Protein AF-0000000084484308 (afdb_homodimer)

Solvent-accessible surface area (backbone atoms only — not comparable to full-atom values): 76208 Å² total; per-residue (Å²): 136,74,84,63,59,82,82,72,52,72,87,49,76,85,30,42,63,47,51,52,52,65,72,27,70,65,46,49,51,49,51,48,50,31,32,51,49,58,57,52,44,50,42,24,35,87,60,28,36,88,90,44,63,52,58,69,70,56,55,49,49,52,46,50,51,33,52,47,56,54,47,50,53,53,52,39,50,40,69,49,58,36,70,72,54,39,65,70,33,63,67,56,38,52,52,49,52,51,48,50,52,50,50,52,50,49,49,48,36,64,72,65,72,50,92,64,94,67,63,70,66,32,57,52,57,58,56,44,43,68,30,78,90,28,46,66,39,40,53,49,51,52,51,52,63,68,46,40,61,70,50,52,50,48,46,50,55,52,50,50,53,41,51,46,50,14,51,34,43,27,57,66,41,35,82,42,82,70,34,76,53,21,61,41,62,70,41,11,38,52,44,42,57,44,43,66,71,36,44,49,40,61,68,70,49,32,61,52,34,72,75,35,71,68,51,47,54,60,57,51,50,46,46,48,47,51,46,66,41,47,47,48,47,43,45,35,51,49,32,51,47,49,53,51,51,52,52,49,47,50,51,52,51,55,52,49,51,49,50,51,41,55,55,50,49,65,69,56,30,44,94,89,39,74,68,39,37,44,62,71,55,50,53,56,50,40,54,70,75,44,64,84,61,51,69,68,59,51,53,52,44,51,54,62,45,28,77,84,69,76,69,46,33,39,68,79,40,52,61,47,48,73,66,51,67,56,42,47,76,42,68,56,74,72,70,69,63,89,49,73,82,48,58,68,70,59,32,52,52,32,51,51,30,30,52,49,62,67,34,85,59,40,62,57,53,52,50,49,51,44,51,50,50,52,52,52,48,55,53,42,67,69,52,71,55,90,42,70,56,51,32,40,41,52,57,49,58,26,69,66,42,51,49,51,51,50,53,52,49,48,51,52,50,38,45,32,60,36,61,29,65,68,58,38,61,68,34,67,67,50,43,48,50,51,51,39,53,52,47,31,52,50,30,34,53,45,31,74,73,37,57,84,53,41,62,45,54,49,38,60,63,58,60,52,59,60,63,45,56,75,40,68,63,45,44,52,51,54,53,46,48,61,69,42,42,64,59,52,52,32,51,51,51,51,52,50,45,52,43,48,30,51,30,44,47,37,31,71,73,44,41,85,64,75,48,71,58,36,42,81,96,48,97,56,25,68,37,18,40,75,54,96,83,57,76,63,82,28,53,55,48,71,59,38,27,50,22,52,70,44,14,46,54,36,50,49,46,44,68,70,40,30,56,35,62,52,59,38,49,44,44,20,64,73,77,29,70,72,52,40,54,60,53,53,49,50,48,56,54,49,50,52,54,50,48,49,49,52,31,50,52,36,50,52,46,49,49,50,51,53,47,56,72,72,38,51,72,66,55,47,48,56,69,33,42,42,79,42,78,45,46,40,72,58,45,54,72,70,47,88,47,67,70,61,51,62,68,41,51,83,80,38,45,82,87,35,75,35,52,35,32,26,40,44,74,94,43,69,66,61,50,46,52,62,72,39,46,71,55,48,55,52,53,52,52,52,49,50,51,50,48,48,52,49,49,53,48,45,50,46,49,50,50,52,51,56,69,71,98,136,75,86,63,57,81,82,71,53,73,87,49,76,82,29,42,63,48,50,52,52,64,72,28,70,65,47,49,50,51,52,47,50,32,32,50,49,57,58,53,44,51,42,24,36,86,58,29,37,87,92,43,64,52,60,70,71,56,54,46,49,52,46,51,51,33,51,47,55,54,47,50,53,52,52,40,48,39,70,51,58,35,68,71,54,39,66,70,33,64,68,58,37,51,52,49,53,50,49,51,53,51,51,53,50,48,50,48,36,63,71,65,72,49,92,66,92,66,62,70,67,32,56,50,56,57,55,44,43,69,32,79,90,27,46,66,38,40,54,50,51,51,50,52,63,68,45,39,62,70,49,53,51,49,47,49,56,50,51,49,53,41,52,47,51,14,52,34,42,27,58,66,41,35,81,42,84,71,34,76,53,19,62,41,63,70,42,10,38,52,44,42,56,44,43,65,70,36,42,46,39,60,69,71,49,34,60,50,34,73,76,37,70,70,50,46,54,61,56,52,51,48,46,48,48,52,48,67,42,47,48,46,48,44,47,33,53,49,32,51,48,49,54,50,51,52,52,50,47,51,51,52,49,53,53,48,51,50,51,50,41,54,55,51,48,65,68,58,31,46,91,91,39,73,70,39,36,44,61,70,55,51,53,56,50,40,52,69,75,45,66,84,62,52,68,69,59,51,53,51,44,51,55,62,48,30,78,83,70,75,69,46,32,38,66,79,38,53,60,48,49,73,66,51,70,58,41,48,77,42,68,58,76,70,69,70,62,89,50,72,81,46,59,68,72,58,33,51,53,33,50,52,31,30,53,47,64,68,32,85,59,41,62,56,52,53,50,49,51,45,51,49,49,52,52,51,49,53,54,39,65,70,52,73,56,92,44,70,56,50,32,40,40,52,55,48,59,27,70,67,41,51,48,51,52,50,51,54,49,48,52,52,49,37,45,31,57,38,62,29,67,70,58,37,60,67,35,67,68,50,42,49,51,50,51,39,53,50,46,30,53,50,31,34,52,45,31,74,74,37,57,84,52,39,61,44,54,51,38,60,62,56,61,53,58,59,64,45,56,75,39,68,65,47,44,51,50,54,53,44,51,60,69,42,42,64,59,53,50,33,50,52,51,51,51,50,46,52,44,49,30,52,31,44,46,39,31,72,73,43,40,85,64,74,48,69,59,36,43,82,94,49,97,55,25,69,38,18,39,75,54,96,83,55,75,63,82,25,54,55,46,70,60,38,27,50,21,51,68,45,15,45,54,34,50,50,47,44,68,70,40,30,54,34,64,53,58,38,50,44,42,20,64,72,78,29,70,71,52,39,54,59,52,53,49,49,47,55,52,48,51,51,54,49,48,50,49,52,31,51,51,36,50,54,45,49,51,50,51,53,47,57,71,73,37,51,72,66,53,46,48,56,69,34,42,42,80,44,78,46,46,40,73,57,46,54,72,69,46,85,47,68,70,60,52,62,67,42,51,83,81,40,47,83,86,35,75,36,52,35,33,27,41,44,74,94,43,70,66,61,51,45,54,61,72,38,46,70,55,49,54,52,54,52,52,52,48,51,50,50,48,48,52,47,47,54,48,45,51,47,50,50,51,52,50,57,70,71,100

Organism: NCBI:txid1629725

Secondary structure (DSSP, 8-state):
-----GGGS--SGGGHHHHHHHT-HHHHHHHHHHHHHHHHHHHHSSS--GGG---HHHHHHHHHHHHHHHHHHHHHHHHHH-HHHHHH-HHHHHHHHHHHHHHHHHHHHHHH-S----GGGGGTHHHHHTSSTTHHHHHHHHHHHHTHHHHHHHHHHHHHHHHHHHHHHHHHHTT-TT-GGGSSHHHHHHHHHHHTTTTTTTTTTHHHHHH-GGGHHHHHHHIIIIIIIIHHHHHHHHHHHHHHHHHHHHHHHHHHHHHHHHHHHHHH--SS-TT-B-HHHHHHHHHHH-TT--HHHHHHHHHHH-TTSSS-B-HHHHTTHHHHHTPEEEESS----TTTTS-HHHHHHHHHHHHHHTSTTHHHHHHHHHHHHHHHHHHHHHS--SSHHHHHHHHHSSHHHHHHHHHHHHHHHHHHHHH-HHHHHH-HHHHHHHHHHHHHHHHHHHHHH-TT-GGGGGGTGGGGGGGGGGSHHHHHHHHHHHHHHHHHHHHHHHHHHHHHHHHHHHHHHHTT---TT--TTSTTGGGG---SS--SS--GGG---SSHHHHHHHHHHHHH-TTHHHHHHHHHHHT-TTHHHHHHHHHHHHHHHHHHHHHHHHHHHHHHHHHHHHS-HHHHHHHHEEEEEEEHHHHHHH---HHHHHHHTTTS-TTSEEEEEEE----HHHHHHHHTHHHHHHHHHHHHHHHHHHHHHHHHHHHHHHHH-/-----GGGS--SGGGHHHHHHHT-HHHHHHHHHHHHHHHHHHHHSSS--GGG---HHHHHHHHHHHHHHHHHHHHHHHHHH-HHHHHH-HHHHHHHHHHHHHHHHHHHHHHH-S----GGGGGTHHHHHTSGGGHHHHHHHHHHHHTHHHHHHHHHHHHHHHHHHHHHHHHHHTT-TT-GGGSSHHHHHHHHHHHTTTTTTTTTTHHHHHH-GGGHHHHHHHIIIIIIIIHHHHHHHHHHHHHHHHHHHHHHHHHHHHHHHHHHHHHH--SS-TT-B-HHHHHHHHHHH-TT--HHHHHHHHHHH-TTSSS-B-HHHHTTHHHHHTPEEEESS--S-GGGGS-HHHHHHHHHHHHHHTSTTHHHHHHHHHHHHHHHHHHHHHS--SSHHHHHHHHHSSHHHHHHHHHHHHHHHHHHHHH-HHHHHH-HHHHHHHHHHHHHHHHHHHHHH-TT-GGGGGGTGGGGGGGGGGSHHHHHHHHHHHHHHHHHHHHHHHHHHHHHHHHHHHHHHHTT---TT--TTSTTGGGG---SS--SS--GGG---SSHHHHHHHHHHHHH-TTHHHHHHHHHHHT-TTHHHHHHHHHHHHHHHHHHHHHHHHHHHHHHHHHHHHS-HHHHHHHHEEEEEEEHHHHHHH---HHHHHHHTTTS-TTSEEEEEEE----HHHHHHHHTHHHHHHHHHHHHHHHHHHHHHHHHHHHHHHHH-

Radius of gyration: 37.73 Å; Cα contacts (8 Å, |Δi|>4): 1422; chains: 2; bounding box: 101×98×96 Å

Nearest PDB structures (foldseek):
  6c96-assembly1_A  TM=9.404E-01  e=3.973E-41  Mus musculus
  8ouo-assembly1_B  TM=8.468E-01  e=5.491E-19  Homo sapiens
  8ouo-assembly1_A  TM=8.366E-01  e=4.307E-19  Homo sapiens
  7fhl-assembly1_C  TM=6.662E-01  e=8.038E-16  Arabidopsis thaliana
  6e1m-assembly1_B  TM=7.218E-01  e=5.111E-10  Arabidopsis thaliana

Structure (mmCIF, N/CA/C/O backbone):
data_AF-0000000084484308-model_v1
#
loop_
_entity.id
_entity.type
_entity.pdbx_description
1 polymer 'Ion channel'
#
loop_
_atom_site.group_PDB
_atom_site.id
_atom_site.type_symbol
_atom_site.label_atom_id
_atom_site.label_alt_id
_atom_site.label_comp_id
_atom_site.label_asym_id
_atom_site.label_entity_id
_atom_site.la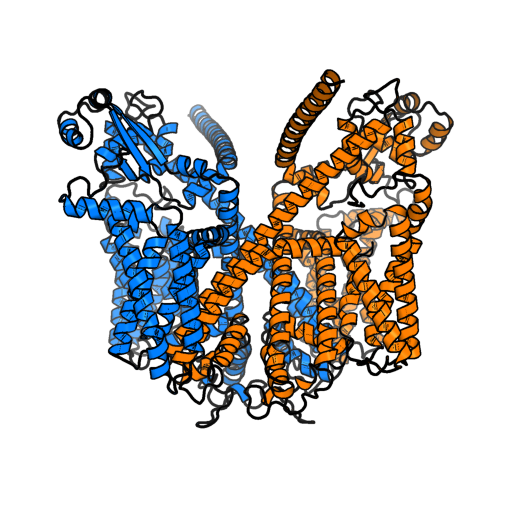bel_seq_id
_atom_site.pdbx_PDB_ins_code
_atom_site.Cartn_x
_atom_site.Cartn_y
_atom_site.Cartn_z
_atom_site.occupancy
_atom_site.B_iso_or_equiv
_atom_site.auth_seq_id
_atom_site.auth_comp_id
_atom_site.auth_asym_id
_atom_site.auth_atom_id
_atom_site.pdbx_PDB_model_num
ATOM 1 N N . GLU A 1 1 ? 25.047 19.656 11.109 1 39.25 1 GLU A N 1
ATOM 2 C CA . GLU A 1 1 ? 24.672 18.406 10.477 1 39.25 1 GLU A CA 1
ATOM 3 C C . GLU A 1 1 ? 24.781 17.234 11.453 1 39.25 1 GLU A C 1
ATOM 5 O O . GLU A 1 1 ? 24.203 16.172 11.227 1 39.25 1 GLU A O 1
ATOM 10 N N . ASN A 1 2 ? 25.75 17.406 12.375 1 42.44 2 ASN A N 1
ATOM 11 C CA . ASN A 1 2 ? 26.031 16.297 13.289 1 42.44 2 ASN A CA 1
ATOM 12 C C . ASN A 1 2 ? 25.094 16.297 14.484 1 42.44 2 ASN A C 1
ATOM 14 O O . ASN A 1 2 ? 24.969 17.312 15.188 1 42.44 2 ASN A O 1
ATOM 18 N N . ASN A 1 3 ? 24.062 15.539 14.336 1 48.25 3 ASN A N 1
ATOM 19 C CA . ASN A 1 3 ? 23.094 15.359 15.422 1 48.25 3 ASN A CA 1
ATOM 20 C C . ASN A 1 3 ? 23.766 14.844 16.688 1 48.25 3 ASN A C 1
ATOM 22 O O . ASN A 1 3 ? 23.203 13.984 17.375 1 48.25 3 ASN A O 1
ATOM 26 N N . GLU A 1 4 ? 25.094 15.234 16.812 1 50.94 4 GLU A N 1
ATOM 27 C CA . GLU A 1 4 ? 25.734 14.75 18.031 1 50.94 4 GLU A CA 1
ATOM 28 C C . GLU A 1 4 ? 25.219 15.477 19.266 1 50.94 4 GLU A C 1
ATOM 30 O O . GLU A 1 4 ? 24.953 16.672 19.219 1 50.94 4 GLU A O 1
ATOM 35 N N . LYS A 1 5 ? 24.859 14.695 20.203 1 60.47 5 LYS A N 1
ATOM 36 C CA . LYS A 1 5 ? 24.391 15.219 21.484 1 60.47 5 LYS A CA 1
ATOM 37 C C . LYS A 1 5 ? 25.422 16.188 22.062 1 60.47 5 LYS A C 1
ATOM 39 O O . LYS A 1 5 ? 26.625 16.047 21.859 1 60.47 5 LYS A O 1
ATOM 44 N N . PHE A 1 6 ? 25.062 17.312 22.531 1 62.47 6 PHE A N 1
ATOM 45 C CA . PHE A 1 6 ? 25.859 18.359 23.141 1 62.47 6 PHE A CA 1
ATOM 46 C C . PHE A 1 6 ? 26.844 17.781 24.156 1 62.47 6 PHE A C 1
ATOM 48 O O . PHE A 1 6 ? 27.906 18.344 24.391 1 62.47 6 PHE A O 1
ATOM 55 N N . ASP A 1 7 ? 26.484 16.547 24.531 1 60.91 7 ASP A N 1
ATOM 56 C CA . ASP A 1 7 ? 27.297 15.945 25.578 1 60.91 7 ASP A CA 1
ATOM 57 C C . ASP A 1 7 ? 28.547 15.297 25 1 60.91 7 ASP A C 1
ATOM 59 O O . ASP A 1 7 ? 29.516 15.023 25.719 1 60.91 7 ASP A O 1
ATOM 63 N N . SER A 1 8 ? 28.609 15.148 23.719 1 62.94 8 SER A N 1
ATOM 64 C CA . SER A 1 8 ? 29.766 14.461 23.141 1 62.94 8 SER A CA 1
ATOM 65 C C . SER A 1 8 ? 30.75 15.453 22.547 1 62.94 8 SER A C 1
ATOM 67 O O . SER A 1 8 ? 31.75 15.055 21.938 1 62.94 8 SER A O 1
ATOM 69 N N . HIS A 1 9 ? 30.547 16.703 22.828 1 65.88 9 HIS A N 1
ATOM 70 C CA . HIS A 1 9 ? 31.453 17.703 22.297 1 65.88 9 HIS A CA 1
ATOM 71 C C . HIS A 1 9 ? 32.656 17.906 23.234 1 65.88 9 HIS A C 1
ATOM 73 O O . HIS A 1 9 ? 32.5 17.766 24.453 1 65.88 9 HIS A O 1
ATOM 79 N N . PRO A 1 10 ? 33.844 18.031 22.656 1 65.56 10 PRO A N 1
ATOM 80 C CA . PRO A 1 10 ? 35.031 18.203 23.5 1 65.56 10 PRO A CA 1
ATOM 81 C C . PRO A 1 10 ? 34.906 19.406 24.438 1 65.56 10 PRO A C 1
ATOM 83 O O . PRO A 1 10 ? 34.531 20.5 24 1 65.56 10 PRO A O 1
ATOM 86 N N . ARG A 1 11 ? 35.094 19.125 25.719 1 64.62 11 ARG A N 1
ATOM 87 C CA . ARG A 1 11 ? 35.031 20.172 26.734 1 64.62 11 ARG A CA 1
ATOM 88 C C . ARG A 1 11 ? 36.438 20.75 27.016 1 64.62 11 ARG A C 1
ATOM 90 O O . ARG A 1 11 ? 36.562 21.922 27.375 1 64.62 11 ARG A O 1
ATOM 97 N N . HIS A 1 12 ? 37.438 19.797 26.688 1 69.62 12 HIS A N 1
ATOM 98 C CA . HIS A 1 12 ? 38.781 20.234 27.031 1 69.62 12 HIS A CA 1
ATOM 99 C C . HIS A 1 12 ? 39.625 20.453 25.781 1 69.62 12 HIS A C 1
ATOM 101 O O . HIS A 1 12 ? 39.438 19.797 24.766 1 69.62 12 HIS A O 1
ATOM 107 N N . PRO A 1 13 ? 40.406 21.406 25.766 1 72.25 13 PRO A N 1
ATOM 108 C CA . PRO A 1 13 ? 41.25 21.734 24.625 1 72.25 13 PRO A CA 1
ATOM 109 C C . PRO A 1 13 ? 42.188 20.594 24.219 1 72.25 13 PRO A C 1
ATOM 111 O O . PRO A 1 13 ? 42.562 20.484 23.047 1 72.25 13 PRO A O 1
ATOM 114 N N . SER A 1 14 ? 42.531 19.75 25.141 1 72.12 14 SER A N 1
ATOM 115 C CA . SER A 1 14 ? 43.406 18.641 24.797 1 72.12 14 SER A CA 1
ATOM 116 C C . SER A 1 14 ? 42.719 17.625 23.891 1 72.12 14 SER A C 1
ATOM 118 O O . SER A 1 14 ? 43.375 16.875 23.188 1 72.12 14 SER A O 1
ATOM 120 N N . ALA A 1 15 ? 41.5 17.656 23.875 1 73.75 15 ALA A N 1
ATOM 121 C CA . ALA A 1 15 ? 40.719 16.703 23.094 1 73.75 15 ALA A CA 1
ATOM 122 C C . ALA A 1 15 ? 40.438 17.234 21.688 1 73.75 15 ALA A C 1
ATOM 124 O O . ALA A 1 15 ? 40 16.484 20.812 1 73.75 15 ALA A O 1
ATOM 125 N N . LEU A 1 16 ? 40.938 18.391 21.422 1 77 16 LEU A N 1
ATOM 126 C CA . LEU A 1 16 ? 40.562 19.078 20.188 1 77 16 LEU A CA 1
ATOM 127 C C . LEU A 1 16 ? 41.312 18.5 19 1 77 16 LEU A C 1
ATOM 129 O O . LEU A 1 16 ? 40.688 18.266 17.938 1 77 16 LEU A O 1
ATOM 133 N N . PRO A 1 17 ? 42.625 18.172 19.234 1 76.19 17 PRO A N 1
ATOM 134 C CA . PRO A 1 17 ? 43.281 17.625 18.047 1 76.19 17 PRO A CA 1
ATOM 135 C C . PRO A 1 17 ? 42.688 16.281 17.594 1 76.19 17 PRO A C 1
ATOM 137 O O . PRO A 1 17 ? 42.531 16.047 16.406 1 76.19 17 PRO A O 1
ATOM 140 N N . ALA A 1 18 ? 42.312 15.5 18.5 1 75.56 18 ALA A N 1
ATOM 141 C CA . ALA A 1 18 ? 41.719 14.227 18.156 1 75.56 18 ALA A CA 1
ATOM 142 C C . ALA A 1 18 ? 40.375 14.43 17.469 1 75.56 18 ALA A C 1
ATOM 144 O O . ALA A 1 18 ? 40.031 13.711 16.531 1 75.56 18 ALA A O 1
ATOM 145 N N . TYR A 1 19 ? 39.75 15.383 17.875 1 77.62 19 TYR A N 1
ATOM 146 C CA . TYR A 1 19 ? 38.438 15.695 17.297 1 77.62 19 TYR A CA 1
ATOM 147 C C . TYR A 1 19 ? 38.594 16.234 15.883 1 77.62 19 TYR A C 1
ATOM 149 O O . TYR A 1 19 ? 37.812 15.844 14.992 1 77.62 19 TYR A O 1
ATOM 157 N N . LEU A 1 20 ? 39.625 16.984 15.672 1 77.62 20 LEU A N 1
ATOM 158 C CA . LEU A 1 20 ? 39.812 17.578 14.352 1 77.62 20 LEU A CA 1
ATOM 159 C C . LEU A 1 20 ? 40.344 16.547 13.359 1 77.62 20 LEU A C 1
ATOM 161 O O . LEU A 1 20 ? 40.062 16.625 12.164 1 77.62 20 LEU A O 1
ATOM 165 N N . LEU A 1 21 ? 41 15.609 13.914 1 75.75 21 LEU A N 1
ATOM 166 C CA . LEU A 1 21 ? 41.531 14.578 13.031 1 75.75 21 LEU A CA 1
ATOM 167 C C . LEU A 1 21 ? 40.438 13.641 12.562 1 75.75 21 LEU A C 1
ATOM 169 O O . LEU A 1 21 ? 40.438 13.211 11.406 1 75.75 21 LEU A O 1
ATOM 173 N N . VAL A 1 22 ? 39.562 13.391 13.492 1 75 22 VAL A N 1
ATOM 174 C CA . VAL A 1 22 ? 38.5 12.453 13.164 1 75 22 VAL A CA 1
ATOM 175 C C . VAL A 1 22 ? 37.5 13.109 12.203 1 75 22 VAL A C 1
ATOM 177 O O . VAL A 1 22 ? 36.906 12.438 11.352 1 75 22 VAL A O 1
ATOM 180 N N . HIS A 1 23 ? 37.375 14.414 12.242 1 75.44 23 HIS A N 1
ATOM 181 C CA . HIS A 1 23 ? 36.406 15.094 11.414 1 75.44 23 HIS A CA 1
ATOM 182 C C . HIS A 1 23 ? 37.062 15.727 10.188 1 75.44 23 HIS A C 1
ATOM 184 O O . HIS A 1 23 ? 36.469 16.594 9.539 1 75.44 23 HIS A O 1
ATOM 190 N N . ASN A 1 24 ? 38.219 15.156 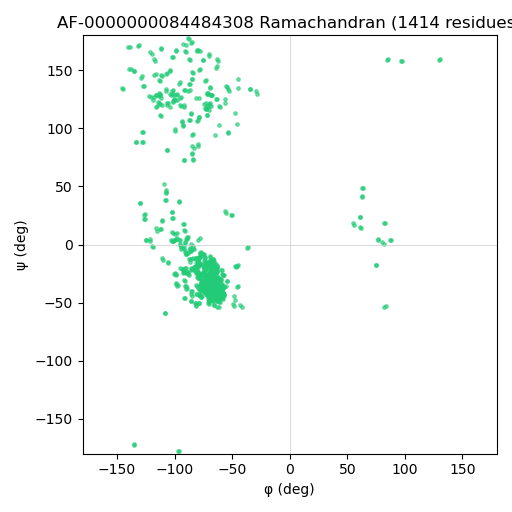9.859 1 78.31 24 ASN A N 1
ATOM 191 C CA . ASN A 1 24 ? 38.875 15.586 8.633 1 78.31 24 ASN A CA 1
ATOM 192 C C . ASN A 1 24 ? 38.344 14.836 7.414 1 78.31 24 ASN A C 1
ATOM 194 O O . ASN A 1 24 ? 37.969 13.664 7.516 1 78.31 24 ASN A O 1
ATOM 198 N N . ASN A 1 25 ? 38.219 15.5 6.309 1 83.25 25 ASN A N 1
ATOM 199 C CA . ASN A 1 25 ? 37.656 14.93 5.094 1 83.25 25 ASN A CA 1
ATOM 200 C C . ASN A 1 25 ? 38.5 13.766 4.582 1 83.25 25 ASN A C 1
ATOM 202 O O . ASN A 1 25 ? 37.969 12.805 4.02 1 83.25 25 ASN A O 1
ATOM 206 N N . TRP A 1 26 ? 39.719 13.836 4.883 1 83.5 26 TRP A N 1
ATOM 207 C CA . TRP A 1 26 ? 40.625 12.758 4.445 1 83.5 26 TRP A CA 1
ATOM 208 C C . TRP A 1 26 ? 40.375 11.492 5.262 1 83.5 26 TRP A C 1
ATOM 210 O O . TRP A 1 26 ? 40.406 10.383 4.727 1 83.5 26 TRP A O 1
ATOM 220 N N . TYR A 1 27 ? 40.188 11.711 6.41 1 83.5 27 TYR A N 1
ATOM 221 C CA . TYR A 1 27 ? 39.938 10.547 7.25 1 83.5 27 TYR A CA 1
ATOM 222 C C . TYR A 1 27 ? 38.594 9.938 6.953 1 83.5 27 TYR A C 1
ATOM 224 O O . TYR A 1 27 ? 38.406 8.711 6.992 1 83.5 27 TYR A O 1
ATOM 232 N N . TYR A 1 28 ? 37.719 10.773 6.637 1 86.31 28 TYR A N 1
ATOM 233 C CA . TYR A 1 28 ? 36.406 10.242 6.25 1 86.31 28 TYR A CA 1
ATOM 234 C C . TYR A 1 28 ? 36.5 9.391 4.992 1 86.31 28 TYR A C 1
ATOM 236 O O . TYR A 1 28 ? 35.875 8.352 4.883 1 86.31 28 TYR A O 1
ATOM 244 N N . GLY A 1 29 ? 37.312 9.852 4.121 1 88.81 29 GLY A N 1
ATOM 245 C CA . GLY A 1 29 ? 37.531 9.078 2.908 1 88.81 29 GLY A CA 1
ATOM 246 C C . GLY A 1 29 ? 38.25 7.766 3.158 1 88.81 29 GLY A C 1
ATOM 247 O O . GLY A 1 29 ? 37.906 6.746 2.555 1 88.81 29 GLY A O 1
ATOM 248 N N . LEU A 1 30 ? 39.188 7.797 4.066 1 90.12 30 LEU A N 1
ATOM 249 C CA . LEU A 1 30 ? 39.938 6.586 4.402 1 90.12 30 LEU A CA 1
ATOM 250 C C . LEU A 1 30 ? 39.031 5.574 5.094 1 90.12 30 LEU A C 1
ATOM 252 O O . LEU A 1 30 ? 39.125 4.367 4.855 1 90.12 30 LEU A O 1
ATOM 256 N N . ASP A 1 31 ? 38.219 6.078 5.918 1 90.19 31 ASP A N 1
ATOM 257 C CA . ASP A 1 31 ? 37.281 5.207 6.605 1 90.19 31 ASP A CA 1
ATOM 258 C C . ASP A 1 31 ? 36.312 4.559 5.621 1 90.19 31 ASP A C 1
ATOM 260 O O . ASP A 1 31 ? 36 3.367 5.73 1 90.19 31 ASP A O 1
ATOM 264 N N . LEU A 1 32 ? 35.844 5.277 4.703 1 92.31 32 LEU A N 1
ATOM 265 C CA . LEU A 1 32 ? 34.938 4.758 3.688 1 92.31 32 LEU A CA 1
ATOM 266 C C . LEU A 1 32 ? 35.656 3.729 2.809 1 92.31 32 LEU A C 1
ATOM 268 O O . LEU A 1 32 ? 35.094 2.672 2.512 1 92.31 32 LEU A O 1
ATOM 272 N N . ALA A 1 33 ? 36.844 4.027 2.424 1 94.06 33 ALA A N 1
ATOM 273 C CA . ALA A 1 33 ? 37.625 3.109 1.585 1 94.06 33 ALA A CA 1
ATOM 274 C C . ALA A 1 33 ? 37.875 1.799 2.316 1 94.06 33 ALA A C 1
ATOM 276 O O . ALA A 1 33 ? 37.781 0.719 1.73 1 94.06 33 ALA A O 1
ATOM 277 N N . ALA A 1 34 ? 38.25 1.914 3.562 1 93.88 34 ALA A N 1
ATOM 278 C CA . ALA A 1 34 ? 38.531 0.718 4.355 1 93.88 34 ALA A CA 1
ATOM 279 C C . ALA A 1 34 ? 37.281 -0.142 4.492 1 93.88 34 ALA A C 1
ATOM 281 O O . ALA A 1 34 ? 37.344 -1.37 4.402 1 93.88 34 ALA A O 1
ATOM 282 N N . SER A 1 35 ? 36.156 0.51 4.715 1 94 35 SER A N 1
ATOM 283 C CA . SER A 1 35 ? 34.906 -0.232 4.852 1 94 35 SER A CA 1
ATOM 284 C C . SER A 1 35 ? 34.5 -0.891 3.537 1 94 35 SER A C 1
ATOM 286 O O . SER A 1 35 ? 34 -2.018 3.527 1 94 35 SER A O 1
ATOM 288 N N . LEU A 1 36 ? 34.719 -0.279 2.434 1 94.44 36 LEU A N 1
ATOM 289 C CA . LEU A 1 36 ? 34.406 -0.84 1.127 1 94.44 36 LEU A CA 1
ATOM 290 C C . LEU A 1 36 ? 35.312 -2.006 0.789 1 94.44 36 LEU A C 1
ATOM 292 O O . LEU A 1 36 ? 34.906 -2.988 0.18 1 94.44 36 LEU A O 1
ATOM 296 N N . ILE A 1 37 ? 36.562 -1.88 1.175 1 94.25 37 ILE A N 1
ATOM 297 C CA . ILE A 1 37 ? 37.5 -2.961 0.948 1 94.25 37 ILE A CA 1
ATOM 298 C C . ILE A 1 37 ? 37.094 -4.18 1.775 1 94.25 37 ILE A C 1
ATOM 300 O O . ILE A 1 37 ? 37.188 -5.312 1.293 1 94.25 37 ILE A O 1
ATOM 304 N N . LEU A 1 38 ? 36.719 -3.951 2.977 1 93.5 38 LEU A N 1
ATOM 305 C CA . LEU A 1 38 ? 36.281 -5.051 3.832 1 93.5 38 LEU A CA 1
ATOM 306 C C . LEU A 1 38 ? 35.094 -5.781 3.213 1 93.5 38 LEU A C 1
ATOM 308 O O . LEU A 1 38 ? 35.031 -7.012 3.258 1 93.5 38 LEU A O 1
ATOM 312 N N . LEU A 1 39 ? 34.188 -5.035 2.637 1 94 39 LEU A N 1
ATOM 313 C CA . LEU A 1 39 ? 33.031 -5.648 2.01 1 94 39 LEU A CA 1
ATOM 314 C C . LEU A 1 39 ? 33.438 -6.367 0.723 1 94 39 LEU A C 1
ATOM 316 O O . LEU A 1 39 ? 32.906 -7.449 0.434 1 94 39 LEU A O 1
ATOM 320 N N . ALA A 1 40 ? 34.375 -5.812 -0.003 1 93.12 40 ALA A N 1
ATOM 321 C CA . ALA A 1 40 ? 34.781 -6.387 -1.278 1 93.12 40 ALA A CA 1
ATOM 322 C C . ALA A 1 40 ? 35.625 -7.652 -1.063 1 93.12 40 ALA A C 1
ATOM 324 O O . ALA A 1 40 ? 35.719 -8.484 -1.963 1 93.12 40 ALA A O 1
ATOM 325 N N . LEU A 1 41 ? 36.188 -7.809 0.107 1 92.56 41 LEU A N 1
ATOM 326 C CA . LEU A 1 41 ? 37 -8.977 0.405 1 92.56 41 LEU A CA 1
ATOM 327 C C . LEU A 1 41 ? 36.156 -10.25 0.359 1 92.56 41 LEU A C 1
ATOM 329 O O . LEU A 1 41 ? 36.688 -11.344 0.139 1 92.56 41 LEU A O 1
ATOM 333 N N . ALA A 1 42 ? 34.844 -10.078 0.545 1 91.62 42 ALA A N 1
ATOM 334 C CA . ALA A 1 42 ? 33.969 -11.25 0.503 1 91.62 42 ALA A CA 1
ATOM 335 C C . ALA A 1 42 ? 33.938 -11.844 -0.903 1 91.62 42 ALA A C 1
ATOM 337 O O . ALA A 1 42 ? 33.594 -13.016 -1.077 1 91.62 42 ALA A O 1
ATOM 338 N N . LEU A 1 43 ? 34.281 -11.086 -1.921 1 92.31 43 LEU A N 1
ATOM 339 C CA . LEU A 1 43 ? 34.344 -11.57 -3.297 1 92.31 43 LEU A CA 1
ATOM 340 C C . LEU A 1 43 ? 35.531 -12.469 -3.523 1 92.31 43 LEU A C 1
ATOM 342 O O . LEU A 1 43 ? 35.5 -13.367 -4.367 1 92.31 43 LEU A O 1
ATOM 346 N N . ALA A 1 44 ? 36.594 -12.273 -2.676 1 91.12 44 ALA A N 1
ATOM 347 C CA . ALA A 1 44 ? 37.844 -12.969 -2.893 1 91.12 44 ALA A CA 1
ATOM 348 C C . ALA A 1 44 ? 38.031 -14.086 -1.87 1 91.12 44 ALA A C 1
ATOM 350 O O . ALA A 1 44 ? 38.844 -14.984 -2.068 1 91.12 44 ALA A O 1
ATOM 351 N N . GLU A 1 45 ? 37.25 -14.047 -0.822 1 89.06 45 GLU A N 1
ATOM 352 C CA . GLU A 1 45 ? 37.344 -15.062 0.216 1 89.06 45 GLU A CA 1
ATOM 353 C C . GLU A 1 45 ? 36.531 -16.297 -0.147 1 89.06 45 GLU A C 1
ATOM 355 O O . GLU A 1 45 ? 35.469 -16.188 -0.763 1 89.06 45 GLU A O 1
ATOM 360 N N . GLU A 1 46 ? 36.938 -17.391 0.23 1 84.88 46 GLU A N 1
ATOM 361 C CA . GLU A 1 46 ? 36.219 -18.625 -0.051 1 84.88 46 GLU A CA 1
ATOM 362 C C . GLU A 1 46 ? 34.906 -18.688 0.731 1 84.88 46 GLU A C 1
ATOM 364 O O . GLU A 1 46 ? 34.875 -18.391 1.928 1 84.88 46 GLU A O 1
ATOM 369 N N . PRO A 1 47 ? 33.875 -19.062 0.095 1 86.75 47 PRO A N 1
ATOM 370 C CA . PRO A 1 47 ? 33.625 -19.391 -1.312 1 86.75 47 PRO A CA 1
ATOM 371 C C . PRO A 1 47 ? 33.625 -18.156 -2.215 1 86.75 47 PRO A C 1
ATOM 373 O O . PRO A 1 47 ? 32.812 -17.266 -2.049 1 86.75 47 PRO A O 1
ATOM 376 N N . SER A 1 48 ? 34.625 -18.094 -3.035 1 82.62 48 SER A N 1
ATOM 377 C CA . SER A 1 48 ? 34.906 -16.906 -3.826 1 82.62 48 SER A CA 1
ATOM 378 C C . SER A 1 48 ? 34.375 -17.047 -5.25 1 82.62 48 SER A C 1
ATOM 380 O O . SER A 1 48 ? 33.969 -18.141 -5.656 1 82.62 48 SER A O 1
ATOM 382 N N . VAL A 1 49 ? 34.375 -15.969 -5.859 1 84.88 49 VAL A N 1
ATOM 383 C CA . VAL A 1 49 ? 34.125 -15.945 -7.293 1 84.88 49 VAL A CA 1
ATOM 384 C C . VAL A 1 49 ? 35.312 -16.516 -8.055 1 84.88 49 VAL A C 1
ATOM 386 O O . VAL A 1 49 ? 36.469 -16.297 -7.672 1 84.88 49 VAL A O 1
ATOM 389 N N . VAL A 1 50 ? 35.094 -17.406 -8.906 1 80.25 50 VAL A N 1
ATOM 390 C CA . VAL A 1 50 ? 36.094 -18.234 -9.586 1 80.25 50 VAL A CA 1
ATOM 391 C C . VAL A 1 50 ? 37.25 -17.375 -10.047 1 80.25 50 VAL A C 1
ATOM 393 O O . VAL A 1 50 ? 38.406 -17.734 -9.836 1 80.25 50 VAL A O 1
ATOM 396 N N . ASN A 1 51 ? 37.062 -16.125 -10.492 1 82.12 51 ASN A N 1
ATOM 397 C CA . ASN A 1 51 ? 38.156 -15.352 -11.055 1 82.12 51 ASN A CA 1
ATOM 398 C C . ASN A 1 51 ? 38.75 -14.383 -10.039 1 82.12 51 ASN A C 1
ATOM 400 O O . ASN A 1 51 ? 39.75 -13.734 -10.297 1 82.12 51 ASN A O 1
ATOM 404 N N . PHE A 1 52 ? 38.281 -14.445 -8.797 1 83.62 52 PHE A N 1
ATOM 405 C CA . PHE A 1 52 ? 38.75 -13.453 -7.828 1 83.62 52 PHE A CA 1
ATOM 406 C C . PHE A 1 52 ? 39.312 -14.133 -6.582 1 83.62 52 PHE A C 1
ATOM 408 O O . PHE A 1 52 ? 39.406 -13.508 -5.52 1 83.62 52 PHE A O 1
ATOM 415 N N . LYS A 1 53 ? 39.719 -15.367 -6.656 1 87.69 53 LYS A N 1
ATOM 416 C CA . LYS A 1 53 ? 40.188 -16.078 -5.477 1 87.69 53 LYS A CA 1
ATOM 417 C C . LYS A 1 53 ? 41.594 -15.594 -5.07 1 87.69 53 LYS A C 1
ATOM 419 O O . LYS A 1 53 ? 42.5 -15.531 -5.895 1 87.69 53 LYS A O 1
ATOM 424 N N . LEU A 1 54 ? 41.656 -15.109 -3.85 1 87.69 54 LEU A N 1
ATOM 425 C CA . LEU A 1 54 ? 42.938 -14.672 -3.285 1 87.69 54 LEU A CA 1
ATOM 426 C C . LEU A 1 54 ? 43.438 -15.672 -2.242 1 87.69 54 LEU A C 1
ATOM 428 O O . LEU A 1 54 ? 42.625 -16.281 -1.523 1 87.69 54 LEU A O 1
ATOM 432 N N . PRO A 1 55 ? 44.781 -15.766 -2.197 1 88.19 55 PRO A N 1
ATOM 433 C CA . PRO A 1 55 ? 45.344 -16.641 -1.161 1 88.19 55 PRO A CA 1
ATOM 434 C C . PRO A 1 55 ? 45.031 -16.156 0.252 1 88.19 55 PRO A C 1
ATOM 436 O O . PRO A 1 55 ? 44.812 -14.953 0.458 1 88.19 55 PRO A O 1
ATOM 439 N N . ILE A 1 56 ? 44.969 -16.969 1.249 1 87.81 56 ILE A N 1
ATOM 440 C CA . ILE A 1 56 ? 44.531 -16.719 2.625 1 87.81 56 ILE A CA 1
ATOM 441 C C . ILE A 1 56 ? 45.469 -15.672 3.254 1 87.81 56 ILE A C 1
ATOM 443 O O . ILE A 1 56 ? 45 -14.805 3.996 1 87.81 56 ILE A O 1
ATOM 447 N N . GLY A 1 57 ? 46.719 -15.703 2.91 1 86.06 57 GLY A N 1
ATOM 448 C CA . GLY A 1 57 ? 47.625 -14.734 3.486 1 86.06 57 GLY A CA 1
ATOM 449 C C . GLY A 1 57 ? 47.375 -13.312 3.033 1 86.06 57 GLY A C 1
ATOM 450 O O . GLY A 1 57 ? 47.469 -12.367 3.824 1 86.06 57 GLY A O 1
ATOM 451 N N . ILE A 1 58 ? 46.906 -13.164 1.846 1 89.12 58 ILE A N 1
ATOM 452 C CA . ILE A 1 58 ? 46.719 -11.844 1.274 1 89.12 58 ILE A CA 1
ATOM 453 C C . ILE A 1 58 ? 45.406 -11.258 1.779 1 89.12 58 ILE A C 1
ATOM 455 O O . ILE A 1 58 ? 45.344 -10.109 2.236 1 89.12 58 ILE A O 1
ATOM 459 N N . HIS A 1 59 ? 44.344 -12.047 1.658 1 90.44 59 HIS A N 1
ATOM 460 C CA . HIS A 1 59 ? 43.094 -11.445 2.076 1 90.44 59 HIS A CA 1
ATOM 461 C C . HIS A 1 59 ? 43.031 -11.258 3.588 1 90.44 59 HIS A C 1
ATOM 463 O O . HIS A 1 59 ? 42.406 -10.32 4.082 1 90.44 59 HIS A O 1
ATOM 469 N N . ALA A 1 60 ? 43.75 -12.039 4.363 1 89.69 60 ALA A N 1
ATOM 470 C CA . ALA A 1 60 ? 43.781 -11.867 5.812 1 89.69 60 ALA A CA 1
ATOM 471 C C . ALA A 1 60 ? 44.562 -10.625 6.195 1 89.69 60 ALA A C 1
ATOM 473 O O . ALA A 1 60 ? 44.219 -9.914 7.137 1 89.69 60 ALA A O 1
ATOM 474 N N . THR A 1 61 ? 45.656 -10.398 5.465 1 90.94 61 THR A N 1
ATOM 475 C CA . THR A 1 61 ? 46.438 -9.203 5.742 1 90.94 61 THR A CA 1
ATOM 476 C C . THR A 1 61 ? 45.656 -7.949 5.367 1 90.94 61 THR A C 1
ATOM 478 O O . THR A 1 61 ? 45.688 -6.953 6.094 1 90.94 61 THR A O 1
ATOM 481 N N . LEU A 1 62 ? 45 -8.047 4.254 1 92.12 62 LEU A N 1
ATOM 482 C CA . LEU A 1 62 ? 44.188 -6.906 3.844 1 92.12 62 LEU A CA 1
ATOM 483 C C . LEU A 1 62 ? 43.062 -6.648 4.848 1 92.12 62 LEU A C 1
ATOM 485 O O . LEU A 1 62 ? 42.719 -5.492 5.117 1 92.12 62 LEU A O 1
ATOM 489 N N . GLU A 1 63 ? 42.5 -7.66 5.34 1 93.44 63 GLU A N 1
ATOM 490 C CA . GLU A 1 63 ? 41.469 -7.52 6.359 1 93.44 63 GLU A CA 1
ATOM 491 C C . GLU A 1 63 ? 42.031 -6.914 7.641 1 93.44 63 GLU A C 1
ATOM 493 O O . GLU A 1 63 ? 41.406 -6.031 8.242 1 93.44 63 GLU A O 1
ATOM 498 N N . MET A 1 64 ? 43.219 -7.301 8.016 1 93.06 64 MET A N 1
ATOM 499 C CA . MET A 1 64 ? 43.844 -6.789 9.234 1 93.06 64 MET A CA 1
ATOM 500 C C . MET A 1 64 ? 44.188 -5.309 9.086 1 93.06 64 MET A C 1
ATOM 502 O O . MET A 1 64 ? 44 -4.531 10.023 1 93.06 64 MET A O 1
ATOM 506 N N . VAL A 1 65 ? 44.562 -4.949 7.93 1 93.75 65 VAL A N 1
ATOM 507 C CA . VAL A 1 65 ? 44.906 -3.553 7.676 1 93.75 65 VAL A CA 1
ATOM 508 C C . VAL A 1 65 ? 43.656 -2.695 7.699 1 93.75 65 VAL A C 1
ATOM 510 O O . VAL A 1 65 ? 43.625 -1.614 8.289 1 93.75 65 VAL A O 1
ATOM 513 N N . ALA A 1 66 ? 42.656 -3.191 7.012 1 94.31 66 ALA A N 1
ATOM 514 C CA . ALA A 1 66 ? 41.406 -2.441 6.984 1 94.31 66 ALA A CA 1
ATOM 515 C C . ALA A 1 66 ? 40.812 -2.32 8.383 1 94.31 66 ALA A C 1
ATOM 517 O O . ALA A 1 66 ? 40.344 -1.246 8.781 1 94.31 66 ALA A O 1
ATOM 518 N N . LEU A 1 67 ? 40.812 -3.377 9.203 1 94 67 LEU A N 1
ATOM 519 C CA . LEU A 1 67 ? 40.312 -3.342 10.57 1 94 67 LEU A CA 1
ATOM 520 C C . LEU A 1 67 ? 41.188 -2.441 11.445 1 94 67 LEU A C 1
ATOM 522 O O . LEU A 1 67 ? 40.656 -1.774 12.344 1 94 67 LEU A O 1
ATOM 526 N N . GLY A 1 68 ? 42.438 -2.414 11.125 1 93.12 68 GLY A N 1
ATOM 527 C CA . GLY A 1 68 ? 43.344 -1.536 11.852 1 93.12 68 GLY A CA 1
ATOM 528 C C . GLY A 1 68 ? 43.031 -0.064 11.656 1 93.12 68 GLY A C 1
ATOM 529 O O . GLY A 1 68 ? 43.062 0.716 12.609 1 93.12 68 GLY A O 1
ATOM 530 N N . ILE A 1 69 ? 42.688 0.251 10.469 1 92.19 69 ILE A N 1
ATOM 531 C CA . ILE A 1 69 ? 42.344 1.634 10.164 1 92.19 69 ILE A CA 1
ATOM 532 C C . ILE A 1 69 ? 41.094 2.027 10.922 1 92.19 69 ILE A C 1
ATOM 534 O O . ILE A 1 69 ? 41 3.125 11.477 1 92.19 69 ILE A O 1
ATOM 538 N N . ILE A 1 70 ? 40.156 1.184 10.961 1 91.31 70 ILE A N 1
ATOM 539 C CA . ILE A 1 70 ? 38.875 1.463 11.648 1 91.31 70 ILE A CA 1
ATOM 540 C C . ILE A 1 70 ? 39.125 1.503 13.156 1 91.31 70 ILE A C 1
ATOM 542 O O . ILE A 1 70 ? 38.531 2.312 13.867 1 91.31 70 ILE A O 1
ATOM 546 N N . ALA A 1 71 ? 40.031 0.696 13.633 1 90.56 71 ALA A N 1
ATOM 547 C CA . ALA A 1 71 ? 40.344 0.66 15.055 1 90.56 71 ALA A CA 1
ATOM 548 C C . ALA A 1 71 ? 41.031 1.956 15.492 1 90.56 71 ALA A C 1
ATOM 550 O O . ALA A 1 71 ? 40.812 2.422 16.625 1 90.56 71 ALA A O 1
ATOM 551 N N . VAL A 1 72 ? 41.781 2.547 14.656 1 88.31 72 VAL A N 1
ATOM 552 C CA . VAL A 1 72 ? 42.438 3.805 14.977 1 88.31 72 VAL A CA 1
ATOM 553 C C . VAL A 1 72 ? 41.406 4.906 15.156 1 88.31 72 VAL A C 1
ATOM 555 O O . VAL A 1 72 ? 41.531 5.758 16.047 1 88.31 72 VAL A O 1
ATOM 558 N N . GLU A 1 73 ? 40.406 4.84 14.344 1 84.56 73 GLU A N 1
ATOM 559 C CA . GLU A 1 73 ? 39.344 5.82 14.484 1 84.56 73 GLU A CA 1
ATOM 560 C C . GLU A 1 73 ? 38.625 5.68 15.836 1 84.56 73 GLU A C 1
ATOM 562 O O . GLU A 1 73 ? 38.344 6.68 16.5 1 84.56 73 GLU A O 1
ATOM 567 N N . LEU A 1 74 ? 38.406 4.48 16.188 1 84.5 74 LEU A N 1
ATOM 568 C CA . LEU A 1 74 ? 37.719 4.242 17.453 1 84.5 74 LEU A CA 1
ATOM 569 C C . LEU A 1 74 ? 38.594 4.621 18.641 1 84.5 74 LEU A C 1
ATOM 571 O O . LEU A 1 74 ? 38.125 5.133 19.656 1 84.5 74 LEU A O 1
ATOM 575 N N . ALA A 1 75 ? 39.875 4.422 18.453 1 85.38 75 ALA A N 1
ATOM 576 C CA . ALA A 1 75 ? 40.812 4.773 19.516 1 85.38 75 ALA A CA 1
ATOM 577 C C . ALA A 1 75 ? 40.906 6.289 19.672 1 85.38 75 ALA A C 1
ATOM 579 O O . ALA A 1 75 ? 41.031 6.793 20.797 1 85.38 75 ALA A O 1
ATOM 580 N N . LEU A 1 76 ? 40.812 6.906 18.578 1 82.62 76 LEU A N 1
ATOM 581 C CA . LEU A 1 76 ? 40.844 8.359 18.641 1 82.62 76 LEU A CA 1
ATOM 582 C C . LEU A 1 76 ? 39.562 8.922 19.266 1 82.62 76 LEU A C 1
ATOM 584 O O . LEU A 1 76 ? 39.625 9.906 20 1 82.62 76 LEU A O 1
ATOM 588 N N . LYS A 1 77 ? 38.5 8.336 18.984 1 80.62 77 LYS A N 1
ATOM 589 C CA . LYS A 1 77 ? 37.219 8.766 19.578 1 80.62 77 LYS A CA 1
ATOM 590 C C . LYS A 1 77 ? 37.219 8.484 21.078 1 80.62 77 LYS A C 1
ATOM 592 O O . LYS A 1 77 ? 36.625 9.258 21.859 1 80.62 77 LYS A O 1
ATOM 597 N N . LEU A 1 78 ? 37.812 7.383 21.453 1 78.56 78 LEU A N 1
ATOM 598 C CA . LEU A 1 78 ? 37.906 7.023 22.875 1 78.56 78 LEU A CA 1
ATOM 599 C C . LEU A 1 78 ? 38.781 8.039 23.625 1 78.56 78 LEU A C 1
ATOM 601 O O . LEU A 1 78 ? 38.5 8.32 24.797 1 78.56 78 LEU A O 1
ATOM 605 N N . ARG A 1 79 ? 39.688 8.547 22.969 1 77.31 79 ARG A N 1
ATOM 606 C CA . ARG A 1 79 ? 40.594 9.5 23.609 1 77.31 79 ARG A CA 1
ATOM 607 C C . ARG A 1 79 ? 39.844 10.781 23.984 1 77.31 79 ARG A C 1
ATOM 609 O O . ARG A 1 79 ? 40.125 11.375 25.031 1 77.31 79 ARG A O 1
ATOM 616 N N . TRP A 1 80 ? 38.812 11.102 23.109 1 75.19 80 TRP A N 1
ATOM 617 C CA . TRP A 1 80 ? 38.188 12.383 23.438 1 75.19 80 TRP A CA 1
ATOM 618 C C . TRP A 1 80 ? 36.906 12.172 24.219 1 75.19 80 TRP A C 1
ATOM 620 O O . TRP A 1 80 ? 36.562 12.984 25.094 1 75.19 80 TRP A O 1
ATOM 630 N N . THR A 1 81 ? 36.094 11.188 24.078 1 74.75 81 THR A N 1
ATOM 631 C CA . THR A 1 81 ? 34.781 11.031 24.734 1 74.75 81 THR A CA 1
ATOM 632 C C . THR A 1 81 ? 34.938 10.227 26.031 1 74.75 81 THR A C 1
ATOM 634 O O . THR A 1 81 ? 34.156 10.398 26.969 1 74.75 81 THR A O 1
ATOM 637 N N . GLY A 1 82 ? 35.969 9.422 26.25 1 72.19 82 GLY A N 1
ATOM 638 C CA . GLY A 1 82 ? 36.125 8.586 27.438 1 72.19 82 GLY A CA 1
ATOM 639 C C . GLY A 1 82 ? 35.406 7.246 27.297 1 72.19 82 GLY A C 1
ATOM 640 O O . GLY A 1 82 ? 34.531 7.082 26.469 1 72.19 82 GLY A O 1
ATOM 641 N N . ILE A 1 83 ? 35.781 6.336 28.031 1 76.81 83 ILE A N 1
ATOM 642 C CA . ILE A 1 83 ? 35.281 4.965 27.969 1 76.81 83 ILE A CA 1
ATOM 643 C C . ILE A 1 83 ? 33.875 4.898 28.516 1 76.81 83 ILE A C 1
ATOM 645 O O . ILE A 1 83 ? 33.031 4.145 28 1 76.81 83 ILE A O 1
ATOM 649 N N . GLY A 1 84 ? 33.5 5.617 29.422 1 74.62 84 GLY A N 1
ATOM 650 C CA . GLY A 1 84 ? 32.188 5.602 30.016 1 74.62 84 GLY A CA 1
ATOM 651 C C . GLY A 1 84 ? 31.094 6.066 29.062 1 74.62 84 GLY A C 1
ATOM 652 O O . GLY A 1 84 ? 30.016 5.465 29 1 74.62 84 GLY A O 1
ATOM 653 N N . THR A 1 85 ? 31.438 7.012 28.266 1 75.12 85 THR A N 1
ATOM 654 C CA . THR A 1 85 ? 30.438 7.57 27.344 1 75.12 85 THR A CA 1
ATOM 655 C C . THR A 1 85 ? 30.234 6.648 26.141 1 75.12 85 THR A C 1
ATOM 657 O O . THR A 1 85 ? 29.125 6.547 25.625 1 75.12 85 THR A O 1
ATOM 660 N N . ILE A 1 86 ? 31.219 5.906 25.875 1 73.12 86 ILE A N 1
ATOM 661 C CA . ILE A 1 86 ? 31.141 5.039 24.719 1 73.12 86 ILE A CA 1
ATOM 662 C C . ILE A 1 86 ? 30.266 3.822 25.031 1 73.12 86 ILE A C 1
ATOM 664 O O . ILE A 1 86 ? 29.5 3.361 24.172 1 73.12 86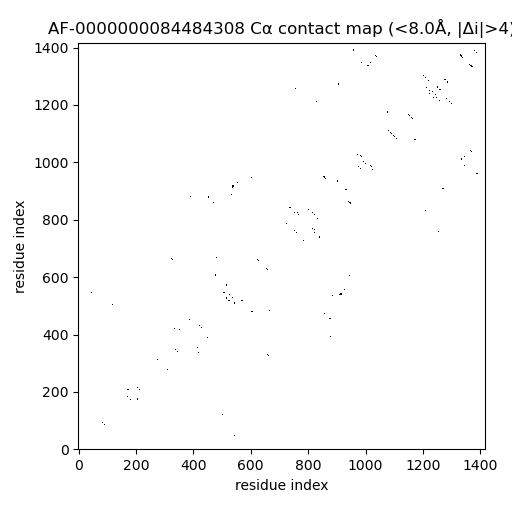 ILE A O 1
ATOM 668 N N . ILE A 1 87 ? 30.281 3.426 26.234 1 78.44 87 ILE A N 1
ATOM 669 C CA . ILE A 1 87 ? 29.5 2.254 26.625 1 78.44 87 ILE A CA 1
ATOM 670 C C . ILE A 1 87 ? 28.031 2.615 26.672 1 78.44 87 ILE A C 1
ATOM 672 O O . ILE A 1 87 ? 27.156 1.774 26.406 1 78.44 87 ILE A O 1
ATOM 676 N N . LYS A 1 88 ? 27.812 3.857 26.875 1 78 88 LYS A N 1
ATOM 677 C CA . LYS A 1 88 ? 26.422 4.285 26.969 1 78 88 LYS A CA 1
ATOM 678 C C . LYS A 1 88 ? 25.812 4.492 25.578 1 78 88 LYS A C 1
ATOM 680 O O . LYS A 1 88 ? 24.594 4.406 25.406 1 78 88 LYS A O 1
ATOM 685 N N . HIS A 1 89 ? 26.75 4.711 24.688 1 80.31 89 HIS A N 1
ATOM 686 C CA . HIS A 1 89 ? 26.281 4.883 23.312 1 80.31 89 HIS A CA 1
ATOM 687 C C . HIS A 1 89 ? 26.156 3.539 22.594 1 80.31 89 HIS A C 1
ATOM 689 O O . HIS A 1 89 ? 27.156 2.945 22.203 1 80.31 89 HIS A O 1
ATOM 695 N N . LYS A 1 90 ? 24.984 3.111 22.391 1 82.69 90 LYS A N 1
ATOM 696 C CA . LYS A 1 90 ? 24.688 1.768 21.906 1 82.69 90 LYS A CA 1
ATOM 697 C C . LYS A 1 90 ? 25.344 1.523 20.547 1 82.69 90 LYS A C 1
ATOM 699 O O . LYS A 1 90 ? 25.891 0.445 20.297 1 82.69 90 LYS A O 1
ATOM 704 N N . ARG A 1 91 ? 25.438 2.469 19.703 1 83.5 91 ARG A N 1
ATOM 705 C CA . ARG A 1 91 ? 25.969 2.291 18.359 1 83.5 91 ARG A CA 1
ATOM 706 C C . ARG A 1 91 ? 27.484 2.094 18.391 1 83.5 91 ARG A C 1
ATOM 708 O O . ARG A 1 91 ? 28 1.218 17.703 1 83.5 91 ARG A O 1
ATOM 715 N N . THR A 1 92 ? 28.125 2.852 19.203 1 83.75 92 THR A N 1
ATOM 716 C CA . THR A 1 92 ? 29.578 2.762 19.281 1 83.75 92 THR A CA 1
ATOM 717 C C . THR A 1 92 ? 30 1.479 19.984 1 83.75 92 THR A C 1
ATOM 719 O O . THR A 1 92 ? 31.031 0.885 19.656 1 83.75 92 THR A O 1
ATOM 722 N N . THR A 1 93 ? 29.203 1.064 20.906 1 87.44 93 THR A N 1
ATOM 723 C CA . THR A 1 93 ? 29.5 -0.19 21.578 1 87.44 93 THR A CA 1
ATOM 724 C C . THR A 1 93 ? 29.344 -1.374 20.641 1 87.44 93 THR A C 1
ATOM 726 O O . THR A 1 93 ? 30.156 -2.295 20.641 1 87.44 93 THR A O 1
ATOM 729 N N . LEU A 1 94 ? 28.328 -1.301 19.828 1 88.31 94 LEU A N 1
ATOM 730 C CA . LEU A 1 94 ? 28.125 -2.371 18.859 1 88.31 94 LEU A CA 1
ATOM 731 C C . LEU A 1 94 ? 29.25 -2.42 17.844 1 88.31 94 LEU A C 1
ATOM 733 O O . LEU A 1 94 ? 29.703 -3.502 17.453 1 88.31 94 LEU A O 1
ATOM 737 N N . LYS A 1 95 ? 29.734 -1.281 17.406 1 89.38 95 LYS A N 1
ATOM 738 C CA . LYS A 1 95 ? 30.875 -1.207 16.484 1 89.38 95 LYS A CA 1
ATOM 739 C C . LYS A 1 95 ? 32.156 -1.739 17.141 1 89.38 95 LYS A C 1
ATOM 741 O O . LYS A 1 95 ? 32.906 -2.465 16.5 1 89.38 95 LYS A O 1
ATOM 746 N N . GLY A 1 96 ? 32.281 -1.393 18.438 1 88.31 96 GLY A N 1
ATOM 747 C CA . GLY A 1 96 ? 33.469 -1.85 19.141 1 88.31 96 GLY A CA 1
ATOM 748 C C . GLY A 1 96 ? 33.5 -3.35 19.375 1 88.31 96 GLY A C 1
ATOM 749 O O . GLY A 1 96 ? 34.5 -4.004 19.125 1 88.31 96 GLY A O 1
ATOM 750 N N . VAL A 1 97 ? 32.406 -3.85 19.719 1 90.94 97 VAL A N 1
ATOM 751 C CA . VAL A 1 97 ? 32.312 -5.285 19.969 1 90.94 97 VAL A CA 1
ATOM 752 C C . VAL A 1 97 ? 32.5 -6.043 18.656 1 90.94 97 VAL A C 1
ATOM 754 O O . VAL A 1 97 ? 33.188 -7.062 18.625 1 90.94 97 VAL A O 1
ATOM 757 N N . THR A 1 98 ? 31.891 -5.543 17.578 1 92.19 98 THR A N 1
ATOM 758 C CA . THR A 1 98 ? 32.031 -6.191 16.266 1 92.19 98 THR A CA 1
ATOM 759 C C . THR A 1 98 ? 33.5 -6.137 15.797 1 92.19 98 THR A C 1
ATOM 761 O O . THR A 1 98 ? 34 -7.102 15.219 1 92.19 98 THR A O 1
ATOM 764 N N . LEU A 1 99 ? 34.125 -5.078 16.078 1 92.38 99 LEU A N 1
ATOM 765 C CA . LEU A 1 99 ? 35.531 -4.922 15.688 1 92.38 99 LEU A CA 1
ATOM 766 C C . LEU A 1 99 ? 36.406 -5.914 16.438 1 92.38 99 LEU A C 1
ATOM 768 O O . LEU A 1 99 ? 37.312 -6.531 15.836 1 92.38 99 LEU A O 1
ATOM 772 N N . ILE A 1 100 ? 36.125 -6.148 17.719 1 92.31 100 ILE A N 1
ATOM 773 C CA . ILE A 1 100 ? 36.938 -7.059 18.531 1 92.31 100 ILE A CA 1
ATOM 774 C C . ILE A 1 100 ? 36.719 -8.492 18.047 1 92.31 100 ILE A C 1
ATOM 776 O O . ILE A 1 100 ? 37.688 -9.25 17.891 1 92.31 100 ILE A O 1
ATOM 780 N N . ILE A 1 101 ? 35.469 -8.773 17.781 1 92.69 101 ILE A N 1
ATOM 781 C CA . ILE A 1 101 ? 35.156 -10.125 17.328 1 92.69 101 ILE A CA 1
ATOM 782 C C . ILE A 1 101 ? 35.812 -10.398 15.977 1 92.69 101 ILE A C 1
ATOM 784 O O . ILE A 1 101 ? 36.406 -11.469 15.766 1 92.69 101 ILE A O 1
ATOM 788 N N . MET A 1 102 ? 35.812 -9.469 15.078 1 92.62 102 MET A N 1
ATOM 789 C CA . MET A 1 102 ? 36.375 -9.656 13.742 1 92.62 102 MET A CA 1
ATOM 790 C C . MET A 1 102 ? 37.875 -9.703 13.789 1 92.62 102 MET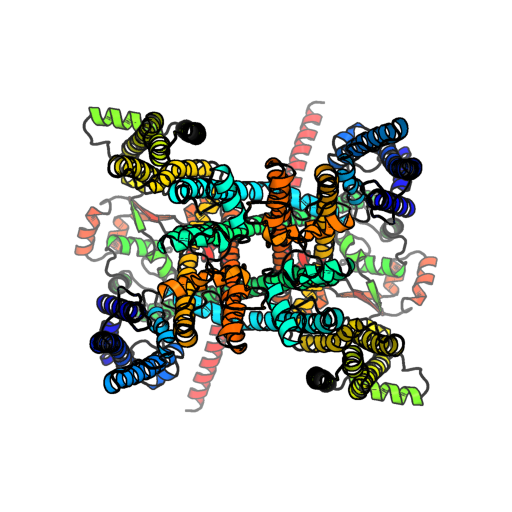 A C 1
ATOM 792 O O . MET A 1 102 ? 38.5 -10.445 13.023 1 92.62 102 MET A O 1
ATOM 796 N N . PHE A 1 103 ? 38.469 -8.945 14.703 1 90.88 103 PHE A N 1
ATOM 797 C CA . PHE A 1 103 ? 39.906 -8.953 14.852 1 90.88 103 PHE A CA 1
ATOM 798 C C . PHE A 1 103 ? 40.406 -10.297 15.391 1 90.88 103 PHE A C 1
ATOM 800 O O . PHE A 1 103 ? 41.375 -10.852 14.898 1 90.88 103 PHE A O 1
ATOM 807 N N . LEU A 1 104 ? 39.656 -10.82 16.312 1 91.12 104 LEU A N 1
ATOM 808 C CA . LEU A 1 104 ? 40 -12.125 16.875 1 91.12 104 LEU A CA 1
ATOM 809 C C . LEU A 1 104 ? 39.844 -13.227 15.844 1 91.12 104 LEU A C 1
ATOM 811 O O . LEU A 1 104 ? 40.656 -14.141 15.766 1 91.12 104 LEU A O 1
ATOM 815 N N . GLU A 1 105 ? 38.781 -13.117 15.133 1 90.88 105 GLU A N 1
ATOM 816 C CA . GLU A 1 105 ? 38.562 -14.125 14.102 1 90.88 105 GLU A CA 1
ATOM 817 C C . GLU A 1 105 ? 39.625 -14.078 13.023 1 90.88 105 GLU A C 1
ATOM 819 O O . GLU A 1 105 ? 40.094 -15.117 12.547 1 90.88 105 GLU A O 1
ATOM 824 N N . THR A 1 106 ? 40 -12.891 12.656 1 88.62 106 THR A N 1
ATOM 825 C CA . THR A 1 106 ? 41.031 -12.766 11.625 1 88.62 106 THR A CA 1
ATOM 826 C C . THR A 1 106 ? 42.375 -13.281 12.141 1 88.62 106 THR A C 1
ATOM 828 O O . THR A 1 106 ? 43.156 -13.883 11.383 1 88.62 106 THR A O 1
ATOM 831 N N . LEU A 1 107 ? 42.594 -13.164 13.375 1 88.25 107 LEU A N 1
ATOM 832 C CA . LEU A 1 107 ? 43.844 -13.68 13.977 1 88.25 107 LEU A CA 1
ATOM 833 C C . LEU A 1 107 ? 43.844 -15.203 13.969 1 88.25 107 LEU A C 1
ATOM 835 O O . LEU A 1 107 ? 44.875 -15.82 13.734 1 88.25 107 LEU A O 1
ATOM 839 N N . VAL A 1 108 ? 42.719 -15.68 14.227 1 87.94 108 VAL A N 1
ATOM 840 C CA . VAL A 1 108 ? 42.594 -17.141 14.227 1 87.94 108 VAL A CA 1
ATOM 841 C C . VAL A 1 108 ? 42.812 -17.672 12.812 1 87.94 108 VAL A C 1
ATOM 843 O O . VAL A 1 108 ? 43.438 -18.703 12.625 1 87.94 108 VAL A O 1
ATOM 846 N N . VAL A 1 109 ? 42.281 -16.953 11.82 1 87.06 109 VAL A N 1
ATOM 847 C CA . VAL A 1 109 ? 42.406 -17.391 10.43 1 87.06 109 VAL A CA 1
ATOM 848 C C . VAL A 1 109 ? 43.875 -17.312 9.992 1 87.06 109 VAL A C 1
ATOM 850 O O . VAL A 1 109 ? 44.344 -18.172 9.258 1 87.06 109 VAL A O 1
ATOM 853 N N . ILE A 1 110 ? 44.594 -16.328 10.516 1 85.75 110 ILE A N 1
ATOM 854 C CA . ILE A 1 110 ? 46 -16.156 10.164 1 85.75 110 ILE A CA 1
ATOM 855 C C . ILE A 1 110 ? 46.844 -17.266 10.812 1 85.75 110 ILE A C 1
ATOM 857 O O . ILE A 1 110 ? 47.719 -17.828 10.188 1 85.75 110 ILE A O 1
ATOM 861 N N . ILE A 1 111 ? 46.438 -17.656 12 1 87.5 111 ILE A N 1
ATOM 862 C CA . ILE A 1 111 ? 47.219 -18.641 12.75 1 87.5 111 ILE A CA 1
ATOM 863 C C . ILE A 1 111 ? 46.938 -20.047 12.203 1 87.5 111 ILE A C 1
ATOM 865 O O . ILE A 1 111 ? 47.844 -20.828 12 1 87.5 111 ILE A O 1
ATOM 869 N N . ARG A 1 112 ? 45.656 -20.375 11.938 1 87 112 ARG A N 1
ATOM 870 C CA . ARG A 1 112 ? 45.312 -21.703 11.492 1 87 112 ARG A CA 1
ATOM 871 C C . ARG A 1 112 ? 45.562 -21.875 9.992 1 87 112 ARG A C 1
ATOM 873 O O . ARG A 1 112 ? 45.625 -23 9.492 1 87 112 ARG A O 1
ATOM 880 N N . ARG A 1 113 ? 45.688 -20.812 9.219 1 81.69 113 ARG A N 1
ATOM 881 C CA . ARG A 1 113 ? 45.906 -20.797 7.777 1 81.69 113 ARG A CA 1
ATOM 882 C C . ARG A 1 113 ? 44.844 -21.594 7.047 1 81.69 113 ARG A C 1
ATOM 884 O O . ARG A 1 113 ? 45.094 -22.25 6.047 1 81.69 113 ARG A O 1
ATOM 891 N N . GLU A 1 114 ? 43.625 -21.906 7.695 1 78.69 114 GLU A N 1
ATOM 892 C CA . GLU A 1 114 ? 42.469 -22.547 7.07 1 78.69 114 GLU A CA 1
ATOM 893 C C . GLU A 1 114 ? 41.188 -21.734 7.297 1 78.69 114 GLU A C 1
ATOM 895 O O . GLU A 1 114 ? 41.031 -21.078 8.336 1 78.69 114 GLU A O 1
ATOM 900 N N . SER A 1 115 ? 40.406 -21.625 6.191 1 68.94 115 SER A N 1
ATOM 901 C CA . SER A 1 115 ? 39.156 -20.891 6.32 1 68.94 115 SER A CA 1
ATOM 902 C C . SER A 1 115 ? 38.062 -21.766 6.969 1 68.94 115 SER A C 1
ATOM 904 O O . SER A 1 115 ? 37.938 -22.953 6.66 1 68.94 115 SER A O 1
ATOM 906 N N . HIS A 1 116 ? 37.719 -21.5 8.211 1 77.69 116 HIS A N 1
ATOM 907 C CA . HIS A 1 116 ? 36.625 -22.172 8.914 1 77.69 116 HIS A CA 1
ATOM 908 C C . HIS A 1 116 ? 35.312 -21.453 8.68 1 77.69 116 HIS A C 1
ATOM 910 O O . HIS A 1 116 ? 35.219 -20.531 7.867 1 77.69 116 HIS A O 1
ATOM 916 N N . PHE A 1 117 ? 34.312 -22.031 9.242 1 82.25 117 PHE A N 1
ATOM 917 C CA . PHE A 1 117 ? 32.969 -21.453 9.25 1 82.25 117 PHE A CA 1
ATOM 918 C C . PHE A 1 117 ? 33 -20.031 9.812 1 82.25 117 PHE A C 1
ATOM 920 O O . PHE A 1 117 ? 33.156 -19.844 11.016 1 82.25 117 PHE A O 1
ATOM 927 N N . ARG A 1 118 ? 33.062 -18.953 8.844 1 86.56 118 ARG A N 1
ATOM 928 C CA . ARG A 1 118 ? 33.188 -17.562 9.234 1 86.56 118 ARG A CA 1
ATOM 929 C C . ARG A 1 118 ? 31.891 -16.812 9.023 1 86.56 118 ARG A C 1
ATOM 931 O O . ARG A 1 118 ? 31.766 -16.016 8.086 1 86.56 118 ARG A O 1
ATOM 938 N N . VAL A 1 119 ? 31.016 -16.938 9.93 1 85.94 119 VAL A N 1
ATOM 939 C CA . VAL A 1 119 ? 29.719 -16.281 9.844 1 85.94 119 VAL A CA 1
ATOM 940 C C . VAL A 1 119 ? 29.828 -14.828 10.297 1 85.94 119 VAL A C 1
ATOM 942 O O . VAL A 1 119 ? 28.969 -14 9.984 1 85.94 119 VAL A O 1
ATOM 945 N N . THR A 1 120 ? 30.938 -14.391 10.914 1 88.56 120 THR A N 1
ATOM 946 C CA . THR A 1 120 ? 31.094 -13.039 11.445 1 88.56 120 THR A CA 1
ATOM 947 C C . THR A 1 120 ? 31.312 -12.031 10.32 1 88.56 120 THR A C 1
ATOM 949 O O . THR A 1 120 ? 31.141 -10.828 10.523 1 88.56 120 THR A O 1
ATOM 952 N N . ARG A 1 121 ? 31.656 -12.531 9.133 1 91.19 121 ARG A N 1
ATOM 953 C CA . ARG A 1 121 ? 31.812 -11.664 7.973 1 91.19 121 ARG A CA 1
ATOM 954 C C . ARG A 1 121 ? 30.5 -10.984 7.613 1 91.19 121 ARG A C 1
ATOM 956 O O . ARG A 1 121 ? 30.484 -9.969 6.906 1 91.19 121 ARG A O 1
ATOM 963 N N . ALA A 1 122 ? 29.422 -11.586 8.102 1 93.62 122 ALA A N 1
ATOM 964 C CA . ALA A 1 122 ? 28.109 -11.039 7.801 1 93.62 122 ALA A CA 1
ATOM 965 C C . ALA A 1 122 ? 27.891 -9.703 8.508 1 93.62 122 ALA A C 1
ATOM 967 O O . ALA A 1 122 ? 27.031 -8.922 8.109 1 93.62 122 ALA A O 1
ATOM 968 N N . LEU A 1 123 ? 28.719 -9.367 9.484 1 93.19 123 LEU A N 1
ATOM 969 C CA . LEU A 1 123 ? 28.531 -8.156 10.273 1 93.19 123 LEU A CA 1
ATOM 970 C C . LEU A 1 123 ? 29.391 -7.02 9.719 1 93.19 123 LEU A C 1
ATOM 972 O O . LEU A 1 123 ? 29.359 -5.898 10.234 1 93.19 123 LEU A O 1
ATOM 976 N N . ARG A 1 124 ? 30.125 -7.195 8.602 1 94 124 ARG A N 1
ATOM 977 C CA . ARG A 1 124 ? 31.031 -6.215 8.023 1 94 124 ARG A CA 1
ATOM 978 C C . ARG A 1 124 ? 30.281 -4.953 7.602 1 94 124 ARG A C 1
ATOM 980 O O . ARG A 1 124 ? 30.812 -3.846 7.727 1 94 124 ARG A O 1
ATOM 987 N N . PRO A 1 125 ? 29.016 -5.062 7.184 1 93.94 125 PRO A N 1
ATOM 988 C CA . PRO A 1 125 ? 28.328 -3.855 6.727 1 93.94 125 PRO A CA 1
ATOM 989 C C . PRO A 1 125 ? 28.094 -2.85 7.852 1 93.94 125 PRO A C 1
ATOM 991 O O . PRO A 1 125 ? 27.781 -1.686 7.586 1 93.94 125 PRO A O 1
ATOM 994 N N . ILE A 1 126 ? 28.281 -3.248 9.047 1 92.19 126 ILE A N 1
ATOM 995 C CA . ILE A 1 126 ? 28.094 -2.344 10.18 1 92.19 126 ILE A CA 1
ATOM 996 C C . ILE A 1 126 ? 29.109 -1.2 10.102 1 92.19 126 ILE A C 1
ATOM 998 O O . ILE A 1 126 ? 28.797 -0.064 10.469 1 92.19 126 ILE A O 1
ATOM 1002 N N . PHE A 1 127 ? 30.281 -1.456 9.531 1 92.69 127 PHE A N 1
ATOM 1003 C CA . PHE A 1 127 ? 31.312 -0.434 9.422 1 92.69 127 PHE A CA 1
ATOM 1004 C C . PHE A 1 127 ? 30.984 0.566 8.32 1 92.69 127 PHE A C 1
ATOM 1006 O O . PHE A 1 127 ? 31.328 1.743 8.414 1 92.69 127 PHE A O 1
ATOM 1013 N N . LEU A 1 128 ? 30.297 0.085 7.301 1 91.75 128 LEU A N 1
ATOM 1014 C CA . LEU A 1 128 ? 29.875 0.986 6.234 1 91.75 128 LEU A CA 1
ATOM 1015 C C . LEU A 1 128 ? 28.766 1.915 6.719 1 91.75 128 LEU A C 1
ATOM 1017 O O . LEU A 1 128 ? 28.766 3.109 6.418 1 91.75 128 LEU A O 1
ATOM 1021 N N . ILE A 1 129 ? 27.875 1.405 7.488 1 90.81 129 ILE A N 1
ATOM 1022 C CA . ILE A 1 129 ? 26.719 2.156 7.969 1 90.81 129 ILE A CA 1
ATOM 1023 C C . ILE A 1 129 ? 27.172 3.262 8.914 1 90.81 129 ILE A C 1
ATOM 1025 O O . ILE A 1 129 ? 26.562 4.332 8.969 1 90.81 129 ILE A O 1
ATOM 1029 N N . ASP A 1 130 ? 28.266 3.045 9.539 1 88.31 130 ASP A N 1
ATOM 1030 C CA . ASP A 1 130 ? 28.734 4 10.547 1 88.31 130 ASP A CA 1
ATOM 1031 C C . ASP A 1 130 ? 29.562 5.117 9.906 1 88.31 130 ASP A C 1
ATOM 1033 O O . ASP A 1 130 ? 29.906 6.09 10.578 1 88.31 130 ASP A O 1
ATOM 1037 N N . THR A 1 131 ? 29.828 5.086 8.656 1 87.94 131 THR A N 1
ATOM 1038 C CA . THR A 1 131 ? 30.609 6.121 7.992 1 87.94 131 THR A CA 1
ATOM 1039 C C . THR A 1 131 ? 29.766 7.383 7.793 1 87.94 131 THR A C 1
ATOM 1041 O O . THR A 1 131 ? 28.547 7.332 7.828 1 87.94 131 THR A O 1
ATOM 1044 N N . LYS A 1 132 ? 30.422 8.484 7.613 1 85.69 132 LYS A N 1
ATOM 1045 C CA . LYS A 1 132 ? 29.766 9.773 7.422 1 85.69 132 LYS A CA 1
ATOM 1046 C C . LYS A 1 132 ? 29.016 9.812 6.102 1 85.69 132 LYS A C 1
ATOM 1048 O O . LYS A 1 132 ? 27.938 10.414 6.02 1 85.69 132 LYS A O 1
ATOM 1053 N N . ALA A 1 133 ? 29.516 9.117 5.172 1 85.19 133 ALA A N 1
ATOM 1054 C CA . ALA A 1 133 ? 28.906 9.125 3.85 1 85.19 133 ALA A CA 1
ATOM 1055 C C . ALA A 1 133 ? 27.531 8.461 3.885 1 85.19 133 ALA A C 1
ATOM 1057 O O . ALA A 1 133 ? 26.625 8.836 3.121 1 85.19 133 ALA A O 1
ATOM 1058 N N . CYS A 1 134 ? 27.344 7.566 4.812 1 90 134 CYS A N 1
ATOM 1059 C CA . CYS A 1 134 ? 26.078 6.836 4.898 1 90 134 CYS A CA 1
ATOM 1060 C C . CYS A 1 134 ? 25.266 7.297 6.102 1 90 134 CYS A C 1
ATOM 1062 O O . CYS A 1 134 ? 24.641 6.484 6.785 1 90 134 CYS A O 1
ATOM 1064 N N . GLY A 1 135 ? 25.359 8.539 6.297 1 86.69 135 GLY A N 1
ATOM 1065 C CA . GLY A 1 135 ? 24.594 9.086 7.402 1 86.69 135 GLY A CA 1
ATOM 1066 C C . GLY A 1 135 ? 23.094 8.961 7.211 1 86.69 135 GLY A C 1
ATOM 1067 O O . GLY A 1 135 ? 22.375 8.594 8.141 1 86.69 135 GLY A O 1
ATOM 1068 N N . ASN A 1 136 ? 22.672 9.133 6.004 1 85.56 136 ASN A N 1
ATOM 1069 C CA . ASN A 1 136 ? 21.25 9.008 5.695 1 85.56 136 ASN A CA 1
ATOM 1070 C C . ASN A 1 136 ? 20.766 7.562 5.84 1 85.56 136 ASN A C 1
ATOM 1072 O O . ASN A 1 136 ? 19.656 7.32 6.297 1 85.56 136 ASN A O 1
ATOM 1076 N N . VAL A 1 137 ? 21.625 6.68 5.52 1 90.38 137 VAL A N 1
ATOM 1077 C CA . VAL A 1 137 ? 21.297 5.262 5.613 1 90.38 137 VAL A CA 1
ATOM 1078 C C . VAL A 1 137 ? 21.156 4.859 7.078 1 90.38 137 VAL A C 1
ATOM 1080 O O . VAL A 1 137 ? 20.234 4.109 7.438 1 90.38 137 VAL A O 1
ATOM 1083 N N . ARG A 1 138 ? 21.984 5.387 7.871 1 90.06 138 ARG A N 1
ATOM 1084 C CA . ARG A 1 138 ? 21.938 5.094 9.305 1 90.06 138 ARG A CA 1
ATOM 1085 C C . ARG A 1 138 ? 20.641 5.602 9.922 1 90.06 138 ARG A C 1
ATOM 1087 O O . ARG A 1 138 ? 20.031 4.91 10.734 1 90.06 138 ARG A O 1
ATOM 1094 N N . ARG A 1 139 ? 20.266 6.758 9.523 1 86.12 139 ARG A N 1
ATOM 1095 C CA . ARG A 1 139 ? 19.016 7.324 10.031 1 86.12 139 ARG A CA 1
ATOM 1096 C C . ARG A 1 139 ? 17.828 6.496 9.578 1 86.12 139 ARG A C 1
ATOM 1098 O O . ARG A 1 139 ? 16.875 6.297 10.344 1 86.12 139 ARG A O 1
ATOM 1105 N N . PHE A 1 140 ? 17.891 6.008 8.438 1 87.75 140 PHE A N 1
ATOM 1106 C CA . PHE A 1 140 ? 16.812 5.191 7.895 1 87.75 140 PHE A CA 1
ATOM 1107 C C . PHE A 1 140 ? 16.734 3.846 8.602 1 87.75 140 PHE A C 1
ATOM 1109 O O . PHE A 1 140 ? 15.648 3.348 8.891 1 87.75 140 PHE A O 1
ATOM 1116 N N . ILE A 1 141 ? 17.875 3.291 8.883 1 89.19 141 ILE A N 1
ATOM 1117 C CA . ILE A 1 141 ? 17.922 2.016 9.594 1 89.19 141 ILE A CA 1
ATOM 1118 C C . ILE A 1 141 ? 17.359 2.193 11 1 89.19 141 ILE A C 1
ATOM 1120 O O . ILE A 1 141 ? 16.609 1.339 11.492 1 89.19 141 ILE A O 1
ATOM 1124 N N . ARG A 1 142 ? 17.703 3.281 11.609 1 87.44 142 ARG A N 1
ATOM 1125 C CA . ARG A 1 142 ? 17.172 3.568 12.938 1 87.44 142 ARG A CA 1
ATOM 1126 C C . ARG A 1 142 ? 15.648 3.697 12.898 1 87.44 142 ARG A C 1
ATOM 1128 O O . ARG A 1 142 ? 14.961 3.238 13.812 1 87.44 142 ARG A O 1
ATOM 1135 N N . GLN A 1 143 ? 15.219 4.285 11.883 1 85.69 143 GLN A N 1
ATOM 1136 C CA . GLN A 1 143 ? 13.773 4.434 11.711 1 85.69 143 GLN A CA 1
ATOM 1137 C C . GLN A 1 143 ? 13.102 3.078 11.523 1 85.69 143 GLN A C 1
ATOM 1139 O O . GLN A 1 143 ? 12 2.852 12.023 1 85.69 143 GLN A O 1
ATOM 1144 N N . ILE A 1 144 ? 13.695 2.205 10.828 1 88 144 ILE A N 1
ATOM 1145 C CA . ILE A 1 144 ? 13.164 0.864 10.602 1 88 144 ILE A CA 1
ATOM 1146 C C . ILE A 1 144 ? 13.078 0.112 11.93 1 88 144 ILE A C 1
ATOM 1148 O O . ILE A 1 144 ? 12.062 -0.513 12.234 1 88 144 ILE A O 1
ATOM 1152 N N . LEU A 1 145 ? 14.094 0.254 12.766 1 87.62 145 LEU A N 1
ATOM 1153 C CA . LEU A 1 145 ? 14.141 -0.455 14.039 1 87.62 145 LEU A CA 1
ATOM 1154 C C . LEU A 1 145 ? 13.109 0.107 15.016 1 87.62 145 LEU A C 1
ATOM 1156 O O . LEU A 1 145 ? 12.523 -0.64 15.797 1 87.62 145 LEU A O 1
ATOM 1160 N N . GLN A 1 146 ? 12.859 1.362 14.867 1 88.12 146 GLN A N 1
ATOM 1161 C CA . GLN A 1 146 ? 11.875 1.994 15.734 1 88.12 146 GLN A CA 1
ATOM 1162 C C . GLN A 1 146 ? 10.453 1.617 15.32 1 88.12 146 GLN A C 1
ATOM 1164 O O . GLN A 1 146 ? 9.531 1.682 16.125 1 88.12 146 GLN A O 1
ATOM 1169 N N . SER A 1 147 ? 10.258 1.26 14.125 1 86.69 147 SER A N 1
ATOM 1170 C CA . SER A 1 147 ? 8.938 0.897 13.625 1 86.69 147 SER A CA 1
ATOM 1171 C C . SER A 1 147 ? 8.664 -0.592 13.812 1 86.69 147 SER A C 1
ATOM 1173 O O . SER A 1 147 ? 7.586 -1.078 13.461 1 86.69 147 SER A O 1
ATOM 1175 N N . LEU A 1 148 ? 9.516 -1.359 14.438 1 88.69 148 LEU A N 1
ATOM 1176 C CA . LEU A 1 148 ? 9.453 -2.816 14.477 1 88.69 148 LEU A CA 1
ATOM 1177 C C . LEU A 1 148 ? 8.391 -3.289 15.461 1 88.69 148 LEU A C 1
ATOM 1179 O O . LEU A 1 148 ? 7.652 -4.238 15.172 1 88.69 148 LEU A O 1
ATOM 1183 N N . PRO A 1 149 ? 8.148 -2.641 16.516 1 87.44 149 PRO A N 1
ATOM 1184 C CA . PRO A 1 149 ? 7.242 -3.219 17.516 1 87.44 149 PRO A CA 1
ATOM 1185 C C . PRO A 1 149 ? 5.809 -3.346 17 1 87.44 149 PRO A C 1
ATOM 1187 O O . PRO A 1 149 ? 5.211 -4.422 17.078 1 87.44 149 PRO A O 1
ATOM 1190 N N . PRO A 1 150 ? 5.227 -2.293 16.484 1 84.69 150 PRO A N 1
ATOM 1191 C CA . PRO A 1 150 ? 3.875 -2.482 15.953 1 84.69 150 PRO A CA 1
ATOM 1192 C C . PRO A 1 150 ? 3.82 -3.52 14.836 1 84.69 150 PRO A C 1
ATOM 1194 O O . PRO A 1 150 ? 2.801 -4.195 14.664 1 84.69 150 PRO A O 1
ATOM 1197 N N . ILE A 1 151 ? 4.852 -3.688 14.055 1 88.19 151 ILE A N 1
ATOM 1198 C CA . ILE A 1 151 ? 4.91 -4.668 12.977 1 88.19 151 ILE A CA 1
ATOM 1199 C C . ILE A 1 151 ? 4.938 -6.078 13.562 1 88.19 151 ILE A C 1
ATOM 1201 O O . ILE A 1 151 ? 4.281 -6.984 13.039 1 88.19 151 ILE A O 1
ATOM 1205 N N . LEU A 1 152 ? 5.668 -6.262 14.672 1 88.88 152 LEU A N 1
ATOM 1206 C CA . LEU A 1 152 ? 5.742 -7.566 15.312 1 88.88 152 LEU A CA 1
ATOM 1207 C C . LEU A 1 152 ? 4.383 -7.969 15.883 1 88.88 152 LEU A C 1
ATOM 1209 O O . LEU A 1 152 ? 4.031 -9.148 15.883 1 88.88 152 LEU A O 1
ATOM 1213 N N . ASP A 1 153 ? 3.639 -6.996 16.266 1 87.31 153 ASP A N 1
ATOM 1214 C CA . ASP A 1 153 ? 2.293 -7.281 16.75 1 87.31 153 ASP A CA 1
ATOM 1215 C C . ASP A 1 153 ? 1.396 -7.781 15.625 1 87.31 153 ASP A C 1
ATOM 1217 O O . ASP A 1 153 ? 0.673 -8.766 15.789 1 87.31 153 ASP A O 1
ATOM 1221 N N . MET A 1 154 ? 1.465 -7.082 14.539 1 89 154 MET A N 1
ATOM 1222 C CA . MET A 1 154 ? 0.652 -7.5 13.406 1 89 154 MET A CA 1
ATOM 1223 C C . MET A 1 154 ? 1.101 -8.859 12.883 1 89 154 MET A C 1
ATOM 1225 O O . MET A 1 154 ? 0.278 -9.664 12.438 1 89 154 MET A O 1
ATOM 1229 N N . LEU A 1 155 ? 2.375 -9.102 12.977 1 91.06 155 LEU A N 1
ATOM 1230 C CA . LEU A 1 155 ? 2.904 -10.398 12.555 1 91.06 155 LEU A CA 1
ATOM 1231 C C . LEU A 1 155 ? 2.414 -11.508 13.477 1 91.06 155 LEU A C 1
ATOM 1233 O O . LEU A 1 155 ? 2.166 -12.633 13.023 1 91.06 155 LEU A O 1
ATOM 1237 N N . GLY A 1 156 ? 2.324 -11.188 14.766 1 90.06 156 GLY A N 1
ATOM 1238 C CA . GLY A 1 156 ? 1.767 -12.156 15.695 1 90.06 156 GLY A CA 1
ATOM 1239 C C . GLY A 1 156 ? 0.339 -12.547 15.359 1 90.06 156 GLY A C 1
ATOM 1240 O O . GLY A 1 156 ? -0.008 -13.734 15.391 1 90.06 156 GLY A O 1
ATOM 1241 N N . LEU A 1 157 ? -0.453 -11.586 15.016 1 89.81 157 LEU A N 1
ATOM 1242 C CA . LEU A 1 157 ? -1.831 -11.859 14.617 1 89.81 157 LEU A CA 1
ATOM 1243 C C . LEU A 1 157 ? -1.876 -12.664 13.32 1 89.81 157 LEU A C 1
ATOM 1245 O O . LEU A 1 157 ? -2.656 -13.609 13.203 1 89.81 157 LEU A O 1
ATOM 1249 N N . LEU A 1 158 ? -1.063 -12.312 12.398 1 92.12 158 LEU A N 1
ATOM 1250 C CA . LEU A 1 158 ? -0.979 -13.031 11.133 1 92.12 158 LEU A CA 1
ATOM 1251 C C . LEU A 1 158 ? -0.562 -14.484 11.359 1 92.12 158 LEU A C 1
ATOM 1253 O O . LEU A 1 158 ? -1.156 -15.398 10.789 1 92.12 158 LEU A O 1
ATOM 1257 N N . MET A 1 159 ? 0.434 -14.688 12.18 1 93.12 159 MET A N 1
ATOM 1258 C CA . MET A 1 159 ? 0.924 -16.031 12.477 1 93.12 159 MET A CA 1
ATOM 1259 C C . MET A 1 159 ? -0.147 -16.859 13.172 1 93.12 159 MET A C 1
ATOM 1261 O O . MET A 1 159 ? -0.219 -18.078 12.984 1 93.12 159 MET A O 1
ATOM 1265 N N . PHE A 1 160 ? -0.981 -16.234 13.914 1 91.5 160 PHE A N 1
ATOM 1266 C CA . PHE A 1 160 ? -2.086 -16.922 14.562 1 91.5 160 PHE A CA 1
ATOM 1267 C C . PHE A 1 160 ? -3.053 -17.5 13.531 1 91.5 160 PHE A C 1
ATOM 1269 O O . PHE A 1 160 ? -3.459 -18.656 13.625 1 91.5 160 PHE A O 1
ATOM 1276 N N . PHE A 1 161 ? -3.393 -16.703 12.578 1 93 161 PHE A N 1
ATOM 1277 C CA . PHE A 1 161 ? -4.316 -17.156 11.547 1 93 161 PHE A CA 1
ATOM 1278 C C . PHE A 1 161 ? -3.664 -18.219 10.672 1 93 161 PHE A C 1
ATOM 1280 O O . PHE A 1 161 ? -4.316 -19.188 10.266 1 93 161 PHE A O 1
ATOM 1287 N N . VAL A 1 162 ? -2.402 -18.047 10.406 1 95.44 162 VAL A N 1
ATOM 1288 C CA . VAL A 1 162 ? -1.689 -19.047 9.609 1 95.44 162 VAL A CA 1
ATOM 1289 C C . VAL A 1 162 ? -1.68 -20.391 10.344 1 95.44 162 VAL A C 1
ATOM 1291 O O . VAL A 1 162 ? -1.962 -21.422 9.75 1 95.44 162 VAL A O 1
ATOM 1294 N N . CYS A 1 163 ? -1.429 -20.359 11.625 1 93.19 163 CYS A N 1
ATOM 1295 C CA . CYS A 1 163 ? -1.384 -21.578 12.422 1 93.19 163 CYS A CA 1
ATOM 1296 C C . CYS A 1 163 ? -2.766 -22.203 12.531 1 93.19 163 CYS A C 1
ATOM 1298 O O . CYS A 1 163 ? -2.9 -23.438 12.461 1 93.19 163 CYS A O 1
ATOM 1300 N N . SER A 1 164 ? -3.811 -21.422 12.625 1 91.81 164 SER A N 1
ATOM 1301 C CA . SER A 1 164 ? -5.176 -21.938 12.711 1 91.81 164 SER A CA 1
ATOM 1302 C C . SER A 1 164 ? -5.598 -22.594 11.398 1 91.81 164 SER A C 1
ATOM 1304 O O . SER A 1 164 ? -6.188 -23.672 11.406 1 91.81 164 SER A O 1
ATOM 1306 N N . TYR A 1 165 ? -5.273 -21.984 10.32 1 95.19 165 TYR A N 1
ATOM 1307 C CA . TYR A 1 165 ? -5.613 -22.562 9.031 1 95.19 165 TYR A CA 1
ATOM 1308 C C . TYR A 1 165 ? -4.746 -23.781 8.734 1 95.19 165 TYR A C 1
ATOM 1310 O O . TYR A 1 165 ? -5.176 -24.703 8.039 1 95.19 165 TYR A O 1
ATOM 1318 N N . ALA A 1 166 ? -3.455 -23.734 9.227 1 94.56 166 ALA A N 1
ATOM 1319 C CA . ALA A 1 166 ? -2.609 -24.906 9.07 1 94.56 166 ALA A CA 1
ATOM 1320 C C . ALA A 1 166 ? -3.211 -26.109 9.781 1 94.56 166 ALA A C 1
ATOM 1322 O O . ALA A 1 166 ? -3.217 -27.219 9.242 1 94.56 166 ALA A O 1
ATOM 1323 N N . LEU A 1 167 ? -3.773 -25.875 10.922 1 90.81 167 LEU A N 1
ATOM 1324 C CA . LEU A 1 167 ? -4.43 -26.938 11.688 1 90.81 167 LEU A CA 1
ATOM 1325 C C . LEU A 1 167 ? -5.684 -27.422 10.969 1 90.81 167 LEU A C 1
ATOM 1327 O O . LEU A 1 167 ? -5.898 -28.625 10.828 1 90.81 167 LEU A O 1
ATOM 1331 N N . LEU A 1 168 ? -6.461 -26.5 10.508 1 91.81 168 LEU A N 1
ATOM 1332 C CA . LEU A 1 168 ? -7.684 -26.844 9.781 1 91.81 168 LEU A CA 1
ATOM 1333 C C . LEU A 1 168 ? -7.363 -27.594 8.5 1 91.81 168 LEU A C 1
ATOM 1335 O O . LEU A 1 168 ? -8.023 -28.594 8.18 1 91.81 168 LEU A O 1
ATOM 1339 N N . GLY A 1 169 ? -6.359 -27.156 7.797 1 92.69 169 GLY A N 1
ATOM 1340 C CA . GLY A 1 169 ? -5.965 -27.828 6.57 1 92.69 169 GLY A CA 1
ATOM 1341 C C . GLY A 1 169 ? -5.469 -29.25 6.801 1 92.69 169 GLY A C 1
ATOM 1342 O O . GLY A 1 169 ? -5.75 -30.141 6.008 1 92.69 169 GLY A O 1
ATOM 1343 N N . TYR A 1 170 ? -4.707 -29.391 7.855 1 91 170 TYR A N 1
ATOM 1344 C CA . TYR A 1 170 ? -4.223 -30.719 8.195 1 91 170 TYR A CA 1
ATOM 1345 C C . TYR A 1 170 ? -5.383 -31.672 8.438 1 91 170 TYR A C 1
ATOM 1347 O O . TYR A 1 170 ? -5.391 -32.781 7.93 1 91 170 TYR A O 1
ATOM 1355 N N . PHE A 1 171 ? -6.461 -31.281 9.102 1 88.75 171 PHE A N 1
ATOM 1356 C CA . PHE A 1 171 ? -7.57 -32.156 9.469 1 88.75 171 PHE A CA 1
ATOM 1357 C C . PHE A 1 171 ? -8.539 -32.312 8.305 1 88.75 171 PHE A C 1
ATOM 1359 O O . PHE A 1 171 ? -9.297 -33.281 8.25 1 88.75 171 PHE A O 1
ATOM 1366 N N . LEU A 1 172 ? -8.5 -31.406 7.355 1 89 172 LEU A N 1
ATOM 1367 C CA . LEU A 1 172 ? -9.398 -31.516 6.215 1 89 172 LEU A CA 1
ATOM 1368 C C . LEU A 1 172 ? -8.773 -32.344 5.094 1 89 172 LEU A C 1
ATOM 1370 O O . LEU A 1 172 ? -9.461 -33.125 4.438 1 89 172 LEU A O 1
ATOM 1374 N N . PHE A 1 173 ? -7.414 -32.188 4.875 1 90.31 173 PHE A N 1
ATOM 1375 C CA . PHE A 1 173 ? -6.859 -32.688 3.623 1 90.31 173 PHE A CA 1
ATOM 1376 C C . PHE A 1 173 ? -5.773 -33.719 3.889 1 90.31 173 PHE A C 1
ATOM 1378 O O . PHE A 1 173 ? -5.195 -34.281 2.951 1 90.31 173 PHE A O 1
ATOM 1385 N N . SER A 1 174 ? -5.441 -34.125 5.035 1 85.19 174 SER A N 1
ATOM 1386 C CA . SER A 1 174 ? -4.34 -35.031 5.32 1 85.19 174 SER A CA 1
ATOM 1387 C C . SER A 1 17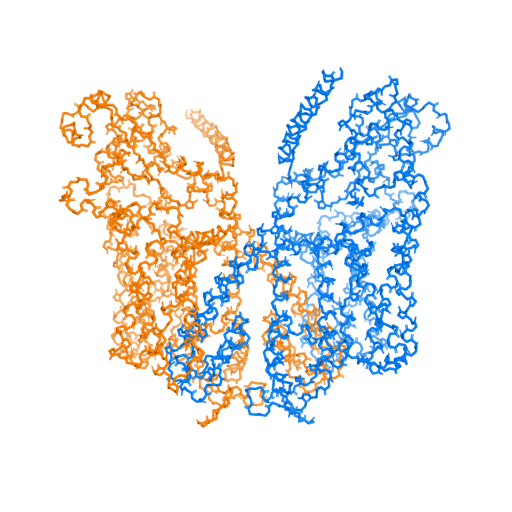4 ? -4.652 -36.438 4.855 1 85.19 174 SER A C 1
ATOM 1389 O O . SER A 1 174 ? -3.742 -37.219 4.59 1 85.19 174 SER A O 1
ATOM 1391 N N . GLU A 1 175 ? -5.91 -36.719 4.652 1 83.38 175 GLU A N 1
ATOM 1392 C CA . GLU A 1 175 ? -6.297 -38.062 4.281 1 83.38 175 GLU A CA 1
ATOM 1393 C C . GLU A 1 175 ? -6.066 -38.312 2.793 1 83.38 175 GLU A C 1
ATOM 1395 O O . GLU A 1 175 ? -5.949 -39.469 2.361 1 83.38 175 GLU A O 1
ATOM 1400 N N . ASN A 1 176 ? -5.965 -37.25 2.072 1 81.5 176 ASN A N 1
ATOM 1401 C CA . ASN A 1 176 ? -5.719 -37.406 0.642 1 81.5 176 ASN A CA 1
ATOM 1402 C C . ASN A 1 176 ? -4.25 -37.719 0.356 1 81.5 176 ASN A C 1
ATOM 1404 O O . ASN A 1 176 ? -3.387 -36.844 0.519 1 81.5 176 ASN A O 1
ATOM 1408 N N . HIS A 1 177 ? -3.932 -38.875 -0.04 1 77.5 177 HIS A N 1
ATOM 1409 C CA . HIS A 1 177 ? -2.57 -39.344 -0.245 1 77.5 177 HIS A CA 1
ATOM 1410 C C . HIS A 1 177 ? -1.913 -38.656 -1.434 1 77.5 177 HIS A C 1
ATOM 1412 O O . HIS A 1 177 ? -0.685 -38.625 -1.535 1 77.5 177 HIS A O 1
ATOM 1418 N N . THR A 1 178 ? -2.721 -38.094 -2.264 1 77.31 178 THR A N 1
ATOM 1419 C CA . THR A 1 178 ? -2.156 -37.438 -3.439 1 77.31 178 THR A CA 1
ATOM 1420 C C . THR A 1 178 ? -1.754 -36 -3.123 1 77.31 178 THR A C 1
ATOM 1422 O O . THR A 1 178 ? -0.999 -35.375 -3.873 1 77.31 178 THR A O 1
ATOM 1425 N N . ASN A 1 179 ? -2.221 -35.531 -1.968 1 83.38 179 ASN A N 1
ATOM 1426 C CA . ASN A 1 179 ? -1.901 -34.156 -1.586 1 83.38 179 ASN A CA 1
ATOM 1427 C C . ASN A 1 179 ? -0.655 -34.094 -0.708 1 83.38 179 ASN A C 1
ATOM 1429 O O . ASN A 1 179 ? -0.724 -34.375 0.493 1 83.38 179 ASN A O 1
ATOM 1433 N N . LEU A 1 180 ? 0.411 -33.656 -1.263 1 83.06 180 LEU A N 1
ATOM 1434 C CA . LEU A 1 180 ? 1.689 -33.625 -0.561 1 83.06 180 LEU A CA 1
ATOM 1435 C C . LEU A 1 180 ? 1.838 -32.344 0.265 1 83.06 180 LEU A C 1
ATOM 1437 O O . LEU A 1 180 ? 2.744 -32.25 1.095 1 83.06 180 LEU A O 1
ATOM 1441 N N . TYR A 1 181 ? 0.896 -31.422 0.156 1 89.12 181 TYR A N 1
ATOM 1442 C CA . TYR A 1 181 ? 1.021 -30.125 0.81 1 89.12 181 TYR A CA 1
ATOM 1443 C C . TYR A 1 181 ? 0.541 -30.203 2.256 1 89.12 181 TYR A C 1
ATOM 1445 O O . TYR A 1 181 ? 0.916 -29.359 3.08 1 89.12 181 TYR A O 1
ATOM 1453 N N . PHE A 1 182 ? -0.312 -31.25 2.598 1 91.44 182 PHE A N 1
ATOM 1454 C CA . PHE A 1 182 ? -0.895 -31.312 3.934 1 91.44 182 PHE A CA 1
ATOM 1455 C C . PHE A 1 182 ? -0.69 -32.688 4.547 1 91.44 182 PHE A C 1
ATOM 1457 O O . PHE A 1 182 ? -1.562 -33.188 5.262 1 91.44 182 PHE A O 1
ATOM 1464 N N . LYS A 1 183 ? 0.475 -33.312 4.262 1 87.81 183 LYS A N 1
ATOM 1465 C CA . LYS A 1 183 ? 0.738 -34.656 4.754 1 87.81 183 LYS A CA 1
ATOM 1466 C C . LYS A 1 183 ? 0.96 -34.656 6.266 1 87.81 183 LYS A C 1
ATOM 1468 O O . LYS A 1 183 ? 0.384 -35.5 6.98 1 87.81 183 LYS A O 1
ATOM 1473 N N . THR A 1 184 ? 1.84 -33.75 6.695 1 88.75 184 THR A N 1
ATOM 1474 C CA . THR A 1 184 ? 2.111 -33.562 8.117 1 88.75 184 THR A CA 1
ATOM 1475 C C . THR A 1 184 ? 1.78 -32.156 8.578 1 88.75 184 THR A C 1
ATOM 1477 O O . THR A 1 184 ? 1.527 -31.281 7.754 1 88.75 184 THR A O 1
ATOM 1480 N N . LEU A 1 185 ? 1.691 -32.031 9.867 1 88.88 185 LEU A N 1
ATOM 1481 C CA . LEU A 1 185 ? 1.351 -30.719 10.414 1 88.88 185 LEU A CA 1
ATOM 1482 C C . LEU A 1 185 ? 2.414 -29.688 10.062 1 88.88 185 LEU A C 1
ATOM 1484 O O . LEU A 1 185 ? 2.088 -28.578 9.641 1 88.88 185 LEU A O 1
ATOM 1488 N N . PRO A 1 186 ? 3.742 -30.031 10.156 1 90.56 186 PRO A N 1
ATOM 1489 C CA . PRO A 1 186 ? 4.727 -29.031 9.727 1 90.56 186 PRO A CA 1
ATOM 1490 C C . PRO A 1 186 ? 4.641 -28.719 8.234 1 90.56 186 PRO A C 1
ATOM 1492 O O . PRO A 1 186 ? 4.859 -27.578 7.82 1 90.56 186 PRO A O 1
ATOM 1495 N N . ASP A 1 187 ? 4.277 -29.719 7.465 1 91.88 187 ASP A N 1
ATOM 1496 C CA . ASP A 1 187 ? 4.094 -29.484 6.035 1 91.88 187 ASP A CA 1
ATOM 1497 C C . ASP A 1 187 ? 2.91 -28.547 5.781 1 91.88 187 ASP A C 1
ATOM 1499 O O . ASP A 1 187 ? 2.965 -27.703 4.891 1 91.88 187 ASP A O 1
ATOM 1503 N N . SER A 1 188 ? 1.891 -28.781 6.605 1 93.75 188 SER A N 1
ATOM 1504 C CA . SER A 1 188 ? 0.725 -27.922 6.48 1 93.75 188 SER A CA 1
ATOM 1505 C C . SER A 1 188 ? 1.067 -26.469 6.848 1 93.75 188 SER A C 1
ATOM 1507 O O . SER A 1 188 ? 0.601 -25.531 6.199 1 93.75 188 SER A O 1
ATOM 1509 N N . PHE A 1 189 ? 1.9 -26.344 7.816 1 94.94 189 PHE A N 1
ATOM 1510 C CA . PHE A 1 189 ? 2.299 -25 8.234 1 94.94 189 PHE A CA 1
ATOM 1511 C C . PHE A 1 189 ? 3.121 -24.312 7.152 1 94.94 189 PHE A C 1
ATOM 1513 O O . PHE A 1 189 ? 2.873 -23.156 6.816 1 94.94 189 PHE A O 1
ATOM 1520 N N . VAL A 1 190 ? 4.074 -25.031 6.625 1 95.38 190 VAL A N 1
ATOM 1521 C CA . VAL A 1 190 ? 4.938 -24.469 5.598 1 95.38 190 VAL A CA 1
ATOM 1522 C C . VAL A 1 190 ? 4.109 -24.109 4.367 1 95.38 190 VAL A C 1
ATOM 1524 O O . VAL A 1 190 ? 4.297 -23.047 3.77 1 95.38 190 VAL A O 1
ATOM 1527 N N . SER A 1 191 ? 3.15 -24.953 4.027 1 95.19 191 SER A N 1
ATOM 1528 C CA . SER A 1 191 ? 2.314 -24.688 2.857 1 95.19 191 SER A CA 1
ATOM 1529 C C . SER A 1 191 ? 1.455 -23.438 3.057 1 95.19 191 SER A C 1
ATOM 1531 O O . SER A 1 191 ? 1.322 -22.625 2.146 1 95.19 191 SER A O 1
ATOM 1533 N N . MET A 1 192 ? 0.932 -23.328 4.266 1 96.81 192 MET A N 1
ATOM 1534 C CA . MET A 1 192 ? 0.098 -22.156 4.535 1 96.81 192 MET A CA 1
ATOM 1535 C C . MET A 1 192 ? 0.946 -20.891 4.637 1 96.81 192 MET A C 1
ATOM 1537 O O . MET A 1 192 ? 0.498 -19.812 4.266 1 96.81 192 MET A O 1
ATOM 1541 N N . PHE A 1 193 ? 2.164 -21.062 5.137 1 96.44 193 PHE A N 1
ATOM 1542 C CA . PHE A 1 193 ? 3.086 -19.938 5.203 1 96.44 193 PHE A CA 1
ATOM 1543 C C . PHE A 1 193 ? 3.445 -19.453 3.809 1 96.44 193 PHE A C 1
ATOM 1545 O O . PHE A 1 193 ? 3.455 -18.234 3.553 1 96.44 193 PHE A O 1
ATOM 1552 N N . VAL A 1 194 ? 3.705 -20.344 2.945 1 96.12 194 VAL A N 1
ATOM 1553 C CA . VAL A 1 194 ? 4.043 -20 1.57 1 96.12 194 VAL A CA 1
ATOM 1554 C C . VAL A 1 194 ? 2.83 -19.391 0.876 1 96.12 194 VAL A C 1
ATOM 1556 O O . VAL A 1 194 ? 2.969 -18.484 0.052 1 96.12 194 VAL A O 1
ATOM 1559 N N . LEU A 1 195 ? 1.646 -19.875 1.282 1 96.31 195 LEU A N 1
ATOM 1560 C CA . LEU A 1 195 ? 0.423 -19.375 0.666 1 96.31 195 LEU A CA 1
ATOM 1561 C C . LEU A 1 195 ? 0.191 -17.906 1.03 1 96.31 195 LEU A C 1
ATOM 1563 O O . LEU A 1 195 ? -0.503 -17.188 0.309 1 96.31 195 LEU A O 1
ATOM 1567 N N . LEU A 1 196 ? 0.795 -17.484 2.072 1 94.12 196 LEU A N 1
ATOM 1568 C CA . LEU A 1 196 ? 0.723 -16.078 2.441 1 94.12 196 LEU A CA 1
ATOM 1569 C C . LEU A 1 196 ? 1.308 -15.188 1.342 1 94.12 196 LEU A C 1
ATOM 1571 O O . LEU A 1 196 ? 0.851 -14.062 1.135 1 94.12 196 LEU A O 1
ATOM 1575 N N . THR A 1 197 ? 2.285 -15.719 0.587 1 92.38 197 THR A N 1
ATOM 1576 C CA . THR A 1 197 ? 2.936 -14.984 -0.495 1 92.38 197 THR A CA 1
ATOM 1577 C C . THR A 1 197 ? 2.279 -15.305 -1.835 1 92.38 197 THR A C 1
ATOM 1579 O O . THR A 1 197 ? 2.672 -14.766 -2.869 1 92.38 197 THR A O 1
ATOM 1582 N N . THR A 1 198 ? 1.28 -16.141 -1.881 1 93.56 198 THR A N 1
ATOM 1583 C CA . THR A 1 198 ? 0.534 -16.594 -3.053 1 93.56 198 THR A CA 1
ATOM 1584 C C . THR A 1 198 ? 1.45 -17.312 -4.035 1 93.56 198 THR A C 1
ATOM 1586 O O . THR A 1 198 ? 1.072 -17.547 -5.184 1 93.56 198 THR A O 1
ATOM 1589 N N . ALA A 1 199 ? 2.652 -17.703 -3.605 1 93.62 199 ALA A N 1
ATOM 1590 C CA . ALA A 1 199 ? 3.631 -18.312 -4.512 1 93.62 199 ALA A CA 1
ATOM 1591 C C . ALA A 1 199 ? 3.229 -19.734 -4.895 1 93.62 199 ALA A C 1
ATOM 1593 O O . ALA A 1 199 ? 3.568 -20.203 -5.977 1 93.62 199 ALA A O 1
ATOM 1594 N N . ASN A 1 200 ? 2.521 -20.438 -4 1 92.94 200 ASN A N 1
ATOM 1595 C CA . ASN A 1 200 ? 2.156 -21.812 -4.312 1 92.94 200 ASN A CA 1
ATOM 1596 C C . ASN A 1 200 ? 0.694 -21.922 -4.734 1 92.94 200 ASN A C 1
ATOM 1598 O O . ASN A 1 200 ? 0.168 -23.031 -4.887 1 92.94 200 ASN A O 1
ATOM 1602 N N . PHE A 1 201 ? 0.006 -20.781 -4.832 1 94.06 201 PHE A N 1
ATOM 1603 C CA . PHE A 1 201 ? -1.364 -20.797 -5.332 1 94.06 201 PHE A CA 1
ATOM 1604 C C . PHE A 1 201 ? -1.388 -20.672 -6.852 1 94.06 201 PHE A C 1
ATOM 1606 O O . PHE A 1 201 ? -0.686 -19.844 -7.426 1 94.06 201 PHE A O 1
ATOM 1613 N N . PRO A 1 202 ? -2.119 -21.484 -7.562 1 93 202 PRO A N 1
ATOM 1614 C CA . PRO A 1 202 ? -3.184 -22.391 -7.137 1 93 202 PRO A CA 1
ATOM 1615 C C . PRO A 1 202 ? -2.703 -23.828 -6.992 1 93 202 PRO A C 1
ATOM 1617 O O . PRO A 1 202 ? -3.514 -24.734 -6.785 1 93 202 PRO A O 1
ATOM 1620 N N . ASP A 1 203 ? -1.465 -24.078 -7.062 1 90.5 203 ASP A N 1
ATOM 1621 C CA . ASP A 1 203 ? -0.933 -25.438 -7.02 1 90.5 203 ASP A CA 1
ATOM 1622 C C . ASP A 1 203 ? -1.343 -26.141 -5.73 1 90.5 203 ASP A C 1
ATOM 1624 O O . ASP A 1 203 ? -1.656 -27.344 -5.742 1 90.5 203 ASP A O 1
ATOM 1628 N N . VAL A 1 204 ? -1.371 -25.422 -4.641 1 92.5 204 VAL A N 1
ATOM 1629 C CA . VAL A 1 204 ? -1.669 -26 -3.338 1 92.5 204 VAL A CA 1
ATOM 1630 C C . VAL A 1 204 ? -3.15 -26.359 -3.256 1 92.5 204 VAL A C 1
ATOM 1632 O O . VAL A 1 204 ? -3.535 -27.281 -2.545 1 92.5 204 VAL A O 1
ATOM 1635 N N . MET A 1 205 ? -4.008 -25.703 -3.965 1 93.94 205 MET A N 1
ATOM 1636 C CA . MET A 1 205 ? -5.453 -25.891 -3.902 1 93.94 205 MET A CA 1
ATOM 1637 C C . MET A 1 205 ? -5.898 -26.984 -4.867 1 93.94 205 MET A C 1
ATOM 1639 O O . MET A 1 205 ? -6.891 -27.672 -4.621 1 93.94 205 MET A O 1
ATOM 1643 N N . MET A 1 206 ? -5.152 -27.312 -5.949 1 91.69 206 MET A N 1
ATOM 1644 C CA . MET A 1 206 ? -5.617 -28.078 -7.098 1 91.69 206 MET A CA 1
ATOM 1645 C C . MET A 1 206 ? -5.883 -29.531 -6.699 1 91.69 206 MET A C 1
ATOM 1647 O O . MET A 1 206 ? -6.914 -30.094 -7.062 1 91.69 206 MET A O 1
ATOM 1651 N N . PRO A 1 207 ? -4.977 -30.125 -5.875 1 89.31 207 PRO A N 1
ATOM 1652 C CA . PRO A 1 207 ? -5.281 -31.516 -5.496 1 89.31 207 PRO A CA 1
ATOM 1653 C C . PRO A 1 207 ? -6.57 -31.625 -4.684 1 89.31 207 PRO A C 1
ATOM 1655 O O . PRO A 1 207 ? -7.32 -32.594 -4.848 1 89.31 207 PRO A O 1
ATOM 1658 N N . SER A 1 208 ? -6.773 -30.688 -3.795 1 91.19 208 SER A N 1
ATOM 1659 C CA . SER A 1 208 ? -8 -30.703 -3.01 1 91.19 208 SER A CA 1
ATOM 1660 C C . SER A 1 208 ? -9.203 -30.297 -3.855 1 91.19 208 SER A C 1
ATOM 1662 O O . SER A 1 208 ? -10.32 -30.766 -3.627 1 91.19 208 SER A O 1
ATOM 1664 N N . TYR A 1 209 ? -8.992 -29.438 -4.82 1 92.06 209 TYR A N 1
ATOM 1665 C CA . TYR A 1 209 ? -10.047 -28.984 -5.715 1 92.06 209 TYR A CA 1
ATOM 1666 C C . TYR A 1 209 ? -10.5 -30.109 -6.645 1 92.06 209 TYR A C 1
ATOM 1668 O O . TYR A 1 209 ? -11.664 -30.172 -7.027 1 92.06 209 TYR A O 1
ATOM 1676 N N . ALA A 1 210 ? -9.586 -31.031 -7.016 1 89 210 ALA A N 1
ATOM 1677 C CA . ALA A 1 210 ? -9.898 -32.156 -7.879 1 89 210 ALA A CA 1
ATOM 1678 C C . ALA A 1 210 ? -10.836 -33.156 -7.18 1 89 210 ALA A C 1
ATOM 1680 O O . ALA A 1 210 ? -11.672 -33.781 -7.824 1 89 210 ALA A O 1
ATOM 1681 N N . THR A 1 211 ? -10.727 -33.219 -5.82 1 89.19 211 THR A N 1
ATOM 1682 C CA . THR A 1 211 ? -11.586 -34.125 -5.059 1 89.19 211 THR A CA 1
ATOM 1683 C C . THR A 1 211 ? -12.984 -33.531 -4.891 1 89.19 211 THR A C 1
ATOM 1685 O O . THR A 1 211 ? -13.984 -34.219 -5.125 1 89.19 211 THR A O 1
ATOM 1688 N N . SER A 1 212 ? -12.977 -32.312 -4.445 1 90.88 212 SER A N 1
ATOM 1689 C CA . SER A 1 212 ? -14.242 -31.609 -4.293 1 90.88 212 SER A CA 1
ATOM 1690 C C . SER A 1 212 ? -14.094 -30.125 -4.605 1 90.88 212 SER A C 1
ATOM 1692 O O . SER A 1 212 ? -13.156 -29.484 -4.141 1 90.88 212 SER A O 1
ATOM 1694 N N . LYS A 1 213 ? -15.008 -29.609 -5.383 1 91.12 213 LYS A N 1
ATOM 1695 C CA . LYS A 1 213 ? -14.969 -28.203 -5.77 1 91.12 213 LYS A CA 1
ATOM 1696 C C . LYS A 1 213 ? -15.234 -27.281 -4.574 1 91.12 213 LYS A C 1
ATOM 1698 O O . LYS A 1 213 ? -14.844 -26.125 -4.578 1 91.12 213 LYS A O 1
ATOM 1703 N N . PHE A 1 214 ? -15.766 -27.812 -3.51 1 91.19 214 PHE A N 1
ATOM 1704 C CA . PHE A 1 214 ? -16.094 -27 -2.344 1 91.19 214 PHE A CA 1
ATOM 1705 C C . PHE A 1 214 ? -14.852 -26.719 -1.509 1 91.19 214 PHE A C 1
ATOM 1707 O O . PHE A 1 214 ? -14.852 -25.812 -0.672 1 91.19 214 PHE A O 1
ATOM 1714 N N . ASN A 1 215 ? -13.805 -27.5 -1.767 1 93.69 215 ASN A N 1
ATOM 1715 C CA . ASN A 1 215 ? -12.578 -27.281 -1.015 1 93.69 215 ASN A CA 1
ATOM 1716 C C . ASN A 1 215 ? -11.93 -25.938 -1.377 1 93.69 215 ASN A C 1
ATOM 1718 O O . ASN A 1 215 ? -11.047 -25.453 -0.66 1 93.69 215 ASN A O 1
ATOM 1722 N N . ALA A 1 216 ? -12.445 -25.344 -2.537 1 95.38 216 ALA A N 1
ATOM 1723 C CA . ALA A 1 216 ? -11.906 -24.062 -2.945 1 95.38 216 ALA A CA 1
ATOM 1724 C C . ALA A 1 216 ? -12.25 -22.969 -1.927 1 95.38 216 ALA A C 1
ATOM 1726 O O . ALA A 1 216 ? -11.539 -21.969 -1.812 1 95.38 216 ALA A O 1
ATOM 1727 N N . ILE A 1 217 ? -13.281 -23.203 -1.107 1 94.94 217 ILE A N 1
ATOM 1728 C CA . ILE A 1 217 ? -13.734 -22.219 -0.131 1 94.94 217 ILE A CA 1
ATOM 1729 C C . ILE A 1 217 ? -12.664 -22.031 0.943 1 94.94 217 ILE A C 1
ATOM 1731 O O . ILE A 1 217 ? -12.453 -20.922 1.435 1 94.94 217 ILE A O 1
ATOM 1735 N N . PHE A 1 218 ? -11.898 -23.109 1.303 1 95 218 PHE A N 1
ATOM 1736 C CA . PHE A 1 218 ? -10.828 -23.047 2.291 1 95 218 PHE A CA 1
ATOM 1737 C C . PHE A 1 218 ? -9.734 -22.078 1.854 1 95 218 PHE A C 1
ATOM 1739 O O . PHE A 1 218 ? -9.344 -21.203 2.615 1 95 218 PHE A O 1
ATOM 1746 N N . TYR A 1 219 ? -9.328 -22.188 0.63 1 96.94 219 TYR A N 1
ATOM 1747 C CA . TYR A 1 219 ? -8.227 -21.375 0.123 1 96.94 219 TYR A CA 1
ATOM 1748 C C . TYR A 1 219 ? -8.672 -19.953 -0.17 1 96.94 219 TYR A C 1
ATOM 1750 O O . TYR A 1 219 ? -7.938 -19 0.083 1 96.94 219 TYR A O 1
ATOM 1758 N N . ILE A 1 220 ? -9.922 -19.797 -0.643 1 95.62 220 ILE A N 1
ATOM 1759 C CA . ILE A 1 220 ? -10.445 -18.469 -0.946 1 95.62 220 ILE A CA 1
ATOM 1760 C C . ILE A 1 220 ? -10.617 -17.672 0.347 1 95.62 220 ILE A C 1
ATOM 1762 O O . ILE A 1 220 ? -10.289 -16.484 0.4 1 95.62 220 ILE A O 1
ATOM 1766 N N . SER A 1 221 ? -11.07 -18.359 1.391 1 94.69 221 SER A N 1
ATOM 1767 C CA . SER A 1 221 ? -11.234 -17.688 2.672 1 94.69 221 SER A CA 1
ATOM 1768 C C . SER A 1 221 ? -9.883 -17.297 3.266 1 94.69 221 SER A C 1
ATOM 1770 O O . SER A 1 221 ? -9.742 -16.203 3.818 1 94.69 221 SER A O 1
ATOM 1772 N N . TYR A 1 222 ? -8.883 -18.125 3.15 1 95.88 222 TYR A N 1
ATOM 1773 C CA . TYR A 1 222 ? -7.555 -17.828 3.666 1 95.88 222 TYR A CA 1
ATOM 1774 C C . TYR A 1 222 ? -6.953 -16.609 2.961 1 95.88 222 TYR A C 1
ATOM 1776 O O . TYR A 1 222 ? -6.465 -15.688 3.613 1 95.88 222 TYR A O 1
ATOM 1784 N N . ILE A 1 223 ? -7.004 -16.594 1.659 1 96 223 ILE A N 1
ATOM 1785 C CA . ILE A 1 223 ? -6.387 -15.539 0.867 1 96 223 ILE A CA 1
ATOM 1786 C C . ILE A 1 223 ? -7.133 -14.227 1.098 1 96 223 ILE A C 1
ATOM 1788 O O . ILE A 1 223 ? -6.512 -13.164 1.188 1 96 223 ILE A O 1
ATOM 1792 N N . SER A 1 224 ? -8.43 -14.297 1.236 1 92.25 224 SER A N 1
ATOM 1793 C CA . SER A 1 224 ? -9.211 -13.086 1.472 1 92.25 224 SER A CA 1
ATOM 1794 C C . SER A 1 224 ? -8.898 -12.484 2.838 1 92.25 224 SER A C 1
ATOM 1796 O O . SER A 1 224 ? -8.656 -11.281 2.951 1 92.25 224 SER A O 1
ATOM 1798 N N . ILE A 1 225 ? -8.742 -13.305 3.812 1 90.38 225 ILE A N 1
ATOM 1799 C CA . ILE A 1 225 ? -8.555 -12.828 5.176 1 90.38 225 ILE A CA 1
ATOM 1800 C C . ILE A 1 225 ? -7.094 -12.422 5.387 1 90.38 225 ILE A C 1
ATOM 1802 O O . ILE A 1 225 ? -6.809 -11.305 5.82 1 90.38 225 ILE A O 1
ATOM 1806 N N . CYS A 1 226 ? -6.211 -13.328 5.066 1 92.19 226 CYS A N 1
ATOM 1807 C CA . CYS A 1 226 ? -4.805 -13.109 5.391 1 92.19 226 CYS A CA 1
ATOM 1808 C C . CYS A 1 226 ? -4.16 -12.156 4.387 1 92.19 226 CYS A C 1
ATOM 1810 O O . CYS A 1 226 ? -3.467 -11.219 4.773 1 92.19 226 CYS A O 1
ATOM 1812 N N . LEU A 1 227 ? -4.398 -12.289 3.135 1 89.81 227 LEU A N 1
ATOM 1813 C CA . LEU A 1 227 ? -3.717 -11.508 2.111 1 89.81 227 LEU A CA 1
ATOM 1814 C C . LEU A 1 227 ? -4.422 -10.172 1.886 1 89.81 227 LEU A C 1
ATOM 1816 O O . LEU A 1 227 ? -3.803 -9.117 1.997 1 89.81 227 LEU A O 1
ATOM 1820 N N . TYR A 1 228 ? -5.691 -10.172 1.715 1 87.12 228 TYR A N 1
ATOM 1821 C CA . TYR A 1 228 ? -6.367 -8.961 1.257 1 87.12 228 TYR A CA 1
ATOM 1822 C C . TYR A 1 228 ? -6.812 -8.109 2.438 1 87.12 228 TYR A C 1
ATOM 1824 O O . TYR A 1 228 ? -6.961 -6.891 2.309 1 87.12 228 TYR A O 1
ATOM 1832 N N . VAL A 1 229 ? -6.918 -8.727 3.611 1 85.75 229 VAL A N 1
ATOM 1833 C CA . VAL A 1 229 ? -7.359 -7.918 4.738 1 85.75 229 VAL A CA 1
ATOM 1834 C C . VAL A 1 229 ? -6.191 -7.668 5.688 1 85.75 229 VAL A C 1
ATOM 1836 O O . VAL A 1 229 ? -5.766 -6.527 5.871 1 85.75 229 VAL A O 1
ATOM 1839 N N . LEU A 1 230 ? -5.613 -8.75 6.203 1 87.69 230 LEU A N 1
ATOM 1840 C CA . LEU A 1 230 ? -4.633 -8.609 7.27 1 87.69 230 LEU A CA 1
ATOM 1841 C C . LEU A 1 230 ? -3.346 -7.977 6.742 1 87.69 230 LEU A C 1
ATOM 1843 O O . LEU A 1 230 ? -2.746 -7.129 7.41 1 87.69 230 LEU A O 1
ATOM 1847 N N . MET A 1 231 ? -2.877 -8.32 5.594 1 87.81 231 MET A N 1
ATOM 1848 C CA . MET A 1 231 ? -1.651 -7.742 5.051 1 87.81 231 MET A CA 1
ATOM 1849 C C . MET A 1 231 ? -1.842 -6.262 4.742 1 87.81 231 MET A C 1
ATOM 1851 O O . MET A 1 231 ? -0.916 -5.465 4.902 1 87.81 231 MET A O 1
ATOM 1855 N N . ASN A 1 232 ? -2.967 -5.898 4.301 1 82.88 232 ASN A N 1
ATOM 1856 C CA . ASN A 1 232 ? -3.242 -4.488 4.051 1 82.88 232 ASN A CA 1
ATOM 1857 C C . ASN A 1 232 ? -3.377 -3.705 5.352 1 82.88 232 ASN A C 1
ATOM 1859 O O . ASN A 1 232 ? -3.016 -2.527 5.414 1 82.88 232 ASN A O 1
ATOM 1863 N N . LEU A 1 233 ? -3.885 -4.438 6.312 1 82.31 233 LEU A N 1
ATOM 1864 C CA . LEU A 1 233 ? -3.926 -3.816 7.629 1 82.31 233 LEU A CA 1
ATOM 1865 C C . LEU A 1 233 ? -2.518 -3.594 8.172 1 82.31 233 LEU A C 1
ATOM 1867 O O . LEU A 1 233 ? -2.25 -2.578 8.82 1 82.31 233 LEU A O 1
ATOM 1871 N N . MET A 1 234 ? -1.723 -4.52 7.902 1 86.5 234 MET A N 1
ATOM 1872 C CA . MET A 1 234 ? -0.333 -4.383 8.328 1 86.5 234 MET A CA 1
ATOM 1873 C C . MET A 1 234 ? 0.33 -3.188 7.652 1 86.5 234 MET A C 1
ATOM 1875 O O . MET A 1 234 ? 1.034 -2.412 8.305 1 86.5 234 MET A O 1
ATOM 1879 N N . LEU A 1 235 ? 0.144 -3.006 6.445 1 85.81 235 LEU A N 1
ATOM 1880 C CA . LEU A 1 235 ? 0.694 -1.873 5.707 1 85.81 235 LEU A CA 1
ATOM 1881 C C . LEU A 1 235 ? 0.2 -0.553 6.293 1 85.81 235 LEU A C 1
ATOM 1883 O O . LEU A 1 235 ? 0.971 0.401 6.422 1 85.81 235 LEU A O 1
ATOM 1887 N N . ALA A 1 236 ? -1.03 -0.537 6.688 1 83.12 236 ALA A N 1
ATOM 1888 C CA . ALA A 1 236 ? -1.622 0.674 7.254 1 83.12 236 ALA A CA 1
ATOM 1889 C C . ALA A 1 236 ? -0.991 1.016 8.602 1 83.12 236 ALA A C 1
ATOM 1891 O O . ALA A 1 236 ? -0.711 2.184 8.883 1 83.12 236 ALA A O 1
ATOM 1892 N N . VAL A 1 237 ? -0.768 -0.013 9.367 1 83.31 237 VAL A N 1
ATOM 1893 C CA . VAL A 1 237 ? -0.18 0.205 10.688 1 83.31 237 VAL A CA 1
ATOM 1894 C C . VAL A 1 237 ? 1.258 0.697 10.539 1 83.31 237 VAL A C 1
ATOM 1896 O O . VAL A 1 237 ? 1.689 1.603 11.258 1 83.31 237 VAL A O 1
ATOM 1899 N N . VAL A 1 238 ? 1.914 0.107 9.641 1 84.81 238 VAL A N 1
ATOM 1900 C CA . VAL A 1 238 ? 3.301 0.504 9.414 1 84.81 238 VAL A CA 1
ATOM 1901 C C . VAL A 1 238 ? 3.348 1.937 8.891 1 84.81 238 VAL A C 1
ATOM 1903 O O . VAL A 1 238 ? 4.195 2.73 9.305 1 84.81 238 VAL A O 1
ATOM 1906 N N . TYR A 1 239 ? 2.477 2.256 8 1 82.88 239 TYR A N 1
ATOM 1907 C CA . TYR A 1 239 ? 2.41 3.6 7.441 1 82.88 239 TYR A CA 1
ATOM 1908 C C . TYR A 1 239 ? 2.188 4.637 8.531 1 82.88 239 TYR A C 1
ATOM 1910 O O . TYR A 1 239 ? 2.859 5.672 8.562 1 82.88 239 TYR A O 1
ATOM 1918 N N . GLU A 1 240 ? 1.413 4.359 9.367 1 79.81 240 GLU A N 1
ATOM 1919 C CA . GLU A 1 240 ? 1.089 5.305 10.43 1 79.81 240 GLU A CA 1
ATOM 1920 C C . GLU A 1 240 ? 2.244 5.445 11.422 1 79.81 240 GLU A C 1
ATOM 1922 O O . GLU A 1 240 ? 2.523 6.543 11.906 1 79.81 240 GLU A O 1
ATOM 1927 N N . THR A 1 241 ? 2.762 4.324 11.734 1 82.12 241 THR A N 1
ATOM 1928 C CA . THR A 1 241 ? 3.887 4.359 12.656 1 82.12 241 THR A CA 1
ATOM 1929 C C . THR A 1 241 ? 5.059 5.133 12.055 1 82.12 241 THR A C 1
ATOM 1931 O O . THR A 1 241 ? 5.688 5.945 12.734 1 82.12 241 THR A O 1
ATOM 1934 N N . PHE A 1 242 ? 5.238 4.891 10.836 1 80.88 242 PHE A N 1
ATOM 1935 C CA . PHE A 1 242 ? 6.355 5.551 10.172 1 80.88 242 PHE A CA 1
ATOM 1936 C C . PHE A 1 242 ? 6.125 7.055 10.086 1 80.88 242 PHE A C 1
ATOM 1938 O O . PHE A 1 242 ? 7.039 7.844 10.328 1 80.88 242 PHE A O 1
ATOM 1945 N N . THR A 1 243 ? 4.977 7.48 9.781 1 79.38 243 THR A N 1
ATOM 1946 C CA . THR A 1 243 ? 4.652 8.898 9.664 1 79.38 243 THR A CA 1
ATOM 1947 C C . THR A 1 243 ? 4.754 9.586 11.023 1 79.38 243 THR A C 1
ATOM 1949 O O . THR A 1 243 ? 5.199 10.734 11.109 1 79.38 243 THR A O 1
ATOM 1952 N N . GLY A 1 244 ? 4.355 8.891 12.023 1 81.19 244 GLY A N 1
ATOM 1953 C CA . GLY A 1 244 ? 4.48 9.438 13.367 1 81.19 244 GLY A CA 1
ATOM 1954 C C . GLY A 1 244 ? 5.918 9.648 13.797 1 81.19 244 GLY A C 1
ATOM 1955 O O . GLY A 1 244 ? 6.25 10.68 14.383 1 81.19 244 GLY A O 1
ATOM 1956 N N . ILE A 1 245 ? 6.707 8.766 13.438 1 85.44 245 ILE A N 1
ATOM 1957 C CA . ILE A 1 245 ? 8.117 8.867 13.789 1 85.44 245 ILE A CA 1
ATOM 1958 C C . ILE A 1 245 ? 8.773 10 13.016 1 85.44 245 ILE A C 1
ATOM 1960 O O . ILE A 1 245 ? 9.609 10.727 13.547 1 85.44 245 ILE A O 1
ATOM 1964 N N . GLU A 1 246 ? 8.414 10.156 11.789 1 81.12 246 GLU A N 1
ATOM 1965 C CA . GLU A 1 246 ? 8.977 11.227 10.969 1 81.12 246 GLU A CA 1
ATOM 1966 C C . GLU A 1 246 ? 8.602 12.602 11.516 1 81.12 246 GLU A C 1
ATOM 1968 O O . GLU A 1 246 ? 9.414 13.523 11.508 1 81.12 246 GLU A O 1
ATOM 1973 N N . ARG A 1 247 ? 7.457 12.711 11.953 1 81.81 247 ARG A N 1
ATOM 1974 C CA . ARG A 1 247 ? 7 13.969 12.539 1 81.81 247 ARG A CA 1
ATOM 1975 C C . ARG A 1 247 ? 7.734 14.273 13.836 1 81.81 247 ARG A C 1
ATOM 1977 O O . ARG A 1 247 ? 8.117 15.422 14.086 1 81.81 247 ARG A O 1
ATOM 1984 N N . ASP A 1 248 ? 7.883 13.273 14.562 1 85.38 248 ASP A N 1
ATOM 1985 C CA . ASP A 1 248 ? 8.578 13.453 15.836 1 85.38 248 ASP A CA 1
ATOM 1986 C C . ASP A 1 248 ? 10.055 13.781 15.609 1 85.38 248 ASP A C 1
ATOM 1988 O O . ASP A 1 248 ? 10.648 14.555 16.359 1 85.38 248 ASP A O 1
ATOM 1992 N N . LYS A 1 249 ? 10.539 13.234 14.648 1 83.81 249 LYS A N 1
ATOM 1993 C CA . LYS A 1 249 ? 11.93 13.531 14.32 1 83.81 249 LYS A CA 1
ATOM 1994 C C . LYS A 1 249 ? 12.086 14.977 13.867 1 83.81 249 LYS A C 1
ATOM 1996 O O . LYS A 1 249 ? 13.07 15.641 14.219 1 83.81 249 LYS A O 1
ATOM 2001 N N . PHE A 1 250 ? 11.18 15.422 13.086 1 83.38 250 PHE A N 1
ATOM 2002 C CA . PHE A 1 250 ? 11.227 16.812 12.641 1 83.38 250 PHE A CA 1
ATOM 2003 C C . PHE A 1 250 ? 11.078 17.766 13.812 1 83.38 250 PHE A C 1
ATOM 2005 O O . PHE A 1 250 ? 11.805 18.766 13.906 1 83.38 250 PHE A O 1
ATOM 2012 N N . ARG A 1 251 ? 10.211 17.453 14.68 1 86.56 251 ARG A N 1
ATOM 2013 C CA . ARG A 1 251 ? 10.008 18.266 15.867 1 86.56 251 ARG A CA 1
ATOM 2014 C C . ARG A 1 251 ? 11.266 18.312 16.734 1 86.56 251 ARG A C 1
ATOM 2016 O O . ARG A 1 251 ? 11.695 19.391 17.141 1 86.56 251 ARG A O 1
ATOM 2023 N N . LYS A 1 252 ? 11.836 17.188 16.906 1 85.62 252 LYS A N 1
ATOM 2024 C CA . LYS A 1 252 ? 13.031 17.109 17.75 1 85.62 252 LYS A CA 1
ATOM 2025 C C . LYS A 1 252 ? 14.195 17.859 17.109 1 85.62 252 LYS A C 1
ATOM 2027 O O . LYS A 1 252 ? 14.977 18.516 17.812 1 85.62 252 LYS A O 1
ATOM 2032 N N . LEU A 1 253 ? 14.281 17.781 15.812 1 84.81 253 LEU A N 1
ATOM 2033 C CA . LEU A 1 253 ? 15.352 18.469 15.109 1 84.81 253 LEU A CA 1
ATOM 2034 C C . LEU A 1 253 ? 15.156 19.984 15.188 1 84.81 253 LEU A C 1
ATOM 2036 O O . LEU A 1 253 ? 16.125 20.719 15.367 1 84.81 253 LEU A O 1
ATOM 2040 N N . LEU A 1 254 ? 13.984 20.391 15.047 1 86.25 254 LEU A N 1
ATOM 2041 C CA . LEU A 1 254 ? 13.68 21.812 15.117 1 86.25 254 LEU A CA 1
ATOM 2042 C C . LEU A 1 254 ? 14 22.375 16.5 1 86.25 254 LEU A C 1
ATOM 2044 O O . LEU A 1 254 ? 14.602 23.438 16.625 1 86.25 254 LEU A O 1
ATOM 2048 N N . LEU A 1 255 ? 13.633 21.641 17.5 1 86.25 255 LEU A N 1
ATOM 2049 C CA . LEU A 1 255 ? 13.875 22.094 18.859 1 86.25 255 LEU A CA 1
ATOM 2050 C C . LEU A 1 255 ? 15.359 22.031 19.203 1 86.25 255 LEU A C 1
ATOM 2052 O O . LEU A 1 255 ? 15.867 22.875 19.938 1 86.25 255 LEU A O 1
ATOM 2056 N N . HIS A 1 256 ? 15.961 21.062 18.656 1 86.19 256 HIS A N 1
ATOM 2057 C CA . HIS A 1 256 ? 17.391 20.953 18.875 1 86.19 256 HIS A CA 1
ATOM 2058 C C . HIS A 1 256 ? 18.141 22.109 18.234 1 86.19 256 HIS A C 1
ATOM 2060 O O . HIS A 1 256 ? 19.109 22.641 18.812 1 86.19 256 HIS A O 1
ATOM 2066 N N . LYS A 1 257 ? 17.781 22.469 17.094 1 86.56 257 LYS A N 1
ATOM 2067 C CA . LYS A 1 257 ? 18.406 23.594 16.406 1 86.56 257 LYS A CA 1
ATOM 2068 C C . LYS A 1 257 ? 18.156 24.891 17.172 1 86.56 257 LYS A C 1
ATOM 2070 O O . LYS A 1 257 ? 19.047 25.75 17.25 1 86.56 257 LYS A O 1
ATOM 2075 N N . ARG A 1 258 ? 17.047 25.062 17.672 1 86.75 258 ARG A N 1
ATOM 2076 C CA . ARG A 1 258 ? 16.719 26.266 18.453 1 86.75 258 ARG A CA 1
ATOM 2077 C C . ARG A 1 258 ? 17.547 26.312 19.734 1 86.75 258 ARG A C 1
ATOM 2079 O O . ARG A 1 258 ? 18 27.391 20.125 1 86.75 258 ARG A O 1
ATOM 2086 N N . ARG A 1 259 ? 17.641 25.188 20.297 1 86.31 259 ARG A N 1
ATOM 2087 C CA . ARG A 1 259 ? 18.453 25.141 21.5 1 86.31 259 ARG A CA 1
ATOM 2088 C C . ARG A 1 259 ? 19.922 25.438 21.188 1 86.31 259 ARG A C 1
ATOM 2090 O O . ARG A 1 259 ? 20.609 26.109 21.984 1 86.31 259 ARG A O 1
ATOM 2097 N N . ALA A 1 260 ? 20.375 24.906 20.109 1 87.06 260 ALA A N 1
ATOM 2098 C CA . ALA A 1 260 ? 21.75 25.172 19.703 1 87.06 260 ALA A CA 1
ATOM 2099 C C . ALA A 1 260 ? 21.953 26.672 19.422 1 87.06 260 ALA A C 1
ATOM 2101 O O . ALA A 1 260 ? 23 27.234 19.766 1 87.06 260 ALA A O 1
ATOM 2102 N N . CYS A 1 261 ? 21 27.297 18.828 1 88.25 261 CYS A N 1
ATOM 2103 C CA . CYS A 1 261 ? 21.078 28.719 18.547 1 88.25 261 CYS A CA 1
ATOM 2104 C C . CYS A 1 261 ? 21.062 29.531 19.844 1 88.25 261 CYS A C 1
ATOM 2106 O O . CYS A 1 261 ? 21.75 30.531 19.969 1 88.25 261 CYS A O 1
ATOM 2108 N N . ASN A 1 262 ? 20.234 29.109 20.766 1 86.44 262 ASN A N 1
ATOM 2109 C CA . ASN A 1 262 ? 20.188 29.797 22.047 1 86.44 262 ASN A CA 1
ATOM 2110 C C . ASN A 1 262 ? 21.531 29.734 22.766 1 86.44 262 ASN A C 1
ATOM 2112 O O . ASN A 1 262 ? 21.984 30.719 23.359 1 86.44 262 ASN A O 1
ATOM 2116 N N . LEU A 1 263 ? 22.125 28.594 22.688 1 85.75 263 LEU A N 1
ATOM 2117 C CA . LEU A 1 263 ? 23.422 28.422 23.344 1 85.75 263 LEU A CA 1
ATOM 2118 C C . LEU A 1 263 ? 24.5 29.219 22.609 1 85.75 263 LEU A C 1
ATOM 2120 O O . LEU A 1 263 ? 25.375 29.797 23.25 1 85.75 263 LEU A O 1
ATOM 2124 N N . ALA A 1 264 ? 24.5 29.219 21.312 1 87.19 264 ALA A N 1
ATOM 2125 C CA . ALA A 1 264 ? 25.469 29.969 20.531 1 87.19 264 ALA A CA 1
ATOM 2126 C C . ALA A 1 264 ? 25.281 31.469 20.719 1 87.19 264 ALA A C 1
ATOM 2128 O O . ALA A 1 264 ? 26.266 32.219 20.766 1 87.19 264 ALA A O 1
ATOM 2129 N N . PHE A 1 265 ? 24.047 31.922 20.75 1 89.75 265 PHE A N 1
ATOM 2130 C CA . PHE A 1 265 ? 23.75 33.344 20.938 1 89.75 265 PHE A CA 1
ATOM 2131 C C . PHE A 1 265 ? 24.328 33.844 22.25 1 89.75 265 PHE A C 1
ATOM 2133 O O . PHE A 1 265 ? 24.891 34.938 22.297 1 89.75 265 PHE A O 1
ATOM 2140 N N . ARG A 1 266 ? 24.25 33.031 23.266 1 84.94 266 ARG A N 1
ATOM 2141 C CA . ARG A 1 266 ? 24.766 33.406 24.578 1 84.94 266 ARG A CA 1
ATOM 2142 C C . ARG A 1 266 ? 26.281 33.531 24.562 1 84.94 266 ARG A C 1
ATOM 2144 O O . ARG A 1 266 ? 26.859 34.344 25.297 1 84.94 266 ARG A O 1
ATOM 2151 N N . LEU A 1 267 ? 26.859 32.812 23.656 1 85.06 267 LEU A N 1
ATOM 2152 C CA . LEU A 1 267 ? 28.312 32.875 23.562 1 85.06 267 LEU A CA 1
ATOM 2153 C C . LEU A 1 267 ? 28.766 34.031 22.688 1 85.06 267 LEU A C 1
ATOM 2155 O O . LEU A 1 267 ? 29.906 34.5 22.812 1 85.06 267 LEU A O 1
ATOM 2159 N N . LEU A 1 268 ? 27.922 34.5 21.875 1 87.56 268 LEU A N 1
ATOM 2160 C CA . LEU A 1 268 ? 28.297 35.531 20.906 1 87.56 268 LEU A CA 1
ATOM 2161 C C . LEU A 1 268 ? 28.047 36.938 21.484 1 87.56 268 LEU A C 1
ATOM 2163 O O . LEU A 1 268 ? 28.656 37.906 21.031 1 87.56 268 LEU A O 1
ATOM 2167 N N . VAL A 1 269 ? 27.141 37 22.438 1 85.19 269 VAL A N 1
ATOM 2168 C CA . VAL A 1 269 ? 26.781 38.312 22.984 1 85.19 269 VAL A CA 1
ATOM 2169 C C . VAL A 1 269 ? 27.922 38.844 23.875 1 85.19 269 VAL A C 1
ATOM 2171 O O . VAL A 1 269 ? 28.641 38.062 24.484 1 85.19 269 VAL A O 1
ATOM 2174 N N . SER A 1 270 ? 28.156 40.156 23.797 1 79.81 270 SER A N 1
ATOM 2175 C CA . SER A 1 270 ? 29.172 40.812 24.594 1 79.81 270 SER A CA 1
ATOM 2176 C C . SER A 1 270 ? 28.609 41.312 25.922 1 79.81 270 SER A C 1
ATOM 2178 O O . SER A 1 270 ? 27.391 41.375 26.094 1 79.81 270 SER A O 1
ATOM 2180 N N . LYS A 1 271 ? 29.453 41.688 26.891 1 78.62 271 LYS A N 1
ATOM 2181 C CA . LYS A 1 271 ? 29.062 42.188 28.203 1 78.62 271 LYS A CA 1
ATOM 2182 C C . LYS A 1 271 ? 28.375 43.562 28.078 1 78.62 271 LYS A C 1
ATOM 2184 O O . LYS A 1 271 ? 27.484 43.875 28.844 1 78.62 271 LYS A O 1
ATOM 2189 N N . THR A 1 272 ? 28.703 44.312 26.984 1 73 272 THR A N 1
ATOM 2190 C CA . THR A 1 272 ? 28.141 45.656 26.812 1 73 272 THR A CA 1
ATOM 2191 C C . THR A 1 272 ? 26.734 45.594 26.234 1 73 272 THR A C 1
ATOM 2193 O O . THR A 1 272 ? 25.891 46.406 26.562 1 73 272 THR A O 1
ATOM 2196 N N . SER A 1 273 ? 26.531 44.594 25.359 1 79.44 273 SER A N 1
ATOM 2197 C CA . SER A 1 273 ? 25.219 44.375 24.766 1 79.44 273 SER A CA 1
ATOM 2198 C C . SER A 1 273 ? 24.75 42.938 24.938 1 79.44 273 SER A C 1
ATOM 2200 O O . SER A 1 273 ? 24.922 42.094 24.031 1 79.44 273 SER A O 1
ATOM 2202 N N . PRO A 1 274 ? 24.109 42.656 26 1 83.25 274 PRO A N 1
ATOM 2203 C CA . PRO A 1 274 ? 23.766 41.25 26.328 1 83.25 274 PRO A CA 1
ATOM 2204 C C . PRO A 1 274 ? 22.578 40.75 25.5 1 83.25 274 PRO A C 1
ATOM 2206 O O . PRO A 1 274 ? 22.359 39.531 25.453 1 83.25 274 PRO A O 1
ATOM 2209 N N . THR A 1 275 ? 21.891 41.594 24.703 1 86.12 275 THR A N 1
ATOM 2210 C CA . THR A 1 275 ? 20.672 41.094 24.062 1 86.12 275 THR A CA 1
ATOM 2211 C C . THR A 1 275 ? 20.797 41.156 22.547 1 86.12 275 THR A C 1
ATOM 2213 O O . THR A 1 275 ? 19.859 40.781 21.828 1 86.12 275 THR A O 1
ATOM 2216 N N . THR A 1 276 ? 21.938 41.656 22.078 1 89.38 276 THR A N 1
ATOM 2217 C CA . THR A 1 276 ? 22.031 41.812 20.625 1 89.38 276 THR A CA 1
ATOM 2218 C C . THR A 1 276 ? 23.406 41.406 20.141 1 89.38 276 THR A C 1
ATOM 2220 O O . THR A 1 276 ? 24.375 41.406 20.891 1 89.38 276 THR A O 1
ATOM 2223 N N . VAL A 1 277 ? 23.516 40.938 18.938 1 90.62 277 VAL A N 1
ATOM 2224 C CA . VAL A 1 277 ? 24.75 40.562 18.25 1 90.62 277 VAL A CA 1
ATOM 2225 C C . VAL A 1 277 ? 25.016 41.531 17.109 1 90.62 277 VAL A C 1
ATOM 2227 O O . VAL A 1 277 ? 24.156 41.719 16.25 1 90.62 277 VAL A O 1
ATOM 2230 N N . ARG A 1 278 ? 26.125 42.062 17.125 1 88.88 278 ARG A N 1
ATOM 2231 C CA . ARG A 1 278 ? 26.5 43 16.078 1 88.88 278 ARG A CA 1
ATOM 2232 C C . ARG A 1 278 ? 27.172 42.281 14.906 1 88.88 278 ARG A C 1
ATOM 2234 O O . ARG A 1 278 ? 27.422 41.094 14.953 1 88.88 278 ARG A O 1
ATOM 2241 N N . PHE A 1 279 ? 27.406 43 13.82 1 89.94 279 PHE A N 1
ATOM 2242 C CA . PHE A 1 279 ? 27.922 42.438 12.586 1 89.94 279 PHE A CA 1
ATOM 2243 C C . PHE A 1 279 ? 29.312 41.875 12.789 1 89.94 279 PHE A C 1
ATOM 2245 O O . PHE A 1 279 ? 29.656 40.844 12.211 1 89.94 279 PHE A O 1
ATOM 2252 N N . ARG A 1 280 ? 30.141 42.438 13.547 1 86.25 280 ARG A N 1
ATOM 2253 C CA . ARG A 1 280 ? 31.516 41.969 13.766 1 86.25 280 ARG A CA 1
ATOM 2254 C C . ARG A 1 280 ? 31.531 40.562 14.383 1 86.25 280 ARG A C 1
ATOM 2256 O O . ARG A 1 280 ? 32.344 39.719 14 1 86.25 280 ARG A O 1
ATOM 2263 N N . GLN A 1 281 ? 30.703 40.406 15.383 1 89.12 281 GLN A N 1
ATOM 2264 C CA . GLN A 1 281 ? 30.609 39.094 16.016 1 89.12 281 GLN A CA 1
ATOM 2265 C C . GLN A 1 281 ? 30.031 38.062 15.062 1 89.12 281 GLN A C 1
ATOM 2267 O O . GLN A 1 281 ? 30.453 36.906 15.07 1 89.12 281 GLN A O 1
ATOM 2272 N N . PHE A 1 282 ? 29.031 38.531 14.312 1 90.88 282 PHE A N 1
ATOM 2273 C CA . PHE A 1 282 ? 28.406 37.625 13.344 1 90.88 282 PHE A CA 1
ATOM 2274 C C . PHE A 1 282 ? 29.422 37.188 12.289 1 90.88 282 PHE A C 1
ATOM 2276 O O . PHE A 1 282 ? 29.469 36.031 11.922 1 90.88 282 PHE A O 1
ATOM 2283 N N . GLN A 1 283 ? 30.188 38.125 11.781 1 89.12 283 GLN A N 1
ATOM 2284 C CA . GLN A 1 283 ? 31.219 37.812 10.797 1 89.12 283 GLN A CA 1
ATOM 2285 C C . GLN A 1 283 ? 32.25 36.844 11.375 1 89.12 283 GLN A C 1
ATOM 2287 O O . GLN A 1 283 ? 32.75 35.938 10.68 1 89.12 283 GLN A O 1
ATOM 2292 N N . GLY A 1 284 ? 32.594 36.969 12.641 1 87.06 284 GLY A N 1
ATOM 2293 C CA . GLY A 1 284 ? 33.531 36.031 13.305 1 87.06 284 GLY A CA 1
ATOM 2294 C C . GLY A 1 284 ? 32.969 34.625 13.406 1 87.06 284 GLY A C 1
ATOM 2295 O O . GLY A 1 284 ? 33.719 33.656 13.219 1 87.06 284 GLY A O 1
ATOM 2296 N N . MET A 1 285 ? 31.781 34.594 13.711 1 88.94 285 MET A N 1
ATOM 2297 C CA . MET A 1 285 ? 31.141 33.281 13.812 1 88.94 285 MET A CA 1
ATOM 2298 C C . MET A 1 285 ? 31.078 32.594 12.445 1 88.94 285 MET A C 1
ATOM 2300 O O . MET A 1 285 ? 31.344 31.391 12.336 1 88.94 285 MET A O 1
ATOM 2304 N N . MET A 1 286 ? 30.703 33.344 11.406 1 89.12 286 MET A N 1
ATOM 2305 C CA . MET A 1 286 ? 30.531 32.812 10.07 1 89.12 286 MET A CA 1
ATOM 2306 C C . MET A 1 286 ? 31.875 32.344 9.492 1 89.12 286 MET A C 1
ATOM 2308 O O . MET A 1 286 ? 31.922 31.438 8.664 1 89.12 286 MET A O 1
ATOM 2312 N N . ARG A 1 287 ? 32.906 32.844 9.898 1 86.19 287 ARG A N 1
ATOM 2313 C CA . ARG A 1 287 ? 34.25 32.469 9.43 1 86.19 287 ARG A CA 1
ATOM 2314 C C . ARG A 1 287 ? 34.562 31.031 9.836 1 86.19 287 ARG A C 1
ATOM 2316 O O . ARG A 1 287 ? 35.281 30.312 9.125 1 86.19 287 ARG A O 1
ATOM 2323 N N . TYR A 1 288 ? 33.938 30.625 10.953 1 80.94 288 TYR A N 1
ATOM 2324 C CA . TYR A 1 288 ? 34.188 29.281 11.43 1 80.94 288 TYR A CA 1
ATOM 2325 C C . TYR A 1 288 ? 33.094 28.328 10.984 1 80.94 288 TYR A C 1
ATOM 2327 O O . TYR A 1 288 ? 33.344 27.156 10.664 1 80.94 288 TYR A O 1
ATOM 2335 N N . TYR A 1 289 ? 31.922 28.828 10.953 1 83.94 289 TYR A N 1
ATOM 2336 C CA . TYR A 1 289 ? 30.766 28.016 10.578 1 83.94 289 TYR A CA 1
ATOM 2337 C C . TYR A 1 289 ? 30.812 27.672 9.094 1 83.94 289 TYR A C 1
ATOM 2339 O O . TYR A 1 289 ? 30.562 26.516 8.711 1 83.94 289 TYR A O 1
ATOM 2347 N N . SER A 1 290 ? 30.984 28.641 8.234 1 85.94 290 SER A N 1
ATOM 2348 C CA . SER A 1 290 ? 31.094 28.453 6.793 1 85.94 290 SER A CA 1
ATOM 2349 C C . SER A 1 290 ? 32.25 29.25 6.219 1 85.94 290 SER A C 1
ATOM 2351 O O . SER A 1 290 ? 32.062 30.344 5.68 1 85.94 290 SER A O 1
ATOM 2353 N N . PRO A 1 291 ? 33.406 28.688 6.191 1 80.62 291 PRO A N 1
ATOM 2354 C CA . PRO A 1 291 ? 34.594 29.438 5.785 1 80.62 291 PRO A CA 1
ATOM 2355 C C . PRO A 1 291 ? 34.594 29.75 4.289 1 80.62 291 PRO A C 1
ATOM 2357 O O . PRO A 1 291 ? 35.312 30.672 3.854 1 80.62 291 PRO A O 1
ATOM 2360 N N . ARG A 1 292 ? 33.812 29.141 3.471 1 80.88 292 ARG A N 1
ATOM 2361 C CA . ARG A 1 292 ? 33.875 29.344 2.027 1 80.88 292 ARG A CA 1
ATOM 2362 C C . ARG A 1 292 ? 32.906 30.453 1.59 1 80.88 292 ARG A C 1
ATOM 2364 O O . ARG A 1 292 ? 32.875 30.828 0.416 1 80.88 292 ARG A O 1
ATOM 2371 N N . THR A 1 293 ? 32.188 30.938 2.598 1 87.62 293 THR A N 1
ATOM 2372 C CA . THR A 1 293 ? 31.234 32 2.248 1 87.62 293 THR A CA 1
ATOM 2373 C C . THR A 1 293 ? 31.953 33.344 2.104 1 87.62 293 THR A C 1
ATOM 2375 O O . THR A 1 293 ? 32.75 33.719 2.959 1 87.62 293 THR A O 1
ATOM 2378 N N . CYS A 1 294 ? 31.781 34 0.963 1 88 294 CYS A N 1
ATOM 2379 C CA . CYS A 1 294 ? 32.406 35.281 0.688 1 88 294 CYS A CA 1
ATOM 2380 C C . CYS A 1 294 ? 31.781 36.375 1.543 1 88 294 CYS A C 1
ATOM 2382 O O . CYS A 1 294 ? 30.688 36.188 2.102 1 88 294 CYS A O 1
ATOM 2384 N N . LEU A 1 295 ? 32.5 37.469 1.605 1 88.5 295 LEU A N 1
ATOM 2385 C CA . LEU A 1 295 ? 32.094 38.594 2.438 1 88.5 295 LEU A CA 1
ATOM 2386 C C . LEU A 1 295 ? 30.766 39.156 1.936 1 88.5 295 LEU A C 1
ATOM 2388 O O . LEU A 1 295 ? 29.922 39.594 2.732 1 88.5 295 LEU A O 1
ATOM 2392 N N . ARG A 1 296 ? 30.594 39.188 0.693 1 88.19 296 ARG A N 1
ATOM 2393 C CA . ARG A 1 296 ? 29.344 39.719 0.13 1 88.19 296 ARG A CA 1
ATOM 2394 C C . ARG A 1 296 ? 28.141 38.969 0.643 1 88.19 296 ARG A C 1
ATOM 2396 O O . ARG A 1 296 ? 27.141 39.562 1.062 1 88.19 296 ARG A O 1
ATOM 2403 N N . ASP A 1 297 ? 28.234 37.656 0.615 1 91.06 297 ASP A N 1
ATOM 2404 C CA . ASP A 1 297 ? 27.125 36.812 1.038 1 91.06 297 ASP A CA 1
ATOM 2405 C C . ASP A 1 297 ? 26.875 36.938 2.539 1 91.06 297 ASP A C 1
ATOM 2407 O O . ASP A 1 297 ? 25.734 36.844 2.99 1 91.06 297 ASP A O 1
ATOM 2411 N N . VAL A 1 298 ? 27.938 37.188 3.27 1 91.56 298 VAL A N 1
ATOM 2412 C CA . VAL A 1 298 ? 27.797 37.344 4.715 1 91.56 298 VAL A CA 1
ATOM 2413 C C . VAL A 1 298 ? 27.031 38.625 5.027 1 91.56 298 VAL A C 1
ATOM 2415 O O . VAL A 1 298 ? 26.188 38.656 5.93 1 91.56 298 VAL A O 1
ATOM 2418 N N . VAL A 1 299 ? 27.375 39.625 4.297 1 90.06 299 VAL A N 1
ATOM 2419 C CA . VAL A 1 299 ? 26.703 40.906 4.504 1 90.06 299 VAL A CA 1
ATOM 2420 C C . VAL A 1 299 ? 25.219 40.781 4.125 1 90.06 299 VAL A C 1
ATOM 2422 O O . VAL A 1 299 ? 24.359 41.312 4.816 1 90.06 299 VAL A O 1
ATOM 2425 N N . LEU A 1 300 ? 24.984 40.125 3.066 1 90.44 300 LEU A N 1
ATOM 2426 C CA . LEU A 1 300 ? 23.609 39.969 2.617 1 90.44 300 LEU A CA 1
ATOM 2427 C C . LEU A 1 300 ? 22.812 39.125 3.615 1 90.44 300 LEU A C 1
ATOM 2429 O O . LEU A 1 300 ? 21.641 39.375 3.865 1 90.44 300 LEU A O 1
ATOM 2433 N N . MET A 1 301 ? 23.438 38.125 4.195 1 92.38 301 MET A N 1
ATOM 2434 C CA . MET A 1 301 ? 22.781 37.281 5.188 1 92.38 301 MET A CA 1
ATOM 2435 C C . MET A 1 301 ? 22.422 38.062 6.434 1 92.38 301 MET A C 1
ATOM 2437 O O . MET A 1 301 ? 21.328 37.938 6.973 1 92.38 301 MET A O 1
ATOM 2441 N N . PHE A 1 302 ? 23.344 38.875 6.797 1 91.25 302 PHE A N 1
ATOM 2442 C CA . PHE A 1 302 ? 23.125 39.688 7.98 1 91.25 302 PHE A CA 1
ATOM 2443 C C . PHE A 1 302 ? 22 40.688 7.742 1 91.25 302 PHE A C 1
ATOM 2445 O O . PHE A 1 302 ? 21.156 40.906 8.625 1 91.25 302 PHE A O 1
ATOM 2452 N N . ARG A 1 303 ? 21.938 41.219 6.613 1 89.69 303 ARG A N 1
ATOM 2453 C CA . ARG A 1 303 ? 20.906 42.188 6.293 1 89.69 303 ARG A CA 1
ATOM 2454 C C . ARG A 1 303 ? 19.531 41.531 6.207 1 89.69 303 ARG A C 1
ATOM 2456 O O . ARG A 1 303 ? 18.531 42.156 6.57 1 89.69 303 ARG A O 1
ATOM 2463 N N . LEU A 1 304 ? 19.531 40.438 5.711 1 90.75 304 LEU A N 1
ATOM 2464 C CA . LEU A 1 304 ? 18.266 39.719 5.609 1 90.75 304 LEU A CA 1
ATOM 2465 C C . LEU A 1 304 ? 17.719 39.375 6.988 1 90.75 304 LEU A C 1
ATOM 2467 O O . LEU A 1 304 ? 16.516 39.438 7.215 1 90.75 304 LEU A O 1
ATOM 2471 N N . MET A 1 305 ? 18.578 39 7.895 1 90.94 305 MET A N 1
ATOM 2472 C CA . MET A 1 305 ? 18.156 38.594 9.234 1 90.94 305 MET A CA 1
ATOM 2473 C C . MET A 1 305 ? 17.766 39.812 10.062 1 90.94 305 MET A C 1
ATOM 2475 O O . MET A 1 305 ? 16.938 39.719 10.969 1 90.94 305 MET A O 1
ATOM 2479 N N . ASN A 1 306 ? 18.359 40.938 9.719 1 89.31 306 ASN A N 1
ATOM 2480 C CA . ASN A 1 306 ? 18.078 42.156 10.477 1 89.31 306 ASN A CA 1
ATOM 2481 C C . ASN A 1 306 ? 16.828 42.844 9.969 1 89.31 306 ASN A C 1
ATOM 2483 O O . ASN A 1 306 ? 16.906 43.906 9.352 1 89.31 306 ASN A O 1
ATOM 2487 N N . THR A 1 307 ? 15.695 42.375 10.328 1 82.88 307 THR A N 1
ATOM 2488 C CA . THR A 1 307 ? 14.414 42.906 9.875 1 82.88 307 THR A CA 1
ATOM 2489 C C . THR A 1 307 ? 14.141 44.281 10.523 1 82.88 307 THR A C 1
ATOM 2491 O O . THR A 1 307 ? 13.422 45.094 9.961 1 82.88 307 THR A O 1
ATOM 2494 N N . GLY A 1 308 ? 14.672 44.531 11.719 1 77.06 308 GLY A N 1
ATOM 2495 C CA . GLY A 1 308 ? 14.438 45.781 12.422 1 77.06 308 GLY A CA 1
ATOM 2496 C C . GLY A 1 308 ? 15.273 46.938 11.891 1 77.06 308 GLY A C 1
ATOM 2497 O O . GLY A 1 308 ? 14.969 48.125 12.141 1 77.06 308 GLY A O 1
ATOM 2498 N N . GLY A 1 309 ? 16.312 46.719 11.133 1 77.62 309 GLY A N 1
ATOM 2499 C CA . GLY A 1 309 ? 17.141 47.75 10.531 1 77.62 309 GLY A CA 1
ATOM 2500 C C . GLY A 1 309 ? 18.094 48.406 11.516 1 77.62 309 GLY A C 1
ATOM 2501 O O . GLY A 1 309 ? 18.688 49.438 11.219 1 77.62 309 GLY A O 1
ATOM 2502 N N . ASP A 1 310 ? 18.125 47.906 12.789 1 79 310 ASP A N 1
ATOM 2503 C CA . ASP A 1 310 ? 18.906 48.562 13.82 1 79 310 ASP A CA 1
ATOM 2504 C C . ASP A 1 310 ? 20.375 48.125 13.773 1 79 310 ASP A C 1
ATOM 2506 O O . ASP A 1 310 ? 21.203 48.625 14.516 1 79 310 ASP A O 1
ATOM 2510 N N . GLY A 1 311 ? 20.75 47.219 12.867 1 81.94 311 GLY A N 1
ATOM 2511 C CA . GLY A 1 311 ? 22.141 46.781 12.727 1 81.94 311 GLY A CA 1
ATOM 2512 C C . GLY A 1 311 ? 22.531 45.719 13.742 1 81.94 311 GLY A C 1
ATOM 2513 O O . GLY A 1 311 ? 23.703 45.375 13.844 1 81.94 311 GLY A O 1
ATOM 2514 N N . ALA A 1 312 ? 21.609 45.312 14.594 1 88 312 ALA A N 1
ATOM 2515 C CA . ALA A 1 312 ? 21.875 44.281 15.586 1 88 312 ALA A CA 1
ATOM 2516 C C . ALA A 1 312 ? 20.828 43.188 15.523 1 88 312 ALA A C 1
ATOM 2518 O O . ALA A 1 312 ? 19.656 43.438 15.203 1 88 312 ALA A O 1
ATOM 2519 N N . LEU A 1 313 ? 21.266 41.969 15.773 1 91.38 313 LEU A N 1
ATOM 2520 C CA . LEU A 1 313 ? 20.375 40.812 15.672 1 91.38 313 LEU A CA 1
ATOM 2521 C C . LEU A 1 313 ? 19.891 40.375 17.047 1 91.38 313 LEU A C 1
ATOM 2523 O O . LEU A 1 313 ? 20.672 40.281 17.984 1 91.38 313 LEU A O 1
ATOM 2527 N N . THR A 1 314 ? 18.641 40.312 17.172 1 90.44 314 THR A N 1
ATOM 2528 C CA . THR A 1 314 ? 18.031 39.781 18.375 1 90.44 314 THR A CA 1
ATOM 2529 C C . THR A 1 314 ? 18.031 38.25 18.328 1 90.44 314 THR A C 1
ATOM 2531 O O . THR A 1 314 ? 18.344 37.656 17.297 1 90.44 314 THR A O 1
ATOM 2534 N N . LEU A 1 315 ? 17.75 37.656 19.422 1 89.38 315 LEU A N 1
ATOM 2535 C CA . LEU A 1 315 ? 17.734 36.188 19.516 1 89.38 315 LEU A CA 1
ATOM 2536 C C . LEU A 1 315 ? 16.75 35.594 18.516 1 89.38 315 LEU A C 1
ATOM 2538 O O . LEU A 1 315 ? 17.047 34.594 17.859 1 89.38 315 LEU A O 1
ATOM 2542 N N . GLU A 1 316 ? 15.586 36.125 18.391 1 87.5 316 GLU A N 1
ATOM 2543 C CA . GLU A 1 316 ? 14.555 35.625 17.484 1 87.5 316 GLU A CA 1
ATOM 2544 C C . GLU A 1 316 ? 14.992 35.719 16.031 1 87.5 316 GLU A C 1
ATOM 2546 O O . GLU A 1 316 ? 14.688 34.844 15.227 1 87.5 316 GLU A O 1
ATOM 2551 N N . GLN A 1 317 ? 15.727 36.75 15.797 1 90.19 317 GLN A N 1
ATOM 2552 C CA . GLN A 1 317 ? 16.219 36.938 14.438 1 90.19 317 GLN A CA 1
ATOM 2553 C C . GLN A 1 317 ? 17.391 35.969 14.148 1 90.19 317 GLN A C 1
ATOM 2555 O O . GLN A 1 317 ? 17.531 35.5 13.023 1 90.19 317 GLN A O 1
ATOM 2560 N N . PHE A 1 318 ? 18.141 35.781 15.156 1 90.69 318 PHE A N 1
ATOM 2561 C CA . PHE A 1 318 ? 19.312 34.906 15.016 1 90.69 318 PHE A CA 1
ATOM 2562 C C . PHE A 1 318 ? 18.891 33.469 14.797 1 90.69 318 PHE A C 1
ATOM 2564 O O . PHE A 1 318 ? 19.625 32.688 14.18 1 90.69 318 PHE A O 1
ATOM 2571 N N . MET A 1 319 ? 17.766 33.125 15.203 1 88 319 MET A N 1
ATOM 2572 C CA . MET A 1 319 ? 17.281 31.75 15.086 1 88 319 MET A CA 1
ATOM 2573 C C . MET A 1 319 ? 17.078 31.375 13.625 1 88 319 MET A C 1
ATOM 2575 O O . MET A 1 319 ? 17.047 30.188 13.281 1 88 319 MET A O 1
ATOM 2579 N N . ASN A 1 320 ? 17.062 32.281 12.695 1 87.25 320 ASN A N 1
ATOM 2580 C CA . ASN A 1 320 ? 16.844 32 11.281 1 87.25 320 ASN A CA 1
ATOM 2581 C C . ASN A 1 320 ? 18.172 31.797 10.547 1 87.25 320 ASN A C 1
ATOM 2583 O O . ASN A 1 320 ? 18.203 31.797 9.312 1 87.25 320 ASN A O 1
ATOM 2587 N N . ILE A 1 321 ? 19.188 31.547 11.266 1 89.19 321 ILE A N 1
ATOM 2588 C CA . ILE A 1 321 ? 20.516 31.453 10.688 1 89.19 321 ILE A CA 1
ATOM 2589 C C . ILE A 1 321 ? 20.594 30.234 9.773 1 89.19 321 ILE A C 1
ATOM 2591 O O . ILE A 1 321 ? 21.234 30.281 8.711 1 89.19 321 ILE A O 1
ATOM 2595 N N . TYR A 1 322 ? 20 29.172 10.141 1 86.12 322 TYR A N 1
ATOM 2596 C CA . TYR A 1 322 ? 20.078 27.938 9.352 1 86.12 322 TYR A CA 1
ATOM 2597 C C . TYR A 1 322 ? 19.391 28.109 8 1 86.12 322 TYR A C 1
ATOM 2599 O O . TYR A 1 322 ? 19.797 27.516 7.004 1 86.12 322 TYR A O 1
ATOM 2607 N N . ASP A 1 323 ? 18.375 28.875 7.949 1 85.06 323 ASP A N 1
ATOM 2608 C CA . ASP A 1 323 ? 17.641 29.109 6.711 1 85.06 323 ASP A CA 1
ATOM 2609 C C . ASP A 1 323 ? 18.406 30.062 5.785 1 85.06 323 ASP A C 1
ATOM 2611 O O . ASP A 1 323 ? 18.375 29.891 4.562 1 85.06 323 ASP A O 1
ATOM 2615 N N . VAL A 1 324 ? 19.094 31 6.383 1 87.56 324 VAL A N 1
ATOM 2616 C CA . VAL A 1 324 ? 19.75 32.031 5.602 1 87.56 324 VAL A CA 1
ATOM 2617 C C . VAL A 1 324 ? 21.047 31.5 5.008 1 87.56 324 VAL A C 1
ATOM 2619 O O . VAL A 1 324 ? 21.469 31.922 3.93 1 87.56 324 VAL A O 1
ATOM 2622 N N . THR A 1 325 ? 21.609 30.531 5.699 1 86.94 325 THR A N 1
ATOM 2623 C CA . THR A 1 325 ? 22.875 30 5.223 1 86.94 325 THR A CA 1
ATOM 2624 C C . THR A 1 325 ? 22.656 29.125 3.994 1 86.94 325 THR A C 1
ATOM 2626 O O . THR A 1 325 ? 23.594 28.875 3.227 1 86.94 325 THR A O 1
ATOM 2629 N N . ASN A 1 326 ? 21.484 28.656 3.754 1 83.56 326 ASN A N 1
ATOM 2630 C CA . ASN A 1 326 ? 21.203 27.797 2.615 1 83.56 326 ASN A CA 1
ATOM 2631 C C . ASN A 1 326 ? 20.828 28.609 1.379 1 83.56 326 ASN A C 1
ATOM 2633 O O . ASN A 1 326 ? 20.578 28.031 0.311 1 83.56 326 ASN A O 1
ATOM 2637 N N . LEU A 1 327 ? 20.922 29.906 1.402 1 87.69 327 LEU A N 1
ATOM 2638 C CA . LEU A 1 327 ? 20.531 30.766 0.284 1 87.69 327 LEU A CA 1
ATOM 2639 C C . LEU A 1 327 ? 21.719 31.031 -0.631 1 87.69 327 LEU A C 1
ATOM 2641 O O . LEU A 1 327 ? 22.844 31.203 -0.157 1 87.69 327 LEU A O 1
ATOM 2645 N N . LYS A 1 328 ? 21.547 30.906 -1.911 1 86.75 328 LYS A N 1
ATOM 2646 C CA . LYS A 1 328 ? 22.516 31.328 -2.926 1 86.75 328 LYS A CA 1
ATOM 2647 C C . LYS A 1 328 ? 22.109 32.656 -3.545 1 86.75 328 LYS A C 1
ATOM 2649 O O . LYS A 1 328 ? 20.984 32.812 -4.008 1 86.75 328 LYS A O 1
ATOM 2654 N N . TRP A 1 329 ? 23.016 33.531 -3.568 1 87 329 TRP A N 1
ATOM 2655 C CA . TRP A 1 329 ? 22.703 34.938 -3.912 1 87 329 TRP A CA 1
ATOM 2656 C C . TRP A 1 329 ? 23.109 35.25 -5.348 1 87 329 TRP A C 1
ATOM 2658 O O . TRP A 1 329 ? 24.172 34.781 -5.812 1 87 329 TRP A O 1
ATOM 2668 N N . HIS A 1 330 ? 22.188 35.875 -6.086 1 82.81 330 HIS A N 1
ATOM 2669 C CA . HIS A 1 330 ? 22.453 36.375 -7.422 1 82.81 330 HIS A CA 1
ATOM 2670 C C . HIS A 1 330 ? 21.875 37.781 -7.598 1 82.81 330 HIS A C 1
ATOM 2672 O O . HIS A 1 330 ? 20.922 38.156 -6.93 1 82.81 330 HIS A O 1
ATOM 2678 N N . MET A 1 331 ? 22.516 38.562 -8.414 1 79 331 MET A N 1
ATOM 2679 C CA . MET A 1 331 ? 22.047 39.906 -8.68 1 79 331 MET A CA 1
ATOM 2680 C C . MET A 1 331 ? 20.75 39.875 -9.492 1 79 331 MET A C 1
ATOM 2682 O O . MET A 1 331 ? 20.594 39.062 -10.391 1 79 331 MET A O 1
ATOM 2686 N N . LYS A 1 332 ? 19.656 40.469 -8.984 1 73 332 LYS A N 1
ATOM 2687 C CA . LYS A 1 332 ? 18.328 40.5 -9.594 1 73 332 LYS A CA 1
ATOM 2688 C C . LYS A 1 332 ? 18.391 40.938 -11.047 1 73 332 LYS A C 1
ATOM 2690 O O . LYS A 1 332 ? 17.672 40.438 -11.898 1 73 332 LYS A O 1
ATOM 2695 N N . ASP A 1 333 ? 19.078 42.125 -11.438 1 61.22 333 ASP A N 1
ATOM 2696 C CA . ASP A 1 333 ? 18.984 42.719 -12.773 1 61.22 333 ASP A CA 1
ATOM 2697 C C . ASP A 1 333 ? 19.5 41.75 -13.836 1 61.22 333 ASP A C 1
ATOM 2699 O O . ASP A 1 333 ? 20.625 41.25 -13.742 1 61.22 333 ASP A O 1
ATOM 2703 N N . PRO A 1 334 ? 18.547 41.125 -14.555 1 56.19 334 PRO A N 1
ATOM 2704 C CA . PRO A 1 334 ? 18.906 40.219 -15.633 1 56.19 334 PRO A CA 1
ATOM 2705 C C . PRO A 1 334 ? 19.984 40.781 -16.562 1 56.19 334 PRO A C 1
ATOM 2707 O O . PRO A 1 334 ? 19.859 41.906 -17.031 1 56.19 334 PRO A O 1
ATOM 2710 N N . PRO A 1 335 ? 21.125 40.219 -16.312 1 53.75 335 PRO A N 1
ATOM 2711 C CA . PRO A 1 335 ? 22.109 40.688 -17.297 1 53.75 335 PRO A CA 1
ATOM 2712 C C . PRO A 1 335 ? 21.578 40.688 -18.719 1 53.75 335 PRO A C 1
ATOM 2714 O O . PRO A 1 335 ? 20.641 39.969 -19.047 1 53.75 335 PRO A O 1
ATOM 2717 N N . ASP A 1 336 ? 21.797 41.75 -19.516 1 58.41 336 ASP A N 1
ATOM 2718 C CA . ASP A 1 336 ? 21.625 41.75 -20.969 1 58.41 336 ASP A CA 1
ATOM 2719 C C . ASP A 1 336 ? 21.859 40.344 -21.531 1 58.41 336 ASP A C 1
ATOM 2721 O O . ASP A 1 336 ? 22.609 39.562 -20.969 1 58.41 336 ASP A O 1
ATOM 2725 N N . PRO A 1 337 ? 20.844 39.906 -22.375 1 65 337 PRO A N 1
ATOM 2726 C CA . PRO A 1 337 ? 21.141 38.625 -23.047 1 65 337 PRO A CA 1
ATOM 2727 C C . PRO A 1 337 ? 22.609 38.469 -23.391 1 65 337 PRO A C 1
ATOM 2729 O O . PRO A 1 337 ? 23.312 39.469 -23.641 1 65 337 PRO A O 1
ATOM 2732 N N . TRP A 1 338 ? 23.172 37.344 -23.109 1 66.12 338 TRP A N 1
ATOM 2733 C CA . TRP A 1 338 ? 24.594 37.062 -23.219 1 66.12 338 TRP A CA 1
ATOM 2734 C C . TRP A 1 338 ? 25.156 37.531 -24.547 1 66.12 338 TRP A C 1
ATOM 2736 O O . TRP A 1 338 ? 26.344 37.812 -24.656 1 66.12 338 TRP A O 1
ATOM 2746 N N . PHE A 1 339 ? 24.219 37.75 -25.547 1 68.62 339 PHE A N 1
ATOM 2747 C CA . PHE A 1 339 ? 24.719 38.062 -26.875 1 68.62 339 PHE A CA 1
ATOM 2748 C C . PHE A 1 339 ? 24.641 39.562 -27.125 1 68.62 339 PHE A C 1
ATOM 2750 O O . PHE A 1 339 ? 24.859 40.031 -28.25 1 68.62 339 PHE A O 1
ATOM 2757 N N . SER A 1 340 ? 24.266 40.281 -26.203 1 67.94 340 SER A N 1
ATOM 2758 C CA . SER A 1 340 ? 24.125 41.719 -26.469 1 67.94 340 SER A CA 1
ATOM 2759 C C . SER A 1 340 ? 25.438 42.344 -26.953 1 67.94 340 SER A C 1
ATOM 2761 O O . SER A 1 340 ? 25.438 43.25 -27.781 1 67.94 340 SER A O 1
ATOM 2763 N N . ALA A 1 341 ? 26.578 41.688 -26.531 1 65.12 341 ALA A N 1
ATOM 2764 C CA . ALA A 1 341 ? 27.875 42.281 -26.922 1 65.12 341 ALA A CA 1
ATOM 2765 C C . ALA A 1 341 ? 28.484 41.531 -28.094 1 65.12 341 ALA A C 1
ATOM 2767 O O . ALA A 1 341 ? 29.625 41.812 -28.484 1 65.12 341 ALA A O 1
ATOM 2768 N N . ALA A 1 342 ? 27.734 40.562 -28.562 1 71 342 ALA A N 1
ATOM 2769 C CA . ALA A 1 342 ? 28.359 39.719 -29.594 1 71 342 ALA A CA 1
ATOM 2770 C C . ALA A 1 342 ? 28.344 40.438 -30.953 1 71 342 ALA A C 1
ATOM 2772 O O . ALA A 1 342 ? 27.781 41.531 -31.094 1 71 342 ALA A O 1
ATOM 2773 N N . TRP A 1 343 ? 29.109 39.938 -31.953 1 75.12 343 TRP A N 1
ATOM 2774 C CA . TRP A 1 343 ? 29.25 40.438 -33.312 1 75.12 343 TRP A CA 1
ATOM 2775 C C . TRP A 1 343 ? 27.891 40.562 -34 1 75.12 343 TRP A C 1
ATOM 2777 O O . TRP A 1 343 ? 27 39.75 -33.781 1 75.12 343 TRP A O 1
ATOM 2787 N N . PRO A 1 344 ? 27.672 41.688 -34.688 1 76 344 PRO A N 1
ATOM 2788 C CA . PRO A 1 344 ? 26.359 42.031 -35.219 1 76 344 PRO A CA 1
ATOM 2789 C C . PRO A 1 344 ? 25.688 40.906 -35.969 1 76 344 PRO A C 1
ATOM 2791 O O . PRO A 1 344 ? 24.5 40.625 -35.75 1 76 344 PRO A O 1
ATOM 2794 N N . PRO A 1 345 ? 26.422 40.219 -36.812 1 78 345 PRO A N 1
ATOM 2795 C CA . PRO A 1 345 ? 25.688 39.156 -37.5 1 78 345 PRO A CA 1
ATOM 2796 C C . PRO A 1 345 ? 25.297 38.031 -36.562 1 78 345 PRO A C 1
ATOM 2798 O O . PRO A 1 345 ? 24.219 37.438 -36.719 1 78 345 PRO A O 1
ATOM 2801 N N . LEU A 1 346 ? 26.031 37.688 -35.656 1 78.12 346 LEU A N 1
ATOM 2802 C CA . LEU A 1 346 ? 25.719 36.688 -34.656 1 78.12 346 LEU A CA 1
ATOM 2803 C C . LEU A 1 346 ? 24.562 37.125 -33.75 1 78.12 346 LEU A C 1
ATOM 2805 O O . LEU A 1 346 ? 23.719 36.312 -33.375 1 78.12 346 LEU A O 1
ATOM 2809 N N . ARG A 1 347 ? 24.484 38.406 -33.688 1 82.12 347 ARG A N 1
ATOM 2810 C CA . ARG A 1 347 ? 23.406 38.969 -32.875 1 82.12 347 ARG A CA 1
ATOM 2811 C C . ARG A 1 347 ? 22.062 38.781 -33.562 1 82.12 347 ARG A C 1
ATOM 2813 O O . ARG A 1 347 ? 21.047 38.531 -32.906 1 82.12 347 ARG A O 1
ATOM 2820 N N . TRP A 1 348 ? 22.188 39 -34.844 1 82.19 348 TRP A N 1
ATOM 2821 C CA . TRP A 1 348 ? 20.953 38.812 -35.625 1 82.19 348 TRP A CA 1
ATOM 2822 C C . TRP A 1 348 ? 20.469 37.375 -35.5 1 82.19 348 TRP A C 1
ATOM 2824 O O . TRP A 1 348 ? 19.266 37.125 -35.312 1 82.19 348 TRP A O 1
ATOM 2834 N N . PHE A 1 349 ? 21.375 36.469 -35.625 1 84.31 349 PHE A N 1
ATOM 2835 C CA . PHE A 1 349 ? 21.031 35.062 -35.531 1 84.31 349 PHE A CA 1
ATOM 2836 C C . PHE A 1 349 ? 20.531 34.719 -34.156 1 84.31 349 PHE A C 1
ATOM 2838 O O . PHE A 1 349 ? 19.578 33.938 -34 1 84.31 349 PHE A O 1
ATOM 2845 N N . CYS A 1 350 ? 21.047 35.219 -33.188 1 85.12 350 CYS A N 1
ATOM 2846 C CA . CYS A 1 350 ? 20.672 34.938 -31.812 1 85.12 350 CYS A CA 1
ATOM 2847 C C . CYS A 1 350 ? 19.297 35.531 -31.5 1 85.12 350 CYS A C 1
ATOM 2849 O O . CYS A 1 350 ? 18.5 34.938 -30.781 1 85.12 350 CYS A O 1
ATOM 2851 N N . ARG A 1 351 ? 19.031 36.688 -32.094 1 85.25 351 ARG A N 1
ATOM 2852 C CA . ARG A 1 351 ? 17.734 37.312 -31.859 1 85.25 351 ARG A CA 1
ATOM 2853 C C . ARG A 1 351 ? 16.625 36.531 -32.562 1 85.25 351 ARG A C 1
ATOM 2855 O O . ARG A 1 351 ? 15.516 36.406 -32.062 1 85.25 351 ARG A O 1
ATOM 2862 N N . ALA A 1 352 ? 17.047 36.062 -33.719 1 87.94 352 ALA A N 1
ATOM 2863 C CA . ALA A 1 352 ? 16.078 35.25 -34.469 1 87.94 352 ALA A CA 1
ATOM 2864 C C . ALA A 1 352 ? 15.789 33.969 -33.719 1 87.94 352 ALA A C 1
ATOM 2866 O O . ALA A 1 352 ? 14.641 33.5 -33.688 1 87.94 352 ALA A O 1
ATOM 2867 N N . ALA A 1 353 ? 16.766 33.344 -33.188 1 87.81 353 ALA A N 1
ATOM 2868 C CA . ALA A 1 353 ? 16.609 32.125 -32.438 1 87.81 353 ALA A CA 1
ATOM 2869 C C . ALA A 1 353 ? 15.773 32.344 -31.172 1 87.81 353 ALA A C 1
ATOM 2871 O O . ALA A 1 353 ? 14.938 31.516 -30.812 1 87.81 353 ALA A O 1
ATOM 2872 N N . ARG A 1 354 ? 15.938 33.406 -30.609 1 87.69 354 ARG A N 1
ATOM 2873 C CA . ARG A 1 354 ? 15.195 33.719 -29.391 1 87.69 354 ARG A CA 1
ATOM 2874 C C . ARG A 1 354 ? 13.719 33.938 -29.703 1 87.69 354 ARG A C 1
ATOM 2876 O O . ARG A 1 354 ? 12.844 33.531 -28.953 1 87.69 354 ARG A O 1
ATOM 2883 N N . ARG A 1 355 ? 13.555 34.594 -30.828 1 87.88 355 ARG A N 1
ATOM 2884 C CA . ARG A 1 355 ? 12.18 34.812 -31.234 1 87.88 355 ARG A CA 1
ATOM 2885 C C . ARG A 1 355 ? 11.461 33.5 -31.562 1 87.88 355 ARG A C 1
ATOM 2887 O O . ARG A 1 355 ? 10.273 33.344 -31.25 1 87.88 355 ARG A O 1
ATOM 2894 N N . LEU A 1 356 ? 12.188 32.656 -32.094 1 89.38 356 LEU A N 1
ATOM 2895 C CA . LEU A 1 356 ? 11.617 31.375 -32.438 1 89.38 356 LEU A CA 1
ATOM 2896 C C . LEU A 1 356 ? 11.32 30.547 -31.203 1 89.38 356 LEU A C 1
ATOM 2898 O O . LEU A 1 356 ? 10.281 29.891 -31.109 1 89.38 356 LEU A O 1
ATOM 2902 N N . VAL A 1 357 ? 12.188 30.516 -30.297 1 87.62 357 VAL A N 1
ATOM 2903 C CA . VAL A 1 357 ? 12.07 29.688 -29.094 1 87.62 357 VAL A CA 1
ATOM 2904 C C . VAL A 1 357 ? 11 30.266 -28.172 1 87.62 357 VAL A C 1
ATOM 2906 O O . VAL A 1 357 ? 10.305 29.516 -27.484 1 87.62 357 VAL A O 1
ATOM 2909 N N . LEU A 1 358 ? 10.867 31.562 -28.172 1 85.12 358 LEU A N 1
ATOM 2910 C CA . LEU A 1 358 ? 9.883 32.188 -27.297 1 85.12 358 LEU A CA 1
ATOM 2911 C C . LEU A 1 358 ? 8.5 32.188 -27.938 1 85.12 358 LEU A C 1
ATOM 2913 O O . LEU A 1 358 ? 7.516 32.562 -27.297 1 85.12 358 LEU A O 1
ATOM 2917 N N . TRP A 1 359 ? 8.484 31.688 -29.188 1 85 359 TRP A N 1
ATOM 2918 C CA . TRP A 1 359 ? 7.199 31.531 -29.859 1 85 359 TRP A CA 1
ATOM 2919 C C . TRP A 1 359 ? 6.32 30.516 -29.125 1 85 359 TRP A C 1
ATOM 2921 O O . TRP A 1 359 ? 6.781 29.438 -28.766 1 85 359 TRP A O 1
ATOM 2931 N N . PRO A 1 360 ? 5.121 30.844 -28.734 1 85.88 360 PRO A N 1
ATOM 2932 C CA . PRO A 1 360 ? 4.262 29.969 -27.922 1 85.88 360 PRO A CA 1
ATOM 2933 C C . PRO A 1 360 ? 3.975 28.625 -28.609 1 85.88 360 PRO A C 1
ATOM 2935 O O . PRO A 1 360 ? 3.664 27.641 -27.938 1 85.88 360 PRO A O 1
ATOM 2938 N N . TYR A 1 361 ? 4.094 28.547 -29.875 1 89.31 361 TYR A N 1
ATOM 2939 C CA . TYR A 1 361 ? 3.785 27.312 -30.594 1 89.31 361 TYR A CA 1
ATOM 2940 C C . TYR A 1 361 ? 5.039 26.469 -30.797 1 89.31 361 TYR A C 1
ATOM 2942 O O . TYR A 1 361 ? 4.969 25.359 -31.344 1 89.31 361 TYR A O 1
ATOM 2950 N N . PHE A 1 362 ? 6.137 26.953 -30.406 1 89.69 362 PHE A N 1
ATOM 2951 C CA . PHE A 1 362 ? 7.391 26.234 -30.562 1 89.69 362 PHE A CA 1
ATOM 2952 C C . PHE A 1 362 ? 7.332 24.875 -29.859 1 89.69 362 PHE A C 1
ATOM 2954 O O . PHE A 1 362 ? 7.73 23.859 -30.422 1 89.69 362 PHE A O 1
ATOM 2961 N N . ASP A 1 363 ? 6.762 24.859 -28.734 1 86.56 363 ASP A N 1
ATOM 2962 C CA . ASP A 1 363 ? 6.684 23.625 -27.953 1 86.56 363 ASP A CA 1
ATOM 2963 C C . ASP A 1 363 ? 5.766 22.609 -28.625 1 86.56 363 ASP A C 1
ATOM 2965 O O . ASP A 1 363 ? 6.023 21.406 -28.594 1 86.56 363 ASP A O 1
ATOM 2969 N N . HIS A 1 364 ? 4.77 23.109 -29.281 1 90.06 364 HIS A N 1
ATOM 2970 C CA . HIS A 1 364 ? 3.85 22.219 -29.969 1 90.06 364 HIS A CA 1
ATOM 2971 C C . HIS A 1 364 ? 4.516 21.562 -31.188 1 90.06 364 HIS A C 1
ATOM 2973 O O . HIS A 1 364 ? 4.246 20.406 -31.5 1 90.06 364 HIS A O 1
ATOM 2979 N N . VAL A 1 365 ? 5.309 22.344 -31.781 1 92.31 365 VAL A N 1
ATOM 2980 C CA . VAL A 1 365 ? 6.027 21.812 -32.938 1 92.31 365 VAL A CA 1
ATOM 2981 C C . VAL A 1 365 ? 6.984 20.703 -32.469 1 92.31 365 VAL A C 1
ATOM 2983 O O . VAL A 1 365 ? 7.102 19.672 -33.125 1 92.31 365 VAL A O 1
ATOM 2986 N N . VAL A 1 366 ? 7.648 20.969 -31.422 1 90.44 366 VAL A N 1
ATOM 2987 C CA . VAL A 1 366 ? 8.586 19.984 -30.906 1 90.44 366 VAL A CA 1
ATOM 2988 C C . VAL A 1 366 ? 7.836 18.719 -30.5 1 90.44 366 VAL A C 1
ATOM 2990 O O . VAL A 1 366 ? 8.297 17.609 -30.781 1 90.44 366 VAL A O 1
ATOM 2993 N N . TYR A 1 367 ? 6.668 18.828 -29.953 1 91 367 TYR A N 1
ATOM 2994 C CA . TYR A 1 367 ? 5.871 17.656 -29.578 1 91 367 TYR A CA 1
ATOM 2995 C C . TYR A 1 367 ? 5.422 16.875 -30.797 1 91 367 TYR A C 1
ATOM 2997 O O . TYR A 1 367 ? 5.387 15.648 -30.781 1 91 367 TYR A O 1
ATOM 3005 N N . MET A 1 368 ? 5.164 17.562 -31.797 1 93.38 368 MET A N 1
ATOM 3006 C CA . MET A 1 368 ? 4.777 16.891 -33.031 1 93.38 368 MET A CA 1
ATOM 3007 C C . MET A 1 368 ? 5.953 16.125 -33.625 1 93.38 368 MET A C 1
ATOM 3009 O O . MET A 1 368 ? 5.766 15.047 -34.219 1 93.38 368 MET A O 1
ATOM 3013 N N . LEU A 1 369 ? 7.062 16.734 -33.5 1 93 369 LEU A N 1
ATOM 3014 C CA . LEU A 1 369 ? 8.266 16.047 -33.969 1 93 369 LEU A CA 1
ATOM 3015 C C . LEU A 1 369 ? 8.5 14.773 -33.156 1 93 369 LEU A C 1
ATOM 3017 O O . LEU A 1 369 ? 8.891 13.742 -33.719 1 93 369 LEU A O 1
ATOM 3021 N N . ILE A 1 370 ? 8.25 14.852 -31.875 1 93.06 370 ILE A N 1
ATOM 3022 C CA . ILE A 1 370 ? 8.453 13.695 -31.016 1 93.06 370 ILE A CA 1
ATOM 3023 C C . ILE A 1 370 ? 7.445 12.602 -31.359 1 93.06 370 ILE A C 1
ATOM 3025 O O . ILE A 1 370 ? 7.801 11.43 -31.453 1 93.06 370 ILE A O 1
ATOM 3029 N N . VAL A 1 371 ? 6.219 12.992 -31.625 1 92.75 371 VAL A N 1
ATOM 3030 C CA . VAL A 1 371 ? 5.188 12.039 -32 1 92.75 371 VAL A CA 1
ATOM 3031 C C . VAL A 1 371 ? 5.523 11.43 -33.375 1 92.75 371 VAL A C 1
ATOM 3033 O O . VAL A 1 371 ? 5.324 10.234 -33.594 1 92.75 371 VAL A O 1
ATOM 3036 N N . GLY A 1 372 ? 6.008 12.242 -34.25 1 92.56 372 GLY A N 1
ATOM 3037 C CA . GLY A 1 372 ? 6.457 11.758 -35.531 1 92.56 372 GLY A CA 1
ATOM 3038 C C . GLY A 1 372 ? 7.562 10.719 -35.438 1 92.56 372 GLY A C 1
ATOM 3039 O O . GLY A 1 372 ? 7.543 9.711 -36.125 1 92.56 372 GLY A O 1
ATOM 3040 N N . ASN A 1 373 ? 8.5 11 -34.562 1 91.69 373 ASN A N 1
ATOM 3041 C CA . ASN A 1 373 ? 9.555 10.031 -34.281 1 91.69 373 ASN A CA 1
ATOM 3042 C C . ASN A 1 373 ? 9 8.727 -33.75 1 91.69 373 ASN A C 1
ATOM 3044 O O . ASN A 1 373 ? 9.461 7.641 -34.094 1 91.69 373 ASN A O 1
ATOM 3048 N N . GLY A 1 374 ? 8.039 8.828 -32.875 1 90.06 374 GLY A N 1
ATOM 3049 C CA . GLY A 1 374 ? 7.391 7.645 -32.312 1 90.06 374 GLY A CA 1
ATOM 3050 C C . GLY A 1 374 ? 6.699 6.801 -33.375 1 90.06 374 GLY A C 1
ATOM 3051 O O . GLY A 1 374 ? 6.82 5.574 -33.375 1 90.06 374 GLY A O 1
ATOM 3052 N N . LEU A 1 375 ? 6.07 7.449 -34.281 1 91.75 375 LEU A N 1
ATOM 3053 C CA . LEU A 1 375 ? 5.395 6.75 -35.375 1 91.75 375 LEU A CA 1
ATOM 3054 C C . LEU A 1 375 ? 6.402 6.09 -36.312 1 91.75 375 LEU A C 1
ATOM 3056 O O . LEU A 1 375 ? 6.172 4.977 -36.781 1 91.75 375 LEU A O 1
ATOM 3060 N N . ALA A 1 376 ? 7.43 6.809 -36.562 1 90.88 376 ALA A N 1
ATOM 3061 C CA . ALA A 1 376 ? 8.484 6.238 -37.375 1 90.88 376 ALA A CA 1
ATOM 3062 C C . ALA A 1 376 ? 9.086 4.996 -36.719 1 90.88 376 ALA A C 1
ATOM 3064 O O . ALA A 1 376 ? 9.406 4.02 -37.406 1 90.88 376 ALA A O 1
ATOM 3065 N N . MET A 1 377 ? 9.234 5.094 -35.469 1 89.56 377 MET A N 1
ATOM 3066 C CA . MET A 1 377 ? 9.766 3.953 -34.719 1 89.56 377 MET A CA 1
ATOM 3067 C C . MET A 1 377 ? 8.828 2.756 -34.812 1 89.56 377 MET A C 1
ATOM 3069 O O . MET A 1 377 ? 9.273 1.621 -35 1 89.56 377 MET A O 1
ATOM 3073 N N . LEU A 1 378 ? 7.535 2.996 -34.75 1 87.12 378 LEU A N 1
ATOM 3074 C CA . LEU A 1 378 ? 6.539 1.931 -34.812 1 87.12 378 LEU A CA 1
ATOM 3075 C C . LEU A 1 378 ? 6.566 1.254 -36.188 1 87.12 378 LEU A C 1
ATOM 3077 O O . LEU A 1 378 ? 6.449 0.03 -36.281 1 87.12 378 LEU A O 1
ATOM 3081 N N . VAL A 1 379 ? 6.809 2.021 -37.219 1 87.44 379 VAL A N 1
ATOM 3082 C CA . VAL A 1 379 ? 6.875 1.48 -38.562 1 87.44 379 VAL A CA 1
ATOM 3083 C C . VAL A 1 379 ? 8.133 0.632 -38.719 1 87.44 379 VAL A C 1
ATOM 3085 O O . VAL A 1 379 ? 8.094 -0.439 -39.312 1 87.44 379 VAL A O 1
ATOM 3088 N N . ARG A 1 380 ? 9.172 1.065 -38.094 1 86.88 380 ARG A N 1
ATOM 3089 C CA . ARG A 1 380 ? 10.438 0.35 -38.219 1 86.88 380 ARG A CA 1
ATOM 3090 C C . ARG A 1 380 ? 10.406 -0.956 -37.438 1 86.88 380 ARG A C 1
ATOM 3092 O O . ARG A 1 380 ? 11.023 -1.945 -37.844 1 86.88 380 ARG A O 1
ATOM 3099 N N . VAL A 1 381 ? 9.703 -0.944 -36.375 1 81.88 381 VAL A N 1
ATOM 3100 C CA . VAL A 1 381 ? 9.609 -2.143 -35.562 1 81.88 381 VAL A CA 1
ATOM 3101 C C . VAL A 1 381 ? 8.812 -3.217 -36.281 1 81.88 381 VAL A C 1
ATOM 3103 O O . VAL A 1 381 ? 9.133 -4.406 -36.188 1 81.88 381 VAL A O 1
ATOM 3106 N N . ILE A 1 382 ? 7.879 -2.789 -37.062 1 81.75 382 ILE A N 1
ATOM 3107 C CA . ILE A 1 382 ? 7.031 -3.734 -37.781 1 81.75 382 ILE A CA 1
ATOM 3108 C C . ILE A 1 382 ? 7.766 -4.258 -39.031 1 81.75 382 ILE A C 1
ATOM 3110 O O . ILE A 1 382 ? 7.566 -5.402 -39.438 1 81.75 382 ILE A O 1
ATOM 3114 N N . GLN A 1 383 ? 8.734 -3.445 -39.5 1 79.69 383 GLN A N 1
ATOM 3115 C CA . GLN A 1 383 ? 9.484 -3.838 -40.688 1 79.69 383 GLN A CA 1
ATOM 3116 C C . GLN A 1 383 ? 10.641 -4.773 -40.344 1 79.69 383 GLN A C 1
ATOM 3118 O O . GLN A 1 383 ? 11.562 -4.379 -39.625 1 79.69 383 GLN A O 1
ATOM 3123 N N . TYR A 1 384 ? 10.398 -5.988 -40.031 1 70.5 384 TYR A N 1
ATOM 3124 C CA . TYR A 1 384 ? 11.43 -6.953 -39.688 1 70.5 384 TYR A CA 1
ATOM 3125 C C . TYR A 1 384 ? 12.398 -7.18 -40.844 1 70.5 384 TYR A C 1
ATOM 3127 O O . TYR A 1 384 ? 11.984 -7.434 -41.969 1 70.5 384 TYR A O 1
ATOM 3135 N N . ALA A 1 385 ? 13.766 -6.848 -40.594 1 67.25 385 ALA A N 1
ATOM 3136 C CA . ALA A 1 385 ? 14.781 -6.891 -41.656 1 67.25 385 ALA A CA 1
ATOM 3137 C C . ALA A 1 385 ? 15.531 -8.219 -41.625 1 67.25 385 ALA A C 1
ATOM 3139 O O . ALA A 1 385 ? 16.719 -8.266 -41.938 1 67.25 385 ALA A O 1
ATOM 3140 N N . GLY A 1 386 ? 14.93 -9.25 -41.344 1 67.31 386 GLY A N 1
ATOM 3141 C CA . GLY A 1 386 ? 15.531 -10.562 -41.562 1 67.31 386 GLY A CA 1
ATOM 3142 C C . GLY A 1 386 ? 16.438 -10.977 -40.406 1 67.31 386 GLY A C 1
ATOM 3143 O O . GLY A 1 386 ? 16.453 -12.148 -40.031 1 67.31 386 GLY A O 1
ATOM 3144 N N . SER A 1 387 ? 17.453 -10.055 -40.031 1 78.75 387 SER A N 1
ATOM 3145 C CA . SER A 1 387 ? 18.359 -10.367 -38.906 1 78.75 387 SER A CA 1
ATOM 3146 C C . SER A 1 387 ? 18.219 -9.352 -37.781 1 78.75 387 SER A C 1
ATOM 3148 O O . SER A 1 387 ? 17.672 -8.266 -38 1 78.75 387 SER A O 1
ATOM 3150 N N . LEU A 1 388 ? 18.641 -9.766 -36.656 1 81.94 388 LEU A N 1
ATOM 3151 C CA . LEU A 1 388 ? 18.562 -8.898 -35.469 1 81.94 388 LEU A CA 1
ATOM 3152 C C . LEU A 1 388 ? 19.453 -7.676 -35.625 1 81.94 388 LEU A C 1
ATOM 3154 O O . LEU A 1 388 ? 19.062 -6.562 -35.281 1 81.94 388 LEU A O 1
ATOM 3158 N N . GLU A 1 389 ? 20.641 -7.941 -36.156 1 83.44 389 GLU A N 1
ATOM 3159 C CA . GLU A 1 389 ? 21.594 -6.844 -36.344 1 83.44 389 GLU A CA 1
ATOM 3160 C C . GLU A 1 389 ? 21.094 -5.844 -37.375 1 83.44 389 GLU A C 1
ATOM 3162 O O . GLU A 1 389 ? 21.203 -4.633 -37.188 1 83.44 389 GLU A O 1
ATOM 3167 N N . ALA A 1 390 ? 20.531 -6.402 -38.375 1 84.12 390 ALA A N 1
ATOM 3168 C CA . ALA A 1 390 ? 20 -5.527 -39.406 1 84.12 390 ALA A CA 1
ATOM 3169 C C . ALA A 1 390 ? 18.781 -4.758 -38.938 1 84.12 390 ALA A C 1
ATOM 3171 O O . ALA A 1 390 ? 18.594 -3.588 -39.281 1 84.12 390 ALA A O 1
ATOM 3172 N N . SER A 1 391 ? 18.031 -5.434 -38.188 1 84.75 391 SER A N 1
ATOM 3173 C CA . SER A 1 391 ? 16.844 -4.777 -37.656 1 84.75 391 SER A CA 1
ATOM 3174 C C . SER A 1 391 ? 17.219 -3.674 -36.656 1 84.75 391 SER A C 1
ATOM 3176 O O . SER A 1 391 ? 16.578 -2.623 -36.625 1 84.75 391 SER A O 1
ATOM 3178 N N . ALA A 1 392 ? 18.25 -3.949 -35.906 1 84.81 392 ALA A N 1
ATOM 3179 C CA . ALA A 1 392 ? 18.719 -2.936 -34.969 1 84.81 392 ALA A CA 1
ATOM 3180 C C . ALA A 1 392 ? 19.281 -1.722 -35.688 1 84.81 392 ALA A C 1
ATOM 3182 O O . ALA A 1 392 ? 19.047 -0.581 -35.281 1 84.81 392 ALA A O 1
ATOM 3183 N N . ARG A 1 393 ? 20 -2.014 -36.781 1 83.88 393 ARG A N 1
ATOM 3184 C CA . ARG A 1 393 ? 20.562 -0.934 -37.594 1 83.88 393 ARG A CA 1
ATOM 3185 C C . ARG A 1 393 ? 19.453 -0.114 -38.25 1 83.88 393 ARG A C 1
ATOM 3187 O O . ARG A 1 393 ? 19.547 1.114 -38.312 1 83.88 393 ARG A O 1
ATOM 3194 N N . ASN A 1 394 ? 18.469 -0.814 -38.656 1 84.75 394 ASN A N 1
ATOM 3195 C CA . ASN A 1 394 ? 17.359 -0.119 -39.281 1 84.75 394 ASN A CA 1
ATOM 3196 C C . ASN A 1 394 ? 16.562 0.692 -38.25 1 84.75 394 ASN A C 1
ATOM 3198 O O . ASN A 1 394 ? 15.969 1.72 -38.594 1 84.75 394 ASN A O 1
ATOM 3202 N N . PHE A 1 395 ? 16.594 0.282 -37.062 1 85.25 395 PHE A N 1
ATOM 3203 C CA . PHE A 1 395 ? 15.805 0.946 -36.031 1 85.25 395 PHE A CA 1
ATOM 3204 C C . PHE A 1 395 ? 16.516 2.199 -35.531 1 85.25 395 PHE A C 1
ATOM 3206 O O . PHE A 1 395 ? 15.891 3.242 -35.344 1 85.25 395 PHE A O 1
ATOM 3213 N N . ILE A 1 396 ? 17.828 2.166 -35.312 1 82.81 396 ILE A N 1
ATOM 3214 C CA . ILE A 1 396 ? 18.5 3.287 -34.688 1 82.81 396 ILE A CA 1
ATOM 3215 C C . ILE A 1 396 ? 19.406 3.994 -35.688 1 82.81 396 ILE A C 1
ATOM 3217 O O . ILE A 1 396 ? 19.812 5.137 -35.5 1 82.81 396 ILE A O 1
ATOM 3221 N N . ALA A 1 397 ? 19.672 3.391 -36.906 1 78.81 397 ALA A N 1
ATOM 3222 C CA . ALA A 1 397 ? 20.609 3.998 -37.844 1 78.81 397 ALA A CA 1
ATOM 3223 C C . ALA A 1 397 ? 19.984 4.18 -39.219 1 78.81 397 ALA A C 1
ATOM 3225 O O . ALA A 1 397 ? 20.672 4.16 -40.219 1 78.81 397 ALA A O 1
ATOM 3226 N N . SER A 1 398 ? 18.781 4.281 -39.25 1 86.56 398 SER A N 1
ATOM 3227 C CA . SER A 1 398 ? 18.125 4.531 -40.531 1 86.56 398 SER A CA 1
ATOM 3228 C C . SER A 1 398 ? 18.094 6.02 -40.875 1 86.56 398 SER A C 1
ATOM 3230 O O . SER A 1 398 ? 18.453 6.852 -40.031 1 86.56 398 SER A O 1
ATOM 3232 N N . TRP A 1 399 ? 17.672 6.355 -41.969 1 88.44 399 TRP A N 1
ATOM 3233 C CA . TRP A 1 399 ? 17.656 7.742 -42.406 1 88.44 399 TRP A CA 1
ATOM 3234 C C . TRP A 1 399 ? 16.656 8.57 -41.625 1 88.44 399 TRP A C 1
ATOM 3236 O O . TRP A 1 399 ? 16.906 9.742 -41.312 1 88.44 399 TRP A O 1
ATOM 3246 N N . ASP A 1 400 ? 15.539 7.945 -41.344 1 89.75 400 ASP A N 1
ATOM 3247 C CA . ASP A 1 400 ? 14.531 8.672 -40.562 1 89.75 400 ASP A CA 1
ATOM 3248 C C . ASP A 1 400 ? 15.039 9 -39.156 1 89.75 400 ASP A C 1
ATOM 3250 O O . ASP A 1 400 ? 14.781 10.086 -38.656 1 89.75 400 ASP A O 1
ATOM 3254 N N . THR A 1 401 ? 15.805 8.047 -38.625 1 89.56 401 THR A N 1
ATOM 3255 C CA . THR A 1 401 ? 16.344 8.266 -37.281 1 89.56 401 THR A CA 1
ATOM 3256 C C . THR A 1 401 ? 17.328 9.422 -37.281 1 89.56 401 THR A C 1
ATOM 3258 O O . THR A 1 401 ? 17.312 10.273 -36.375 1 89.56 401 THR A O 1
ATOM 3261 N N . TYR A 1 402 ? 18.141 9.438 -38.312 1 91 402 TYR A N 1
ATOM 3262 C CA . TYR A 1 402 ? 19.125 10.508 -38.375 1 91 402 TYR A CA 1
ATOM 3263 C C . TYR A 1 402 ? 18.438 11.852 -38.625 1 91 402 TYR A C 1
ATOM 3265 O O . TYR A 1 402 ? 18.906 12.891 -38.156 1 91 402 TYR A O 1
ATOM 3273 N N . LEU A 1 403 ? 17.391 11.727 -39.375 1 93.31 403 LEU A N 1
ATOM 3274 C CA . LEU A 1 403 ? 16.641 12.953 -39.594 1 93.31 403 LEU A CA 1
ATOM 3275 C C . LEU A 1 403 ? 16.094 13.516 -38.281 1 93.31 403 LEU A C 1
ATOM 3277 O O . LEU A 1 403 ? 16.266 14.703 -38 1 93.31 403 LEU A O 1
ATOM 3281 N N . PHE A 1 404 ? 15.414 12.711 -37.594 1 93.44 404 PHE A N 1
ATOM 3282 C CA . PHE A 1 404 ? 14.805 13.18 -36.344 1 93.44 404 PHE A CA 1
ATOM 3283 C C . PHE A 1 404 ? 15.867 13.562 -35.344 1 93.44 404 PHE A C 1
ATOM 3285 O O . PHE A 1 404 ? 15.719 14.547 -34.594 1 93.44 404 PHE A O 1
ATOM 3292 N N . MET A 1 405 ? 16.969 12.859 -35.25 1 92.25 405 MET A N 1
ATOM 3293 C CA . MET A 1 405 ? 18.062 13.195 -34.312 1 92.25 405 MET A CA 1
ATOM 3294 C C . MET A 1 405 ? 18.672 14.539 -34.688 1 92.25 405 MET A C 1
ATOM 3296 O O . MET A 1 405 ? 19 15.336 -33.781 1 92.25 405 MET A O 1
ATOM 3300 N N . ALA A 1 406 ? 18.766 14.766 -35.906 1 93.69 406 ALA A N 1
ATOM 3301 C CA . ALA A 1 406 ? 19.297 16.047 -36.375 1 93.69 406 ALA A CA 1
ATOM 3302 C C . ALA A 1 406 ? 18.359 17.203 -36 1 93.69 406 ALA A C 1
ATOM 3304 O O . ALA A 1 406 ? 18.812 18.266 -35.594 1 93.69 406 ALA A O 1
ATOM 3305 N N . LEU A 1 407 ? 17.109 16.891 -36.219 1 94.19 407 LEU A N 1
ATOM 3306 C CA . LEU A 1 407 ? 16.125 17.922 -35.875 1 94.19 407 LEU A CA 1
ATOM 3307 C C . LEU A 1 407 ? 16.125 18.219 -34.375 1 94.19 407 LEU A C 1
ATOM 3309 O O . LEU A 1 407 ? 15.969 19.359 -33.969 1 94.19 407 LEU A O 1
ATOM 3313 N N . PHE A 1 408 ? 16.297 17.219 -33.594 1 94.44 408 PHE A N 1
ATOM 3314 C CA . PHE A 1 408 ? 16.344 17.406 -32.156 1 94.44 408 PHE A CA 1
ATOM 3315 C C . PHE A 1 408 ? 17.609 18.156 -31.734 1 94.44 408 PHE A C 1
ATOM 3317 O O . PHE A 1 408 ? 17.578 18.953 -30.812 1 94.44 408 PHE A O 1
ATOM 3324 N N . LEU A 1 409 ? 18.656 17.875 -32.406 1 93.56 409 LEU A N 1
ATOM 3325 C CA . LEU A 1 409 ? 19.906 18.578 -32.125 1 93.56 409 LEU A CA 1
ATOM 3326 C C . LEU A 1 409 ? 19.812 20.047 -32.531 1 93.56 409 LEU A C 1
ATOM 3328 O O . LEU A 1 409 ? 20.344 20.922 -31.828 1 93.56 409 LEU A O 1
ATOM 3332 N N . VAL A 1 410 ? 19.156 20.312 -33.594 1 93.25 410 VAL A N 1
ATOM 3333 C CA . VAL A 1 410 ? 18.953 21.688 -34.031 1 93.25 410 VAL A CA 1
ATOM 3334 C C . VAL A 1 410 ? 18.094 22.422 -33 1 93.25 410 VAL A C 1
ATOM 3336 O O . VAL A 1 410 ? 18.344 23.594 -32.688 1 93.25 410 VAL A O 1
ATOM 3339 N N . GLU A 1 411 ? 17.094 21.75 -32.562 1 92.75 411 GLU A N 1
ATOM 3340 C CA . GLU A 1 411 ? 16.25 22.328 -31.516 1 92.75 411 GLU A CA 1
ATOM 3341 C C . GLU A 1 411 ? 17.062 22.688 -30.281 1 92.75 411 GLU A C 1
ATOM 3343 O O . GLU A 1 411 ? 16.922 23.781 -29.734 1 92.75 411 GLU A O 1
ATOM 3348 N N . ALA A 1 412 ? 17.938 21.828 -29.875 1 92.38 412 ALA A N 1
ATOM 3349 C CA . ALA A 1 412 ? 18.781 22.047 -28.703 1 92.38 412 ALA A CA 1
ATOM 3350 C C . ALA A 1 412 ? 19.734 23.203 -28.922 1 92.38 412 ALA A C 1
ATOM 3352 O O . ALA A 1 412 ? 19.938 24.047 -28.047 1 92.38 412 ALA A O 1
ATOM 3353 N N . MET A 1 413 ? 20.266 23.281 -30.141 1 91.81 413 MET A N 1
ATOM 3354 C CA . MET A 1 413 ? 21.203 24.359 -30.469 1 91.81 413 MET A CA 1
ATOM 3355 C C . MET A 1 413 ? 20.5 25.703 -30.5 1 91.81 413 MET A C 1
ATOM 3357 O O . MET A 1 413 ? 21.031 26.703 -30.031 1 91.81 413 MET A O 1
ATOM 3361 N N . LEU A 1 414 ? 19.344 25.688 -31.031 1 90.88 414 LEU A N 1
ATOM 3362 C CA . LEU A 1 414 ? 18.562 26.922 -31.094 1 90.88 414 LEU A CA 1
ATOM 3363 C C . LEU A 1 414 ? 18.219 27.406 -29.688 1 90.88 414 LEU A C 1
ATOM 3365 O O . LEU A 1 414 ? 18.297 28.609 -29.406 1 90.88 414 LEU A O 1
ATOM 3369 N N . LYS A 1 415 ? 17.844 26.5 -28.797 1 91.12 415 LYS A N 1
ATOM 3370 C CA . LYS A 1 415 ? 17.5 26.859 -27.438 1 91.12 415 LYS A CA 1
ATOM 3371 C C . LYS A 1 415 ? 18.719 27.359 -26.672 1 91.12 415 LYS A C 1
ATOM 3373 O O . LYS A 1 415 ? 18.625 28.281 -25.859 1 91.12 415 LYS A O 1
ATOM 3378 N N . ILE A 1 416 ? 19.859 26.719 -26.969 1 88.88 416 ILE A N 1
ATOM 3379 C CA . ILE A 1 416 ? 21.094 27.109 -26.297 1 88.88 416 ILE A CA 1
ATOM 3380 C C . ILE A 1 416 ? 21.5 28.516 -26.75 1 88.88 416 ILE A C 1
ATOM 3382 O O . ILE A 1 416 ? 21.922 29.344 -25.953 1 88.88 416 ILE A O 1
ATOM 3386 N N . ILE A 1 417 ? 21.375 28.75 -28.062 1 85.94 417 ILE A N 1
ATOM 3387 C CA . ILE A 1 417 ? 21.75 30.047 -28.625 1 85.94 417 ILE A CA 1
ATOM 3388 C C . ILE A 1 417 ? 20.797 31.125 -28.125 1 85.94 417 ILE A C 1
ATOM 3390 O O . ILE A 1 417 ? 21.203 32.25 -27.812 1 85.94 417 ILE A O 1
ATOM 3394 N N . ALA A 1 418 ? 19.562 30.781 -27.984 1 85.12 418 ALA A N 1
ATOM 3395 C CA . ALA A 1 418 ? 18.547 31.75 -27.609 1 85.12 418 ALA A CA 1
ATOM 3396 C C . ALA A 1 418 ? 18.609 32.094 -26.125 1 85.12 418 ALA A C 1
ATOM 3398 O O . ALA A 1 418 ? 18.516 33.25 -25.734 1 85.12 418 ALA A O 1
ATOM 3399 N N . LEU A 1 419 ? 18.75 31.125 -25.25 1 83.38 419 LEU A N 1
ATOM 3400 C CA . LEU A 1 419 ? 18.656 31.328 -23.812 1 83.38 419 LEU A CA 1
ATOM 3401 C C . LEU A 1 419 ? 20.047 31.422 -23.188 1 83.38 419 LEU A C 1
ATOM 3403 O O . LEU A 1 419 ? 20.219 32.062 -22.141 1 83.38 419 LEU A O 1
ATOM 3407 N N . GLY A 1 420 ? 21.016 30.859 -23.812 1 81.31 420 GLY A N 1
ATOM 3408 C CA . GLY A 1 420 ? 22.328 30.75 -23.203 1 81.31 420 GLY A CA 1
ATOM 3409 C C . GLY A 1 420 ? 22.562 29.406 -22.547 1 81.31 420 GLY A C 1
ATOM 3410 O O . GLY A 1 420 ? 21.609 28.703 -22.172 1 81.31 420 GLY A O 1
ATOM 3411 N N . TRP A 1 421 ? 23.75 29.016 -22.359 1 83.19 421 TRP A N 1
ATOM 3412 C CA . TRP A 1 421 ? 24.141 27.703 -21.859 1 83.19 421 TRP A CA 1
ATOM 3413 C C . TRP A 1 421 ? 23.703 27.547 -20.406 1 83.19 421 TRP A C 1
ATOM 3415 O O . TRP A 1 421 ? 23.172 26.5 -20.016 1 83.19 421 TRP A O 1
ATOM 3425 N N . ASN A 1 422 ? 23.828 28.531 -19.609 1 79.69 422 ASN A N 1
ATOM 3426 C CA . ASN A 1 422 ? 23.531 28.438 -18.188 1 79.69 422 ASN A CA 1
ATOM 3427 C C . ASN A 1 422 ? 22.016 28.344 -17.922 1 79.69 422 ASN A C 1
ATOM 3429 O O . ASN A 1 422 ? 21.578 27.562 -17.094 1 79.69 422 ASN A O 1
ATOM 3433 N N . GLU A 1 423 ? 21.359 29.094 -18.719 1 79.75 423 GLU A N 1
ATOM 3434 C CA . GLU A 1 423 ? 19.922 29.047 -18.562 1 79.75 423 GLU A CA 1
ATOM 3435 C C . GLU A 1 423 ? 19.328 27.75 -19.125 1 79.75 423 GLU A C 1
ATOM 3437 O O . GLU A 1 423 ? 18.375 27.203 -18.578 1 79.75 423 GLU A O 1
ATOM 3442 N N . TYR A 1 424 ? 19.906 27.312 -20.109 1 86.69 424 TYR A N 1
ATOM 3443 C CA . TYR A 1 424 ? 19.453 26.047 -20.703 1 86.69 424 TYR A CA 1
ATOM 3444 C C . TYR A 1 424 ? 19.672 24.891 -19.734 1 86.69 424 TYR A C 1
ATOM 3446 O O . TYR A 1 424 ? 18.797 24.047 -19.578 1 86.69 424 TYR A O 1
ATOM 3454 N N . MET A 1 425 ? 20.75 24.859 -19.047 1 86.12 425 MET A N 1
ATOM 3455 C CA . MET A 1 425 ? 21.094 23.75 -18.156 1 86.12 425 MET A CA 1
ATOM 3456 C C . MET A 1 425 ? 20.344 23.859 -16.828 1 86.12 425 MET A C 1
ATOM 3458 O O . MET A 1 425 ? 20.25 22.891 -16.078 1 86.12 425 MET A O 1
ATOM 3462 N N . SER A 1 426 ? 19.781 25.016 -16.625 1 79.19 426 SER A N 1
ATOM 3463 C CA . SER A 1 426 ? 19.031 25.219 -15.383 1 79.19 426 SER A CA 1
ATOM 3464 C C . SER A 1 426 ? 17.688 24.484 -15.43 1 79.19 426 SER A C 1
ATOM 3466 O O . SER A 1 426 ? 17.109 24.156 -14.383 1 79.19 426 SER A O 1
ATOM 3468 N N . SER A 1 427 ? 17.297 24.203 -16.672 1 81.56 427 SER A N 1
ATOM 3469 C CA . SER A 1 427 ? 16.062 23.453 -16.812 1 81.56 427 SER A CA 1
ATOM 3470 C C . SER A 1 427 ? 16.312 21.953 -16.859 1 81.56 427 SER A C 1
ATOM 3472 O O . SER A 1 427 ? 17.031 21.469 -17.734 1 81.56 427 SER A O 1
ATOM 3474 N N . GLY A 1 428 ? 15.758 21.219 -15.922 1 81 428 GLY A N 1
ATOM 3475 C CA . GLY A 1 428 ? 15.945 19.781 -15.867 1 81 428 GLY A CA 1
ATOM 3476 C C . GLY A 1 428 ? 15.43 19.062 -17.094 1 81 428 GLY A C 1
ATOM 3477 O O . GLY A 1 428 ? 16.016 18.062 -17.531 1 81 428 GLY A O 1
ATOM 3478 N N . TRP A 1 429 ? 14.375 19.547 -17.734 1 83.25 429 TRP A N 1
ATOM 3479 C CA . TRP A 1 429 ? 13.797 18.906 -18.906 1 83.25 429 TRP A CA 1
ATOM 3480 C C . TRP A 1 429 ? 14.703 19.078 -20.125 1 83.25 429 TRP A C 1
ATOM 3482 O O . TRP A 1 429 ? 14.828 18.172 -20.953 1 83.25 429 TRP A O 1
ATOM 3492 N N . ASN A 1 430 ? 15.336 20.25 -20.141 1 89.25 430 ASN A N 1
ATOM 3493 C CA . ASN A 1 430 ? 16.25 20.484 -21.266 1 89.25 430 ASN A CA 1
ATOM 3494 C C . ASN A 1 430 ? 17.5 19.625 -21.156 1 89.25 430 ASN A C 1
ATOM 3496 O O . ASN A 1 430 ? 18 19.109 -22.156 1 89.25 430 ASN A O 1
ATOM 3500 N N . VAL A 1 431 ? 17.875 19.516 -19.953 1 89.31 431 VAL A N 1
ATOM 3501 C CA . VAL A 1 431 ? 19.047 18.672 -19.75 1 89.31 431 VAL A CA 1
ATOM 3502 C C . VAL A 1 431 ? 18.719 17.234 -20.109 1 89.31 431 VAL A C 1
ATOM 3504 O O . VAL A 1 431 ? 19.547 16.531 -20.688 1 89.31 431 VAL A O 1
ATOM 3507 N N . PHE A 1 432 ? 17.531 16.812 -19.75 1 88.06 432 PHE A N 1
ATOM 3508 C CA . PHE A 1 432 ? 17.094 15.469 -20.078 1 88.06 432 PHE A CA 1
ATOM 3509 C C . PHE A 1 432 ? 17 15.273 -21.578 1 88.06 432 PHE A C 1
ATOM 3511 O O . PHE A 1 432 ? 17.469 14.258 -22.109 1 88.06 432 PHE A O 1
ATOM 3518 N N . ASP A 1 433 ? 16.5 16.203 -22.203 1 90.5 433 ASP A N 1
ATOM 3519 C CA . ASP A 1 433 ? 16.344 16.109 -23.641 1 90.5 433 ASP A CA 1
ATOM 3520 C C . ASP A 1 433 ? 17.703 16.062 -24.344 1 90.5 433 ASP A C 1
ATOM 3522 O O . ASP A 1 433 ? 17.906 15.281 -25.266 1 90.5 433 ASP A O 1
ATOM 3526 N N . LEU A 1 434 ? 18.562 16.891 -23.859 1 92.94 434 LEU A N 1
ATOM 3527 C CA . LEU A 1 434 ? 19.891 16.922 -24.469 1 92.94 434 LEU A CA 1
ATOM 3528 C C . LEU A 1 434 ? 20.641 15.617 -24.219 1 92.94 434 LEU A C 1
ATOM 3530 O O . LEU A 1 434 ? 21.281 15.078 -25.109 1 92.94 434 LEU A O 1
ATOM 3534 N N . SER A 1 435 ? 20.547 15.156 -23.031 1 93.31 435 SER A N 1
ATOM 3535 C CA . SER A 1 435 ? 21.234 13.922 -22.672 1 93.31 435 SER A CA 1
ATOM 3536 C C . SER A 1 435 ? 20.719 12.742 -23.469 1 93.31 435 SER A C 1
ATOM 3538 O O . SER A 1 435 ? 21.484 11.906 -23.938 1 93.31 435 SER A O 1
ATOM 3540 N N . VAL A 1 436 ? 19.453 12.672 -23.609 1 91.94 436 VAL A N 1
ATOM 3541 C CA . VAL A 1 436 ? 18.844 11.555 -24.312 1 91.94 436 VAL A CA 1
ATOM 3542 C C . VAL A 1 436 ? 19.172 11.633 -25.797 1 91.94 436 VAL A C 1
ATOM 3544 O O . VAL A 1 436 ? 19.422 10.609 -26.438 1 91.94 436 VAL A O 1
ATOM 3547 N N . THR A 1 437 ? 19.188 12.836 -26.391 1 92.44 437 THR A N 1
ATOM 3548 C CA . THR A 1 437 ? 19.5 13.008 -27.797 1 92.44 437 THR A CA 1
ATOM 3549 C C . THR A 1 437 ? 20.969 12.672 -28.062 1 92.44 437 THR A C 1
ATOM 3551 O O . THR A 1 437 ? 21.281 11.977 -29.047 1 92.44 437 THR A O 1
ATOM 3554 N N . LEU A 1 438 ? 21.812 13.062 -27.188 1 93.44 438 LEU A N 1
ATOM 3555 C CA . LEU A 1 438 ? 23.234 12.75 -27.344 1 93.44 438 LEU A CA 1
ATOM 3556 C C . LEU A 1 438 ? 23.484 11.258 -27.156 1 93.44 438 LEU A C 1
ATOM 3558 O O . LEU A 1 438 ? 24.328 10.68 -27.859 1 93.44 438 LEU A O 1
ATOM 3562 N N . ALA A 1 439 ? 22.781 10.727 -26.25 1 92.56 439 ALA A N 1
ATOM 3563 C CA . ALA A 1 439 ? 22.922 9.289 -26.016 1 92.56 439 ALA A CA 1
ATOM 3564 C C . ALA A 1 439 ? 22.453 8.492 -27.234 1 92.56 439 ALA A C 1
ATOM 3566 O O . ALA A 1 439 ? 23.047 7.48 -27.594 1 92.56 439 ALA A O 1
ATOM 3567 N N . ALA A 1 440 ? 21.375 8.961 -27.844 1 90.88 440 ALA A N 1
ATOM 3568 C CA . ALA A 1 440 ? 20.875 8.289 -29.031 1 90.88 440 ALA A CA 1
ATOM 3569 C C . ALA A 1 440 ? 21.859 8.414 -30.203 1 90.88 440 ALA A C 1
ATOM 3571 O O . ALA A 1 440 ? 22.062 7.461 -30.953 1 90.88 440 ALA A O 1
ATOM 3572 N N . VAL A 1 441 ? 22.516 9.555 -30.344 1 90.94 441 VAL A N 1
ATOM 3573 C CA . VAL A 1 441 ? 23.516 9.766 -31.391 1 90.94 441 VAL A CA 1
ATOM 3574 C C . VAL A 1 441 ? 24.734 8.891 -31.125 1 90.94 441 VAL A C 1
ATOM 3576 O O . VAL A 1 441 ? 25.25 8.242 -32.031 1 90.94 441 VAL A O 1
ATOM 3579 N N . PHE A 1 442 ? 25.078 8.883 -29.922 1 91 442 PHE A N 1
ATOM 3580 C CA . PHE A 1 442 ? 26.219 8.055 -29.547 1 91 442 PHE A CA 1
ATOM 3581 C C . PHE A 1 442 ? 25.906 6.574 -29.75 1 91 442 PHE A C 1
ATOM 3583 O O . PHE A 1 442 ? 26.781 5.801 -30.172 1 91 442 PHE A O 1
ATOM 3590 N N . GLY A 1 443 ? 24.734 6.211 -29.438 1 89.56 443 GLY A N 1
ATOM 3591 C CA . GLY A 1 443 ? 24.312 4.832 -29.641 1 89.56 443 GLY A CA 1
ATOM 3592 C C . GLY A 1 443 ? 24.312 4.414 -31.094 1 89.56 443 GLY A C 1
ATOM 3593 O O . GLY A 1 443 ? 24.734 3.309 -31.438 1 89.56 443 GLY A O 1
ATOM 3594 N N . SER A 1 444 ? 23.859 5.324 -31.969 1 88.69 444 SER A N 1
ATOM 3595 C CA . SER A 1 444 ? 23.859 5.039 -33.406 1 88.69 444 SER A CA 1
ATOM 3596 C C . SER A 1 444 ? 25.281 4.875 -33.938 1 88.69 444 SER A C 1
ATOM 3598 O O . SER A 1 444 ? 25.531 3.986 -34.75 1 88.69 444 SER A O 1
ATOM 3600 N N . LEU A 1 445 ? 26.219 5.625 -33.406 1 88.81 445 LEU A N 1
ATOM 3601 C CA . LEU A 1 445 ? 27.609 5.547 -33.844 1 88.81 445 LEU A CA 1
ATOM 3602 C C . LEU A 1 445 ? 28.266 4.277 -33.312 1 88.81 445 LEU A C 1
ATOM 3604 O O . LEU A 1 445 ? 29.078 3.66 -34 1 88.81 445 LEU A O 1
ATOM 3608 N N . LEU A 1 446 ? 27.859 3.967 -32.125 1 89.62 446 LEU A N 1
ATOM 3609 C CA . LEU A 1 446 ? 28.406 2.76 -31.531 1 89.62 446 LEU A CA 1
ATOM 3610 C C . LEU A 1 446 ? 27.953 1.517 -32.281 1 89.62 446 LEU A C 1
ATOM 3612 O O . LEU A 1 446 ? 28.719 0.57 -32.469 1 89.62 446 LEU A O 1
ATOM 3616 N N . LEU A 1 447 ? 26.719 1.521 -32.719 1 88.12 447 LEU A N 1
ATOM 3617 C CA . LEU A 1 447 ? 26.172 0.382 -33.438 1 88.12 447 LEU A CA 1
ATOM 3618 C C . LEU A 1 447 ? 26.828 0.263 -34.812 1 88.12 447 LEU A C 1
ATOM 3620 O O . LEU A 1 447 ? 27.031 -0.845 -35.312 1 88.12 447 LEU A O 1
ATOM 3624 N N . LEU A 1 448 ? 27.188 1.392 -35.438 1 86.56 448 LEU A N 1
ATOM 3625 C CA . LEU A 1 448 ? 27.859 1.371 -36.719 1 86.56 448 LEU A CA 1
ATOM 3626 C C . LEU A 1 448 ? 29.281 0.83 -36.594 1 86.56 448 LEU A C 1
ATOM 3628 O O . LEU A 1 448 ? 29.781 0.141 -37.5 1 86.56 448 LEU A O 1
ATOM 3632 N N . ALA A 1 449 ? 29.844 1.037 -35.375 1 89.12 449 ALA A N 1
ATOM 3633 C CA . ALA A 1 449 ? 31.203 0.548 -35.094 1 89.12 449 ALA A CA 1
ATOM 3634 C C . ALA A 1 449 ? 31.172 -0.912 -34.656 1 89.12 449 ALA A C 1
ATOM 3636 O O . ALA A 1 449 ? 32 -1.711 -35.094 1 89.12 449 ALA A O 1
ATOM 3637 N N . ARG A 1 450 ? 30.219 -1.22 -33.781 1 90.06 450 ARG A N 1
ATOM 3638 C CA . ARG A 1 450 ? 30.062 -2.578 -33.281 1 90.06 450 ARG A CA 1
ATOM 3639 C C . ARG A 1 450 ? 28.625 -3.055 -33.438 1 90.06 450 ARG A C 1
ATOM 3641 O O . ARG A 1 450 ? 27.797 -2.859 -32.531 1 90.06 450 ARG A O 1
ATOM 3648 N N . PRO A 1 451 ? 28.375 -3.744 -34.438 1 84.56 451 PRO A N 1
ATOM 3649 C CA . PRO A 1 451 ? 27.016 -4.16 -34.75 1 84.56 451 PRO A CA 1
ATOM 3650 C C . PRO A 1 451 ? 26.453 -5.156 -33.75 1 84.56 451 PRO A C 1
ATOM 3652 O O . PRO A 1 451 ? 25.234 -5.352 -33.656 1 84.56 451 PRO A O 1
ATOM 3655 N N . SER A 1 452 ? 27.344 -5.738 -32.906 1 82.06 452 SER A N 1
ATOM 3656 C CA . SER A 1 452 ? 26.891 -6.754 -31.969 1 82.06 452 SER A CA 1
ATOM 3657 C C . SER A 1 452 ? 26.234 -6.121 -30.75 1 82.06 452 SER A C 1
ATOM 3659 O O . SER A 1 452 ? 25.516 -6.789 -30.016 1 82.06 452 SER A O 1
ATOM 3661 N N . PHE A 1 453 ? 26.391 -4.797 -30.594 1 85.38 453 PHE A N 1
ATOM 3662 C CA . PHE A 1 453 ? 25.828 -4.121 -29.438 1 85.38 453 PHE A CA 1
ATOM 3663 C C . PHE A 1 453 ? 24.438 -3.605 -29.734 1 85.38 453 PHE A C 1
ATOM 3665 O O . PHE A 1 453 ? 24.203 -2.395 -29.781 1 85.38 453 PHE A O 1
ATOM 3672 N N . THR A 1 454 ? 23.5 -4.52 -29.812 1 85.56 454 THR A N 1
ATOM 3673 C CA . THR A 1 454 ? 22.125 -4.199 -30.219 1 85.56 454 THR A CA 1
ATOM 3674 C C . THR A 1 454 ? 21.359 -3.566 -29.062 1 85.56 454 THR A C 1
ATOM 3676 O O . THR A 1 454 ? 20.281 -3.006 -29.266 1 85.56 454 THR A O 1
ATOM 3679 N N . ALA A 1 455 ? 21.953 -3.529 -27.828 1 84 455 ALA A N 1
ATOM 3680 C CA . ALA A 1 455 ? 21.281 -2.998 -26.656 1 84 455 ALA A CA 1
ATOM 3681 C C . ALA A 1 455 ? 21.094 -1.489 -26.766 1 84 455 ALA A C 1
ATOM 3683 O O . ALA A 1 455 ? 20.234 -0.916 -26.094 1 84 455 ALA A O 1
ATOM 3684 N N . VAL A 1 456 ? 21.734 -0.843 -27.656 1 87.25 456 VAL A N 1
ATOM 3685 C CA . VAL A 1 456 ? 21.719 0.612 -27.766 1 87.25 456 VAL A CA 1
ATOM 3686 C C . VAL A 1 456 ? 20.391 1.064 -28.359 1 87.25 456 VAL A C 1
ATOM 3688 O O . VAL A 1 456 ? 20.047 2.244 -28.297 1 87.25 456 VAL A O 1
ATOM 3691 N N . VAL A 1 457 ? 19.562 0.153 -28.844 1 85.5 457 VAL A N 1
ATOM 3692 C CA . VAL A 1 457 ? 18.281 0.459 -29.484 1 85.5 457 VAL A CA 1
ATOM 3693 C C . VAL A 1 457 ? 17.344 1.104 -28.469 1 85.5 457 VAL A C 1
ATOM 3695 O O . VAL A 1 457 ? 16.484 1.906 -28.844 1 85.5 457 VAL A O 1
ATOM 3698 N N . VAL A 1 458 ? 17.609 0.829 -27.172 1 86.88 458 VAL A N 1
ATOM 3699 C CA . VAL A 1 458 ? 16.688 1.294 -26.125 1 86.88 458 VAL A CA 1
ATOM 3700 C C . VAL A 1 458 ? 16.844 2.803 -25.953 1 86.88 458 VAL A C 1
ATOM 3702 O O . VAL A 1 458 ? 15.961 3.455 -25.391 1 86.88 458 VAL A O 1
ATOM 3705 N N . LEU A 1 459 ? 17.828 3.391 -26.5 1 88.5 459 LEU A N 1
ATOM 3706 C CA . LEU A 1 459 ? 18.109 4.805 -26.281 1 88.5 459 LEU A CA 1
ATOM 3707 C C . LEU A 1 459 ? 17.219 5.68 -27.172 1 88.5 459 LEU A C 1
ATOM 3709 O O . LEU A 1 459 ? 16.953 6.836 -26.828 1 88.5 459 LEU A O 1
ATOM 3713 N N . ARG A 1 460 ? 16.672 5.176 -28.281 1 88.44 460 ARG A N 1
ATOM 3714 C CA . ARG A 1 460 ? 15.867 5.961 -29.219 1 88.44 460 ARG A CA 1
ATOM 3715 C C . ARG A 1 460 ? 14.5 6.277 -28.625 1 88.44 460 ARG A C 1
ATOM 3717 O O . ARG A 1 460 ? 14.055 7.43 -28.641 1 88.44 460 ARG A O 1
ATOM 3724 N N . PRO A 1 461 ? 13.867 5.32 -27.953 1 88.62 461 PRO A N 1
ATOM 3725 C CA . PRO A 1 461 ? 12.523 5.609 -27.438 1 88.62 461 PRO A CA 1
ATOM 3726 C C . PRO A 1 461 ? 12.547 6.523 -26.219 1 88.62 461 PRO A C 1
ATOM 3728 O O . PRO A 1 461 ? 11.508 7.074 -25.828 1 88.62 461 PRO A O 1
ATOM 3731 N N . LEU A 1 462 ? 13.617 6.762 -25.594 1 89.56 462 LEU A N 1
ATOM 3732 C CA . LEU A 1 462 ? 13.695 7.543 -24.359 1 89.56 462 LEU A CA 1
ATOM 3733 C C . LEU A 1 462 ? 13.266 8.984 -24.609 1 89.56 462 LEU A C 1
ATOM 3735 O O . LEU A 1 462 ? 12.805 9.664 -23.688 1 89.56 462 LEU A O 1
ATOM 3739 N N . ARG A 1 463 ? 13.367 9.484 -25.875 1 89.44 463 ARG A N 1
ATOM 3740 C CA . ARG A 1 463 ? 12.969 10.844 -26.203 1 89.44 463 ARG A CA 1
ATOM 3741 C C . ARG A 1 463 ? 11.453 11.016 -26.094 1 89.44 463 ARG A C 1
ATOM 3743 O O . ARG A 1 463 ? 10.961 12.125 -25.938 1 89.44 463 ARG A O 1
ATOM 3750 N N . LEU A 1 464 ? 10.773 9.906 -26.203 1 89.56 464 LEU A N 1
ATOM 3751 C CA . LEU A 1 464 ? 9.312 9.953 -26.125 1 89.56 464 LEU A CA 1
ATOM 3752 C C . LEU A 1 464 ? 8.852 10.312 -24.719 1 89.56 464 LEU A C 1
ATOM 3754 O O . LEU A 1 464 ? 7.711 10.742 -24.531 1 89.56 464 LEU A O 1
ATOM 3758 N N . LEU A 1 465 ? 9.719 10.188 -23.766 1 87 465 LEU A N 1
ATOM 3759 C CA . LEU A 1 465 ? 9.359 10.477 -22.375 1 87 465 LEU A CA 1
ATOM 3760 C C . LEU A 1 465 ? 9.031 11.953 -22.203 1 87 465 LEU A C 1
ATOM 3762 O O . LEU A 1 465 ? 8.336 12.328 -21.25 1 87 465 LEU A O 1
ATOM 3766 N N . ARG A 1 466 ? 9.5 12.789 -23.141 1 86.44 466 ARG A N 1
ATOM 3767 C CA . ARG A 1 466 ? 9.203 14.219 -23.078 1 86.44 466 ARG A CA 1
ATOM 3768 C C . ARG A 1 466 ? 7.719 14.484 -23.266 1 86.44 466 ARG A C 1
ATOM 3770 O O . ARG A 1 466 ? 7.203 15.516 -22.828 1 86.44 466 ARG A O 1
ATOM 3777 N N . LEU A 1 467 ? 7.078 13.602 -23.922 1 85.38 467 LEU A N 1
ATOM 3778 C CA . LEU A 1 467 ? 5.648 13.773 -24.172 1 85.38 467 LEU A CA 1
ATOM 3779 C C . LEU A 1 467 ? 4.871 13.773 -22.859 1 85.38 467 LEU A C 1
ATOM 3781 O O . LEU A 1 467 ? 3.787 14.359 -22.781 1 85.38 467 LEU A O 1
ATOM 3785 N N . PHE A 1 468 ? 5.461 13.18 -21.906 1 80.94 468 PHE A N 1
ATOM 3786 C CA . PHE A 1 468 ? 4.762 13.078 -20.625 1 80.94 468 PHE A CA 1
ATOM 3787 C C . PHE A 1 468 ? 4.828 14.391 -19.859 1 80.94 468 PHE A C 1
ATOM 3789 O O . PHE A 1 468 ? 4.113 14.578 -18.875 1 80.94 468 PHE A O 1
ATOM 3796 N N . LYS A 1 469 ? 5.629 15.281 -20.312 1 78.44 469 LYS A N 1
ATOM 3797 C CA . LYS A 1 469 ? 5.691 16.625 -19.734 1 78.44 469 LYS A CA 1
ATOM 3798 C C . LYS A 1 469 ? 4.441 17.422 -20.078 1 78.44 469 LYS A C 1
ATOM 3800 O O . LYS A 1 469 ? 4.113 18.391 -19.375 1 78.44 469 LYS A O 1
ATOM 3805 N N . LEU A 1 470 ? 3.744 17 -21.109 1 77.88 470 LEU A N 1
ATOM 3806 C CA . LEU A 1 470 ? 2.586 17.75 -21.594 1 77.88 470 LEU A CA 1
ATOM 3807 C C . LEU A 1 470 ? 1.496 17.812 -20.531 1 77.88 470 LEU A C 1
ATOM 3809 O O . LEU A 1 470 ? 0.832 18.828 -20.375 1 77.88 470 LEU A O 1
ATOM 3813 N N . LYS A 1 471 ? 1.47 16.766 -19.797 1 78.06 471 LYS A N 1
ATOM 3814 C CA . LYS A 1 471 ? 0.436 16.719 -18.766 1 78.06 471 LYS A CA 1
ATOM 3815 C C . LYS A 1 471 ? 0.998 17.141 -17.406 1 78.06 471 LYS A C 1
ATOM 3817 O O . LYS A 1 471 ? 2.066 16.672 -17.016 1 78.06 471 LYS A O 1
ATOM 3822 N N . LYS A 1 472 ? 0.301 18.094 -16.781 1 76.94 472 LYS A N 1
ATOM 3823 C CA . LYS A 1 472 ? 0.718 18.625 -15.492 1 76.94 472 LYS A CA 1
ATOM 3824 C C . LYS A 1 472 ? 0.896 17.5 -14.477 1 76.94 472 LYS A C 1
ATOM 3826 O O . LYS A 1 472 ? 1.832 17.516 -13.672 1 76.94 472 LYS A O 1
ATOM 3831 N N . ARG A 1 473 ? 0.155 16.578 -14.672 1 75.12 473 ARG A N 1
ATOM 3832 C CA . ARG A 1 473 ? 0.194 15.477 -13.719 1 75.12 473 ARG A CA 1
ATOM 3833 C C . ARG A 1 473 ? 1.526 14.742 -13.789 1 75.12 473 ARG A C 1
ATOM 3835 O O . ARG A 1 473 ? 2.084 14.352 -12.758 1 75.12 473 ARG A O 1
ATOM 3842 N N . TYR A 1 474 ? 2.018 14.523 -14.984 1 79.62 474 TYR A N 1
ATOM 3843 C CA . TYR A 1 474 ? 3.283 13.82 -15.156 1 79.62 474 TYR A CA 1
ATOM 3844 C C . TYR A 1 474 ? 4.441 14.641 -14.602 1 79.62 474 TYR A C 1
ATOM 3846 O O . TYR A 1 474 ? 5.402 14.086 -14.062 1 79.62 474 TYR A O 1
ATOM 3854 N N . ARG A 1 475 ? 4.301 15.867 -14.711 1 77 475 ARG A N 1
ATOM 3855 C CA . ARG A 1 475 ? 5.324 16.734 -14.141 1 77 475 ARG A CA 1
ATOM 3856 C C . ARG A 1 475 ? 5.363 16.609 -12.617 1 77 475 ARG A C 1
ATOM 3858 O O . ARG A 1 475 ? 6.441 16.578 -12.023 1 77 475 ARG A O 1
ATOM 3865 N N . ASP A 1 476 ? 4.215 16.453 -12.086 1 73.94 476 ASP A N 1
ATOM 3866 C CA . ASP A 1 476 ? 4.121 16.281 -10.641 1 73.94 476 ASP A CA 1
ATOM 3867 C C . ASP A 1 476 ? 4.707 14.93 -10.211 1 73.94 476 ASP A C 1
ATOM 3869 O O . ASP A 1 476 ? 5.375 14.836 -9.18 1 73.94 476 ASP A O 1
ATOM 3873 N N . ILE A 1 477 ? 4.488 14.047 -11.039 1 75.88 477 ILE A N 1
ATOM 3874 C CA . ILE A 1 477 ? 4.977 12.711 -10.727 1 75.88 477 ILE A CA 1
ATOM 3875 C C . ILE A 1 477 ? 6.5 12.688 -10.797 1 75.88 477 ILE A C 1
ATOM 3877 O O . ILE A 1 477 ? 7.16 12.141 -9.914 1 75.88 477 ILE A O 1
ATOM 3881 N N . PHE A 1 478 ? 7.074 13.289 -11.812 1 77.81 478 PHE A N 1
ATOM 3882 C CA . PHE A 1 478 ? 8.523 13.312 -11.969 1 77.81 478 PHE A CA 1
ATOM 3883 C C . PHE A 1 478 ? 9.172 14.164 -10.891 1 77.81 478 PHE A C 1
ATOM 3885 O O . PHE A 1 478 ? 10.258 13.844 -10.398 1 77.81 478 PHE A O 1
ATOM 3892 N N . GLY A 1 479 ? 8.5 15.266 -10.547 1 74.38 479 GLY A N 1
ATOM 3893 C CA . GLY A 1 479 ? 8.992 16.078 -9.445 1 74.38 479 GLY A CA 1
ATOM 3894 C C . GLY A 1 479 ? 9.031 15.336 -8.125 1 74.38 479 GLY A C 1
ATOM 3895 O O . GLY A 1 479 ? 9.977 15.484 -7.348 1 74.38 479 GLY A O 1
ATOM 3896 N N . THR A 1 480 ? 8.055 14.562 -7.98 1 72.81 480 THR A N 1
ATOM 3897 C CA . THR A 1 480 ? 7.98 13.766 -6.758 1 72.81 480 THR A CA 1
ATOM 3898 C C . THR A 1 480 ? 9.055 12.688 -6.746 1 72.81 480 THR A C 1
ATOM 3900 O O . THR A 1 480 ? 9.641 12.391 -5.699 1 72.81 480 THR A O 1
ATOM 3903 N N . LEU A 1 481 ? 9.336 12.125 -7.891 1 78.69 481 LEU A N 1
ATOM 3904 C CA . LEU A 1 481 ? 10.367 11.102 -7.992 1 78.69 481 LEU A CA 1
ATOM 3905 C C . LEU A 1 481 ? 11.734 11.664 -7.637 1 78.69 481 LEU A C 1
ATOM 3907 O O . LEU A 1 481 ? 12.547 10.984 -7 1 78.69 481 LEU A O 1
ATOM 3911 N N . VAL A 1 482 ? 11.914 12.867 -7.988 1 77.25 482 VAL A N 1
ATOM 3912 C CA . VAL A 1 482 ? 13.195 13.5 -7.691 1 77.25 482 VAL A CA 1
ATOM 3913 C C . VAL A 1 482 ? 13.297 13.773 -6.195 1 77.25 482 VAL A C 1
ATOM 3915 O O . VAL A 1 482 ? 14.359 13.586 -5.598 1 77.25 482 VAL A O 1
ATOM 3918 N N . LEU A 1 483 ? 12.25 14.141 -5.664 1 73.38 483 LEU A N 1
ATOM 3919 C CA . LEU A 1 483 ? 12.227 14.43 -4.234 1 73.38 483 LEU A CA 1
ATOM 3920 C C . LEU A 1 483 ? 12.383 13.148 -3.422 1 73.38 483 LEU A C 1
ATOM 3922 O O . LEU A 1 483 ? 12.945 13.164 -2.326 1 73.38 483 LEU A O 1
ATOM 3926 N N . LEU A 1 484 ? 11.945 12.039 -3.994 1 77.75 484 LEU A N 1
ATOM 3927 C CA . LEU A 1 484 ? 11.969 10.75 -3.307 1 77.75 484 LEU A CA 1
ATOM 3928 C C . LEU A 1 484 ? 13.289 10.023 -3.566 1 77.75 484 LEU A C 1
ATOM 3930 O O . LEU A 1 484 ? 13.602 9.039 -2.895 1 77.75 484 LEU A O 1
ATOM 3934 N N . SER A 1 485 ? 14.102 10.5 -4.43 1 83.31 485 SER A N 1
ATOM 3935 C CA . SER A 1 485 ? 15.305 9.797 -4.883 1 83.31 485 SER A CA 1
ATOM 3936 C C . SER A 1 485 ? 16.266 9.539 -3.725 1 83.31 485 SER A C 1
ATOM 3938 O O . SER A 1 485 ? 16.844 8.461 -3.621 1 83.31 485 SER A O 1
ATOM 3940 N N . PRO A 1 486 ? 16.453 10.445 -2.754 1 81.88 486 PRO A N 1
ATOM 3941 C CA . PRO A 1 486 ? 17.375 10.148 -1.647 1 81.88 486 PRO A CA 1
ATOM 3942 C C . PRO A 1 486 ? 16.875 9.008 -0.765 1 81.88 486 PRO A C 1
ATOM 3944 O O . PRO A 1 486 ? 17.672 8.188 -0.296 1 81.88 486 PRO A O 1
ATOM 3947 N N . LEU A 1 487 ? 15.641 9.062 -0.567 1 81.12 487 LEU A N 1
ATOM 3948 C CA . LEU A 1 487 ? 15.039 7.984 0.214 1 81.12 487 LEU A CA 1
ATOM 3949 C C . LEU A 1 487 ? 15.188 6.645 -0.501 1 81.12 487 LEU A C 1
ATOM 3951 O O . LEU A 1 487 ? 15.516 5.637 0.125 1 81.12 487 LEU A O 1
ATOM 3955 N N . MET A 1 488 ? 14.945 6.633 -1.811 1 84.19 488 MET A N 1
ATOM 3956 C CA . MET A 1 488 ? 15.055 5.414 -2.604 1 84.19 488 MET A CA 1
ATOM 3957 C C . MET A 1 488 ? 16.484 4.898 -2.604 1 84.19 488 MET A C 1
ATOM 3959 O O . MET A 1 488 ? 16.719 3.688 -2.559 1 84.19 488 MET A O 1
ATOM 3963 N N . TRP A 1 489 ? 17.391 5.793 -2.617 1 87.81 489 TRP A N 1
ATOM 3964 C CA . TRP A 1 489 ? 18.797 5.406 -2.572 1 87.81 489 TRP A CA 1
ATOM 3965 C C . TRP A 1 489 ? 19.156 4.793 -1.222 1 87.81 489 TRP A C 1
ATOM 3967 O O . TRP A 1 489 ? 19.859 3.785 -1.158 1 87.81 489 TRP A O 1
ATOM 3977 N N . SER A 1 490 ? 18.688 5.387 -0.185 1 88.44 490 SER A N 1
ATOM 3978 C CA . SER A 1 490 ? 18.938 4.848 1.147 1 88.44 490 SER A CA 1
ATOM 3979 C C . SER A 1 490 ? 18.328 3.459 1.307 1 88.44 490 SER A C 1
ATOM 3981 O O . SER A 1 490 ? 18.938 2.564 1.889 1 88.44 490 SER A O 1
ATOM 3983 N N . THR A 1 491 ? 17.188 3.312 0.762 1 86.94 491 THR A N 1
ATOM 3984 C CA . THR A 1 491 ? 16.516 2.021 0.832 1 86.94 491 THR A CA 1
ATOM 3985 C C . THR A 1 491 ? 17.281 0.965 0.044 1 86.94 491 THR A C 1
ATOM 3987 O O . THR A 1 491 ? 17.406 -0.182 0.481 1 86.94 491 THR A O 1
ATOM 3990 N N . ALA A 1 492 ? 17.781 1.34 -1.08 1 89.5 492 ALA A N 1
ATOM 3991 C CA . ALA A 1 492 ? 18.547 0.415 -1.906 1 89.5 492 ALA A CA 1
ATOM 3992 C C . ALA A 1 492 ? 19.797 -0.063 -1.175 1 89.5 492 ALA A C 1
ATOM 3994 O O . ALA A 1 492 ? 20.141 -1.248 -1.217 1 89.5 492 ALA A O 1
ATOM 3995 N N . ILE A 1 493 ? 20.422 0.804 -0.45 1 92.12 493 ILE A N 1
ATOM 3996 C CA . ILE A 1 493 ? 21.641 0.447 0.27 1 92.12 493 ILE A CA 1
ATOM 3997 C C . ILE A 1 493 ? 21.297 -0.463 1.446 1 92.12 493 ILE A C 1
ATOM 3999 O O . ILE A 1 493 ? 22.016 -1.42 1.732 1 92.12 493 ILE A O 1
ATOM 4003 N N . VAL A 1 494 ? 20.234 -0.143 2.094 1 91.31 494 VAL A N 1
ATOM 4004 C CA . VAL A 1 494 ? 19.797 -0.989 3.201 1 91.31 494 VAL A CA 1
ATOM 4005 C C . VAL A 1 494 ? 19.5 -2.396 2.689 1 91.31 494 VAL A C 1
ATOM 4007 O O . VAL A 1 494 ? 19.875 -3.387 3.324 1 91.31 494 VAL A O 1
ATOM 4010 N N . MET A 1 495 ? 18.828 -2.502 1.562 1 91.94 495 MET A N 1
ATOM 4011 C CA . MET A 1 495 ? 18.547 -3.807 0.973 1 91.94 495 MET A CA 1
ATOM 4012 C C . MET A 1 495 ? 19.844 -4.539 0.628 1 91.94 495 MET A C 1
ATOM 4014 O O . MET A 1 495 ? 19.938 -5.754 0.801 1 91.94 495 MET A O 1
ATOM 4018 N N . MET A 1 496 ? 20.812 -3.789 0.171 1 93.56 496 MET A N 1
ATOM 4019 C CA . MET A 1 496 ? 22.109 -4.391 -0.156 1 93.56 496 MET A CA 1
ATOM 4020 C C . MET A 1 496 ? 22.797 -4.906 1.1 1 93.56 496 MET A C 1
ATOM 4022 O O . MET A 1 496 ? 23.484 -5.93 1.059 1 93.56 496 MET A O 1
ATOM 4026 N N . VAL A 1 497 ? 22.609 -4.195 2.174 1 92.88 497 VAL A N 1
ATOM 4027 C CA . VAL A 1 497 ? 23.188 -4.617 3.449 1 92.88 497 VAL A CA 1
ATOM 4028 C C . VAL A 1 497 ? 22.516 -5.906 3.918 1 92.88 497 VAL A C 1
ATOM 4030 O O . VAL A 1 497 ? 23.188 -6.84 4.352 1 92.88 497 VAL A O 1
ATOM 4033 N N . VAL A 1 498 ? 21.266 -5.949 3.781 1 94 498 VAL A N 1
ATOM 4034 C CA . VAL A 1 498 ? 20.516 -7.145 4.172 1 94 498 VAL A CA 1
ATOM 4035 C C . VAL A 1 498 ? 20.938 -8.32 3.285 1 94 498 VAL A C 1
ATOM 4037 O O . VAL A 1 498 ? 21.156 -9.43 3.777 1 94 498 VAL A O 1
ATOM 4040 N N . TYR A 1 499 ? 21.078 -8.062 1.987 1 96.56 499 TYR A N 1
ATOM 4041 C CA . TYR A 1 499 ? 21.516 -9.102 1.063 1 96.56 499 TYR A CA 1
ATOM 4042 C C . TYR A 1 499 ? 22.891 -9.617 1.435 1 96.56 499 TYR A C 1
ATOM 4044 O O . TYR A 1 499 ? 23.156 -10.82 1.401 1 96.56 499 TYR A O 1
ATOM 4052 N N . TYR A 1 500 ? 23.766 -8.688 1.786 1 96.56 500 TYR A N 1
ATOM 4053 C CA . TYR A 1 500 ? 25.125 -9.086 2.162 1 96.56 500 TYR A CA 1
ATOM 4054 C C . TYR A 1 500 ? 25.109 -9.961 3.406 1 96.56 500 TYR A C 1
ATOM 4056 O O . TYR A 1 500 ? 25.781 -10.992 3.455 1 96.56 500 TYR A O 1
ATOM 4064 N N . PHE A 1 501 ? 24.312 -9.617 4.34 1 95.62 501 PHE A N 1
ATOM 4065 C CA . PHE A 1 501 ? 24.188 -10.359 5.59 1 95.62 501 PHE A CA 1
ATOM 4066 C C . PHE A 1 501 ? 23.703 -11.781 5.332 1 95.62 501 PHE A C 1
ATOM 4068 O O . PHE A 1 501 ? 24.328 -12.75 5.75 1 95.62 501 PHE A O 1
ATOM 4075 N N . PHE A 1 502 ? 22.703 -11.938 4.613 1 97.19 502 PHE A N 1
ATOM 4076 C CA . PHE A 1 502 ? 22.125 -13.258 4.371 1 97.19 502 PHE A CA 1
ATOM 4077 C C . PHE A 1 502 ? 22.922 -14.023 3.332 1 97.19 502 PHE A C 1
ATOM 4079 O O . PHE A 1 502 ? 22.922 -15.258 3.326 1 97.19 502 PHE A O 1
ATOM 4086 N N . ALA A 1 503 ? 23.562 -13.273 2.406 1 96.88 503 ALA A N 1
ATOM 4087 C CA . ALA A 1 503 ? 24.391 -13.945 1.412 1 96.88 503 ALA A CA 1
ATOM 4088 C C . ALA A 1 503 ? 25.562 -14.672 2.074 1 96.88 503 ALA A C 1
ATOM 4090 O O . ALA A 1 503 ? 25.844 -15.828 1.75 1 96.88 503 ALA A O 1
ATOM 4091 N N . ILE A 1 504 ? 26.203 -14.047 3.078 1 95.5 504 ILE A N 1
ATOM 4092 C CA . ILE A 1 504 ? 27.344 -14.648 3.768 1 95.5 504 ILE A CA 1
ATOM 4093 C C . ILE A 1 504 ? 26.875 -15.852 4.582 1 95.5 504 ILE A C 1
ATOM 4095 O O . ILE A 1 504 ? 27.5 -16.922 4.539 1 95.5 504 ILE A O 1
ATOM 4099 N N . ILE A 1 505 ? 25.766 -15.703 5.227 1 95.19 505 ILE A N 1
ATOM 4100 C CA . ILE A 1 505 ? 25.234 -16.812 6.016 1 95.19 505 ILE A CA 1
ATOM 4101 C C . ILE A 1 505 ? 24.828 -17.953 5.094 1 95.19 505 ILE A C 1
ATOM 4103 O O . ILE A 1 505 ? 25.094 -19.125 5.391 1 95.19 505 ILE A O 1
ATOM 4107 N N . GLY A 1 506 ? 24.234 -17.672 3.994 1 95.62 506 GLY A N 1
ATOM 4108 C CA . GLY A 1 506 ? 23.844 -18.688 3.027 1 95.62 506 GLY A CA 1
ATOM 4109 C C . GLY A 1 506 ? 25.016 -19.406 2.418 1 95.62 506 GLY A C 1
ATOM 4110 O O . GLY A 1 506 ? 24.984 -20.625 2.221 1 95.62 506 GLY A O 1
ATOM 4111 N N . MET A 1 507 ? 26.062 -18.672 2.131 1 94.38 507 MET A N 1
ATOM 4112 C CA . MET A 1 507 ? 27.266 -19.281 1.572 1 94.38 507 MET A CA 1
ATOM 4113 C C . MET A 1 507 ? 27.891 -20.25 2.564 1 94.38 507 MET A C 1
ATOM 4115 O O . MET A 1 507 ? 28.344 -21.328 2.18 1 94.38 507 MET A O 1
ATOM 4119 N N . GLU A 1 508 ? 27.875 -19.875 3.822 1 93 508 GLU A N 1
ATOM 4120 C CA . GLU A 1 508 ? 28.484 -20.719 4.852 1 93 508 GLU A CA 1
ATOM 4121 C C . GLU A 1 508 ? 27.641 -21.969 5.09 1 93 508 GLU A C 1
ATOM 4123 O O . GLU A 1 508 ? 28.172 -23.047 5.355 1 93 508 GLU A O 1
ATOM 4128 N N . LEU A 1 509 ? 26.359 -21.844 4.902 1 93.38 509 LEU A N 1
ATOM 4129 C CA . LEU A 1 509 ? 25.484 -22.969 5.211 1 93.38 509 LEU A CA 1
ATOM 4130 C C . LEU A 1 509 ? 25.281 -23.859 3.984 1 93.38 509 LEU A C 1
ATOM 4132 O O . LEU A 1 509 ? 25.203 -25.078 4.105 1 93.38 509 LEU A O 1
ATOM 4136 N N . PHE A 1 510 ? 25.219 -23.281 2.734 1 94.12 510 PHE A N 1
ATOM 4137 C CA . PHE A 1 510 ? 24.672 -24.047 1.618 1 94.12 510 PHE A CA 1
ATOM 4138 C C . PHE A 1 510 ? 25.672 -24.109 0.465 1 94.12 510 PHE A C 1
ATOM 4140 O O . PHE A 1 510 ? 25.375 -24.703 -0.577 1 94.12 510 PHE A O 1
ATOM 4147 N N . SER A 1 511 ? 26.859 -23.609 0.534 1 90.38 511 SER A N 1
ATOM 4148 C CA . SER A 1 511 ? 27.797 -23.547 -0.585 1 90.38 511 SER A CA 1
ATOM 4149 C C . SER A 1 511 ? 28.234 -24.938 -1.012 1 90.38 511 SER A C 1
ATOM 4151 O O . SER A 1 511 ? 28.594 -25.156 -2.17 1 90.38 511 SER A O 1
ATOM 4153 N N . LYS A 1 512 ? 28.094 -25.922 -0.187 1 88.19 512 LYS A N 1
ATOM 4154 C CA . LYS A 1 512 ? 28.625 -27.25 -0.464 1 88.19 512 LYS A CA 1
ATOM 4155 C C . LYS A 1 512 ? 27.625 -28.109 -1.23 1 88.19 512 LYS A C 1
ATOM 4157 O O . LYS A 1 512 ? 27.984 -29.125 -1.819 1 88.19 512 LYS A O 1
ATOM 4162 N N . TYR A 1 513 ? 26.438 -27.625 -1.397 1 90.44 513 TYR A N 1
ATOM 4163 C CA . TYR A 1 513 ? 25.391 -28.453 -1.983 1 90.44 513 TYR A CA 1
ATOM 4164 C C . TYR A 1 513 ? 25.203 -28.141 -3.463 1 90.44 513 TYR A C 1
ATOM 4166 O O . TYR A 1 513 ? 25.094 -26.969 -3.846 1 90.44 513 TYR A O 1
ATOM 4174 N N . ASP A 1 514 ? 25.312 -29.141 -4.277 1 87.5 514 ASP A N 1
ATOM 4175 C CA . ASP A 1 514 ? 24.984 -29.047 -5.695 1 87.5 514 ASP A CA 1
ATOM 4176 C C . ASP A 1 514 ? 23.562 -29.5 -5.969 1 87.5 514 ASP A C 1
ATOM 4178 O O . ASP A 1 514 ? 23.188 -30.641 -5.699 1 87.5 514 ASP A O 1
ATOM 4182 N N . LEU A 1 515 ? 22.766 -28.625 -6.484 1 88.25 515 LEU A N 1
ATOM 4183 C CA . LEU A 1 515 ? 21.328 -28.859 -6.617 1 88.25 515 LEU A CA 1
ATOM 4184 C C . LEU A 1 515 ? 21 -29.484 -7.969 1 88.25 515 LEU A C 1
ATOM 4186 O O . LEU A 1 515 ? 19.828 -29.672 -8.305 1 88.25 515 LEU A O 1
ATOM 4190 N N . ARG A 1 516 ? 22.031 -29.984 -8.805 1 83.06 516 ARG A N 1
ATOM 4191 C CA . ARG A 1 516 ? 21.781 -30.625 -10.086 1 83.06 516 ARG A CA 1
ATOM 4192 C C . ARG A 1 516 ? 21.172 -32.031 -9.891 1 83.06 516 ARG A C 1
ATOM 4194 O O . ARG A 1 516 ? 21.734 -32.844 -9.18 1 83.06 516 ARG A O 1
ATOM 4201 N N . ASN A 1 517 ? 19.828 -32.094 -10.461 1 83.81 517 ASN A N 1
ATOM 4202 C CA . ASN A 1 517 ? 19.094 -33.344 -10.406 1 83.81 517 ASN A CA 1
ATOM 4203 C C . ASN A 1 517 ? 18.828 -33.75 -8.969 1 83.81 517 ASN A C 1
ATOM 4205 O O . ASN A 1 517 ? 18.938 -34.938 -8.633 1 83.81 517 ASN A O 1
ATOM 4209 N N . CYS A 1 518 ? 18.5 -32.844 -8.266 1 85.81 518 CYS A N 1
ATOM 4210 C CA . CYS A 1 518 ? 18.203 -33.125 -6.871 1 85.81 518 CYS A CA 1
ATOM 4211 C C . CYS A 1 518 ? 16.703 -33.281 -6.664 1 85.81 518 CYS A C 1
ATOM 4213 O O . CYS A 1 518 ? 15.938 -33.281 -7.625 1 85.81 518 CYS A O 1
ATOM 4215 N N . CYS A 1 519 ? 16.266 -33.5 -5.383 1 83.5 519 CYS A N 1
ATOM 4216 C CA . CYS A 1 519 ? 14.883 -33.469 -4.906 1 83.5 519 CYS A CA 1
ATOM 4217 C C . CYS A 1 519 ? 14.062 -34.562 -5.57 1 83.5 519 CYS A C 1
ATOM 4219 O O . CYS A 1 519 ? 12.969 -34.312 -6.082 1 83.5 519 CYS A O 1
ATOM 4221 N N . ILE A 1 520 ? 14.562 -35.656 -5.566 1 81.94 520 ILE A N 1
ATOM 4222 C CA . ILE A 1 520 ? 13.859 -36.781 -6.176 1 81.94 520 ILE A CA 1
ATOM 4223 C C . ILE A 1 520 ? 12.617 -37.125 -5.355 1 81.94 520 ILE A C 1
ATOM 4225 O O . ILE A 1 520 ? 12.672 -37.188 -4.125 1 81.94 520 ILE A O 1
ATOM 4229 N N . ASN A 1 521 ? 11.375 -37.25 -5.863 1 75.75 521 ASN A N 1
ATOM 4230 C CA . ASN A 1 521 ? 10.109 -37.656 -5.246 1 75.75 521 ASN A CA 1
ATOM 4231 C C . ASN A 1 521 ? 9.461 -36.469 -4.52 1 75.75 521 ASN A C 1
ATOM 4233 O O . ASN A 1 521 ? 8.773 -36.656 -3.514 1 75.75 521 ASN A O 1
ATOM 4237 N N . THR A 1 522 ? 9.914 -35.281 -4.891 1 79.88 522 THR A N 1
ATOM 4238 C CA . THR A 1 522 ? 9.273 -34.094 -4.336 1 79.88 522 THR A CA 1
ATOM 4239 C C . THR A 1 522 ? 8.508 -33.344 -5.418 1 79.88 522 THR A C 1
ATOM 4241 O O . THR A 1 522 ? 8.57 -33.719 -6.594 1 79.88 522 THR A O 1
ATOM 4244 N N . THR A 1 523 ? 7.68 -32.375 -5.012 1 75.69 523 THR A N 1
ATOM 4245 C CA . THR A 1 523 ? 6.863 -31.594 -5.941 1 75.69 523 THR A CA 1
ATOM 4246 C C . THR A 1 523 ? 7.734 -30.672 -6.797 1 75.69 523 THR A C 1
ATOM 4248 O O . THR A 1 523 ? 7.285 -30.156 -7.82 1 75.69 523 THR A O 1
ATOM 4251 N N . VAL A 1 524 ? 9.086 -30.531 -6.441 1 83 524 VAL A N 1
ATOM 4252 C CA . VAL A 1 524 ? 9.922 -29.562 -7.137 1 83 524 VAL A CA 1
ATOM 4253 C C . VAL A 1 524 ? 10.969 -30.281 -7.984 1 83 524 VAL A C 1
ATOM 4255 O O . VAL A 1 524 ? 11.867 -29.641 -8.547 1 83 524 VAL A O 1
ATOM 4258 N N . GLN A 1 525 ? 10.906 -31.578 -8.242 1 81.62 525 GLN A N 1
ATOM 4259 C CA . GLN A 1 525 ? 11.883 -32.375 -8.961 1 81.62 525 GLN A CA 1
ATOM 4260 C C . GLN A 1 525 ? 12.062 -31.891 -10.391 1 81.62 525 GLN A C 1
ATOM 4262 O O . GLN A 1 525 ? 13.188 -31.812 -10.891 1 81.62 525 GLN A O 1
ATOM 4267 N N . ASN A 1 526 ? 10.961 -31.422 -11 1 77.81 526 ASN A N 1
ATOM 4268 C CA . ASN A 1 526 ? 10.992 -31.062 -12.414 1 77.81 526 ASN A CA 1
ATOM 4269 C C . ASN A 1 526 ? 11.758 -29.75 -12.641 1 77.81 526 ASN A C 1
ATOM 4271 O O . ASN A 1 526 ? 12.273 -29.516 -13.734 1 77.81 526 ASN A O 1
ATOM 4275 N N . PHE A 1 527 ? 11.875 -28.969 -11.641 1 83.81 527 PHE A N 1
ATOM 4276 C CA . PHE A 1 527 ? 12.539 -27.672 -11.789 1 83.81 527 PHE A CA 1
ATOM 4277 C C . PHE A 1 527 ? 14.055 -27.828 -11.773 1 83.81 527 PHE A C 1
ATOM 4279 O O . PHE A 1 527 ? 14.781 -26.938 -12.211 1 83.81 527 PHE A O 1
ATOM 4286 N N . TYR A 1 528 ? 14.57 -28.984 -11.281 1 86.19 528 TYR A N 1
ATOM 4287 C CA . TYR A 1 528 ? 16 -29.156 -11.117 1 86.19 528 TYR A CA 1
ATOM 4288 C C . TYR A 1 528 ? 16.516 -30.281 -12.023 1 86.19 528 TYR A C 1
ATOM 4290 O O . TYR A 1 528 ? 17.641 -30.75 -11.859 1 86.19 528 TYR A O 1
ATOM 4298 N N . HIS A 1 529 ? 15.664 -30.672 -12.969 1 80.12 529 HIS A N 1
ATOM 4299 C CA . HIS A 1 529 ? 16.094 -31.703 -13.914 1 80.12 529 HIS A CA 1
ATOM 4300 C C . HIS A 1 529 ? 17.094 -31.125 -14.922 1 80.12 529 HIS A C 1
ATOM 4302 O O . HIS A 1 529 ? 16.828 -30.094 -15.555 1 80.12 529 HIS A O 1
ATOM 4308 N N . TYR A 1 530 ? 18.297 -31.625 -14.93 1 73.5 530 TYR A N 1
ATOM 4309 C CA . TYR A 1 530 ? 19.359 -31.141 -15.812 1 73.5 530 TYR A CA 1
ATOM 4310 C C . TYR A 1 530 ? 19.406 -31.953 -17.109 1 73.5 530 TYR A C 1
ATOM 4312 O O . TYR A 1 530 ? 19.438 -33.188 -17.078 1 73.5 530 TYR A O 1
ATOM 4320 N N . SER A 1 531 ? 18.922 -31.469 -18.219 1 65.25 531 SER A N 1
ATOM 4321 C CA . SER A 1 531 ? 19.156 -32.094 -19.516 1 65.25 531 SER A CA 1
ATOM 4322 C C . SER A 1 531 ? 19.953 -31.188 -20.438 1 65.25 531 SER A C 1
ATOM 4324 O O . SER A 1 531 ? 19.734 -29.984 -20.453 1 65.25 531 SER A O 1
ATOM 4326 N N . GLU A 1 532 ? 21.203 -31.547 -20.938 1 56.31 532 GLU A N 1
ATOM 4327 C CA . GLU A 1 532 ? 22.016 -30.75 -21.859 1 56.31 532 GLU A CA 1
ATOM 4328 C C . GLU A 1 532 ? 21.172 -30.125 -22.953 1 56.31 532 GLU A C 1
ATOM 4330 O O . GLU A 1 532 ? 21.438 -29 -23.391 1 56.31 532 GLU A O 1
ATOM 4335 N N . ASP A 1 533 ? 20.406 -30.875 -23.672 1 50.81 533 ASP A N 1
ATOM 4336 C CA . ASP A 1 533 ? 19.703 -30.406 -24.859 1 50.81 533 ASP A CA 1
ATOM 4337 C C . ASP A 1 533 ? 18.359 -29.797 -24.484 1 50.81 533 ASP A C 1
ATOM 4339 O O . ASP A 1 533 ? 17.547 -29.469 -25.359 1 50.81 533 ASP A O 1
ATOM 4343 N N . SER A 1 534 ? 17.797 -29.984 -23.281 1 50.44 534 SER A N 1
ATOM 4344 C CA . SER A 1 534 ? 16.344 -29.938 -23.125 1 50.44 534 SER A CA 1
ATOM 4345 C C . SER A 1 534 ? 15.859 -28.5 -22.922 1 50.44 534 SER A C 1
ATOM 4347 O O . SER A 1 534 ? 16.531 -27.688 -22.281 1 50.44 534 SER A O 1
ATOM 4349 N N . THR A 1 535 ? 15.172 -27.938 -23.75 1 51.66 535 THR A N 1
ATOM 4350 C CA . THR A 1 535 ? 14.297 -26.781 -23.797 1 51.66 535 THR A CA 1
ATOM 4351 C C . THR A 1 535 ? 13.516 -26.625 -22.5 1 51.66 535 THR A C 1
ATOM 4353 O O . THR A 1 535 ? 12.719 -25.688 -22.344 1 51.66 535 THR A O 1
ATOM 4356 N N . ALA A 1 536 ? 13.648 -27.578 -21.422 1 54.66 536 ALA A N 1
ATOM 4357 C CA . ALA A 1 536 ? 12.656 -27.656 -20.359 1 54.66 536 ALA A CA 1
ATOM 4358 C C . ALA A 1 536 ? 12.961 -26.672 -19.234 1 54.66 536 ALA A C 1
ATOM 4360 O O . ALA A 1 536 ? 14.062 -26.109 -19.188 1 54.66 536 ALA A O 1
ATOM 4361 N N . ILE A 1 537 ? 12.008 -26.25 -18.359 1 59.84 537 ILE A N 1
ATOM 4362 C CA . ILE A 1 537 ? 11.875 -25.375 -17.188 1 59.84 537 ILE A CA 1
ATOM 4363 C C . ILE A 1 537 ? 12.938 -25.734 -16.156 1 59.84 537 ILE A C 1
ATOM 4365 O O . ILE A 1 537 ? 13.188 -24.969 -15.219 1 59.84 537 ILE A O 1
ATOM 4369 N N . GLY A 1 538 ? 14.125 -26.328 -16.453 1 69.31 538 GLY A N 1
ATOM 4370 C CA . GLY A 1 538 ? 14.953 -26.891 -15.406 1 69.31 538 GLY A CA 1
ATOM 4371 C C . GLY A 1 538 ? 16.219 -26.094 -15.141 1 69.31 538 GLY A C 1
ATOM 4372 O O . GLY A 1 538 ? 17.312 -26.641 -15.156 1 69.31 538 GLY A O 1
ATOM 4373 N N . TYR A 1 539 ? 16.219 -24.688 -14.891 1 83.44 539 TYR A N 1
ATOM 4374 C CA . TYR A 1 539 ? 17.438 -23.922 -14.688 1 83.44 539 TYR A CA 1
ATOM 4375 C C . TYR A 1 539 ? 17.547 -23.453 -13.242 1 83.44 539 TYR A C 1
ATOM 4377 O O . TYR A 1 539 ? 18.422 -22.641 -12.914 1 83.44 539 TYR A O 1
ATOM 4385 N N . TYR A 1 540 ? 16.844 -24.094 -12.328 1 90.25 540 TYR A N 1
ATOM 4386 C CA . TYR A 1 540 ? 16.812 -23.578 -10.969 1 90.25 540 TYR A CA 1
ATOM 4387 C C . TYR A 1 540 ? 18.078 -23.953 -10.211 1 90.25 540 TYR A C 1
ATOM 4389 O O . TYR A 1 540 ? 18.359 -23.422 -9.133 1 90.25 540 TYR A O 1
ATOM 4397 N N . TYR A 1 541 ? 18.953 -24.906 -10.828 1 89 541 TYR A N 1
ATOM 4398 C CA . TYR A 1 541 ? 20.203 -25.281 -10.195 1 89 541 TYR A CA 1
ATOM 4399 C C . TYR A 1 541 ? 21.188 -24.125 -10.195 1 89 541 TYR A C 1
ATOM 4401 O O . TYR A 1 541 ? 22.156 -24.125 -9.43 1 89 541 TYR A O 1
ATOM 4409 N N . LEU A 1 542 ? 20.906 -23.078 -11.008 1 90.69 542 LEU A N 1
ATOM 4410 C CA . LEU A 1 542 ? 21.781 -21.922 -11.094 1 90.69 542 LEU A CA 1
ATOM 4411 C C . LEU A 1 542 ? 21.562 -20.984 -9.898 1 90.69 542 LEU A C 1
ATOM 4413 O O . LEU A 1 542 ? 22.406 -20.125 -9.617 1 90.69 542 LEU A O 1
ATOM 4417 N N . ASN A 1 543 ? 20.453 -21.141 -9.203 1 91.88 543 ASN A N 1
ATOM 4418 C CA . ASN A 1 543 ? 20.172 -20.375 -7.992 1 91.88 543 ASN A CA 1
ATOM 4419 C C . ASN A 1 543 ? 20.812 -21.031 -6.77 1 91.88 543 ASN A C 1
ATOM 4421 O O . ASN A 1 543 ? 20.188 -21.844 -6.086 1 91.88 543 ASN A O 1
ATOM 4425 N N . SER A 1 544 ? 22.062 -20.719 -6.555 1 91.38 544 SER A N 1
ATOM 4426 C CA . SER A 1 544 ? 22.844 -21.328 -5.473 1 91.38 544 SER A CA 1
ATOM 4427 C C . SER A 1 544 ? 23.594 -20.281 -4.668 1 91.38 544 SER A C 1
ATOM 4429 O O . SER A 1 544 ? 23.469 -19.078 -4.938 1 91.38 544 SER A O 1
ATOM 4431 N N . PHE A 1 545 ? 24.141 -20.703 -3.607 1 94.75 545 PHE A N 1
ATOM 4432 C CA . PHE A 1 545 ? 24.922 -19.844 -2.725 1 94.75 545 PHE A CA 1
ATOM 4433 C C . PHE A 1 545 ? 26.406 -20.156 -2.846 1 94.75 545 PHE A C 1
ATOM 4435 O O . PHE A 1 545 ? 27.109 -20.25 -1.839 1 94.75 545 PHE A O 1
ATOM 4442 N N . THR A 1 546 ? 26.891 -20.297 -4.129 1 91.69 546 THR A N 1
ATOM 4443 C CA . THR A 1 546 ? 28.266 -20.703 -4.375 1 91.69 546 THR A CA 1
ATOM 4444 C C . THR A 1 546 ? 29.219 -19.531 -4.219 1 91.69 546 THR A C 1
ATOM 4446 O O . THR A 1 546 ? 30.359 -19.688 -3.771 1 91.69 546 THR A O 1
ATOM 4449 N N . ASP A 1 547 ? 28.766 -18.406 -4.645 1 92 547 ASP A N 1
ATOM 4450 C CA . ASP A 1 547 ? 29.562 -17.188 -4.535 1 92 547 ASP A CA 1
ATOM 4451 C C . ASP A 1 547 ? 28.672 -16 -4.148 1 92 547 ASP A C 1
ATOM 4453 O O . ASP A 1 547 ? 27.453 -16.125 -4.074 1 92 547 ASP A O 1
ATOM 4457 N N . LEU A 1 548 ? 29.375 -14.953 -3.846 1 93 548 LEU A N 1
ATOM 4458 C CA . LEU A 1 548 ? 28.656 -13.781 -3.34 1 93 548 LEU A CA 1
ATOM 4459 C C . LEU A 1 548 ? 27.734 -13.195 -4.406 1 93 548 LEU A C 1
ATOM 4461 O O . LEU A 1 548 ? 26.594 -12.836 -4.109 1 93 548 LEU A O 1
ATOM 4465 N N . LEU A 1 549 ? 28.172 -13.125 -5.637 1 92.69 549 LEU A N 1
ATOM 4466 C CA . LEU A 1 549 ? 27.375 -12.539 -6.703 1 92.69 549 LEU A CA 1
ATOM 4467 C C . LEU A 1 549 ? 26.172 -13.414 -7.027 1 92.69 549 LEU A C 1
ATOM 4469 O O . LEU A 1 549 ? 25.047 -12.914 -7.184 1 92.69 549 LEU A O 1
ATOM 4473 N N . THR A 1 550 ? 26.422 -14.742 -7.098 1 94.12 550 THR A N 1
ATOM 4474 C CA . THR A 1 550 ? 25.328 -15.68 -7.348 1 94.12 550 THR A CA 1
ATOM 4475 C C . THR A 1 550 ? 24.344 -15.688 -6.184 1 94.12 550 THR A C 1
ATOM 4477 O O . THR A 1 550 ? 23.141 -15.773 -6.387 1 94.12 550 THR A O 1
ATOM 4480 N N . SER A 1 551 ? 24.922 -15.547 -5.004 1 95.56 551 SER A N 1
ATOM 4481 C CA . SER A 1 551 ? 24.047 -15.477 -3.832 1 95.56 551 SER A CA 1
ATOM 4482 C C . SER A 1 551 ? 23.203 -14.211 -3.852 1 95.56 551 SER A C 1
ATOM 4484 O O . SER A 1 551 ? 22.031 -14.242 -3.443 1 95.56 551 SER A O 1
ATOM 4486 N N . GLY A 1 552 ? 23.812 -13.133 -4.312 1 95.31 552 GLY A N 1
ATOM 4487 C CA . GLY A 1 552 ? 23.062 -11.891 -4.418 1 95.31 552 GLY A CA 1
ATOM 4488 C C . GLY A 1 552 ? 21.891 -11.992 -5.367 1 95.31 552 GLY A C 1
ATOM 4489 O O . GLY A 1 552 ? 20.781 -11.516 -5.055 1 95.31 552 GLY A O 1
ATOM 4490 N N . VAL A 1 553 ? 22.078 -12.656 -6.453 1 96 553 VAL A N 1
ATOM 4491 C CA . VAL A 1 553 ? 21.016 -12.82 -7.434 1 96 553 VAL A CA 1
ATOM 4492 C C . VAL A 1 553 ? 19.953 -13.766 -6.883 1 96 553 VAL A C 1
ATOM 4494 O O . VAL A 1 553 ? 18.75 -13.523 -7.055 1 96 553 VAL A O 1
ATOM 4497 N N . THR A 1 554 ? 20.406 -14.766 -6.18 1 96.56 554 THR A N 1
ATOM 4498 C CA . THR A 1 554 ? 19.469 -15.711 -5.574 1 96.56 554 THR A CA 1
ATOM 4499 C C . THR A 1 554 ? 18.609 -15.023 -4.512 1 96.56 554 THR A C 1
ATOM 4501 O O . THR A 1 554 ? 17.406 -15.25 -4.438 1 96.56 554 THR A O 1
ATOM 4504 N N . LEU A 1 555 ? 19.25 -14.219 -3.756 1 97.19 555 LEU A N 1
ATOM 4505 C CA . LEU A 1 555 ? 18.5 -13.508 -2.721 1 97.19 555 LEU A CA 1
ATOM 4506 C C . LEU A 1 555 ? 17.531 -12.5 -3.34 1 97.19 555 LEU A C 1
ATOM 4508 O O . LEU A 1 555 ? 16.453 -12.258 -2.797 1 97.19 555 LEU A O 1
ATOM 4512 N N . PHE A 1 556 ? 17.906 -11.922 -4.426 1 96 556 PHE A N 1
ATOM 4513 C CA . PHE A 1 556 ? 16.984 -11.039 -5.129 1 96 556 PHE A CA 1
ATOM 4514 C C . PHE A 1 556 ? 15.766 -11.82 -5.609 1 96 556 PHE A C 1
ATOM 4516 O O . PHE A 1 556 ? 14.633 -11.328 -5.523 1 96 556 PHE A O 1
ATOM 4523 N N . GLU A 1 557 ? 16.031 -12.977 -6.109 1 96.19 557 GLU A N 1
ATOM 4524 C CA . GLU A 1 557 ? 14.93 -13.836 -6.535 1 96.19 557 GLU A CA 1
ATOM 4525 C C . GLU A 1 557 ? 14 -14.164 -5.371 1 96.19 557 GLU A C 1
ATOM 4527 O O . GLU A 1 557 ? 12.781 -14.203 -5.531 1 96.19 557 GLU A O 1
ATOM 4532 N N . LEU A 1 558 ? 14.609 -14.352 -4.254 1 96.38 558 LEU A N 1
ATOM 4533 C CA . LEU A 1 558 ? 13.812 -14.672 -3.07 1 96.38 558 LEU A CA 1
ATOM 4534 C C . LEU A 1 558 ? 13.008 -13.461 -2.613 1 96.38 558 LEU A C 1
ATOM 4536 O O . LEU A 1 558 ? 11.906 -13.617 -2.066 1 96.38 558 LEU A O 1
ATOM 4540 N N . THR A 1 559 ? 13.531 -12.312 -2.861 1 94.69 559 THR A N 1
ATOM 4541 C CA . THR A 1 559 ? 12.836 -11.086 -2.473 1 94.69 559 THR A CA 1
ATOM 4542 C C . THR A 1 559 ? 11.594 -10.867 -3.33 1 94.69 559 THR A C 1
ATOM 4544 O O . THR A 1 559 ? 10.594 -10.336 -2.852 1 94.69 559 THR A O 1
ATOM 4547 N N . VAL A 1 560 ? 11.594 -11.273 -4.605 1 93.38 560 VAL A N 1
ATOM 4548 C CA . VAL A 1 560 ? 10.453 -11.141 -5.504 1 93.38 560 VAL A CA 1
ATOM 4549 C C . VAL A 1 560 ? 9.359 -12.125 -5.094 1 93.38 560 VAL A C 1
ATOM 4551 O O . VAL A 1 560 ? 8.188 -11.922 -5.402 1 93.38 560 VAL A O 1
ATOM 4554 N N . VAL A 1 561 ? 9.656 -13.094 -4.305 1 90.31 561 VAL A N 1
ATOM 4555 C CA . VAL A 1 561 ? 8.82 -14.008 -3.533 1 90.31 561 VAL A CA 1
ATOM 4556 C C . VAL A 1 561 ? 8.195 -15.047 -4.461 1 90.31 561 VAL A C 1
ATOM 4558 O O . VAL A 1 561 ? 7.805 -16.125 -4.02 1 90.31 561 VAL A O 1
ATOM 4561 N N . ASN A 1 562 ? 8.172 -14.797 -5.84 1 91.06 562 ASN A N 1
ATOM 4562 C CA . ASN A 1 562 ? 7.586 -15.82 -6.695 1 91.06 562 ASN A CA 1
ATOM 4563 C C . ASN A 1 562 ? 8.438 -17.094 -6.73 1 91.06 562 ASN A C 1
ATOM 4565 O O . ASN A 1 562 ? 9.656 -17.016 -6.914 1 91.06 562 ASN A O 1
ATOM 4569 N N . ASN A 1 563 ? 7.957 -18.219 -6.508 1 90.81 563 ASN A N 1
ATOM 4570 C CA . ASN A 1 563 ? 8.578 -19.547 -6.562 1 90.81 563 ASN A CA 1
ATOM 4571 C C . ASN A 1 563 ? 9.727 -19.672 -5.574 1 90.81 563 ASN A C 1
ATOM 4573 O O . ASN A 1 563 ? 10.68 -20.422 -5.809 1 90.81 563 ASN A O 1
ATOM 4577 N N . TRP A 1 564 ? 9.688 -18.812 -4.5 1 93.5 564 TRP A N 1
ATOM 4578 C CA . TRP A 1 564 ? 10.75 -18.875 -3.508 1 93.5 564 TRP A CA 1
ATOM 4579 C C . TRP A 1 564 ? 10.711 -20.188 -2.752 1 93.5 564 TRP A C 1
ATOM 4581 O O . TRP A 1 564 ? 11.742 -20.688 -2.297 1 93.5 564 TRP A O 1
ATOM 4591 N N . PHE A 1 565 ? 9.516 -20.812 -2.738 1 93.38 565 PHE A N 1
ATOM 4592 C CA . PHE A 1 565 ? 9.367 -22.062 -1.995 1 93.38 565 PHE A CA 1
ATOM 4593 C C . PHE A 1 565 ? 10.039 -23.219 -2.73 1 93.38 565 PHE A C 1
ATOM 4595 O O . PHE A 1 565 ? 10.406 -24.219 -2.117 1 93.38 565 PHE A O 1
ATOM 4602 N N . ILE A 1 566 ? 10.227 -23.078 -4.062 1 92.88 566 ILE A N 1
ATOM 4603 C CA . ILE A 1 566 ? 10.906 -24.094 -4.844 1 92.88 566 ILE A CA 1
ATOM 4604 C C . ILE A 1 566 ? 12.375 -24.172 -4.422 1 92.88 566 ILE A C 1
ATOM 4606 O O . ILE A 1 566 ? 12.914 -25.266 -4.215 1 92.88 566 ILE A O 1
ATOM 4610 N N . ILE A 1 567 ? 12.969 -23.031 -4.219 1 94.31 567 ILE A N 1
ATOM 4611 C CA . ILE A 1 567 ? 14.359 -22.969 -3.785 1 94.31 567 ILE A CA 1
ATOM 4612 C C . ILE A 1 567 ? 14.469 -23.438 -2.34 1 94.31 567 ILE A C 1
ATOM 4614 O O . ILE A 1 567 ? 15.375 -24.219 -1.999 1 94.31 567 ILE A O 1
ATOM 4618 N N . MET A 1 568 ? 13.562 -23.047 -1.501 1 95.25 568 MET A N 1
ATOM 4619 C CA . MET A 1 568 ? 13.555 -23.453 -0.097 1 95.25 568 MET A CA 1
ATOM 4620 C C . MET A 1 568 ? 13.414 -24.953 0.039 1 95.25 568 MET A C 1
ATOM 4622 O O . MET A 1 568 ? 14.164 -25.594 0.786 1 95.25 568 MET A O 1
ATOM 4626 N N . ASP A 1 569 ? 12.523 -25.562 -0.733 1 93.06 569 ASP A N 1
ATOM 4627 C CA . ASP A 1 569 ? 12.258 -26.984 -0.609 1 93.06 569 ASP A CA 1
ATOM 4628 C C . ASP A 1 569 ? 13.414 -27.812 -1.182 1 93.06 569 ASP A C 1
ATOM 4630 O O . ASP A 1 569 ? 13.672 -28.938 -0.729 1 93.06 569 ASP A O 1
ATOM 4634 N N . ALA A 1 570 ? 14.055 -27.281 -2.234 1 93.25 570 ALA A N 1
ATOM 4635 C CA . ALA A 1 570 ? 15.227 -27.969 -2.764 1 93.25 570 ALA A CA 1
ATOM 4636 C C . ALA A 1 570 ? 16.328 -28.078 -1.707 1 93.25 570 ALA A C 1
ATOM 4638 O O . ALA A 1 570 ? 16.875 -29.156 -1.492 1 93.25 570 ALA A O 1
ATOM 4639 N N . PHE A 1 571 ? 16.594 -26.984 -1.024 1 94.38 571 PHE A N 1
ATOM 4640 C CA . PHE A 1 571 ? 17.609 -27.016 0.017 1 94.38 571 PHE A CA 1
ATOM 4641 C C . PHE A 1 571 ? 17.125 -27.812 1.225 1 94.38 571 PHE A C 1
ATOM 4643 O O . PHE A 1 571 ? 17.938 -28.438 1.922 1 94.38 571 PHE A O 1
ATOM 4650 N N . ALA A 1 572 ? 15.836 -27.812 1.486 1 93.75 572 ALA A N 1
ATOM 4651 C CA . ALA A 1 572 ? 15.297 -28.609 2.588 1 93.75 572 ALA A CA 1
ATOM 4652 C C . ALA A 1 572 ? 15.477 -30.094 2.328 1 93.75 572 ALA A C 1
ATOM 4654 O O . ALA A 1 572 ? 15.68 -30.875 3.26 1 93.75 572 ALA A O 1
ATOM 4655 N N . SER A 1 573 ? 15.359 -30.531 1.084 1 91.5 573 SER A N 1
ATOM 4656 C CA . SER A 1 573 ? 15.523 -31.922 0.713 1 91.5 573 SER A CA 1
ATOM 4657 C C . SER A 1 573 ? 16.984 -32.344 0.784 1 91.5 573 SER A C 1
ATOM 4659 O O . SER A 1 573 ? 17.297 -33.469 1.221 1 91.5 573 SER A O 1
ATOM 4661 N N . GLU A 1 574 ? 17.875 -31.438 0.426 1 91.69 574 GLU A N 1
ATOM 4662 C CA . GLU A 1 574 ? 19.297 -31.797 0.337 1 91.69 574 GLU A CA 1
ATOM 4663 C C . GLU A 1 574 ? 20.016 -31.531 1.654 1 91.69 574 GLU A C 1
ATOM 4665 O O . GLU A 1 574 ? 20.812 -32.344 2.107 1 91.69 574 GLU A O 1
ATOM 4670 N N . ALA A 1 575 ? 19.812 -30.438 2.248 1 91.94 575 ALA A N 1
ATOM 4671 C CA . ALA A 1 575 ? 20.516 -30.047 3.471 1 91.94 575 ALA A CA 1
ATOM 4672 C C . ALA A 1 575 ? 19.734 -30.469 4.707 1 91.94 575 ALA A C 1
ATOM 4674 O O . ALA A 1 575 ? 20.312 -30.766 5.754 1 91.94 575 ALA A O 1
ATOM 4675 N N . GLY A 1 576 ? 18.406 -30.516 4.645 1 91.5 576 GLY A N 1
ATOM 4676 C CA . GLY A 1 576 ? 17.578 -30.875 5.785 1 91.5 576 GLY A CA 1
ATOM 4677 C C . GLY A 1 576 ? 16.453 -29.891 6.023 1 91.5 576 GLY A C 1
ATOM 4678 O O . GLY A 1 576 ? 16.516 -28.734 5.578 1 91.5 576 GLY A O 1
ATOM 4679 N N . PRO A 1 577 ? 15.438 -30.297 6.715 1 91.94 577 PRO A N 1
ATOM 4680 C CA . PRO A 1 577 ? 14.25 -29.469 6.914 1 91.94 577 PRO A CA 1
ATOM 4681 C C . PRO A 1 577 ? 14.539 -28.219 7.73 1 91.94 577 PRO A C 1
ATOM 4683 O O . PRO A 1 577 ? 13.797 -27.234 7.645 1 91.94 577 PRO A O 1
ATOM 4686 N N . TRP A 1 578 ? 15.633 -28.172 8.422 1 93.06 578 TRP A N 1
ATOM 4687 C CA . TRP A 1 578 ? 15.969 -27 9.219 1 93.06 578 TRP A CA 1
ATOM 4688 C C . TRP A 1 578 ? 16.312 -25.812 8.328 1 93.06 578 TRP A C 1
ATOM 4690 O O . TRP A 1 578 ? 16.219 -24.656 8.758 1 93.06 578 TRP A O 1
ATOM 4700 N N . SER A 1 579 ? 16.734 -26.078 7.102 1 95.38 579 SER A N 1
ATOM 4701 C CA . SER A 1 579 ? 17.125 -25.016 6.18 1 95.38 579 SER A CA 1
ATOM 4702 C C . SER A 1 579 ? 15.945 -24.094 5.852 1 95.38 579 SER A C 1
ATOM 4704 O O . SER A 1 579 ? 16.141 -22.953 5.422 1 95.38 579 SER A O 1
ATOM 4706 N N . ARG A 1 580 ? 14.703 -24.594 6.121 1 96.25 580 ARG A N 1
ATOM 4707 C CA . ARG A 1 580 ? 13.516 -23.797 5.844 1 96.25 580 ARG A CA 1
ATOM 4708 C C . ARG A 1 580 ? 13.477 -22.547 6.727 1 96.25 580 ARG A C 1
ATOM 4710 O O . ARG A 1 580 ? 12.93 -21.516 6.332 1 96.25 580 ARG A O 1
ATOM 4717 N N . ILE A 1 581 ? 14.109 -22.625 7.836 1 96.06 581 ILE A N 1
ATOM 4718 C CA . ILE A 1 581 ? 14.109 -21.5 8.766 1 96.06 581 ILE A CA 1
ATOM 4719 C C . ILE A 1 581 ? 14.875 -20.328 8.164 1 96.06 581 ILE A C 1
ATOM 4721 O O . ILE A 1 581 ? 14.492 -19.172 8.344 1 96.06 581 ILE A O 1
ATOM 4725 N N . PHE A 1 582 ? 15.984 -20.609 7.469 1 96.94 582 PHE A N 1
ATOM 4726 C CA . PHE A 1 582 ? 16.781 -19.578 6.82 1 96.94 582 PHE A CA 1
ATOM 4727 C C . PHE A 1 582 ? 15.938 -18.812 5.809 1 96.94 582 PHE A C 1
ATOM 4729 O O . PHE A 1 582 ? 15.891 -17.578 5.84 1 96.94 582 PHE A O 1
ATOM 4736 N N . PHE A 1 583 ? 15.211 -19.5 5.023 1 97.5 583 PHE A N 1
ATOM 4737 C CA . PHE A 1 583 ? 14.445 -18.875 3.947 1 97.5 583 PHE A CA 1
ATOM 4738 C C . PHE A 1 583 ? 13.227 -18.156 4.504 1 97.5 583 PHE A C 1
ATOM 4740 O O . PHE A 1 583 ? 12.883 -17.062 4.047 1 97.5 583 PHE A O 1
ATOM 4747 N N . MET A 1 584 ? 12.578 -18.75 5.523 1 96.62 584 MET A N 1
ATOM 4748 C CA . MET A 1 584 ? 11.414 -18.109 6.133 1 96.62 584 MET A CA 1
ATOM 4749 C C . MET A 1 584 ? 11.82 -16.844 6.879 1 96.62 584 MET A C 1
ATOM 4751 O O . MET A 1 584 ? 11.109 -15.844 6.84 1 96.62 584 MET A O 1
ATOM 4755 N N . SER A 1 585 ? 12.969 -16.906 7.523 1 96.06 585 SER A N 1
ATOM 4756 C CA . SER A 1 585 ? 13.477 -15.719 8.203 1 96.06 585 SER A CA 1
ATOM 4757 C C . SER A 1 585 ? 13.82 -14.617 7.203 1 96.06 585 SER A C 1
ATOM 4759 O O . SER A 1 585 ? 13.547 -13.445 7.449 1 96.06 585 SER A O 1
ATOM 4761 N N . PHE A 1 586 ? 14.438 -14.984 6.145 1 97.12 586 PHE A N 1
ATOM 4762 C CA . PHE A 1 586 ? 14.766 -14.008 5.109 1 97.12 586 PHE A CA 1
ATOM 4763 C C . PHE A 1 586 ? 13.5 -13.328 4.594 1 97.12 586 PHE A C 1
ATOM 4765 O O . PHE A 1 586 ? 13.477 -12.102 4.426 1 97.12 586 PHE A O 1
ATOM 4772 N N . TYR A 1 587 ? 12.5 -14.109 4.367 1 95.94 587 TYR A N 1
ATOM 4773 C CA . TYR A 1 587 ? 11.242 -13.539 3.889 1 95.94 587 TYR A CA 1
ATOM 4774 C C . TYR A 1 587 ? 10.664 -12.57 4.906 1 95.94 587 TYR A C 1
ATOM 4776 O O . TYR A 1 587 ? 10.219 -11.477 4.547 1 95.94 587 TYR A O 1
ATOM 4784 N N . LEU A 1 588 ? 10.633 -12.938 6.145 1 94.25 588 LEU A N 1
ATOM 4785 C CA . LEU A 1 588 ? 10.07 -12.086 7.184 1 94.25 588 LEU A CA 1
ATOM 4786 C C . LEU A 1 588 ? 10.844 -10.773 7.281 1 94.25 588 LEU A C 1
ATOM 4788 O O . LEU A 1 588 ? 10.242 -9.703 7.402 1 94.25 588 LEU A O 1
ATOM 4792 N N . PHE A 1 589 ? 12.172 -10.844 7.129 1 92.69 589 PHE A N 1
ATOM 4793 C CA . PHE A 1 589 ? 13 -9.648 7.168 1 92.69 589 PHE A CA 1
ATOM 4794 C C . PHE A 1 589 ? 12.703 -8.742 5.98 1 92.69 589 PHE A C 1
ATOM 4796 O O . PHE A 1 589 ? 12.508 -7.539 6.145 1 92.69 589 PHE A O 1
ATOM 4803 N N . THR A 1 590 ? 12.688 -9.328 4.848 1 92.5 590 THR A N 1
ATOM 4804 C CA . THR A 1 590 ? 12.484 -8.547 3.635 1 92.5 590 THR A CA 1
ATOM 4805 C C . THR A 1 590 ? 11.055 -8 3.572 1 92.5 590 THR A C 1
ATOM 4807 O O . THR A 1 590 ? 10.828 -6.902 3.068 1 92.5 590 THR A O 1
ATOM 4810 N N . MET A 1 591 ? 10.109 -8.742 4.09 1 91.12 591 MET A N 1
ATOM 4811 C CA . MET A 1 591 ? 8.727 -8.289 4.129 1 91.12 591 MET A CA 1
ATOM 4812 C C . MET A 1 591 ? 8.594 -7.008 4.953 1 91.12 591 MET A C 1
ATOM 4814 O O . MET A 1 591 ? 7.902 -6.074 4.551 1 91.12 591 MET A O 1
ATOM 4818 N N . VAL A 1 592 ? 9.289 -6.965 6 1 88.25 592 VAL A N 1
ATOM 4819 C CA . VAL A 1 592 ? 9.242 -5.801 6.879 1 88.25 592 VAL A CA 1
ATOM 4820 C C . VAL A 1 592 ? 9.891 -4.605 6.184 1 88.25 592 VAL A C 1
ATOM 4822 O O . VAL A 1 592 ? 9.312 -3.518 6.141 1 88.25 592 VAL A O 1
ATOM 4825 N N . VAL A 1 593 ? 11.055 -4.863 5.633 1 88.12 593 VAL A N 1
ATOM 4826 C CA . VAL A 1 593 ? 11.797 -3.779 4.992 1 88.12 593 VAL A CA 1
ATOM 4827 C C . VAL A 1 593 ? 11 -3.238 3.809 1 88.12 593 VAL A C 1
ATOM 4829 O O . VAL A 1 593 ? 10.859 -2.023 3.65 1 88.12 593 VAL A O 1
ATOM 4832 N N . LEU A 1 594 ? 10.453 -4.109 3.035 1 88.06 594 LEU A N 1
ATOM 4833 C CA . LEU A 1 594 ? 9.727 -3.684 1.844 1 88.06 594 LEU A CA 1
ATOM 4834 C C . LEU A 1 594 ? 8.438 -2.957 2.223 1 88.06 594 LEU A C 1
ATOM 4836 O O . LEU A 1 594 ? 8.039 -2.004 1.551 1 88.06 594 LEU A O 1
ATOM 4840 N N . THR A 1 595 ? 7.793 -3.436 3.217 1 87.19 595 THR A N 1
ATOM 4841 C CA . THR A 1 595 ? 6.578 -2.766 3.67 1 87.19 595 THR A CA 1
ATOM 4842 C C . THR A 1 595 ? 6.883 -1.341 4.125 1 87.19 595 THR A C 1
ATOM 4844 O O . THR A 1 595 ? 6.105 -0.421 3.863 1 87.19 595 THR A O 1
ATOM 4847 N N . ILE A 1 596 ? 7.969 -1.156 4.73 1 84.25 596 ILE A N 1
ATOM 4848 C CA . ILE A 1 596 ? 8.367 0.168 5.195 1 84.25 596 ILE A CA 1
ATOM 4849 C C . ILE A 1 596 ? 8.719 1.051 4.004 1 84.25 596 ILE A C 1
ATOM 4851 O O . ILE A 1 596 ? 8.438 2.252 4.004 1 84.25 596 ILE A O 1
ATOM 4855 N N . VAL A 1 597 ? 9.297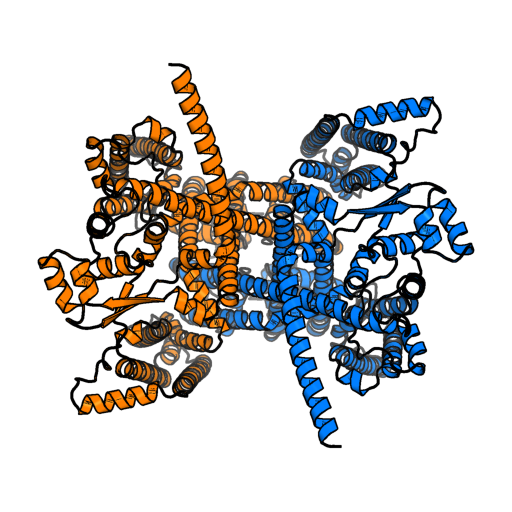 0.438 3.062 1 81.19 597 VAL A N 1
ATOM 4856 C CA . VAL A 1 597 ? 9.641 1.18 1.854 1 81.19 597 VAL A CA 1
ATOM 4857 C C . VAL A 1 597 ? 8.367 1.686 1.181 1 81.19 597 VAL A C 1
ATOM 4859 O O . VAL A 1 597 ? 8.281 2.855 0.8 1 81.19 597 VAL A O 1
ATOM 4862 N N . VAL A 1 598 ? 7.445 0.84 1.053 1 83.12 598 VAL A N 1
ATOM 4863 C CA . VAL A 1 598 ? 6.18 1.22 0.44 1 83.12 598 VAL A CA 1
ATOM 4864 C C . VAL A 1 598 ? 5.527 2.338 1.25 1 83.12 598 VAL A C 1
ATOM 4866 O O . VAL A 1 598 ? 5.043 3.322 0.685 1 83.12 598 VAL A O 1
ATOM 4869 N N . ALA A 1 599 ? 5.562 2.215 2.498 1 81.62 599 ALA A N 1
ATOM 4870 C CA . ALA A 1 599 ? 4.984 3.227 3.377 1 81.62 599 ALA A CA 1
ATOM 4871 C C . ALA A 1 599 ? 5.703 4.562 3.227 1 81.62 599 ALA A C 1
ATOM 4873 O O . ALA A 1 599 ? 5.07 5.621 3.215 1 81.62 599 ALA A O 1
ATOM 4874 N N . SER A 1 600 ? 6.98 4.508 3.076 1 79.06 600 SER A N 1
ATOM 4875 C CA . SER A 1 600 ? 7.777 5.723 2.951 1 79.06 600 SER A CA 1
ATOM 4876 C C . SER A 1 600 ? 7.496 6.438 1.632 1 79.06 600 SER A C 1
ATOM 4878 O O . SER A 1 600 ? 7.457 7.668 1.582 1 79.06 600 SER A O 1
ATOM 4880 N N . VAL A 1 601 ? 7.312 5.664 0.657 1 78.62 601 VAL A N 1
ATOM 4881 C CA . VAL A 1 601 ? 7.008 6.234 -0.649 1 78.62 601 VAL A CA 1
ATOM 4882 C C . VAL A 1 601 ? 5.621 6.875 -0.623 1 78.62 601 VAL A C 1
ATOM 4884 O O . VAL A 1 601 ? 5.43 7.98 -1.128 1 78.62 601 VAL A O 1
ATOM 4887 N N . LEU A 1 602 ? 4.75 6.254 -0.017 1 79 602 LEU A N 1
ATOM 4888 C CA . LEU A 1 602 ? 3.391 6.77 0.102 1 79 602 LEU A CA 1
ATOM 4889 C C . LEU A 1 602 ? 3.377 8.086 0.87 1 79 602 LEU A C 1
ATOM 4891 O O . LEU A 1 602 ? 2.691 9.031 0.475 1 79 602 LEU A O 1
ATOM 4895 N N . GLU A 1 603 ? 4.137 8.125 1.864 1 77.19 603 GLU A N 1
ATOM 4896 C CA . GLU A 1 603 ? 4.188 9.336 2.684 1 77.19 603 GLU A CA 1
ATOM 4897 C C . GLU A 1 603 ? 4.828 10.492 1.92 1 77.19 603 GLU A C 1
ATOM 4899 O O . GLU A 1 603 ? 4.371 11.633 2.016 1 77.19 603 GLU A O 1
ATOM 4904 N N . ALA A 1 604 ? 5.863 10.211 1.272 1 75.94 604 ALA A N 1
ATOM 4905 C CA . ALA A 1 604 ? 6.562 11.25 0.524 1 75.94 604 ALA A CA 1
ATOM 4906 C C . ALA A 1 604 ? 5.684 11.812 -0.589 1 75.94 604 ALA A C 1
ATOM 4908 O O . ALA A 1 604 ? 5.652 13.023 -0.814 1 75.94 604 ALA A O 1
ATOM 4909 N N . PHE A 1 605 ? 4.977 10.992 -1.165 1 74.5 605 PHE A N 1
ATOM 4910 C CA . PHE A 1 605 ? 4.098 11.438 -2.24 1 74.5 605 PHE A CA 1
ATOM 4911 C C . PHE A 1 605 ? 2.926 12.234 -1.685 1 74.5 605 PHE A C 1
ATOM 4913 O O . PHE A 1 605 ? 2.543 13.258 -2.254 1 74.5 605 PHE A O 1
ATOM 4920 N N . ARG A 1 606 ? 2.412 11.766 -0.687 1 74.12 606 ARG A N 1
ATOM 4921 C CA . ARG A 1 606 ? 1.312 12.492 -0.06 1 74.12 606 ARG A CA 1
ATOM 4922 C C . ARG A 1 606 ? 1.754 13.883 0.375 1 74.12 606 ARG A C 1
ATOM 4924 O O . ARG A 1 606 ? 1.022 14.859 0.191 1 74.12 606 ARG A O 1
ATOM 4931 N N . PHE A 1 607 ? 2.822 13.938 0.908 1 74.38 607 PHE A N 1
ATOM 4932 C CA . PHE A 1 607 ? 3.369 15.211 1.36 1 74.38 607 PHE A CA 1
ATOM 4933 C C . PHE A 1 607 ? 3.523 16.188 0.193 1 74.38 607 PHE A C 1
ATOM 4935 O O . PHE A 1 607 ? 3.17 17.359 0.304 1 74.38 607 PHE A O 1
ATOM 4942 N N . ARG A 1 608 ? 4.012 15.719 -0.827 1 73.5 608 ARG A N 1
ATOM 4943 C CA . ARG A 1 608 ? 4.246 16.578 -1.977 1 73.5 608 ARG A CA 1
ATOM 4944 C C . ARG A 1 608 ? 2.928 17.047 -2.592 1 73.5 608 ARG A C 1
ATOM 4946 O O . ARG A 1 608 ? 2.787 18.203 -2.969 1 73.5 608 ARG A O 1
ATOM 4953 N N . ILE A 1 609 ? 2.062 16.203 -2.623 1 68.69 609 ILE A N 1
ATOM 4954 C CA . ILE A 1 609 ? 0.787 16.547 -3.242 1 68.69 609 ILE A CA 1
ATOM 4955 C C . ILE A 1 609 ? 0.034 17.531 -2.357 1 68.69 609 ILE A C 1
ATOM 4957 O O . ILE A 1 609 ? -0.556 18.5 -2.854 1 68.69 609 ILE A O 1
ATOM 4961 N N . GLN A 1 610 ? 0.073 17.234 -1.139 1 69.81 610 GLN A N 1
ATOM 4962 C CA . GLN A 1 610 ? -0.56 18.172 -0.217 1 69.81 610 GLN A CA 1
ATOM 4963 C C . GLN A 1 610 ? 0.107 19.547 -0.281 1 69.81 610 GLN A C 1
ATOM 4965 O O . GLN A 1 610 ? -0.567 20.578 -0.199 1 69.81 610 GLN A O 1
ATOM 4970 N N . TYR A 1 611 ? 1.405 19.547 -0.433 1 73.25 611 TYR A N 1
ATOM 4971 C CA . TYR A 1 611 ? 2.16 20.781 -0.566 1 73.25 611 TYR A CA 1
ATOM 4972 C C . TYR A 1 611 ? 1.735 21.547 -1.812 1 73.25 611 TYR A C 1
ATOM 4974 O O . TYR A 1 611 ? 1.543 22.766 -1.766 1 73.25 611 TYR A O 1
ATOM 4982 N N . LYS A 1 612 ? 1.574 20.859 -2.844 1 71.31 612 LYS A N 1
ATOM 4983 C CA . LYS A 1 612 ? 1.222 21.516 -4.102 1 71.31 612 LYS A CA 1
ATOM 4984 C C . LYS A 1 612 ? -0.212 22.031 -4.066 1 71.31 612 LYS A C 1
ATOM 4986 O O . LYS A 1 612 ? -0.524 23.047 -4.695 1 71.31 612 LYS A O 1
ATOM 4991 N N . LYS A 1 613 ? -1.001 21.375 -3.283 1 68.25 613 LYS A N 1
ATOM 4992 C CA . LYS A 1 613 ? -2.395 21.797 -3.172 1 68.25 613 LYS A CA 1
ATOM 4993 C C . LYS A 1 613 ? -2.521 23.031 -2.297 1 68.25 613 LYS A C 1
ATOM 4995 O O . LYS A 1 613 ? -3.348 23.906 -2.566 1 68.25 613 LYS A O 1
ATOM 5000 N N . GLN A 1 614 ? -1.688 23.078 -1.349 1 69.19 614 GLN A N 1
ATOM 5001 C CA . GLN A 1 614 ? -1.793 24.156 -0.385 1 69.19 614 GLN A CA 1
ATOM 5002 C C . GLN A 1 614 ? -0.99 25.375 -0.841 1 69.19 614 GLN A C 1
ATOM 5004 O O . GLN A 1 614 ? -1.241 26.5 -0.393 1 69.19 614 GLN A O 1
ATOM 5009 N N . THR A 1 615 ? 0.045 25.109 -1.667 1 71.88 615 THR A N 1
ATOM 5010 C CA . THR A 1 615 ? 0.947 26.203 -2.004 1 71.88 615 THR A CA 1
ATOM 5011 C C . THR A 1 615 ? 0.826 26.562 -3.479 1 71.88 615 THR A C 1
ATOM 5013 O O . THR A 1 615 ? 1.058 25.719 -4.355 1 71.88 615 THR A O 1
ATOM 5016 N N . SER A 1 616 ? 0.308 27.703 -3.727 1 72.5 616 SER A N 1
ATOM 5017 C CA . SER A 1 616 ? 0.262 28.219 -5.09 1 72.5 616 SER A CA 1
ATOM 5018 C C . SER A 1 616 ? 1.665 28.438 -5.648 1 72.5 616 SER A C 1
ATOM 5020 O O . SER A 1 616 ? 2.643 28.453 -4.895 1 72.5 616 SER A O 1
ATOM 5022 N N . LYS A 1 617 ? 1.867 28.5 -6.875 1 72.38 617 LYS A N 1
ATOM 5023 C CA . LYS A 1 617 ? 3.156 28.75 -7.516 1 72.38 617 LYS A CA 1
ATOM 5024 C C . LYS A 1 617 ? 3.76 30.062 -7.035 1 72.38 617 LYS A C 1
ATOM 5026 O O . LYS A 1 617 ? 4.973 30.156 -6.836 1 72.38 617 LYS A O 1
ATOM 5031 N N . ARG A 1 618 ? 2.941 30.984 -6.828 1 71.31 618 ARG A N 1
ATOM 5032 C CA . ARG A 1 618 ? 3.406 32.281 -6.359 1 71.31 618 ARG A CA 1
ATOM 5033 C C . ARG A 1 618 ? 3.92 32.188 -4.926 1 71.31 618 ARG A C 1
ATOM 5035 O O . ARG A 1 618 ? 4.961 32.781 -4.602 1 71.31 618 ARG A O 1
ATOM 5042 N N . ASP A 1 619 ? 3.184 31.406 -4.191 1 75.5 619 ASP A N 1
ATOM 5043 C CA . ASP A 1 619 ? 3.596 31.266 -2.799 1 75.5 619 ASP A CA 1
ATOM 5044 C C . ASP A 1 619 ? 4.91 30.484 -2.697 1 75.5 619 ASP A C 1
ATOM 5046 O O . ASP A 1 619 ? 5.746 30.781 -1.842 1 75.5 619 ASP A O 1
ATOM 5050 N N . GLU A 1 620 ? 4.969 29.625 -3.598 1 77.25 620 GLU A N 1
ATOM 5051 C CA . GLU A 1 620 ? 6.195 28.828 -3.598 1 77.25 620 GLU A CA 1
ATOM 5052 C C . GLU A 1 620 ? 7.398 29.688 -4.004 1 77.25 620 GLU A C 1
ATOM 5054 O O . GLU A 1 620 ? 8.477 29.562 -3.422 1 77.25 620 GLU A O 1
ATOM 5059 N N . GLU A 1 621 ? 7.242 30.562 -4.949 1 75.69 621 GLU A N 1
ATOM 5060 C CA . GLU A 1 621 ? 8.328 31.438 -5.375 1 75.69 621 GLU A CA 1
ATOM 5061 C C . GLU A 1 621 ? 8.703 32.406 -4.273 1 75.69 621 GLU A C 1
ATOM 5063 O O . GLU A 1 621 ? 9.891 32.719 -4.07 1 75.69 621 GLU A O 1
ATOM 5068 N N . GLN A 1 622 ? 7.723 32.812 -3.609 1 75.12 622 GLN A N 1
ATOM 5069 C CA . GLN A 1 622 ? 7.98 33.75 -2.531 1 75.12 622 GLN A CA 1
ATOM 5070 C C . GLN A 1 622 ? 8.695 33.062 -1.362 1 75.12 622 GLN A C 1
ATOM 5072 O O . GLN A 1 622 ? 9.461 33.719 -0.64 1 75.12 622 GLN A O 1
ATOM 5077 N N . MET A 1 623 ? 8.414 31.859 -1.304 1 77.88 623 MET A N 1
ATOM 5078 C CA . MET A 1 623 ? 9.031 31.125 -0.208 1 77.88 623 MET A CA 1
ATOM 5079 C C . MET A 1 623 ? 10.477 30.766 -0.542 1 77.88 623 MET A C 1
ATOM 5081 O O . MET A 1 623 ? 11.328 30.734 0.344 1 77.88 623 MET A O 1
ATOM 5085 N N . LEU A 1 624 ? 10.727 30.609 -1.771 1 81.44 624 LEU A N 1
ATOM 5086 C CA . LEU A 1 624 ? 12.047 30.141 -2.18 1 81.44 624 LEU A CA 1
ATOM 5087 C C . LEU A 1 624 ? 12.969 31.328 -2.5 1 81.44 624 LEU A C 1
ATOM 5089 O O . LEU A 1 624 ? 14.195 31.188 -2.467 1 81.44 624 LEU A O 1
ATOM 5093 N N . HIS A 1 625 ? 12.32 32.469 -2.787 1 84.69 625 HIS A N 1
ATOM 5094 C CA . HIS A 1 625 ? 13.117 33.625 -3.148 1 84.69 625 HIS A CA 1
ATOM 5095 C C . HIS A 1 625 ? 13.023 34.719 -2.08 1 84.69 625 HIS A C 1
ATOM 5097 O O . HIS A 1 625 ? 11.945 34.969 -1.53 1 84.69 625 HIS A O 1
ATOM 5103 N N . GLU A 1 626 ? 14.211 35.125 -1.706 1 87.5 626 GLU A N 1
ATOM 5104 C CA . GLU A 1 626 ? 14.297 36.25 -0.798 1 87.5 626 GLU A CA 1
ATOM 5105 C C . GLU A 1 626 ? 15.008 37.438 -1.455 1 87.5 626 GLU A C 1
ATOM 5107 O O . GLU A 1 626 ? 16.047 37.25 -2.098 1 87.5 626 GLU A O 1
ATOM 5112 N N . GLU A 1 627 ? 14.383 38.562 -1.381 1 87.12 627 GLU A N 1
ATOM 5113 C CA . GLU A 1 627 ? 14.984 39.75 -1.965 1 87.12 627 GLU A CA 1
ATOM 5114 C C . GLU A 1 627 ? 15.578 40.656 -0.887 1 87.12 627 GLU A C 1
ATOM 5116 O O . GLU A 1 627 ? 14.953 40.875 0.152 1 87.12 627 GLU A O 1
ATOM 5121 N N . VAL A 1 628 ? 16.812 41 -1.159 1 89.44 628 VAL A N 1
ATOM 5122 C CA . VAL A 1 628 ? 17.484 41.906 -0.244 1 89.44 628 VAL A CA 1
ATOM 5123 C C . VAL A 1 628 ? 17.953 43.156 -1 1 89.44 628 VAL A C 1
ATOM 5125 O O . VAL A 1 628 ? 18.562 43.062 -2.061 1 89.44 628 VAL A O 1
ATOM 5128 N N . VAL A 1 629 ? 17.578 44.281 -0.459 1 87.06 629 VAL A N 1
ATOM 5129 C CA . VAL A 1 629 ? 17.984 45.562 -1.022 1 87.06 629 VAL A CA 1
ATOM 5130 C C . VAL A 1 629 ? 19.047 46.219 -0.13 1 87.06 629 VAL A C 1
ATOM 5132 O O . VAL A 1 629 ? 18.844 46.344 1.078 1 87.06 629 VAL A O 1
ATOM 5135 N N . VAL A 1 630 ? 20.141 46.469 -0.726 1 87.38 630 VAL A N 1
ATOM 5136 C CA . VAL A 1 630 ? 21.234 47.062 0.041 1 87.38 630 VAL A CA 1
ATOM 5137 C C . VAL A 1 630 ? 21.578 48.438 -0.524 1 87.38 630 VAL A C 1
ATOM 5139 O O . VAL A 1 630 ? 21.844 48.562 -1.72 1 87.38 630 VAL A O 1
ATOM 5142 N N . GLU A 1 631 ? 21.562 49.406 0.423 1 87 631 GLU A N 1
ATOM 5143 C CA . GLU A 1 631 ? 22.031 50.75 0.087 1 87 631 GLU A CA 1
ATOM 5144 C C . GLU A 1 631 ? 23.484 50.938 0.499 1 87 631 GLU A C 1
ATOM 5146 O O . GLU A 1 631 ? 23.891 50.5 1.586 1 87 631 GLU A O 1
ATOM 5151 N N . TRP A 1 632 ? 24.25 51.562 -0.317 1 87.25 632 TRP A N 1
ATOM 5152 C CA . TRP A 1 632 ? 25.672 51.75 -0.056 1 87.25 632 TRP A CA 1
ATOM 5153 C C . TRP A 1 632 ? 25.891 52.594 1.188 1 87.25 632 TRP A C 1
ATOM 5155 O O . TRP A 1 632 ? 26.812 52.344 1.967 1 87.25 632 TRP A O 1
ATOM 5165 N N . SER A 1 633 ? 25.078 53.594 1.452 1 83.62 633 SER A N 1
ATOM 5166 C CA . SER A 1 633 ? 25.234 54.469 2.623 1 83.62 633 SER A CA 1
ATOM 5167 C C . SER A 1 633 ? 25.031 53.688 3.914 1 83.62 633 SER A C 1
ATOM 5169 O O . SER A 1 633 ? 25.719 53.906 4.902 1 83.62 633 SER A O 1
ATOM 5171 N N . ALA A 1 634 ? 24.156 52.719 3.766 1 83.25 634 ALA A N 1
ATOM 5172 C CA . ALA A 1 634 ? 23.891 51.906 4.945 1 83.25 634 ALA A CA 1
ATOM 5173 C C . ALA A 1 634 ? 25.016 50.906 5.215 1 83.25 634 ALA A C 1
ATOM 5175 O O . ALA A 1 634 ? 25.297 50.594 6.367 1 83.25 634 ALA A O 1
ATOM 5176 N N . LEU A 1 635 ? 25.641 50.562 4.211 1 85.94 635 LEU A N 1
ATOM 5177 C CA . LEU A 1 635 ? 26.766 49.625 4.328 1 85.94 635 LEU A CA 1
ATOM 5178 C C . LEU A 1 635 ? 27.969 50.281 4.98 1 85.94 635 LEU A C 1
ATOM 5180 O O . LEU A 1 635 ? 28.688 49.656 5.754 1 85.94 635 LEU A O 1
ATOM 5184 N N . ILE A 1 636 ? 28.141 51.531 4.676 1 81.12 636 ILE A N 1
ATOM 5185 C CA . ILE A 1 636 ? 29.25 52.281 5.258 1 81.12 636 ILE A CA 1
ATOM 5186 C C . ILE A 1 636 ? 29.031 52.438 6.766 1 81.12 636 ILE A C 1
ATOM 5188 O O . ILE A 1 636 ? 29.984 52.312 7.547 1 81.12 636 ILE A O 1
ATOM 5192 N N . GLY A 1 637 ? 27.797 52.594 7.145 1 78.44 637 GLY A N 1
ATOM 5193 C CA . GLY A 1 637 ? 27.484 52.719 8.562 1 78.44 637 GLY A CA 1
ATOM 5194 C C . GLY A 1 637 ? 27.641 51.438 9.336 1 78.44 637 GLY A C 1
ATOM 5195 O O . GLY A 1 637 ? 28 51.438 10.516 1 78.44 637 GLY A O 1
ATOM 5196 N N . GLN A 1 638 ? 27.422 50.375 8.625 1 79.75 638 GLN A N 1
ATOM 5197 C CA . GLN A 1 638 ? 27.453 49.062 9.281 1 79.75 638 GLN A CA 1
ATOM 5198 C C . GLN A 1 638 ? 28.875 48.531 9.359 1 79.75 638 GLN A C 1
ATOM 5200 O O . GLN A 1 638 ? 29.234 47.906 10.359 1 79.75 638 GLN A O 1
ATOM 5205 N N . LEU A 1 639 ? 29.672 48.75 8.242 1 82.06 639 LEU A N 1
ATOM 5206 C CA . LEU A 1 639 ? 31.016 48.188 8.188 1 82.06 639 LEU A CA 1
ATOM 5207 C C . LEU A 1 639 ? 32.062 49.25 8.539 1 82.06 639 LEU A C 1
ATOM 5209 O O . LEU A 1 639 ? 32.094 50.312 7.914 1 82.06 639 LEU A O 1
ATOM 5213 N N . GLN A 1 640 ? 32.594 49.406 9.664 1 72.56 640 GLN A N 1
ATOM 5214 C CA . GLN A 1 640 ? 33.531 50.438 10.078 1 72.56 640 GLN A CA 1
ATOM 5215 C C . GLN A 1 640 ? 34.938 50.156 9.586 1 72.56 640 GLN A C 1
ATOM 5217 O O . GLN A 1 640 ? 35.875 50.969 9.805 1 72.56 640 GLN A O 1
ATOM 5222 N N . ASP A 1 641 ? 35 49.094 8.781 1 82.31 641 ASP A N 1
ATOM 5223 C CA . ASP A 1 641 ? 36.344 48.75 8.328 1 82.31 641 ASP A CA 1
ATOM 5224 C C . ASP A 1 641 ? 36.531 49.125 6.867 1 82.31 641 ASP A C 1
ATOM 5226 O O . ASP A 1 641 ? 35.812 48.656 5.988 1 82.31 641 ASP A O 1
ATOM 5230 N N . ALA A 1 642 ? 37.469 49.969 6.621 1 81.44 642 ALA A N 1
ATOM 5231 C CA . ALA A 1 642 ? 37.719 50.5 5.293 1 81.44 642 ALA A CA 1
ATOM 5232 C C . ALA A 1 642 ? 38.188 49.406 4.34 1 81.44 642 ALA A C 1
ATOM 5234 O O . ALA A 1 642 ? 37.844 49.406 3.158 1 81.44 642 ALA A O 1
ATOM 5235 N N . LYS A 1 643 ? 38.875 48.438 4.816 1 85.38 643 LYS A N 1
ATOM 5236 C CA . LYS A 1 643 ? 39.375 47.375 3.965 1 85.38 643 LYS A CA 1
ATOM 5237 C C . LYS A 1 643 ? 38.25 46.5 3.441 1 85.38 643 LYS A C 1
ATOM 5239 O O . LYS A 1 643 ? 38.25 46.094 2.279 1 85.38 643 LYS A O 1
ATOM 5244 N N . GLN A 1 644 ? 37.344 46.25 4.23 1 87.31 644 GLN A N 1
ATOM 5245 C CA . GLN A 1 644 ? 36.219 45.438 3.836 1 87.31 644 GLN A CA 1
ATOM 5246 C C . GLN A 1 644 ? 35.344 46.156 2.826 1 87.31 644 GLN A C 1
ATOM 5248 O O . GLN A 1 644 ? 34.781 45.562 1.907 1 87.31 644 GLN A O 1
ATOM 5253 N N . LEU A 1 645 ? 35.281 47.438 2.975 1 86.31 645 LEU A N 1
ATOM 5254 C CA . LEU A 1 645 ? 34.438 48.25 2.07 1 86.31 645 LEU A CA 1
ATOM 5255 C C . LEU A 1 645 ? 35.031 48.281 0.669 1 86.31 645 LEU A C 1
ATOM 5257 O O . LEU A 1 645 ? 34.312 48.281 -0.324 1 86.31 645 LEU A O 1
ATOM 5261 N N . GLU A 1 646 ? 36.344 48.281 0.612 1 85.38 646 GLU A N 1
ATOM 5262 C CA . GLU A 1 646 ? 37 48.281 -0.686 1 85.38 646 GLU A CA 1
ATOM 5263 C C . GLU A 1 646 ? 36.75 46.969 -1.422 1 85.38 646 GLU A C 1
ATOM 5265 O O . GLU A 1 646 ? 36.594 46.969 -2.645 1 85.38 646 GLU A O 1
ATOM 5270 N N . GLN A 1 647 ? 36.688 45.906 -0.689 1 85.62 647 GLN A N 1
ATOM 5271 C CA . GLN A 1 647 ? 36.438 44.594 -1.296 1 85.62 647 GLN A CA 1
ATOM 5272 C C . GLN A 1 647 ? 35.031 44.5 -1.821 1 85.62 647 GLN A C 1
ATOM 5274 O O . GLN A 1 647 ? 34.75 43.781 -2.785 1 85.62 647 GLN A O 1
ATOM 5279 N N . LEU A 1 648 ? 34.156 45.219 -1.251 1 87.88 648 LEU A N 1
ATOM 5280 C CA . LEU A 1 648 ? 32.719 45.094 -1.576 1 87.88 648 LEU A CA 1
ATOM 5281 C C . LEU A 1 648 ? 32.344 46.062 -2.691 1 87.88 648 LEU A C 1
ATOM 5283 O O . LEU A 1 648 ? 31.234 46.031 -3.209 1 87.88 648 LEU A O 1
ATOM 5287 N N . GLN A 1 649 ? 33.25 46.906 -3.141 1 84.06 649 GLN A N 1
ATOM 5288 C CA . GLN A 1 649 ? 32.938 47.938 -4.156 1 84.06 649 GLN A CA 1
ATOM 5289 C C . GLN A 1 649 ? 32.656 47.281 -5.508 1 84.06 649 GLN A C 1
ATOM 5291 O O . GLN A 1 649 ? 31.922 47.812 -6.324 1 84.06 649 GLN A O 1
ATOM 5296 N N . ASP A 1 650 ? 33.188 46.094 -5.676 1 81.69 650 ASP A N 1
ATOM 5297 C CA . ASP A 1 650 ? 33 45.406 -6.945 1 81.69 650 ASP A CA 1
ATOM 5298 C C . ASP A 1 650 ? 31.641 44.719 -7 1 81.69 650 ASP A C 1
ATOM 5300 O O . ASP A 1 650 ? 31.094 44.5 -8.078 1 81.69 650 ASP A O 1
ATOM 5304 N N . ASP A 1 651 ? 31.078 44.406 -5.879 1 84.75 651 ASP A N 1
ATOM 5305 C CA . ASP A 1 651 ? 29.844 43.656 -5.832 1 84.75 651 ASP A CA 1
ATOM 5306 C C . ASP A 1 651 ? 28.625 44.562 -5.637 1 84.75 651 ASP A C 1
ATOM 5308 O O . ASP A 1 651 ? 27.5 44.156 -5.898 1 84.75 651 ASP A O 1
ATOM 5312 N N . PHE A 1 652 ? 28.859 45.75 -5.031 1 85.94 652 PHE A N 1
ATOM 5313 C CA . PHE A 1 652 ? 27.75 46.656 -4.762 1 85.94 652 PHE A CA 1
ATOM 5314 C C . PHE A 1 652 ? 27.922 47.938 -5.539 1 85.94 652 PHE A C 1
ATOM 5316 O O . PHE A 1 652 ? 29.047 48.344 -5.844 1 85.94 652 PHE A O 1
ATOM 5323 N N . ARG A 1 653 ? 26.891 48.531 -5.953 1 82 653 ARG A N 1
ATOM 5324 C CA . ARG A 1 653 ? 26.938 49.812 -6.648 1 82 653 ARG A CA 1
ATOM 5325 C C . ARG A 1 653 ? 27.297 50.938 -5.688 1 82 653 ARG A C 1
ATOM 5327 O O . ARG A 1 653 ? 26.547 51.25 -4.77 1 82 653 ARG A O 1
ATOM 5334 N N . VAL A 1 654 ? 28.422 51.531 -6.055 1 81.81 654 VAL A N 1
ATOM 5335 C CA . VAL A 1 654 ? 28.906 52.625 -5.207 1 81.81 654 VAL A CA 1
ATOM 5336 C C . VAL A 1 654 ? 27.984 53.812 -5.355 1 81.81 654 VAL A C 1
ATOM 5338 O O . VAL A 1 654 ? 27.75 54.312 -6.469 1 81.81 654 VAL A O 1
ATOM 5341 N N . GLY A 1 655 ? 27.391 54.219 -4.352 1 77.88 655 GLY A N 1
ATOM 5342 C CA . GLY A 1 655 ? 26.547 55.406 -4.348 1 77.88 655 GLY A CA 1
ATOM 5343 C C . GLY A 1 655 ? 25.109 55.094 -4.73 1 77.88 655 GLY A C 1
ATOM 5344 O O . GLY A 1 655 ? 24.266 56 -4.777 1 77.88 655 GLY A O 1
ATOM 5345 N N . GLY A 1 656 ? 24.781 53.781 -4.938 1 83.06 656 GLY A N 1
ATOM 5346 C CA . GLY A 1 656 ? 23.438 53.438 -5.355 1 83.06 656 GLY A CA 1
ATOM 5347 C C . GLY A 1 656 ? 22.859 52.25 -4.594 1 83.06 656 GLY A C 1
ATOM 5348 O O . GLY A 1 656 ? 23.297 51.938 -3.48 1 83.06 656 GLY A O 1
ATOM 5349 N N . VAL A 1 657 ? 21.625 51.781 -5.098 1 87.12 657 VAL A N 1
ATOM 5350 C CA . VAL A 1 657 ? 20.906 50.656 -4.496 1 87.12 657 VAL A CA 1
ATOM 5351 C C . VAL A 1 657 ? 21.125 49.406 -5.328 1 87.12 657 VAL A C 1
ATOM 5353 O O . VAL A 1 657 ? 21.109 49.469 -6.559 1 87.12 657 VAL A O 1
ATOM 5356 N N . SER A 1 658 ? 21.625 48.375 -4.719 1 86.94 658 SER A N 1
ATOM 5357 C CA . SER A 1 658 ? 21.766 47.062 -5.355 1 86.94 658 SER A CA 1
ATOM 5358 C C . SER A 1 658 ? 20.75 46.062 -4.805 1 86.94 658 SER A C 1
ATOM 5360 O O . SER A 1 658 ? 20.469 46.062 -3.604 1 86.94 658 SER A O 1
ATOM 5362 N N . CYS A 1 659 ? 20.109 45.344 -5.711 1 87.69 659 CYS A N 1
ATOM 5363 C CA . CYS A 1 659 ? 19.141 44.344 -5.301 1 87.69 659 CYS A CA 1
ATOM 5364 C C . CYS A 1 659 ? 19.625 42.938 -5.617 1 87.69 659 CYS A C 1
ATOM 5366 O O . CYS A 1 659 ? 20.031 42.656 -6.746 1 87.69 659 CYS A O 1
ATOM 5368 N N . TYR A 1 660 ? 19.719 42.188 -4.578 1 88.88 660 TYR A N 1
ATOM 5369 C CA . TYR A 1 660 ? 20.125 40.781 -4.727 1 88.88 660 TYR A CA 1
ATOM 5370 C C . TYR A 1 660 ? 18.984 39.844 -4.418 1 88.88 660 TYR A C 1
ATOM 5372 O O . TYR A 1 660 ? 18.125 40.156 -3.586 1 88.88 660 TYR A O 1
ATOM 5380 N N . ILE A 1 661 ? 18.938 38.781 -5.113 1 88.81 661 ILE A N 1
ATOM 5381 C CA . ILE A 1 661 ? 17.938 37.75 -4.887 1 88.81 661 ILE A CA 1
ATOM 5382 C C . ILE A 1 661 ? 18.594 36.469 -4.371 1 88.81 661 ILE A C 1
ATOM 5384 O O . ILE A 1 661 ? 19.562 35.969 -4.965 1 88.81 661 ILE A O 1
ATOM 5388 N N . GLY A 1 662 ? 18.125 36.031 -3.145 1 87.94 662 GLY A N 1
ATOM 5389 C CA . GLY A 1 662 ? 18.562 34.75 -2.594 1 87.94 662 GLY A CA 1
ATOM 5390 C C . GLY A 1 662 ? 17.625 33.625 -2.904 1 87.94 662 GLY A C 1
ATOM 5391 O O . GLY A 1 662 ? 16.422 33.719 -2.67 1 87.94 662 GLY A O 1
ATOM 5392 N N . ARG A 1 663 ? 18.219 32.562 -3.475 1 86.44 663 ARG A N 1
ATOM 5393 C CA . ARG A 1 663 ? 17.391 31.406 -3.828 1 86.44 663 ARG A CA 1
ATOM 5394 C C . ARG A 1 663 ? 17.766 30.203 -2.979 1 86.44 663 ARG A C 1
ATOM 5396 O O . ARG A 1 663 ? 18.953 29.922 -2.762 1 86.44 663 ARG A O 1
ATOM 5403 N N . ARG A 1 664 ? 16.688 29.625 -2.43 1 85.06 664 ARG A N 1
ATOM 5404 C CA . ARG A 1 664 ? 16.891 28.406 -1.664 1 85.06 664 ARG A CA 1
ATOM 5405 C C . ARG A 1 664 ? 16.453 27.172 -2.469 1 85.06 664 ARG A C 1
ATOM 5407 O O . ARG A 1 664 ? 15.57 27.266 -3.32 1 85.06 664 ARG A O 1
ATOM 5414 N N . ARG A 1 665 ? 17.094 26.062 -2.211 1 76.88 665 ARG A N 1
ATOM 5415 C CA . ARG A 1 665 ? 16.734 24.812 -2.867 1 76.88 665 ARG A CA 1
ATOM 5416 C C . ARG A 1 665 ? 15.492 24.203 -2.221 1 76.88 665 ARG A C 1
ATOM 5418 O O . ARG A 1 665 ? 15.266 24.375 -1.02 1 76.88 665 ARG A O 1
ATOM 5425 N N . ARG A 1 666 ? 14.766 23.484 -3.064 1 77.25 666 ARG A N 1
ATOM 5426 C CA . ARG A 1 666 ? 13.555 22.812 -2.596 1 77.25 666 ARG A CA 1
ATOM 5427 C C . ARG A 1 666 ? 13.891 21.516 -1.872 1 77.25 666 ARG A C 1
ATOM 5429 O O . ARG A 1 666 ? 13.922 20.438 -2.484 1 77.25 666 ARG A O 1
ATOM 5436 N N . THR A 1 667 ? 14.18 21.688 -0.577 1 74.12 667 THR A N 1
ATOM 5437 C CA . THR A 1 667 ? 14.461 20.5 0.221 1 74.12 667 THR A CA 1
ATOM 5438 C C . THR A 1 667 ? 13.25 20.109 1.057 1 74.12 667 THR A C 1
ATOM 5440 O O . THR A 1 667 ? 12.312 20.891 1.209 1 74.12 667 THR A O 1
ATOM 5443 N N . ARG A 1 668 ? 13.234 18.922 1.496 1 75 668 ARG A N 1
ATOM 5444 C CA . ARG A 1 668 ? 12.133 18.422 2.305 1 75 668 ARG A CA 1
ATOM 5445 C C . ARG A 1 668 ? 11.961 19.25 3.576 1 75 668 ARG A C 1
ATOM 5447 O O . ARG A 1 668 ? 10.836 19.5 4.012 1 75 668 ARG A O 1
ATOM 5454 N N . GLU A 1 669 ? 13.031 19.703 4.102 1 75.94 669 GLU A N 1
ATOM 5455 C CA . GLU A 1 669 ? 12.961 20.469 5.34 1 75.94 669 GLU A CA 1
ATOM 5456 C C . GLU A 1 669 ? 12.242 21.797 5.129 1 75.94 669 GLU A C 1
ATOM 5458 O O . GLU A 1 669 ? 11.453 22.219 5.973 1 75.94 669 GLU A O 1
ATOM 5463 N N . VAL A 1 670 ? 12.547 22.406 4.031 1 79.38 670 VAL A N 1
ATOM 5464 C CA . VAL A 1 670 ? 11.93 23.688 3.74 1 79.38 670 VAL A CA 1
ATOM 5465 C C . VAL A 1 670 ? 10.43 23.5 3.516 1 79.38 670 VAL A C 1
ATOM 5467 O O . VAL A 1 670 ? 9.617 24.312 3.975 1 79.38 670 VAL A O 1
ATOM 5470 N N . LEU A 1 671 ? 10.164 22.422 2.91 1 78.88 671 LEU A N 1
ATOM 5471 C CA . LEU A 1 671 ? 8.758 22.156 2.611 1 78.88 671 LEU A CA 1
ATOM 5472 C C . LEU A 1 671 ? 7.992 21.781 3.875 1 78.88 671 LEU A C 1
ATOM 5474 O O . LEU A 1 671 ? 6.844 22.188 4.059 1 78.88 671 LEU A O 1
ATOM 5478 N N . GLN A 1 672 ? 8.672 21.031 4.723 1 79.62 672 GLN A N 1
ATOM 5479 C CA . GLN A 1 672 ? 8.047 20.641 5.98 1 79.62 672 GLN A CA 1
ATOM 5480 C C . GLN A 1 672 ? 7.781 21.844 6.875 1 79.62 672 GLN A C 1
ATOM 5482 O O . GLN A 1 672 ? 6.758 21.906 7.559 1 79.62 672 GLN A O 1
ATOM 5487 N N . LYS A 1 673 ? 8.703 22.766 6.867 1 80.44 673 LYS A N 1
ATOM 5488 C CA . LYS A 1 673 ? 8.539 23.969 7.676 1 80.44 673 LYS A CA 1
ATOM 5489 C C . LYS A 1 673 ? 7.301 24.75 7.242 1 80.44 673 LYS A C 1
ATOM 5491 O O . LYS A 1 673 ? 6.59 25.312 8.078 1 80.44 673 LYS A O 1
ATOM 5496 N N . HIS A 1 674 ? 7.148 24.656 5.949 1 78.81 674 HIS A N 1
ATOM 5497 C CA . HIS A 1 674 ? 5.988 25.375 5.438 1 78.81 674 HIS A CA 1
ATOM 5498 C C . HIS A 1 674 ? 4.695 24.625 5.746 1 78.81 674 HIS A C 1
ATOM 5500 O O . HIS A 1 674 ? 3.682 25.234 6.078 1 78.81 674 HIS A O 1
ATOM 5506 N N . MET A 1 675 ? 4.699 23.391 5.727 1 76.75 675 MET A N 1
ATOM 5507 C CA . MET A 1 675 ? 3.498 22.578 5.895 1 76.75 675 MET A CA 1
ATOM 5508 C C . MET A 1 675 ? 3.082 22.516 7.363 1 76.75 675 MET A C 1
ATOM 5510 O O . MET A 1 675 ? 1.89 22.516 7.676 1 76.75 675 MET A O 1
ATOM 5514 N N . TYR A 1 676 ? 4.09 22.531 8.234 1 76 676 TYR A N 1
ATOM 5515 C CA . TYR A 1 676 ? 3.795 22.391 9.656 1 76 676 TYR A CA 1
ATOM 5516 C C . TYR A 1 676 ? 3.867 23.75 10.359 1 76 676 TYR A C 1
ATOM 5518 O O . TYR A 1 676 ? 4.262 23.812 11.523 1 76 676 TYR A O 1
ATOM 5526 N N . THR A 1 677 ? 3.631 24.734 9.688 1 78.12 677 THR A N 1
ATOM 5527 C CA . THR A 1 677 ? 3.732 26.062 10.273 1 78.12 677 THR A CA 1
ATOM 5528 C C . THR A 1 677 ? 2.826 26.188 11.492 1 78.12 677 THR A C 1
ATOM 5530 O O . THR A 1 677 ? 3.236 26.719 12.523 1 78.12 677 THR A O 1
ATOM 5533 N N . ALA A 1 678 ? 1.603 25.656 11.398 1 74.44 678 ALA A N 1
ATOM 5534 C CA . ALA A 1 678 ? 0.665 25.734 12.516 1 74.44 678 ALA A CA 1
ATOM 5535 C C . ALA A 1 678 ? 1.113 24.859 13.68 1 74.44 678 ALA A C 1
ATOM 5537 O O . ALA A 1 678 ? 1.021 25.266 14.836 1 74.44 678 ALA A O 1
ATOM 5538 N N . GLU A 1 679 ? 1.613 23.781 13.414 1 79.88 679 GLU A N 1
ATOM 5539 C CA . GLU A 1 679 ? 2.074 22.859 14.453 1 79.88 679 GLU A CA 1
ATOM 5540 C C . GLU A 1 679 ? 3.346 23.375 15.125 1 79.88 679 GLU A C 1
ATOM 5542 O O . GLU A 1 679 ? 3.539 23.188 16.328 1 79.88 679 GLU A O 1
ATOM 5547 N N . ILE A 1 680 ? 4.191 23.969 14.359 1 84.62 680 ILE A N 1
ATOM 5548 C CA . ILE A 1 680 ? 5.445 24.5 14.883 1 84.62 680 ILE A CA 1
ATOM 5549 C C . ILE A 1 680 ? 5.148 25.547 15.953 1 84.62 680 ILE A C 1
ATOM 5551 O O . ILE A 1 680 ? 5.809 25.594 17 1 84.62 680 ILE A O 1
ATOM 5555 N N . LYS A 1 681 ? 4.156 26.297 15.688 1 82.5 681 LYS A N 1
ATOM 5556 C CA . LYS A 1 681 ? 3.768 27.297 16.688 1 82.5 681 LYS A CA 1
ATOM 5557 C C . LYS A 1 681 ? 3.314 26.625 17.984 1 82.5 681 LYS A C 1
ATOM 5559 O O . LYS A 1 681 ? 3.666 27.078 19.062 1 82.5 681 LYS A O 1
ATOM 5564 N N . LYS A 1 682 ? 2.639 25.547 17.844 1 81.69 682 LYS A N 1
ATOM 5565 C CA . LYS A 1 682 ? 2.17 24.828 19.016 1 81.69 682 LYS A CA 1
ATOM 5566 C C . LYS A 1 682 ? 3.332 24.156 19.75 1 81.69 682 LYS A C 1
ATOM 5568 O O . LYS A 1 682 ? 3.359 24.141 20.984 1 81.69 682 LYS A O 1
ATOM 5573 N N . TRP A 1 683 ? 4.27 23.688 19.016 1 83.81 683 TRP A N 1
ATOM 5574 C CA . TRP A 1 683 ? 5.43 23.031 19.609 1 83.81 683 TRP A CA 1
ATOM 5575 C C . TRP A 1 683 ? 6.285 24.016 20.375 1 83.81 683 TRP A C 1
ATOM 5577 O O . TRP A 1 683 ? 6.789 23.703 21.469 1 83.81 683 TRP A O 1
ATOM 5587 N N . LEU A 1 684 ? 6.371 25.172 19.828 1 84.38 684 LEU A N 1
ATOM 5588 C CA . LEU A 1 684 ? 7.184 26.203 20.469 1 84.38 684 LEU A CA 1
ATOM 5589 C C . LEU A 1 684 ? 6.512 26.719 21.734 1 84.38 684 LEU A C 1
ATOM 5591 O O . LEU A 1 684 ? 7.184 27 22.734 1 84.38 684 LEU A O 1
ATOM 5595 N N . GLU A 1 685 ? 5.227 26.75 21.672 1 83.62 685 GLU A N 1
ATOM 5596 C CA . GLU A 1 685 ? 4.488 27.172 22.859 1 83.62 685 GLU A CA 1
ATOM 5597 C C . GLU A 1 685 ? 4.598 26.156 23.984 1 83.62 685 GLU A C 1
ATOM 5599 O O . GLU A 1 685 ? 4.754 26.516 25.156 1 83.62 685 GLU A O 1
ATOM 5604 N N . THR A 1 686 ? 4.527 24.953 23.656 1 80.56 686 THR A N 1
ATOM 5605 C CA . THR A 1 686 ? 4.621 23.891 24.641 1 80.56 686 THR A CA 1
ATOM 5606 C C . THR A 1 686 ? 6.02 23.844 25.25 1 80.56 686 THR A C 1
ATOM 5608 O O . THR A 1 686 ? 6.172 23.594 26.453 1 80.56 686 THR A O 1
ATOM 5611 N N . GLU A 1 687 ? 7.023 24.062 24.453 1 79.19 687 GLU A N 1
ATOM 5612 C CA . GLU A 1 687 ? 8.398 24.062 24.953 1 79.19 687 GLU A CA 1
ATOM 5613 C C . GLU A 1 687 ? 8.641 25.25 25.891 1 79.19 687 GLU A C 1
ATOM 5615 O O . GLU A 1 687 ? 9.367 25.109 26.891 1 79.19 687 GLU A O 1
ATOM 5620 N N . GLU A 1 688 ? 8.062 26.297 25.547 1 76.69 688 GLU A N 1
ATOM 5621 C CA . GLU A 1 688 ? 8.195 27.469 26.391 1 76.69 688 GLU A CA 1
ATOM 5622 C C . GLU A 1 688 ? 7.551 27.234 27.766 1 76.69 688 GLU A C 1
ATOM 5624 O O . GLU A 1 688 ? 8.094 27.656 28.781 1 76.69 688 GLU A O 1
ATOM 5629 N N . ILE A 1 689 ? 6.512 26.547 27.703 1 73.69 689 ILE A N 1
ATOM 5630 C CA . ILE A 1 689 ? 5.82 26.25 28.953 1 73.69 689 ILE A CA 1
ATOM 5631 C C . ILE A 1 689 ? 6.645 25.266 29.781 1 73.69 689 ILE A C 1
ATOM 5633 O O . ILE A 1 689 ? 6.766 25.406 31 1 73.69 689 ILE A O 1
ATOM 5637 N N . GLU A 1 690 ? 7.25 24.344 29.062 1 74.12 690 GLU A N 1
ATOM 5638 C CA . GLU A 1 690 ? 8.07 23.344 29.75 1 74.12 690 GLU A CA 1
ATOM 5639 C C . GLU A 1 690 ? 9.344 23.984 30.312 1 74.12 690 GLU A C 1
ATOM 5641 O O . GLU A 1 690 ? 9.789 23.609 31.406 1 74.12 690 GLU A O 1
ATOM 5646 N N . ASP A 1 691 ? 9.93 24.922 29.609 1 70.44 691 ASP A N 1
ATOM 5647 C CA . ASP A 1 691 ? 11.117 25.625 30.078 1 70.44 691 ASP A CA 1
ATOM 5648 C C . ASP A 1 691 ? 10.805 26.5 31.281 1 70.44 691 ASP A C 1
ATOM 5650 O O . ASP A 1 691 ? 11.609 26.594 32.219 1 70.44 691 ASP A O 1
ATOM 5654 N N . ILE A 1 692 ? 9.656 27.047 31.188 1 62.81 692 ILE A N 1
ATOM 5655 C CA . ILE A 1 692 ? 9.234 27.875 32.312 1 62.81 692 ILE A CA 1
ATOM 5656 C C . ILE A 1 692 ? 9.016 26.984 33.562 1 62.81 692 ILE A C 1
ATOM 5658 O O . ILE A 1 692 ? 9.398 27.359 34.656 1 62.81 692 ILE A O 1
ATOM 5662 N N . ASP A 1 693 ? 8.508 25.875 33.281 1 64.69 693 ASP A N 1
ATOM 5663 C CA . ASP A 1 693 ? 8.25 24.953 34.375 1 64.69 693 ASP A CA 1
ATOM 5664 C C . ASP A 1 693 ? 9.555 24.406 34.938 1 64.69 693 ASP A C 1
ATOM 5666 O O . ASP A 1 693 ? 9.695 24.25 36.156 1 64.69 693 ASP A O 1
ATOM 5670 N N . ASN A 1 694 ? 10.492 24.188 34.031 1 63.44 694 ASN A N 1
ATOM 5671 C CA . ASN A 1 694 ? 11.797 23.688 34.469 1 63.44 694 ASN A CA 1
ATOM 5672 C C . ASN A 1 694 ? 12.602 24.797 35.156 1 63.44 694 ASN A C 1
ATOM 5674 O O . ASN A 1 694 ? 13.328 24.531 36.125 1 63.44 694 ASN A O 1
ATOM 5678 N N . ASN A 1 695 ? 12.57 26 34.625 1 57.72 695 ASN A N 1
ATOM 5679 C CA . ASN A 1 695 ? 13.258 27.125 35.25 1 57.72 695 ASN A CA 1
ATOM 5680 C C . ASN A 1 695 ? 12.602 27.5 36.594 1 57.72 695 ASN A C 1
ATOM 5682 O O . ASN A 1 695 ? 13.289 27.859 37.531 1 57.72 695 ASN A O 1
ATOM 5686 N N . THR A 1 696 ? 11.344 27.469 36.594 1 54.56 696 THR A N 1
ATOM 5687 C CA . THR A 1 696 ? 10.68 27.719 37.875 1 54.56 696 THR A CA 1
ATOM 5688 C C . THR A 1 696 ? 11.008 26.625 38.875 1 54.56 696 THR A C 1
ATOM 5690 O O . THR A 1 696 ? 11.148 26.891 40.062 1 54.56 696 THR A O 1
ATOM 5693 N N . ALA A 1 697 ? 11.242 25.453 38.406 1 59.88 697 ALA A N 1
ATOM 5694 C CA . ALA A 1 697 ? 11.617 24.359 39.312 1 59.88 697 ALA A CA 1
ATOM 5695 C C . ALA A 1 697 ? 13.07 24.484 39.75 1 59.88 697 ALA A C 1
ATOM 5697 O O . ALA A 1 697 ? 13.406 24.203 40.906 1 59.88 697 ALA A O 1
ATOM 5698 N N . SER A 1 698 ? 13.867 24.891 38.781 1 55.91 698 SER A N 1
ATOM 5699 C CA . SER A 1 698 ? 15.266 25.094 39.156 1 55.91 698 SER A CA 1
ATOM 5700 C C . SER A 1 698 ? 15.43 26.312 40.062 1 55.91 698 SER A C 1
ATOM 5702 O O . SER A 1 698 ? 16.281 26.297 40.969 1 55.91 698 SER A O 1
ATOM 5704 N N . THR A 1 699 ? 14.734 27.375 39.812 1 51.12 699 THR A N 1
ATOM 5705 C CA . THR A 1 699 ? 14.797 28.516 40.719 1 51.12 699 THR A CA 1
ATOM 5706 C C . THR A 1 699 ? 14.258 28.141 42.094 1 51.12 699 THR A C 1
ATOM 5708 O O . THR A 1 699 ? 14.758 28.641 43.094 1 51.12 699 THR A O 1
ATOM 5711 N N . VAL A 1 700 ? 13.406 27.312 42.062 1 53.75 700 VAL A N 1
ATOM 5712 C CA . VAL A 1 700 ? 12.914 26.844 43.344 1 53.75 700 VAL A CA 1
ATOM 5713 C C . VAL A 1 700 ? 13.969 25.953 44.031 1 53.75 700 VAL A C 1
ATOM 5715 O O . VAL A 1 700 ? 14.211 26.062 45.219 1 53.75 700 VAL A O 1
ATOM 5718 N N . ASP A 1 701 ? 14.578 25.234 43.156 1 52.78 701 ASP A N 1
ATOM 5719 C CA . ASP A 1 701 ? 15.625 24.391 43.719 1 52.78 701 ASP A CA 1
ATOM 5720 C C . ASP A 1 701 ? 16.844 25.219 44.094 1 52.78 701 ASP A C 1
ATOM 5722 O O . ASP A 1 701 ? 17.484 24.953 45.125 1 52.78 701 ASP A O 1
ATOM 5726 N N . THR A 1 702 ? 17.141 26.188 43.312 1 50.5 702 THR A N 1
ATOM 5727 C CA . THR A 1 702 ? 18.234 27.078 43.688 1 50.5 702 THR A CA 1
ATOM 5728 C C . THR A 1 702 ? 17.828 27.953 44.875 1 50.5 702 THR A C 1
ATOM 5730 O O . THR A 1 702 ? 18.656 28.25 45.75 1 50.5 702 THR A O 1
ATOM 5733 N N . ASN A 1 703 ? 16.672 28.422 44.875 1 45.78 703 ASN A N 1
ATOM 5734 C CA . ASN A 1 703 ? 16.25 29.203 46.031 1 45.78 703 ASN A CA 1
ATOM 5735 C C . ASN A 1 703 ? 16.188 28.344 47.281 1 45.78 703 ASN A C 1
ATOM 5737 O O . ASN A 1 703 ? 16.453 28.828 48.375 1 45.78 703 ASN A O 1
ATOM 5741 N N . ASP A 1 704 ? 15.82 27.141 47.094 1 46.94 704 ASP A N 1
ATOM 5742 C CA . ASP A 1 704 ? 15.797 26.297 48.281 1 46.94 704 ASP A CA 1
ATOM 5743 C C . ASP A 1 704 ? 17.219 26 48.781 1 46.94 704 ASP A C 1
ATOM 5745 O O . ASP A 1 704 ? 17.438 25.781 49.969 1 46.94 704 ASP A O 1
ATOM 5749 N N . ARG A 1 705 ? 18.203 25.969 47.938 1 48.34 705 ARG A N 1
ATOM 5750 C CA . ARG A 1 705 ? 19.578 25.797 48.375 1 48.34 705 ARG A CA 1
ATOM 5751 C C . ARG A 1 705 ? 20.125 27.078 49 1 48.34 705 ARG A C 1
ATOM 5753 O O . ARG A 1 705 ? 20.984 27.016 49.875 1 48.34 705 ARG A O 1
ATOM 5760 N N . LEU A 1 706 ? 19.672 28.234 48.531 1 42.78 706 LEU A N 1
ATOM 5761 C CA . LEU A 1 706 ? 20.172 29.438 49.156 1 42.78 706 LEU A CA 1
ATOM 5762 C C . LEU A 1 706 ? 19.625 29.578 50.562 1 42.78 706 LEU A C 1
ATOM 5764 O O . LEU A 1 706 ? 20.25 30.203 51.438 1 42.78 706 LEU A O 1
ATOM 5768 N N . ILE A 1 707 ? 18.391 29.156 50.781 1 45.81 707 ILE A N 1
ATOM 5769 C CA . ILE A 1 707 ? 17.891 29.266 52.125 1 45.81 707 ILE A CA 1
ATOM 5770 C C . ILE A 1 707 ? 18.625 28.281 53.031 1 45.81 707 ILE A C 1
ATOM 5772 O O . ILE A 1 707 ? 18.703 28.484 54.25 1 45.81 707 ILE A O 1
ATOM 5776 N N . ALA A 1 708 ? 19.078 27.141 52.531 1 44.38 708 ALA A N 1
ATOM 5777 C CA . ALA A 1 708 ? 19.719 26.172 53.406 1 44.38 708 ALA A CA 1
ATOM 5778 C C . ALA A 1 708 ? 21.172 26.531 53.656 1 44.38 708 ALA A C 1
ATOM 5780 O O . ALA A 1 708 ? 21.812 25.953 54.531 1 44.38 708 ALA A O 1
ATOM 5781 N N . SER A 1 709 ? 21.766 27.391 52.875 1 31.42 709 SER A N 1
ATOM 5782 C CA . SER A 1 709 ? 23.094 27.797 53.344 1 31.42 709 SER A CA 1
ATOM 5783 C C . SER A 1 709 ? 23 28.953 54.344 1 31.42 709 SER A C 1
ATOM 5785 O O . SER A 1 709 ? 22.219 29.891 54.125 1 31.42 709 SER A O 1
ATOM 5787 N N . GLU B 1 1 ? -31.547 10.312 3.184 1 39.03 1 GLU B N 1
ATOM 5788 C CA . GLU B 1 1 ? -30.688 9.258 2.672 1 39.03 1 GLU B CA 1
ATOM 5789 C C . GLU B 1 1 ? -30.547 9.344 1.154 1 39.03 1 GLU B C 1
ATOM 5791 O O . GLU B 1 1 ? -29.594 8.812 0.582 1 39.03 1 GLU B O 1
ATOM 5796 N N . ASN B 1 2 ? -31.672 9.805 0.53 1 42.5 2 ASN B N 1
ATOM 5797 C CA . ASN B 1 2 ? -31.719 9.797 -0.928 1 42.5 2 ASN B CA 1
ATOM 5798 C C . ASN B 1 2 ? -31.062 11.047 -1.516 1 42.5 2 ASN B C 1
ATOM 5800 O O . ASN B 1 2 ? -31.438 12.172 -1.162 1 42.5 2 ASN B O 1
ATOM 5804 N N . ASN B 1 3 ? -29.812 10.898 -1.825 1 47.94 3 ASN B N 1
ATOM 5805 C CA . ASN B 1 3 ? -29.062 11.969 -2.471 1 47.94 3 ASN B CA 1
ATOM 5806 C C . ASN B 1 3 ? -29.734 12.43 -3.76 1 47.94 3 ASN B C 1
ATOM 5808 O O . ASN B 1 3 ? -29.047 12.734 -4.746 1 47.94 3 ASN B O 1
ATOM 5812 N N . GLU B 1 4 ? -31.109 12.242 -3.779 1 50.69 4 GLU B N 1
ATOM 5813 C CA . GLU B 1 4 ? -31.766 12.68 -5.012 1 50.69 4 GLU B CA 1
ATOM 5814 C C . GLU B 1 4 ? -31.781 14.203 -5.113 1 50.69 4 GLU B C 1
ATOM 5816 O O . GLU B 1 4 ? -31.984 14.898 -4.109 1 50.69 4 GLU B O 1
ATOM 5821 N N . LYS B 1 5 ? -31.344 14.648 -6.223 1 60.03 5 LYS B N 1
ATOM 5822 C CA . LYS B 1 5 ? -31.359 16.078 -6.527 1 60.03 5 LYS B CA 1
ATOM 5823 C C . LYS B 1 5 ? -32.75 16.656 -6.324 1 60.03 5 LYS B C 1
ATOM 5825 O O . LYS B 1 5 ? -33.75 15.977 -6.516 1 60.03 5 LYS B O 1
ATOM 5830 N N . PHE B 1 6 ? -32.906 17.734 -5.668 1 61.59 6 PHE B N 1
ATOM 5831 C CA . PHE B 1 6 ? -34.156 18.453 -5.383 1 61.59 6 PHE B CA 1
ATOM 5832 C C . PHE B 1 6 ? -35.031 18.562 -6.633 1 61.59 6 PHE B C 1
ATOM 5834 O O . PHE B 1 6 ? -36.25 18.641 -6.535 1 61.59 6 PHE B O 1
ATOM 5841 N N . ASP B 1 7 ? -34.312 18.328 -7.762 1 60.19 7 ASP B N 1
ATOM 5842 C CA . ASP B 1 7 ? -35.062 18.5 -9.016 1 60.19 7 ASP B CA 1
ATOM 5843 C C . ASP B 1 7 ? -35.875 17.25 -9.352 1 60.19 7 ASP B C 1
ATOM 5845 O O . ASP B 1 7 ? -36.781 17.297 -10.172 1 60.19 7 ASP B O 1
ATOM 5849 N N . SER B 1 8 ? -35.625 16.188 -8.68 1 62.44 8 SER B N 1
ATOM 5850 C CA . SER B 1 8 ? -36.312 14.953 -9.031 1 62.44 8 SER B CA 1
ATOM 5851 C C . SER B 1 8 ? -37.469 14.672 -8.07 1 62.44 8 SER B C 1
ATOM 5853 O O . SER B 1 8 ? -38.125 13.648 -8.172 1 62.44 8 SER B O 1
ATOM 5855 N N . HIS B 1 9 ? -37.781 15.625 -7.254 1 65.38 9 HIS B N 1
ATOM 5856 C CA . HIS B 1 9 ? -38.906 15.445 -6.324 1 65.38 9 HIS B CA 1
ATOM 5857 C C . HIS B 1 9 ? -40.219 15.836 -6.965 1 65.38 9 HIS B C 1
ATOM 5859 O O . HIS B 1 9 ? -40.25 16.734 -7.816 1 65.38 9 HIS B O 1
ATOM 5865 N N . PRO B 1 10 ? -41.25 15.039 -6.723 1 65.44 10 PRO B N 1
ATOM 5866 C CA . PRO B 1 10 ? -42.562 15.336 -7.312 1 65.44 10 PRO B CA 1
ATOM 5867 C C . PRO B 1 10 ? -43.062 16.734 -6.965 1 65.44 10 PRO B C 1
ATOM 5869 O O . PRO B 1 10 ? -43.031 17.125 -5.797 1 65.44 10 PRO B O 1
ATOM 5872 N N . ARG B 1 11 ? -43.312 17.5 -8.031 1 64.5 11 ARG B N 1
ATOM 5873 C CA . ARG B 1 11 ? -43.844 18.859 -7.855 1 64.5 11 ARG B CA 1
ATOM 5874 C C . ARG B 1 11 ? -45.344 18.859 -7.848 1 64.5 11 ARG B C 1
ATOM 5876 O O . ARG B 1 11 ? -45.969 19.719 -7.207 1 64.5 11 ARG B O 1
ATOM 5883 N N . HIS B 1 12 ? -45.875 17.734 -8.539 1 68.44 12 HIS B N 1
ATOM 5884 C CA . HIS B 1 12 ? -47.344 17.719 -8.68 1 68.44 12 HIS B CA 1
ATOM 5885 C C . HIS B 1 12 ? -47.969 16.594 -7.867 1 68.44 12 HIS B C 1
ATOM 5887 O O . HIS B 1 12 ? -47.375 15.539 -7.699 1 68.44 12 HIS B O 1
ATOM 5893 N N . PRO B 1 13 ? -49.031 16.812 -7.266 1 71.56 13 PRO B N 1
ATOM 5894 C CA . PRO B 1 13 ? -49.719 15.812 -6.449 1 71.56 13 PRO B CA 1
ATOM 5895 C C . PRO B 1 13 ? -50.062 14.555 -7.234 1 71.56 13 PRO B C 1
ATOM 5897 O O . PRO B 1 13 ? -50.188 13.469 -6.652 1 71.56 13 PRO B O 1
ATOM 5900 N N . SER B 1 14 ? -50.219 14.68 -8.5 1 71.5 14 SER B N 1
ATOM 5901 C CA . SER B 1 14 ? -50.594 13.492 -9.281 1 71.5 14 SER B CA 1
ATOM 5902 C C . SER B 1 14 ? -49.438 12.516 -9.359 1 71.5 14 SER B C 1
ATOM 5904 O O . SER B 1 14 ? -49.625 11.32 -9.609 1 71.5 14 SER B O 1
ATOM 5906 N N . ALA B 1 15 ? -48.281 12.969 -9.102 1 73.19 15 ALA B N 1
ATOM 5907 C CA . ALA B 1 15 ? -47.094 12.133 -9.203 1 73.19 15 ALA B CA 1
ATOM 5908 C C . ALA B 1 15 ? -46.781 11.461 -7.867 1 73.19 15 ALA B C 1
ATOM 5910 O O . ALA B 1 15 ? -45.969 10.555 -7.801 1 73.19 15 ALA B O 1
ATOM 5911 N N . LEU B 1 16 ? -47.625 11.703 -6.91 1 76.62 16 LEU B N 1
ATOM 5912 C CA . LEU B 1 16 ? -47.312 11.281 -5.547 1 76.62 16 LEU B CA 1
ATOM 5913 C C . LEU B 1 16 ? -47.562 9.781 -5.375 1 76.62 16 LEU B C 1
ATOM 5915 O O . LEU B 1 16 ? -46.75 9.078 -4.777 1 76.62 16 LEU B O 1
ATOM 5919 N N . PRO B 1 17 ? -48.688 9.305 -6.004 1 75.94 17 PRO B N 1
ATOM 5920 C CA . PRO B 1 17 ? -48.875 7.867 -5.789 1 75.94 17 PRO B CA 1
ATOM 5921 C C . PRO B 1 17 ? -47.781 7.02 -6.426 1 75.94 17 PRO B C 1
ATOM 5923 O O . PRO B 1 17 ? -47.344 6.031 -5.836 1 75.94 17 PRO B O 1
ATOM 5926 N N . ALA B 1 18 ? -47.312 7.414 -7.527 1 75.31 18 ALA B N 1
ATOM 5927 C CA . ALA B 1 18 ? -46.25 6.68 -8.172 1 75.31 18 ALA B CA 1
ATOM 5928 C C . ALA B 1 18 ? -44.969 6.77 -7.355 1 75.31 18 ALA B C 1
ATOM 5930 O O . ALA B 1 18 ? -44.219 5.789 -7.246 1 75.31 18 ALA B O 1
ATOM 5931 N N . TYR B 1 19 ? -44.812 7.82 -6.766 1 77.25 19 TYR B N 1
ATOM 5932 C CA . TYR B 1 19 ? -43.625 8.031 -5.945 1 77.25 19 TYR B CA 1
ATOM 5933 C C . TYR B 1 19 ? -43.688 7.199 -4.676 1 77.25 19 TYR B C 1
ATOM 5935 O O . TYR B 1 19 ? -42.688 6.594 -4.277 1 77.25 19 TYR B O 1
ATOM 5943 N N . LEU B 1 20 ? -44.875 7.062 -4.148 1 77.19 20 LEU B N 1
ATOM 5944 C CA . LEU B 1 20 ? -45.031 6.316 -2.906 1 77.19 20 LEU B CA 1
ATOM 5945 C C . LEU B 1 20 ? -44.969 4.812 -3.162 1 77.19 20 LEU B C 1
ATOM 5947 O O . LEU B 1 20 ? -44.5 4.055 -2.311 1 77.19 20 LEU B O 1
ATOM 5951 N N . LEU B 1 21 ? -45.312 4.48 -4.34 1 75.44 21 LEU B N 1
ATOM 5952 C CA . LEU B 1 21 ? -45.281 3.059 -4.672 1 75.44 21 LEU B CA 1
ATOM 5953 C C . LEU B 1 21 ? -43.844 2.596 -4.898 1 75.44 21 LEU B C 1
ATOM 5955 O O . LEU B 1 21 ? -43.469 1.492 -4.496 1 75.44 21 LEU B O 1
ATOM 5959 N N . VAL B 1 22 ? -43.125 3.496 -5.512 1 74.5 22 VAL B N 1
ATOM 5960 C CA . VAL B 1 22 ? -41.75 3.125 -5.836 1 74.5 22 VAL B CA 1
ATOM 5961 C C . VAL B 1 22 ? -40.906 3.109 -4.562 1 74.5 22 VAL B C 1
ATOM 5963 O O . VAL B 1 22 ? -40 2.307 -4.434 1 74.5 22 VAL B O 1
ATOM 5966 N N . HIS B 1 23 ? -41.281 3.879 -3.57 1 75 23 HIS B N 1
ATOM 5967 C CA . HIS B 1 23 ? -40.469 3.979 -2.365 1 75 23 HIS B CA 1
ATOM 5968 C C . HIS B 1 23 ? -41.062 3.15 -1.23 1 75 23 HIS B C 1
ATOM 5970 O O . HIS B 1 23 ? -40.719 3.34 -0.065 1 75 23 HIS B O 1
ATOM 5976 N N . ASN B 1 24 ? -41.875 2.158 -1.649 1 78.19 24 ASN B N 1
ATOM 5977 C CA . ASN B 1 24 ? -42.406 1.218 -0.672 1 78.19 24 ASN B CA 1
ATOM 5978 C C . ASN B 1 24 ? -41.438 0.08 -0.39 1 78.19 24 ASN B C 1
ATOM 5980 O O . ASN B 1 24 ? -40.688 -0.337 -1.278 1 78.19 24 ASN B O 1
ATOM 5984 N N . ASN B 1 25 ? -41.375 -0.347 0.82 1 82.69 25 ASN B N 1
ATOM 5985 C CA . ASN B 1 25 ? -40.438 -1.381 1.239 1 82.69 25 ASN B CA 1
ATOM 5986 C C . ASN B 1 25 ? -40.688 -2.705 0.529 1 82.69 25 ASN B C 1
ATOM 5988 O O . ASN B 1 25 ? -39.75 -3.455 0.232 1 82.69 25 ASN B O 1
ATOM 5992 N N . TRP B 1 26 ? -41.875 -2.881 0.191 1 83.12 26 TRP B N 1
ATOM 5993 C CA . TRP B 1 26 ? -42.219 -4.117 -0.503 1 83.12 26 TRP B CA 1
ATOM 5994 C C . TRP B 1 26 ? -41.719 -4.098 -1.938 1 83.12 26 TRP B C 1
ATOM 5996 O O . TRP B 1 26 ? -41.25 -5.117 -2.453 1 83.12 26 TRP B O 1
ATOM 6006 N N . TYR B 1 27 ? -41.812 -3.037 -2.461 1 83.25 27 TYR B N 1
ATOM 6007 C CA . TYR B 1 27 ? -41.344 -2.943 -3.834 1 83.25 27 TYR B CA 1
ATOM 6008 C C . TYR B 1 27 ? -39.812 -3.004 -3.881 1 83.25 27 TYR B C 1
ATOM 6010 O O . TYR B 1 27 ? -39.25 -3.576 -4.809 1 83.25 27 TYR B O 1
ATOM 6018 N N . TYR B 1 28 ? -39.25 -2.469 -2.896 1 86.06 28 TYR B N 1
ATOM 6019 C CA . TYR B 1 28 ? -37.812 -2.58 -2.836 1 86.06 28 TYR B CA 1
ATOM 6020 C C . TYR B 1 28 ? -37.375 -4.039 -2.715 1 86.06 28 TYR B C 1
ATOM 6022 O O . TYR B 1 28 ? -36.375 -4.453 -3.33 1 86.06 28 TYR B O 1
ATOM 6030 N N . GLY B 1 29 ? -38.125 -4.738 -1.952 1 88.56 29 GLY B N 1
ATOM 6031 C CA . GLY B 1 29 ? -37.812 -6.156 -1.818 1 88.56 29 GLY B CA 1
ATOM 6032 C C . GLY B 1 29 ? -38.062 -6.938 -3.098 1 88.56 29 GLY B C 1
ATOM 6033 O O . GLY B 1 29 ? -37.281 -7.824 -3.439 1 88.56 29 GLY B O 1
ATOM 6034 N N . LEU B 1 30 ? -39.094 -6.566 -3.801 1 89.88 30 LEU B N 1
ATOM 6035 C CA . LEU B 1 30 ? -39.375 -7.238 -5.059 1 89.88 30 LEU B CA 1
ATOM 6036 C C . LEU B 1 30 ? -38.312 -6.934 -6.105 1 89.88 30 LEU B C 1
ATOM 6038 O O . LEU B 1 30 ? -37.938 -7.809 -6.891 1 89.88 30 LEU B O 1
ATOM 6042 N N . ASP B 1 31 ? -37.906 -5.746 -6.105 1 90 31 ASP B N 1
ATOM 6043 C CA . ASP B 1 31 ? -36.844 -5.352 -7.035 1 90 31 ASP B CA 1
ATOM 6044 C C . ASP B 1 31 ? -35.562 -6.102 -6.742 1 90 31 ASP B C 1
ATOM 6046 O O . ASP B 1 31 ? -34.875 -6.555 -7.664 1 90 31 ASP B O 1
ATOM 6050 N N . LEU B 1 32 ? -35.25 -6.246 -5.539 1 92.12 32 LEU B N 1
ATOM 6051 C CA . LEU B 1 32 ? -34.031 -6.973 -5.141 1 92.12 32 LEU B CA 1
ATOM 6052 C C . LEU B 1 32 ? -34.156 -8.453 -5.496 1 92.12 32 LEU B C 1
ATOM 6054 O O . LEU B 1 32 ? -33.219 -9.047 -6.016 1 92.12 32 LEU B O 1
ATOM 6058 N N . ALA B 1 33 ? -35.281 -9.008 -5.242 1 93.88 33 ALA B N 1
ATOM 6059 C CA . ALA B 1 33 ? -35.5 -10.422 -5.547 1 93.88 33 ALA B CA 1
ATOM 6060 C C . ALA B 1 33 ? -35.438 -10.672 -7.047 1 93.88 33 ALA B C 1
ATOM 6062 O O . ALA B 1 33 ? -34.844 -11.672 -7.484 1 93.88 33 ALA B O 1
ATOM 6063 N N . ALA B 1 34 ? -36.031 -9.805 -7.801 1 93.56 34 ALA B N 1
ATOM 6064 C CA . ALA B 1 34 ? -36 -9.945 -9.258 1 93.56 34 ALA B CA 1
ATOM 6065 C C . ALA B 1 34 ? -34.562 -9.859 -9.773 1 93.56 34 ALA B C 1
ATOM 6067 O O . ALA B 1 34 ? -34.188 -10.617 -10.664 1 93.56 34 ALA B O 1
ATOM 6068 N N . SER B 1 35 ? -33.812 -8.93 -9.227 1 93.81 35 SER B N 1
ATOM 6069 C CA . SER B 1 35 ? -32.438 -8.781 -9.656 1 93.81 35 SER B CA 1
ATOM 6070 C C . SER B 1 35 ? -31.594 -9.992 -9.266 1 93.81 35 SER B C 1
ATOM 6072 O O . SER B 1 35 ? -30.734 -10.43 -10.023 1 93.81 35 SER B O 1
ATOM 6074 N N . LEU B 1 36 ? -31.812 -10.578 -8.156 1 94.31 36 LEU B N 1
ATOM 6075 C CA . LEU B 1 36 ? -31.078 -11.758 -7.707 1 94.31 36 LEU B CA 1
ATOM 6076 C C . LEU B 1 36 ? -31.453 -12.977 -8.539 1 94.31 36 LEU B C 1
ATOM 6078 O O . LEU B 1 36 ? -30.594 -13.82 -8.828 1 94.31 36 LEU B O 1
ATOM 6082 N N . ILE B 1 37 ? -32.688 -13.062 -8.891 1 94.06 37 ILE B N 1
ATOM 6083 C CA . ILE B 1 37 ? -33.125 -14.164 -9.734 1 94.06 37 ILE B CA 1
ATOM 6084 C C . ILE B 1 37 ? -32.469 -14.055 -11.117 1 94.06 37 ILE B C 1
ATOM 6086 O O . ILE B 1 37 ? -32.031 -15.062 -11.68 1 94.06 37 ILE B O 1
ATOM 6090 N N . LEU B 1 38 ? -32.406 -12.875 -11.625 1 93.25 38 LEU B N 1
ATOM 6091 C CA . LEU B 1 38 ? -31.781 -12.664 -12.914 1 93.25 38 LEU B CA 1
ATOM 6092 C C . LEU B 1 38 ? -30.312 -13.102 -12.875 1 93.25 38 LEU B C 1
ATOM 6094 O O . LEU B 1 38 ? -29.812 -13.711 -13.828 1 93.25 38 LEU B O 1
ATOM 6098 N N . LEU B 1 39 ? -29.656 -12.812 -11.789 1 93.75 39 LEU B N 1
ATOM 6099 C CA . LEU B 1 39 ? -28.25 -13.195 -11.656 1 93.75 39 LEU B CA 1
ATOM 6100 C C . LEU B 1 39 ? -28.125 -14.703 -11.469 1 93.75 39 LEU B C 1
ATOM 6102 O O . LEU B 1 39 ? -27.219 -15.328 -12.023 1 93.75 39 LEU B O 1
ATOM 6106 N N . ALA B 1 40 ? -29.062 -15.297 -10.766 1 92.94 40 ALA B N 1
ATOM 6107 C CA . ALA B 1 40 ? -29.016 -16.734 -10.477 1 92.94 40 ALA B CA 1
ATOM 6108 C C . ALA B 1 40 ? -29.359 -17.547 -11.719 1 92.94 40 ALA B C 1
ATOM 6110 O O . ALA B 1 40 ? -29 -18.719 -11.805 1 92.94 40 ALA B O 1
ATOM 6111 N N . LEU B 1 41 ? -30.016 -16.953 -12.664 1 92.25 41 LEU B N 1
ATOM 6112 C CA . LEU B 1 41 ? -30.406 -17.656 -13.883 1 92.25 41 LEU B CA 1
ATOM 6113 C C . LEU B 1 41 ? -29.172 -18.078 -14.68 1 92.25 41 LEU B C 1
ATOM 6115 O O . LEU B 1 41 ? -29.234 -19.031 -15.461 1 92.25 41 LEU B O 1
ATOM 6119 N N . ALA B 1 42 ? -28.062 -17.375 -14.43 1 91.44 42 ALA B N 1
ATOM 6120 C CA . ALA B 1 42 ? -26.828 -17.719 -15.141 1 91.44 42 ALA B CA 1
ATOM 6121 C C . ALA B 1 42 ? -26.328 -19.094 -14.695 1 91.44 42 ALA B C 1
ATOM 6123 O O . ALA B 1 42 ? -25.547 -19.734 -15.414 1 91.44 42 ALA B O 1
ATOM 6124 N N . LEU B 1 43 ? -26.75 -19.578 -13.547 1 91.94 43 LEU B N 1
ATOM 6125 C CA . LEU B 1 43 ? -26.359 -20.906 -13.062 1 91.94 43 LEU B CA 1
ATOM 6126 C C . LEU B 1 43 ? -27.109 -22 -13.812 1 91.94 43 LEU B C 1
ATOM 6128 O O . LEU B 1 43 ? -26.594 -23.109 -13.961 1 91.94 43 LEU B O 1
ATOM 6132 N N . ALA B 1 44 ? -28.281 -21.625 -14.375 1 90.81 44 ALA B N 1
ATOM 6133 C CA . ALA B 1 44 ? -29.156 -22.625 -14.992 1 90.81 44 ALA B CA 1
ATOM 6134 C C . ALA B 1 44 ? -29.109 -22.531 -16.516 1 90.81 44 ALA B C 1
ATOM 6136 O O . ALA B 1 44 ? -29.5 -23.453 -17.219 1 90.81 44 ALA B O 1
ATOM 6137 N N . GLU B 1 45 ? -28.594 -21.422 -17 1 88.69 45 GLU B N 1
ATOM 6138 C CA . GLU B 1 45 ? -28.5 -21.234 -18.453 1 88.69 45 GLU B CA 1
ATOM 6139 C C . GLU B 1 45 ? -27.234 -21.875 -19.016 1 88.69 45 GLU B C 1
ATOM 6141 O O . GLU B 1 45 ? -26.188 -21.891 -18.359 1 88.69 45 GLU B O 1
ATOM 6146 N N . GLU B 1 46 ? -27.281 -22.328 -20.156 1 84.56 46 GLU B N 1
ATOM 6147 C CA . GLU B 1 46 ? -26.125 -22.953 -20.781 1 84.56 46 GLU B CA 1
ATOM 6148 C C . GLU B 1 46 ? -25.047 -21.922 -21.094 1 84.56 46 GLU B C 1
ATOM 6150 O O . GLU B 1 46 ? -25.344 -20.844 -21.609 1 84.56 46 GLU B O 1
ATOM 6155 N N . PRO B 1 47 ? -23.844 -22.234 -20.797 1 86.38 47 PRO B N 1
ATOM 6156 C CA . PRO B 1 47 ? -23.25 -23.406 -20.125 1 86.38 47 PRO B CA 1
ATOM 6157 C C . PRO B 1 47 ? -23.547 -23.422 -18.625 1 86.38 47 PRO B C 1
ATOM 6159 O O . PRO B 1 47 ? -23.125 -22.516 -17.891 1 86.38 47 PRO B O 1
ATOM 6162 N N . SER B 1 48 ? -24.344 -24.375 -18.234 1 81.88 48 SER B N 1
ATOM 6163 C CA . SER B 1 48 ? -24.891 -24.422 -16.891 1 81.88 48 SER B CA 1
ATOM 6164 C C . SER B 1 48 ? -24.094 -25.375 -16.016 1 81.88 48 SER B C 1
ATOM 6166 O O . SER B 1 48 ? -23.25 -26.125 -16.5 1 81.88 48 SER B O 1
ATOM 6168 N N . VAL B 1 49 ? -24.359 -25.25 -14.805 1 84.06 49 VAL B N 1
ATOM 6169 C CA . VAL B 1 49 ? -23.875 -26.234 -13.844 1 84.06 49 VAL B CA 1
ATOM 6170 C C . VAL B 1 49 ? -24.625 -27.547 -14.016 1 84.06 49 VAL B C 1
ATOM 6172 O O . VAL B 1 49 ? -25.828 -27.562 -14.281 1 84.06 49 VAL B O 1
ATOM 6175 N N . VAL B 1 50 ? -23.953 -28.609 -14.109 1 79.5 50 VAL B N 1
ATOM 6176 C CA . VAL B 1 50 ? -24.438 -29.922 -14.492 1 79.5 50 VAL B CA 1
ATOM 6177 C C . VAL B 1 50 ? -25.734 -30.234 -13.75 1 79.5 50 VAL B C 1
ATOM 6179 O O . VAL B 1 50 ? -26.719 -30.688 -14.352 1 79.5 50 VAL B O 1
ATOM 6182 N N . ASN B 1 51 ? -25.906 -29.828 -12.484 1 81.38 51 ASN B N 1
ATOM 6183 C CA . ASN B 1 51 ? -27.094 -30.234 -11.727 1 81.38 51 ASN B CA 1
ATOM 6184 C C . ASN B 1 51 ? -28.156 -29.141 -11.742 1 81.38 51 ASN B C 1
ATOM 6186 O O . ASN B 1 51 ? -29.281 -29.359 -11.266 1 81.38 51 ASN B O 1
ATOM 6190 N N . PHE B 1 52 ? -27.969 -28.062 -12.469 1 83.12 52 PHE B N 1
ATOM 6191 C CA . PHE B 1 52 ? -28.922 -26.969 -12.406 1 83.12 52 PHE B CA 1
ATOM 6192 C C . PHE B 1 52 ? -29.406 -26.594 -13.805 1 83.12 52 PHE B C 1
ATOM 6194 O O . PHE B 1 52 ? -29.906 -25.484 -14.016 1 83.12 52 PHE B O 1
ATOM 6201 N N . LYS B 1 53 ? -29.312 -27.469 -14.758 1 87.38 53 LYS B N 1
ATOM 6202 C CA . LYS B 1 53 ? -29.719 -27.141 -16.125 1 87.38 53 LYS B CA 1
ATOM 6203 C C . LYS B 1 53 ? -31.234 -27.062 -16.25 1 87.38 53 LYS B C 1
ATOM 6205 O O . LYS B 1 53 ? -31.938 -27.984 -15.844 1 87.38 53 LYS B O 1
ATOM 6210 N N . LEU B 1 54 ? -31.703 -25.906 -16.672 1 87.31 54 LEU B N 1
ATOM 6211 C CA . LEU B 1 54 ? -33.125 -25.703 -16.922 1 87.31 54 LEU B CA 1
ATOM 6212 C C . LEU B 1 54 ? -33.406 -25.625 -18.422 1 87.31 54 LEU B C 1
ATOM 6214 O O . LEU B 1 54 ? -32.594 -25.125 -19.188 1 87.31 54 LEU B O 1
ATOM 6218 N N . PRO B 1 55 ? -34.625 -26.141 -18.75 1 87.81 55 PRO B N 1
ATOM 6219 C CA . PRO B 1 55 ? -35 -26.031 -20.172 1 87.81 55 PRO B CA 1
ATOM 6220 C C . PRO B 1 55 ? -35.156 -24.578 -20.625 1 87.81 55 PRO B C 1
ATOM 6222 O O . PRO B 1 55 ? -35.406 -23.688 -19.812 1 87.81 55 PRO B O 1
ATOM 6225 N N . ILE B 1 56 ? -34.938 -24.234 -21.859 1 87.5 56 ILE B N 1
ATOM 6226 C CA . ILE B 1 56 ? -34.906 -22.906 -22.469 1 87.5 56 ILE B CA 1
ATOM 6227 C C . ILE B 1 56 ? -36.25 -22.188 -22.219 1 87.5 56 ILE B C 1
ATOM 6229 O O . ILE B 1 56 ? -36.25 -20.984 -21.953 1 87.5 56 ILE B O 1
ATOM 6233 N N . GLY B 1 57 ? -37.344 -22.922 -22.25 1 85.69 57 GLY B N 1
ATOM 6234 C CA . GLY B 1 57 ? -38.625 -22.297 -22.031 1 85.69 57 GLY B CA 1
ATOM 6235 C C . GLY B 1 57 ? -38.812 -21.766 -20.625 1 85.69 57 GLY B C 1
ATOM 6236 O O . GLY B 1 57 ? -39.344 -20.688 -20.422 1 85.69 57 GLY B O 1
ATOM 6237 N N . ILE B 1 58 ? -38.219 -22.422 -19.703 1 88.75 58 ILE B N 1
ATOM 6238 C CA . ILE B 1 58 ? -38.438 -22.062 -18.297 1 88.75 58 ILE B CA 1
ATOM 6239 C C . ILE B 1 58 ? -37.531 -20.875 -17.938 1 88.75 58 ILE B C 1
ATOM 6241 O O . ILE B 1 58 ? -37.969 -19.906 -17.344 1 88.75 58 ILE B O 1
ATOM 6245 N N . HIS B 1 59 ? -36.25 -21.031 -18.281 1 90.12 59 HIS B N 1
ATOM 6246 C CA . HIS B 1 59 ? -35.375 -19.922 -17.875 1 90.12 59 HIS B CA 1
ATOM 6247 C C . HIS B 1 59 ? -35.688 -18.656 -18.672 1 90.12 59 HIS B C 1
ATOM 6249 O O . HIS B 1 59 ? -35.531 -17.547 -18.156 1 90.12 59 HIS B O 1
ATOM 6255 N N . ALA B 1 60 ? -36.188 -18.75 -19.875 1 89.31 60 ALA B N 1
ATOM 6256 C CA . ALA B 1 60 ? -36.531 -17.578 -20.656 1 89.31 60 ALA B CA 1
ATOM 6257 C C . ALA B 1 60 ? -37.781 -16.891 -20.094 1 89.31 60 ALA B C 1
ATOM 6259 O O . ALA B 1 60 ? -37.875 -15.664 -20.078 1 89.31 60 ALA B O 1
ATOM 6260 N N . THR B 1 61 ? -38.719 -17.719 -19.641 1 90.69 61 THR B N 1
ATOM 6261 C CA . THR B 1 61 ? -39.938 -17.141 -19.047 1 90.69 61 THR B CA 1
ATOM 6262 C C . THR B 1 61 ? -39.594 -16.469 -17.719 1 90.69 61 THR B C 1
ATOM 6264 O O . THR B 1 61 ? -40.125 -15.383 -17.422 1 90.69 61 THR B O 1
ATOM 6267 N N . LEU B 1 62 ? -38.75 -17.125 -16.984 1 91.88 62 LEU B N 1
ATOM 6268 C CA . LEU B 1 62 ? -38.344 -16.516 -15.727 1 91.88 62 LEU B CA 1
ATOM 6269 C C . LEU B 1 62 ? -37.594 -15.211 -15.961 1 91.88 62 LEU B C 1
ATOM 6271 O O . LEU B 1 62 ? -37.75 -14.258 -15.195 1 91.88 62 LEU B O 1
ATOM 6275 N N . GLU B 1 63 ? -36.781 -15.18 -16.938 1 93.25 63 GLU B N 1
ATOM 6276 C CA . GLU B 1 63 ? -36.062 -13.961 -17.281 1 93.25 63 GLU B CA 1
ATOM 6277 C C . GLU B 1 63 ? -37.031 -12.859 -17.719 1 93.25 63 GLU B C 1
ATOM 6279 O O . GLU B 1 63 ? -36.906 -11.703 -17.328 1 93.25 63 GLU B O 1
ATOM 6284 N N . MET B 1 64 ? -38.062 -13.227 -18.469 1 92.75 64 MET B N 1
ATOM 6285 C CA . MET B 1 64 ? -39.031 -12.25 -18.938 1 92.75 64 MET B CA 1
ATOM 6286 C C . MET B 1 64 ? -39.844 -11.688 -17.781 1 92.75 64 MET B C 1
ATOM 6288 O O . MET B 1 64 ? -40.156 -10.484 -17.75 1 92.75 64 MET B O 1
ATOM 6292 N N . VAL B 1 65 ? -40.125 -12.5 -16.859 1 93.5 65 VAL B N 1
ATOM 6293 C CA . VAL B 1 65 ? -40.906 -12.062 -15.695 1 93.5 65 VAL B CA 1
ATOM 6294 C C . VAL B 1 65 ? -40.062 -11.125 -14.844 1 93.5 65 VAL B C 1
ATOM 6296 O O . VAL B 1 65 ? -40.531 -10.078 -14.391 1 93.5 65 VAL B O 1
ATOM 6299 N N . ALA B 1 66 ? -38.844 -11.547 -14.617 1 94.06 66 ALA B N 1
ATOM 6300 C CA . ALA B 1 66 ? -37.969 -10.711 -13.805 1 94.06 66 ALA B CA 1
ATOM 6301 C C . ALA B 1 66 ? -37.719 -9.367 -14.492 1 94.06 66 ALA B C 1
ATOM 6303 O O . ALA B 1 66 ? -37.75 -8.32 -13.844 1 94.06 66 ALA B O 1
ATOM 6304 N N . LEU B 1 67 ? -37.5 -9.32 -15.805 1 93.69 67 LEU B N 1
ATOM 6305 C CA . LEU B 1 67 ? -37.281 -8.086 -16.547 1 93.69 67 LEU B CA 1
ATOM 6306 C C . LEU B 1 67 ? -38.562 -7.25 -16.562 1 93.69 67 LEU B C 1
ATOM 6308 O O . LEU B 1 67 ? -38.5 -6.016 -16.547 1 93.69 67 LEU B O 1
ATOM 6312 N N . GLY B 1 68 ? -39.656 -7.934 -16.562 1 92.81 68 GLY B N 1
ATOM 6313 C CA . GLY B 1 68 ? -40.938 -7.234 -16.516 1 92.81 68 GLY B CA 1
ATOM 6314 C C . GLY B 1 68 ? -41.156 -6.469 -15.219 1 92.81 68 GLY B C 1
ATOM 6315 O O . GLY B 1 68 ? -41.625 -5.336 -15.234 1 92.81 68 GLY B O 1
ATOM 6316 N N . ILE B 1 69 ? -40.75 -7.078 -14.18 1 92.06 69 ILE B N 1
ATOM 6317 C CA . ILE B 1 69 ? -40.875 -6.434 -12.875 1 92.06 69 ILE B CA 1
ATOM 6318 C C . ILE B 1 69 ? -40 -5.184 -12.836 1 92.06 69 ILE B C 1
ATOM 6320 O O . ILE B 1 69 ? -40.406 -4.137 -12.344 1 92.06 69 ILE B O 1
ATOM 6324 N N . ILE B 1 70 ? -38.844 -5.277 -13.336 1 91.19 70 ILE B N 1
ATOM 6325 C CA . ILE B 1 70 ? -37.906 -4.148 -13.336 1 91.19 70 ILE B CA 1
ATOM 6326 C C . ILE B 1 70 ? -38.406 -3.068 -14.289 1 91.19 70 ILE B C 1
ATOM 6328 O O . ILE B 1 70 ? -38.281 -1.874 -14.016 1 91.19 70 ILE B O 1
ATOM 6332 N N . ALA B 1 71 ? -39.031 -3.477 -15.359 1 90.38 71 ALA B N 1
ATOM 6333 C CA . ALA B 1 71 ? -39.562 -2.535 -16.328 1 90.38 71 ALA B CA 1
ATOM 6334 C C . ALA B 1 71 ? -40.719 -1.74 -15.742 1 90.38 71 ALA B C 1
ATOM 6336 O O . ALA B 1 71 ? -40.906 -0.559 -16.047 1 90.38 71 ALA B O 1
ATOM 6337 N N . VAL B 1 72 ? -41.469 -2.334 -14.898 1 88.06 72 VAL B N 1
ATOM 6338 C CA . VAL B 1 72 ? -42.594 -1.648 -14.266 1 88.06 72 VAL B CA 1
ATOM 6339 C C . VAL B 1 72 ? -42.094 -0.541 -13.352 1 88.06 72 VAL B C 1
ATOM 6341 O O . VAL B 1 72 ? -42.656 0.54 -13.273 1 88.06 72 VAL B O 1
ATOM 6344 N N . GLU B 1 73 ? -41 -0.839 -12.719 1 84.56 73 GLU B N 1
ATOM 6345 C CA . GLU B 1 73 ? -40.406 0.184 -11.875 1 84.56 73 GLU B CA 1
ATOM 6346 C C . GLU B 1 73 ? -39.938 1.387 -12.695 1 84.56 73 GLU B C 1
ATOM 6348 O O . GLU B 1 73 ? -40.156 2.533 -12.297 1 84.56 73 GLU B O 1
ATOM 6353 N N . LEU B 1 74 ? -39.375 1.103 -13.789 1 84.44 74 LEU B N 1
ATOM 6354 C CA . LEU B 1 74 ? -38.875 2.184 -14.641 1 84.44 74 LEU B CA 1
ATOM 6355 C C . LEU B 1 74 ? -40.031 2.963 -15.242 1 84.44 74 LEU B C 1
ATOM 6357 O O . LEU B 1 74 ? -39.969 4.184 -15.398 1 84.44 74 LEU B O 1
ATOM 6361 N N . ALA B 1 75 ? -41.094 2.248 -15.5 1 85.19 75 ALA B N 1
ATOM 6362 C CA . ALA B 1 75 ? -42.281 2.904 -16.062 1 85.19 75 ALA B CA 1
ATOM 6363 C C . ALA B 1 75 ? -42.938 3.814 -15.031 1 85.19 75 ALA B C 1
ATOM 6365 O O . ALA B 1 75 ? -43.406 4.902 -15.367 1 85.19 75 ALA B O 1
ATOM 6366 N N . LEU B 1 76 ? -42.875 3.361 -13.852 1 82.38 76 LEU B N 1
ATOM 6367 C CA . LEU B 1 76 ? -43.438 4.18 -12.789 1 82.38 76 LEU B CA 1
ATOM 6368 C C . LEU B 1 76 ? -42.562 5.41 -12.531 1 82.38 76 LEU B C 1
ATOM 6370 O O . LEU B 1 76 ? -43.094 6.488 -12.242 1 82.38 76 LEU B O 1
ATOM 6374 N N . LYS B 1 77 ? -41.312 5.277 -12.617 1 80.31 77 LYS B N 1
ATOM 6375 C CA . LYS B 1 77 ? -40.438 6.418 -12.445 1 80.31 77 LYS B CA 1
ATOM 6376 C C . LYS B 1 77 ? -40.594 7.414 -13.586 1 80.31 77 LYS B C 1
ATOM 6378 O O . LYS B 1 77 ? -40.469 8.625 -13.383 1 80.31 77 LYS B O 1
ATOM 6383 N N . LEU B 1 78 ? -40.812 6.875 -14.773 1 78.31 78 LEU B N 1
ATOM 6384 C CA . LEU B 1 78 ? -41.031 7.719 -15.945 1 78.31 78 LEU B CA 1
ATOM 6385 C C . LEU B 1 78 ? -42.312 8.539 -15.797 1 78.31 78 LEU B C 1
ATOM 6387 O O . LEU B 1 78 ? -42.375 9.672 -16.266 1 78.31 78 LEU B O 1
ATOM 6391 N N . ARG B 1 79 ? -43.219 7.961 -15.148 1 77.12 79 ARG B N 1
ATOM 6392 C CA . ARG B 1 79 ? -44.5 8.641 -14.984 1 77.12 79 ARG B CA 1
ATOM 6393 C C . ARG B 1 79 ? -44.344 9.883 -14.109 1 77.12 79 ARG B C 1
ATOM 6395 O O . ARG B 1 79 ? -45 10.898 -14.359 1 77.12 79 ARG B O 1
ATOM 6402 N N . TRP B 1 80 ? -43.375 9.773 -13.156 1 74.94 80 TRP B N 1
ATOM 6403 C CA . TRP B 1 80 ? -43.312 10.93 -12.266 1 74.94 80 TRP B CA 1
ATOM 6404 C C . TRP B 1 80 ? -42.188 11.883 -12.695 1 74.94 80 TRP B C 1
ATOM 6406 O O . TRP B 1 80 ? -42.344 13.102 -12.57 1 74.94 80 TRP B O 1
ATOM 6416 N N . THR B 1 81 ? -41.062 11.539 -13.219 1 74.38 81 THR B N 1
ATOM 6417 C CA . THR B 1 81 ? -39.938 12.422 -13.531 1 74.38 81 THR B CA 1
ATOM 6418 C C . THR B 1 81 ? -40.031 12.914 -14.969 1 74.38 81 THR B C 1
ATOM 6420 O O . THR B 1 81 ? -39.531 13.992 -15.289 1 74.38 81 THR B O 1
ATOM 6423 N N . GLY B 1 82 ? -40.75 12.281 -15.898 1 71.94 82 GLY B N 1
ATOM 6424 C CA . GLY B 1 82 ? -40.781 12.664 -17.297 1 71.94 82 GLY B CA 1
ATOM 6425 C C . GLY B 1 82 ? -39.656 12.094 -18.125 1 71.94 82 GLY B C 1
ATOM 6426 O O . GLY B 1 82 ? -38.625 11.695 -17.562 1 71.94 82 GLY B O 1
ATOM 6427 N N . ILE B 1 83 ? -39.781 12.008 -19.328 1 76.31 83 ILE B N 1
ATOM 6428 C CA . ILE B 1 83 ? -38.844 11.391 -20.25 1 76.31 83 ILE B CA 1
ATOM 6429 C C . ILE B 1 83 ? -37.594 12.289 -20.391 1 76.31 83 ILE B C 1
ATOM 6431 O O . ILE B 1 83 ? -36.469 11.789 -20.5 1 76.31 83 ILE B O 1
ATOM 6435 N N . GLY B 1 84 ? -37.688 13.508 -20.359 1 74.19 84 GLY B N 1
ATOM 6436 C CA . GLY B 1 84 ? -36.594 14.43 -20.5 1 74.19 84 GLY B CA 1
ATOM 6437 C C . GLY B 1 84 ? -35.562 14.352 -19.375 1 74.19 84 GLY B C 1
ATOM 6438 O O . GLY B 1 84 ? -34.375 14.367 -19.609 1 74.19 84 GLY B O 1
ATOM 6439 N N . THR B 1 85 ? -36.094 14.117 -18.203 1 74.56 85 THR B N 1
ATOM 6440 C CA . THR B 1 85 ? -35.219 14.086 -17.031 1 74.56 85 THR B CA 1
ATOM 6441 C C . THR B 1 85 ? -34.469 12.758 -16.953 1 74.56 85 THR B C 1
ATOM 6443 O O . THR B 1 85 ? -33.312 12.703 -16.516 1 74.56 85 THR B O 1
ATOM 6446 N N . ILE B 1 86 ? -35.062 11.789 -17.516 1 72.75 86 ILE B N 1
ATOM 6447 C CA . ILE B 1 86 ? -34.469 10.461 -17.438 1 72.75 86 ILE B CA 1
ATOM 6448 C C . ILE B 1 86 ? -33.281 10.359 -18.406 1 72.75 86 ILE B C 1
ATOM 6450 O O . ILE B 1 86 ? -32.25 9.75 -18.094 1 72.75 86 ILE B O 1
ATOM 6454 N N . ILE B 1 87 ? -33.375 11.062 -19.469 1 78.19 87 ILE B N 1
ATOM 6455 C CA . ILE B 1 87 ? -32.312 11.008 -20.469 1 78.19 87 ILE B CA 1
ATOM 6456 C C . ILE B 1 87 ? -31.094 11.781 -19.969 1 78.19 87 ILE B C 1
ATOM 6458 O O . ILE B 1 87 ? -29.953 11.438 -20.297 1 78.19 87 ILE B O 1
ATOM 6462 N N . LYS B 1 88 ? -31.391 12.68 -19.109 1 77.94 88 LYS B N 1
ATOM 6463 C CA . LYS B 1 88 ? -30.281 13.484 -18.594 1 77.94 88 LYS B CA 1
ATOM 6464 C C . LYS B 1 88 ? -29.562 12.773 -17.469 1 77.94 88 LYS B C 1
ATOM 6466 O O . LYS B 1 88 ? -28.375 13.039 -17.203 1 77.94 88 LYS B O 1
ATOM 6471 N N . HIS B 1 89 ? -30.328 11.875 -16.906 1 80.12 89 HIS B N 1
ATOM 6472 C CA . HIS B 1 89 ? -29.703 11.094 -15.828 1 80.12 89 HIS B CA 1
ATOM 6473 C C . HIS B 1 89 ? -28.969 9.883 -16.375 1 80.12 89 HIS B C 1
ATOM 6475 O O . HIS B 1 89 ? -29.594 8.891 -16.766 1 80.12 89 HIS B O 1
ATOM 6481 N N . LYS B 1 90 ? -27.703 9.922 -16.375 1 82.56 90 LYS B N 1
ATOM 6482 C CA . LYS B 1 90 ? -26.859 8.93 -17.031 1 82.56 90 LYS B CA 1
ATOM 6483 C C . LYS B 1 90 ? -27.125 7.527 -16.484 1 82.56 90 LYS B C 1
ATOM 6485 O O . LYS B 1 90 ? -27.188 6.559 -17.234 1 82.56 90 LYS B O 1
ATOM 6490 N N . ARG B 1 91 ? -27.406 7.363 -15.25 1 83.38 91 ARG B N 1
ATOM 6491 C CA . ARG B 1 91 ? -27.578 6.055 -14.633 1 83.38 91 ARG B CA 1
ATOM 6492 C C . ARG B 1 91 ? -28.906 5.422 -15.062 1 83.38 91 ARG B C 1
ATOM 6494 O O . ARG B 1 91 ? -28.953 4.234 -15.391 1 83.38 91 ARG B O 1
ATOM 6501 N N . THR B 1 92 ? -29.906 6.211 -15.109 1 83.5 92 THR B N 1
ATOM 6502 C CA . THR B 1 92 ? -31.219 5.699 -15.484 1 83.5 92 THR B CA 1
ATOM 6503 C C . THR B 1 92 ? -31.281 5.387 -16.984 1 83.5 92 THR B C 1
ATOM 6505 O O . THR B 1 92 ? -31.938 4.434 -17.391 1 83.5 92 THR B O 1
ATOM 6508 N N . THR B 1 93 ? -30.547 6.156 -17.719 1 87.31 93 THR B N 1
ATOM 6509 C CA . THR B 1 93 ? -30.5 5.887 -19.156 1 87.31 93 THR B CA 1
ATOM 6510 C C . THR B 1 93 ? -29.766 4.578 -19.422 1 87.31 93 THR B C 1
ATOM 6512 O O . THR B 1 93 ? -30.188 3.789 -20.281 1 87.31 93 THR B O 1
ATOM 6515 N N . LEU B 1 94 ? -28.719 4.363 -18.688 1 88.19 94 LEU B N 1
ATOM 6516 C CA . LEU B 1 94 ? -27.969 3.127 -18.844 1 88.19 94 LEU B CA 1
ATOM 6517 C C . LEU B 1 94 ? -28.812 1.919 -18.453 1 88.19 94 LEU B C 1
ATOM 6519 O O . LEU B 1 94 ? -28.766 0.879 -19.109 1 88.19 94 LEU B O 1
ATOM 6523 N N . LYS B 1 95 ? -29.578 2.037 -17.406 1 89.19 95 LYS B N 1
ATOM 6524 C CA . LYS B 1 95 ? -30.484 0.97 -16.984 1 89.19 95 LYS B CA 1
ATOM 6525 C C . LYS B 1 95 ? -31.578 0.715 -18.016 1 89.19 95 LYS B C 1
ATOM 6527 O O . LYS B 1 95 ? -31.906 -0.437 -18.312 1 89.19 95 LYS B O 1
ATOM 6532 N N . GLY B 1 96 ? -32.062 1.832 -18.578 1 88.06 96 GLY B N 1
ATOM 6533 C CA . GLY B 1 96 ? -33.094 1.697 -19.578 1 88.06 96 GLY B CA 1
ATOM 6534 C C . GLY B 1 96 ? -32.625 1.046 -20.859 1 88.06 96 GLY B C 1
ATOM 6535 O O . GLY B 1 96 ? -33.281 0.144 -21.391 1 88.06 96 GLY B O 1
ATOM 6536 N N . VAL B 1 97 ? -31.5 1.435 -21.266 1 90.69 97 VAL B N 1
ATOM 6537 C CA . VAL B 1 97 ? -30.938 0.874 -22.5 1 90.69 97 VAL B CA 1
ATOM 6538 C C . VAL B 1 97 ? -30.625 -0.604 -22.297 1 90.69 97 VAL B C 1
ATOM 6540 O O . VAL B 1 97 ? -30.891 -1.433 -23.172 1 90.69 97 VAL B O 1
ATOM 6543 N N . THR B 1 98 ? -30.047 -0.933 -21.125 1 91.81 98 THR B N 1
ATOM 6544 C CA . THR B 1 98 ? -29.719 -2.322 -20.828 1 91.81 98 THR B CA 1
ATOM 6545 C C . THR B 1 98 ? -30.984 -3.176 -20.734 1 91.81 98 THR B C 1
ATOM 6547 O O . THR B 1 98 ? -30.984 -4.32 -21.203 1 91.81 98 THR B O 1
ATOM 6550 N N . LEU B 1 99 ? -32 -2.617 -20.234 1 92.12 99 LEU B N 1
ATOM 6551 C CA . LEU B 1 99 ? -33.25 -3.332 -20.125 1 92.12 99 LEU B CA 1
ATOM 6552 C C . LEU B 1 99 ? -33.844 -3.631 -21.5 1 92.12 99 LEU B C 1
ATOM 6554 O O . LEU B 1 99 ? -34.312 -4.738 -21.75 1 92.12 99 LEU B O 1
ATOM 6558 N N . ILE B 1 100 ? -33.719 -2.676 -22.422 1 92.06 100 ILE B N 1
ATOM 6559 C CA . ILE B 1 100 ? -34.281 -2.842 -23.766 1 92.06 100 ILE B CA 1
ATOM 6560 C C . ILE B 1 100 ? -33.469 -3.91 -24.516 1 92.06 100 ILE B C 1
ATOM 6562 O O . ILE B 1 100 ? -34.062 -4.789 -25.156 1 92.06 100 ILE B O 1
ATOM 6566 N N . ILE B 1 101 ? -32.188 -3.828 -24.328 1 92.44 101 ILE B N 1
ATOM 6567 C CA . ILE B 1 101 ? -31.328 -4.781 -25.031 1 92.44 101 ILE B CA 1
ATOM 6568 C C . ILE B 1 101 ? -31.594 -6.191 -24.5 1 92.44 101 ILE B C 1
ATOM 6570 O O . ILE B 1 101 ? -31.703 -7.141 -25.281 1 92.44 101 ILE B O 1
ATOM 6574 N N . MET B 1 102 ? -31.766 -6.367 -23.234 1 92.38 102 MET B N 1
ATOM 6575 C CA . MET B 1 102 ? -31.953 -7.684 -22.641 1 92.38 102 MET B CA 1
ATOM 6576 C C . MET B 1 102 ? -33.344 -8.227 -22.969 1 92.38 102 MET B C 1
ATOM 6578 O O . MET B 1 102 ? -33.5 -9.438 -23.156 1 92.38 102 MET B O 1
ATOM 6582 N N . PHE B 1 103 ? -34.312 -7.328 -23.078 1 90.56 103 PHE B N 1
ATOM 6583 C CA . PHE B 1 103 ? -35.656 -7.75 -23.422 1 90.56 103 PHE B CA 1
ATOM 6584 C C . PHE B 1 103 ? -35.719 -8.242 -24.859 1 90.56 103 PHE B C 1
ATOM 6586 O O . PHE B 1 103 ? -36.344 -9.273 -25.156 1 90.56 103 PHE B O 1
ATOM 6593 N N . LEU B 1 104 ? -35 -7.547 -25.703 1 90.88 104 LEU B N 1
ATOM 6594 C CA . LEU B 1 104 ? -34.969 -7.953 -27.109 1 90.88 104 LEU B CA 1
ATOM 6595 C C . LEU B 1 104 ? -34.219 -9.281 -27.266 1 90.88 104 LEU B C 1
ATOM 6597 O O . LEU B 1 104 ? -34.656 -10.133 -28.062 1 90.88 104 LEU B O 1
ATOM 6601 N N . GLU B 1 105 ? -33.188 -9.383 -26.547 1 90.69 105 GLU B N 1
ATOM 6602 C CA . GLU B 1 105 ? -32.438 -10.625 -26.625 1 90.69 105 GLU B CA 1
ATOM 6603 C C . GLU B 1 105 ? -33.25 -11.805 -26.109 1 90.69 105 GLU B C 1
ATOM 6605 O O . GLU B 1 105 ? -33.188 -12.898 -26.688 1 90.69 105 GLU B O 1
ATOM 6610 N N . THR B 1 106 ? -33.938 -11.578 -25.047 1 88.44 106 THR B N 1
ATOM 6611 C CA . THR B 1 106 ? -34.75 -12.664 -24.484 1 88.44 106 THR B CA 1
ATOM 6612 C C . THR B 1 106 ? -35.875 -13.039 -25.438 1 88.44 106 THR B C 1
ATOM 6614 O O . THR B 1 106 ? -36.219 -14.219 -25.547 1 88.44 106 THR B O 1
ATOM 6617 N N . LEU B 1 107 ? -36.344 -12.125 -26.156 1 87.88 107 LEU B N 1
ATOM 6618 C CA . LEU B 1 107 ? -37.406 -12.391 -27.141 1 87.88 107 LEU B CA 1
ATOM 6619 C C . LEU B 1 107 ? -36.875 -13.227 -28.297 1 87.88 107 LEU B C 1
ATOM 6621 O O . LEU B 1 107 ? -37.562 -14.125 -28.797 1 87.88 107 LEU B O 1
ATOM 6625 N N . VAL B 1 108 ? -35.688 -12.891 -28.625 1 87.62 108 VAL B N 1
ATOM 6626 C CA . VAL B 1 108 ? -35.062 -13.641 -29.703 1 87.62 108 VAL B CA 1
ATOM 6627 C C . VAL B 1 108 ? -34.812 -15.078 -29.266 1 87.62 108 VAL B C 1
ATOM 6629 O O . VAL B 1 108 ? -35 -16.016 -30.047 1 87.62 108 VAL B O 1
ATOM 6632 N N . VAL B 1 109 ? -34.406 -15.25 -28.016 1 86.88 109 VAL B N 1
ATOM 6633 C CA . VAL B 1 109 ? -34.125 -16.578 -27.5 1 86.88 109 VAL B CA 1
ATOM 6634 C C . VAL B 1 109 ? -35.406 -17.406 -27.422 1 86.88 109 VAL B C 1
ATOM 6636 O O . VAL B 1 109 ? -35.406 -18.609 -27.703 1 86.88 109 VAL B O 1
ATOM 6639 N N . ILE B 1 110 ? -36.531 -16.734 -27.125 1 85.62 110 ILE B N 1
ATOM 6640 C CA . ILE B 1 110 ? -37.812 -17.422 -27.016 1 85.62 110 ILE B CA 1
ATOM 6641 C C . ILE B 1 110 ? -38.312 -17.828 -28.406 1 85.62 110 ILE B C 1
ATOM 6643 O O . ILE B 1 110 ? -38.812 -18.938 -28.609 1 85.62 110 ILE B O 1
ATOM 6647 N N . ILE B 1 111 ? -38.031 -17 -29.375 1 87.25 111 ILE B N 1
ATOM 6648 C CA . ILE B 1 111 ? -38.5 -17.25 -30.734 1 87.25 111 ILE B CA 1
ATOM 6649 C C . ILE B 1 111 ? -37.656 -18.328 -31.406 1 87.25 111 ILE B C 1
ATOM 6651 O O . ILE B 1 111 ? -38.188 -19.234 -32.031 1 87.25 111 ILE B O 1
ATOM 6655 N N . ARG B 1 112 ? -36.312 -18.234 -31.266 1 86.75 112 ARG B N 1
ATOM 6656 C CA . ARG B 1 112 ? -35.406 -19.172 -31.938 1 86.75 112 ARG B CA 1
ATOM 6657 C C . ARG B 1 112 ? -35.312 -20.484 -31.172 1 86.75 112 ARG B C 1
ATOM 6659 O O . ARG B 1 112 ? -34.875 -21.5 -31.719 1 86.75 112 ARG B O 1
ATOM 6666 N N . ARG B 1 113 ? -35.688 -20.547 -29.922 1 81.69 113 ARG B N 1
ATOM 6667 C CA . ARG B 1 113 ? -35.656 -21.719 -29.047 1 81.69 113 ARG B CA 1
ATOM 6668 C C . ARG B 1 113 ? -34.219 -22.297 -29 1 81.69 113 ARG B C 1
ATOM 6670 O O . ARG B 1 113 ? -34.062 -23.516 -28.938 1 81.69 113 ARG B O 1
ATOM 6677 N N . GLU B 1 114 ? -33.125 -21.531 -29.422 1 78.5 114 GLU B N 1
ATOM 6678 C CA . GLU B 1 114 ? -31.719 -21.922 -29.312 1 78.5 114 GLU B CA 1
ATOM 6679 C C . GLU B 1 114 ? -30.891 -20.859 -28.609 1 78.5 114 GLU B C 1
ATOM 6681 O O . GLU B 1 114 ? -31.172 -19.656 -28.75 1 78.5 114 GLU B O 1
ATOM 6686 N N . SER B 1 115 ? -30.016 -21.359 -27.703 1 68.69 115 SER B N 1
ATOM 6687 C CA . SER B 1 115 ? -29.156 -20.406 -27 1 68.69 115 SER B CA 1
ATOM 6688 C C . SER B 1 115 ? -27.953 -20 -27.859 1 68.69 115 SER B C 1
ATOM 6690 O O . SER B 1 115 ? -27.344 -20.844 -28.516 1 68.69 115 SER B O 1
ATOM 6692 N N . HIS B 1 116 ? -27.953 -18.781 -28.406 1 77.62 116 HIS B N 1
ATOM 6693 C CA . HIS B 1 116 ? -26.844 -18.219 -29.172 1 77.62 116 HIS B CA 1
ATOM 6694 C C . HIS B 1 116 ? -25.844 -17.531 -28.25 1 77.62 116 HIS B C 1
ATOM 6696 O O . HIS B 1 116 ? -25.969 -17.594 -27.016 1 77.62 116 HIS B O 1
ATOM 6702 N N . PHE B 1 117 ? -24.812 -17.062 -28.859 1 82.38 117 PHE B N 1
ATOM 6703 C CA . PHE B 1 117 ? -23.797 -16.25 -28.188 1 82.38 117 PHE B CA 1
ATOM 6704 C C . PHE B 1 117 ? -24.438 -15.07 -27.469 1 82.38 117 PHE B C 1
ATOM 6706 O O . PHE B 1 117 ? -24.875 -14.117 -28.109 1 82.38 117 PHE B O 1
ATOM 6713 N N . ARG B 1 118 ? -24.719 -15.25 -26.062 1 86.62 118 ARG B N 1
ATOM 6714 C CA . ARG B 1 118 ? -25.422 -14.242 -25.266 1 86.62 118 ARG B CA 1
ATOM 6715 C C . ARG B 1 118 ? -24.453 -13.516 -24.328 1 86.62 118 ARG B C 1
ATOM 6717 O O . ARG B 1 118 ? -24.453 -13.766 -23.125 1 86.62 118 ARG B O 1
ATOM 6724 N N . VAL B 1 119 ? -23.766 -12.578 -24.844 1 85.88 119 VAL B N 1
ATOM 6725 C CA . VAL B 1 119 ? -22.797 -11.812 -24.062 1 85.88 119 VAL B CA 1
ATOM 6726 C C . VAL B 1 119 ? -23.516 -10.727 -23.266 1 85.88 119 VAL B C 1
ATOM 6728 O O . VAL B 1 119 ? -22.969 -10.211 -22.281 1 85.88 119 VAL B O 1
ATOM 6731 N N . THR B 1 120 ? -24.781 -10.438 -23.516 1 88.38 120 THR B N 1
ATOM 6732 C CA . THR B 1 120 ? -25.516 -9.359 -22.859 1 88.38 120 THR B CA 1
ATOM 6733 C C . THR B 1 120 ? -25.875 -9.742 -21.422 1 88.38 120 THR B C 1
ATOM 6735 O O . THR B 1 120 ? -26.188 -8.883 -20.594 1 88.38 120 THR B O 1
ATOM 6738 N N . ARG B 1 121 ? -25.797 -11.039 -21.109 1 90.94 121 ARG B N 1
ATOM 6739 C CA . ARG B 1 121 ? -26.047 -11.508 -19.75 1 90.94 121 ARG B CA 1
ATOM 6740 C C . ARG B 1 121 ? -25.016 -10.93 -18.781 1 90.94 121 ARG B C 1
ATOM 6742 O O . ARG B 1 121 ? -25.25 -10.914 -17.562 1 90.94 121 ARG B O 1
ATOM 6749 N N . ALA B 1 122 ? -23.906 -10.5 -19.359 1 93.38 122 ALA B N 1
ATOM 6750 C CA . ALA B 1 122 ? -22.844 -9.953 -18.531 1 93.38 122 ALA B CA 1
ATOM 6751 C C . ALA B 1 122 ? -23.25 -8.625 -17.906 1 93.38 122 ALA B C 1
ATOM 6753 O O . ALA B 1 122 ? -22.672 -8.18 -16.922 1 93.38 122 ALA B O 1
ATOM 6754 N N . LEU B 1 123 ? -24.297 -8 -18.422 1 92.94 123 LEU B N 1
ATOM 6755 C CA . LEU B 1 123 ? -24.719 -6.68 -17.953 1 92.94 123 LEU B CA 1
ATOM 6756 C C . LEU B 1 123 ? -25.812 -6.793 -16.906 1 92.94 123 LEU B C 1
ATOM 6758 O O . LEU B 1 123 ? -26.266 -5.781 -16.359 1 92.94 123 LEU B O 1
ATOM 6762 N N . ARG B 1 124 ? -26.219 -7.992 -16.453 1 93.81 124 ARG B N 1
ATOM 6763 C CA . ARG B 1 124 ? -27.297 -8.227 -15.508 1 93.81 124 ARG B CA 1
ATOM 6764 C C . ARG B 1 124 ? -26.984 -7.598 -14.156 1 93.81 124 ARG B C 1
ATOM 6766 O O . ARG B 1 124 ? -27.891 -7.09 -13.484 1 93.81 124 ARG B O 1
ATOM 6773 N N . PRO B 1 125 ? -25.719 -7.516 -13.758 1 93.75 125 PRO B N 1
ATOM 6774 C CA . PRO B 1 125 ? -25.438 -6.957 -12.438 1 93.75 125 PRO B CA 1
ATOM 6775 C C . PRO B 1 125 ? -25.781 -5.473 -12.336 1 93.75 125 PRO B C 1
ATOM 6777 O O . PRO B 1 125 ? -25.859 -4.93 -11.234 1 93.75 125 PRO B O 1
ATOM 6780 N N . ILE B 1 126 ? -26.031 -4.855 -13.43 1 91.94 126 ILE B N 1
ATOM 6781 C CA . ILE B 1 126 ? -26.375 -3.439 -13.414 1 91.94 126 ILE B CA 1
ATOM 6782 C C . ILE B 1 126 ? -27.703 -3.242 -12.672 1 91.94 126 ILE B C 1
ATOM 6784 O O . ILE B 1 126 ? -27.891 -2.234 -11.992 1 91.94 126 ILE B O 1
ATOM 6788 N N . PHE B 1 127 ? -28.578 -4.242 -12.719 1 92.38 127 PHE B N 1
ATOM 6789 C CA . PHE B 1 127 ? -29.875 -4.145 -12.055 1 92.38 127 PHE B CA 1
ATOM 6790 C C . PHE B 1 127 ? -29.734 -4.309 -10.547 1 92.38 127 PHE B C 1
ATOM 6792 O O . PHE B 1 127 ? -30.484 -3.725 -9.773 1 92.38 127 PHE B O 1
ATOM 6799 N N . LEU B 1 128 ? -28.75 -5.102 -10.156 1 91.5 128 LEU B N 1
ATOM 6800 C CA . LEU B 1 128 ? -28.5 -5.266 -8.727 1 91.5 128 LEU B CA 1
ATOM 6801 C C . LEU B 1 128 ? -27.906 -3.994 -8.133 1 91.5 128 LEU B C 1
ATOM 6803 O O . LEU B 1 128 ? -28.281 -3.576 -7.039 1 91.5 128 LEU B O 1
ATOM 6807 N N . ILE B 1 129 ? -27.031 -3.361 -8.844 1 90.69 129 ILE B N 1
ATOM 6808 C CA . ILE B 1 129 ? -26.328 -2.174 -8.367 1 90.69 129 ILE B CA 1
ATOM 6809 C C . ILE B 1 129 ? -27.312 -1.021 -8.203 1 90.69 129 ILE B C 1
ATOM 6811 O O . ILE B 1 129 ? -27.156 -0.174 -7.324 1 90.69 129 ILE B O 1
ATOM 6815 N N . ASP B 1 130 ? -28.359 -1.059 -8.961 1 88.19 130 ASP B N 1
ATOM 6816 C CA . ASP B 1 130 ? -29.297 0.058 -8.945 1 88.19 130 ASP B CA 1
ATOM 6817 C C . ASP B 1 130 ? -30.344 -0.118 -7.844 1 88.19 130 ASP B C 1
ATOM 6819 O O . ASP B 1 130 ? -31.125 0.791 -7.582 1 88.19 130 ASP B O 1
ATOM 6823 N N . THR B 1 131 ? -30.359 -1.183 -7.121 1 87.81 131 THR B N 1
ATOM 6824 C CA . THR B 1 131 ? -31.328 -1.409 -6.055 1 87.81 131 THR B CA 1
ATOM 6825 C C . THR B 1 131 ? -30.969 -0.573 -4.824 1 87.81 131 THR B C 1
ATOM 6827 O O . THR B 1 131 ? -29.844 -0.127 -4.672 1 87.81 131 THR B O 1
ATOM 6830 N N . LYS B 1 132 ? -31.938 -0.345 -3.996 1 85.62 132 LYS B N 1
ATOM 6831 C CA . LYS B 1 132 ? -31.766 0.447 -2.781 1 85.62 132 LYS B CA 1
ATOM 6832 C C . LYS B 1 132 ? -30.844 -0.255 -1.789 1 85.62 132 LYS B C 1
ATOM 6834 O O . LYS B 1 132 ? -30.062 0.394 -1.101 1 85.62 132 LYS B O 1
ATOM 6839 N N . ALA B 1 133 ? -30.906 -1.526 -1.831 1 85.12 133 ALA B N 1
ATOM 6840 C CA . ALA B 1 133 ? -30.094 -2.301 -0.89 1 85.12 133 ALA B CA 1
ATOM 6841 C C . ALA B 1 133 ? -28.609 -2.135 -1.176 1 85.12 133 ALA B C 1
ATOM 6843 O O . ALA B 1 133 ? -27.781 -2.186 -0.259 1 85.12 133 ALA B O 1
ATOM 6844 N N . CYS B 1 134 ? -28.281 -1.851 -2.404 1 89.94 134 CYS B N 1
ATOM 6845 C CA . CYS B 1 134 ? -26.875 -1.723 -2.793 1 89.94 134 CYS B CA 1
ATOM 6846 C C . CYS B 1 134 ? -26.516 -0.265 -3.053 1 89.94 134 CYS B C 1
ATOM 6848 O O . CYS B 1 134 ? -25.766 0.037 -3.984 1 89.94 134 CYS B O 1
ATOM 6850 N N . GLY B 1 135 ? -27.078 0.53 -2.246 1 86.69 135 GLY B N 1
ATOM 6851 C CA . GLY B 1 135 ? -26.766 1.944 -2.387 1 86.69 135 GLY B CA 1
ATOM 6852 C C . GLY B 1 135 ? -25.312 2.271 -2.098 1 86.69 135 GLY B C 1
ATOM 6853 O O . GLY B 1 135 ? -24.688 3.037 -2.832 1 86.69 135 GLY B O 1
ATOM 6854 N N . ASN B 1 136 ? -24.781 1.6 -1.138 1 85.69 136 ASN B N 1
ATOM 6855 C CA . ASN B 1 136 ? -23.375 1.811 -0.791 1 85.69 136 ASN B CA 1
ATOM 6856 C C . ASN B 1 136 ? -22.438 1.31 -1.891 1 85.69 136 ASN B C 1
ATOM 6858 O O . ASN B 1 136 ? -21.406 1.926 -2.166 1 85.69 136 ASN B O 1
ATOM 6862 N N . VAL B 1 137 ? -22.859 0.267 -2.514 1 90.31 137 VAL B N 1
ATOM 6863 C CA . VAL B 1 137 ? -22.062 -0.311 -3.592 1 90.31 137 VAL B CA 1
ATOM 6864 C C . VAL B 1 137 ? -22.047 0.637 -4.789 1 90.31 137 VAL B C 1
ATOM 6866 O O . VAL B 1 137 ? -21.016 0.828 -5.422 1 90.31 137 VAL B O 1
ATOM 6869 N N . ARG B 1 138 ? -23.141 1.233 -5.031 1 90 138 ARG B N 1
ATOM 6870 C CA . ARG B 1 138 ? -23.25 2.176 -6.141 1 90 138 ARG B CA 1
ATOM 6871 C C . ARG B 1 138 ? -22.359 3.389 -5.918 1 90 138 ARG B C 1
ATOM 6873 O O . ARG B 1 138 ? -21.688 3.855 -6.844 1 90 138 ARG B O 1
ATOM 6880 N N . ARG B 1 139 ? -22.359 3.848 -4.719 1 86.12 139 ARG B N 1
ATOM 6881 C CA . ARG B 1 139 ? -21.5 4.988 -4.387 1 86.12 139 ARG B CA 1
ATOM 6882 C C . ARG B 1 139 ? -20.031 4.629 -4.52 1 86.12 139 ARG B C 1
ATOM 6884 O O . ARG B 1 139 ? -19.234 5.441 -4.98 1 86.12 139 ARG B O 1
ATOM 6891 N N . PHE B 1 140 ? -19.719 3.471 -4.199 1 87.69 140 PHE B N 1
ATOM 6892 C CA . PHE B 1 140 ? -18.344 3.006 -4.285 1 87.69 140 PHE B CA 1
ATOM 6893 C C . PHE B 1 140 ? -17.922 2.84 -5.738 1 87.69 140 PHE B C 1
ATOM 6895 O O . PHE B 1 140 ? -16.781 3.18 -6.105 1 87.69 140 PHE B O 1
ATOM 6902 N N . ILE B 1 141 ? -18.812 2.336 -6.543 1 89.06 141 ILE B N 1
ATOM 6903 C CA . ILE B 1 141 ? -18.516 2.17 -7.961 1 89.06 141 ILE B CA 1
ATOM 6904 C C . ILE B 1 141 ? -18.312 3.537 -8.609 1 89.06 141 ILE B C 1
ATOM 6906 O O . ILE B 1 141 ? -17.406 3.715 -9.43 1 89.06 141 ILE B O 1
ATOM 6910 N N . ARG B 1 142 ? -19.125 4.469 -8.234 1 87.31 142 ARG B N 1
ATOM 6911 C CA . ARG B 1 142 ? -18.969 5.824 -8.75 1 87.31 142 ARG B CA 1
ATOM 6912 C C . ARG B 1 142 ? -17.609 6.414 -8.359 1 87.31 142 ARG B C 1
ATOM 6914 O O . ARG B 1 142 ? -16.984 7.105 -9.156 1 87.31 142 ARG B O 1
ATOM 6921 N N . GLN B 1 143 ? -17.266 6.113 -7.191 1 85.56 143 GLN B N 1
ATOM 6922 C CA . GLN B 1 143 ? -15.961 6.586 -6.715 1 85.56 143 GLN B CA 1
ATOM 6923 C C . GLN B 1 143 ? -14.82 5.949 -7.508 1 85.56 143 GLN B C 1
ATOM 6925 O O . GLN B 1 143 ? -13.82 6.605 -7.797 1 85.56 143 GLN B O 1
ATOM 6930 N N . ILE B 1 144 ? -14.93 4.734 -7.844 1 87.81 144 ILE B N 1
ATOM 6931 C CA . ILE B 1 144 ? -13.922 4.027 -8.625 1 87.81 144 ILE B CA 1
ATOM 6932 C C . ILE B 1 144 ? -13.805 4.656 -10.008 1 87.81 144 ILE B C 1
ATOM 6934 O O . ILE B 1 144 ? -12.703 4.914 -10.492 1 87.81 144 ILE B O 1
ATOM 6938 N N . LEU B 1 145 ? -14.922 5 -10.602 1 87.5 145 LEU B N 1
ATOM 6939 C CA . LEU B 1 145 ? -14.938 5.566 -11.945 1 87.5 145 LEU B CA 1
ATOM 6940 C C . LEU B 1 145 ? -14.367 6.98 -11.945 1 87.5 145 LEU B C 1
ATOM 6942 O O . LEU B 1 145 ? -13.703 7.387 -12.898 1 87.5 145 LEU B O 1
ATOM 6946 N N . GLN B 1 146 ? -14.562 7.641 -10.859 1 88 146 GLN B N 1
ATOM 6947 C CA . GLN B 1 146 ? -14.039 9 -10.75 1 88 146 GLN B CA 1
ATOM 6948 C C . GLN B 1 146 ? -12.531 8.992 -10.523 1 88 146 GLN B C 1
ATOM 6950 O O . GLN B 1 146 ? -11.852 9.977 -10.82 1 88 146 GLN B O 1
ATOM 6955 N N . SER B 1 147 ? -12.016 7.961 -10.008 1 86.62 147 SER B N 1
ATOM 6956 C CA . SER B 1 147 ? -10.586 7.859 -9.734 1 86.62 147 SER B CA 1
ATOM 6957 C C . SER B 1 147 ? -9.828 7.285 -10.922 1 86.62 147 SER B C 1
ATOM 6959 O O . SER B 1 147 ? -8.609 7.148 -10.883 1 86.62 147 SER B O 1
ATOM 6961 N N . LEU B 1 148 ? -10.445 7.031 -12.055 1 88.69 148 LEU B N 1
ATOM 6962 C CA . LEU B 1 148 ? -9.867 6.293 -13.172 1 88.69 148 LEU B CA 1
ATOM 6963 C C . LEU B 1 148 ? -8.891 7.16 -13.953 1 88.69 148 LEU B C 1
ATOM 6965 O O . LEU B 1 148 ? -7.824 6.695 -14.367 1 88.69 148 LEU B O 1
ATOM 6969 N N . PRO B 1 149 ? -9.086 8.406 -14.086 1 87.38 149 PRO B N 1
ATOM 6970 C CA . PRO B 1 149 ? -8.219 9.172 -14.992 1 87.38 149 PRO B CA 1
ATOM 6971 C C . PRO B 1 149 ? -6.773 9.227 -14.516 1 87.38 149 PRO B C 1
ATOM 6973 O O . PRO B 1 149 ? -5.855 8.914 -15.273 1 87.38 149 PRO B O 1
ATOM 6976 N N . PRO B 1 150 ? -6.527 9.617 -13.297 1 84.56 150 PRO B N 1
ATOM 6977 C CA . PRO B 1 150 ? -5.125 9.602 -12.867 1 84.56 150 PRO B CA 1
ATOM 6978 C C . PRO B 1 150 ? -4.504 8.211 -12.938 1 84.56 150 PRO B C 1
ATOM 6980 O O . PRO B 1 150 ? -3.299 8.078 -13.164 1 84.56 150 PRO B O 1
ATOM 6983 N N . ILE B 1 151 ? -5.262 7.156 -12.766 1 88.19 151 ILE B N 1
ATOM 6984 C CA . ILE B 1 151 ? -4.77 5.785 -12.836 1 88.19 151 ILE B CA 1
ATOM 6985 C C . ILE B 1 151 ? -4.391 5.449 -14.281 1 88.19 151 ILE B C 1
ATOM 6987 O O . ILE B 1 151 ? -3.371 4.801 -14.523 1 88.19 151 ILE B O 1
ATOM 6991 N N . LEU B 1 152 ? -5.184 5.926 -15.242 1 88.88 152 LEU B N 1
ATOM 6992 C CA . LEU B 1 152 ? -4.898 5.68 -16.656 1 88.88 152 LEU B CA 1
ATOM 6993 C C . LEU B 1 152 ? -3.611 6.383 -17.078 1 88.88 152 LEU B C 1
ATOM 6995 O O . LEU B 1 152 ? -2.863 5.867 -17.906 1 88.88 152 LEU B O 1
ATOM 6999 N N . ASP B 1 153 ? -3.35 7.477 -16.453 1 87.44 153 ASP B N 1
ATOM 7000 C CA . ASP B 1 153 ? -2.102 8.18 -16.75 1 87.44 153 ASP B CA 1
ATOM 7001 C C . ASP B 1 153 ? -0.898 7.371 -16.25 1 87.44 153 ASP B C 1
ATOM 7003 O O . ASP B 1 153 ? 0.089 7.223 -16.984 1 87.44 153 ASP B O 1
ATOM 7007 N N . MET B 1 154 ? -1.022 6.902 -15.062 1 88.94 154 MET B N 1
ATOM 7008 C CA . MET B 1 154 ? 0.076 6.105 -14.523 1 88.94 154 MET B CA 1
ATOM 7009 C C . MET B 1 154 ? 0.246 4.812 -15.305 1 88.94 154 MET B C 1
ATOM 7011 O O . MET B 1 154 ? 1.367 4.332 -15.484 1 88.94 154 MET B O 1
ATOM 7015 N N . LEU B 1 155 ? -0.848 4.281 -15.766 1 91.06 155 LEU B N 1
ATOM 7016 C CA . LEU B 1 155 ? -0.793 3.072 -16.578 1 91.06 155 LEU B CA 1
ATOM 7017 C C . LEU B 1 155 ? -0.108 3.342 -17.922 1 91.06 155 LEU B C 1
ATOM 7019 O O . LEU B 1 155 ? 0.601 2.48 -18.438 1 91.06 155 LEU B O 1
ATOM 7023 N N . GLY B 1 156 ? -0.365 4.531 -18.453 1 90.12 156 GLY B N 1
ATOM 7024 C CA . GLY B 1 156 ? 0.329 4.914 -19.672 1 90.12 156 GLY B CA 1
ATOM 7025 C C . GLY B 1 156 ? 1.836 4.961 -19.516 1 90.12 156 GLY B C 1
ATOM 7026 O O . GLY B 1 156 ? 2.574 4.469 -20.375 1 90.12 156 GLY B O 1
ATOM 7027 N N . LEU B 1 157 ? 2.281 5.496 -18.422 1 89.94 157 LEU B N 1
ATOM 7028 C CA . LEU B 1 157 ? 3.709 5.543 -18.125 1 89.94 157 LEU B CA 1
ATOM 7029 C C . LEU B 1 157 ? 4.27 4.141 -17.922 1 89.94 157 LEU B C 1
ATOM 7031 O O . LEU B 1 157 ? 5.348 3.818 -18.438 1 89.94 157 LEU B O 1
ATOM 7035 N N . LEU B 1 158 ? 3.553 3.328 -17.234 1 92.19 158 LEU B N 1
ATOM 7036 C CA . LEU B 1 158 ? 3.959 1.946 -17 1 92.19 158 LEU B CA 1
ATOM 7037 C C . LEU B 1 158 ? 4.055 1.183 -18.328 1 92.19 158 LEU B C 1
ATOM 7039 O O . LEU B 1 158 ? 5.031 0.467 -18.562 1 92.19 158 LEU B O 1
ATOM 7043 N N . MET B 1 159 ? 3.082 1.337 -19.172 1 93.12 159 MET B N 1
ATOM 7044 C CA . MET B 1 159 ? 3.062 0.653 -20.453 1 93.12 159 MET B CA 1
ATOM 7045 C C . MET B 1 159 ? 4.219 1.121 -21.344 1 93.12 159 MET B C 1
ATOM 7047 O O . MET B 1 159 ? 4.758 0.343 -22.125 1 93.12 159 MET B O 1
ATOM 7051 N N . PHE B 1 160 ? 4.621 2.324 -21.172 1 91.5 160 PHE B N 1
ATOM 7052 C CA . PHE B 1 160 ? 5.77 2.84 -21.906 1 91.5 160 PHE B CA 1
ATOM 7053 C C . PHE B 1 160 ? 7.043 2.096 -21.531 1 91.5 160 PHE B C 1
ATOM 7055 O O . PHE B 1 160 ? 7.816 1.688 -22.391 1 91.5 160 PHE B O 1
ATOM 7062 N N . PHE B 1 161 ? 7.23 1.925 -20.266 1 93.06 161 PHE B N 1
ATOM 7063 C CA . PHE B 1 161 ? 8.43 1.226 -19.812 1 93.06 161 PHE B CA 1
ATOM 7064 C C . PHE B 1 161 ? 8.367 -0.251 -20.172 1 93.06 161 PHE B C 1
ATOM 7066 O O . PHE B 1 161 ? 9.383 -0.848 -20.547 1 93.06 161 PHE B O 1
ATOM 7073 N N . VAL B 1 162 ? 7.203 -0.815 -20.109 1 95.44 162 VAL B N 1
ATOM 7074 C CA . VAL B 1 162 ? 7.047 -2.215 -20.484 1 95.44 162 VAL B CA 1
ATOM 7075 C C . VAL B 1 162 ? 7.387 -2.387 -21.969 1 95.44 162 VAL B C 1
ATOM 7077 O O . VAL B 1 162 ? 8.125 -3.305 -22.344 1 95.44 162 VAL B O 1
ATOM 7080 N N . CYS B 1 163 ? 6.922 -1.489 -22.797 1 93.19 163 CYS B N 1
ATOM 7081 C CA . CYS B 1 163 ? 7.18 -1.563 -24.219 1 93.19 163 CYS B CA 1
ATOM 7082 C C . CYS B 1 163 ? 8.656 -1.329 -24.531 1 93.19 163 CYS B C 1
ATOM 7084 O O . CYS B 1 163 ? 9.227 -1.999 -25.391 1 93.19 163 CYS B O 1
ATOM 7086 N N . SER B 1 164 ? 9.312 -0.45 -23.797 1 91.81 164 SER B N 1
ATOM 7087 C CA . SER B 1 164 ? 10.727 -0.176 -24 1 91.81 164 SER B CA 1
ATOM 7088 C C . SER B 1 164 ? 11.586 -1.375 -23.609 1 91.81 164 SER B C 1
ATOM 7090 O O . SER B 1 164 ? 12.516 -1.745 -24.328 1 91.81 164 SER B O 1
ATOM 7092 N N . TYR B 1 165 ? 11.25 -1.979 -22.531 1 95.19 165 TYR B N 1
ATOM 7093 C CA . TYR B 1 165 ? 12 -3.152 -22.109 1 95.19 165 TYR B CA 1
ATOM 7094 C C . TYR B 1 165 ? 11.703 -4.352 -23 1 95.19 165 TYR B C 1
ATOM 7096 O O . TYR B 1 165 ? 12.547 -5.227 -23.188 1 95.19 165 TYR B O 1
ATOM 7104 N N . ALA B 1 166 ? 10.422 -4.418 -23.484 1 94.62 166 ALA B N 1
ATOM 7105 C CA . ALA B 1 166 ? 10.094 -5.48 -24.438 1 94.62 166 ALA B CA 1
ATOM 7106 C C . ALA B 1 166 ? 10.953 -5.375 -25.688 1 94.62 166 ALA B C 1
ATOM 7108 O O . ALA B 1 166 ? 11.453 -6.383 -26.188 1 94.62 166 ALA B O 1
ATOM 7109 N N . LEU B 1 167 ? 11.172 -4.176 -26.125 1 90.94 167 LEU B N 1
ATOM 7110 C CA . LEU B 1 167 ? 12.016 -3.941 -27.297 1 90.94 167 LEU B CA 1
ATOM 7111 C C . LEU B 1 167 ? 13.469 -4.293 -26.984 1 90.94 167 LEU B C 1
ATOM 7113 O O . LEU B 1 167 ? 14.125 -4.977 -27.781 1 90.94 167 LEU B O 1
ATOM 7117 N N . LEU B 1 168 ? 13.938 -3.867 -25.859 1 91.94 168 LEU B N 1
ATOM 7118 C CA . LEU B 1 168 ? 15.305 -4.16 -25.438 1 91.94 168 LEU B CA 1
ATOM 7119 C C . LEU B 1 168 ? 15.516 -5.664 -25.281 1 91.94 168 LEU B C 1
ATOM 7121 O O . LEU B 1 168 ? 16.531 -6.203 -25.719 1 91.94 168 LEU B O 1
ATOM 7125 N N . GLY B 1 169 ? 14.562 -6.32 -24.688 1 92.81 169 GLY B N 1
ATOM 7126 C CA . GLY B 1 169 ? 14.664 -7.758 -24.5 1 92.81 169 GLY B CA 1
ATOM 7127 C C . GLY B 1 169 ? 14.672 -8.523 -25.812 1 92.81 169 GLY B C 1
ATOM 7128 O O . GLY B 1 169 ? 15.391 -9.516 -25.938 1 92.81 169 GLY B O 1
ATOM 7129 N N . TYR B 1 170 ? 13.844 -8.07 -26.703 1 91.06 170 TYR B N 1
ATOM 7130 C CA . TYR B 1 170 ? 13.812 -8.711 -28.016 1 91.06 170 TYR B CA 1
ATOM 7131 C C . TYR B 1 170 ? 15.172 -8.633 -28.688 1 91.06 170 TYR B C 1
ATOM 7133 O O . TYR B 1 170 ? 15.672 -9.625 -29.219 1 91.06 170 TYR B O 1
ATOM 7141 N N . PHE B 1 171 ? 15.906 -7.531 -28.609 1 88.88 171 PHE B N 1
ATOM 7142 C CA . PHE B 1 171 ? 17.172 -7.328 -29.312 1 88.88 171 PHE B CA 1
ATOM 7143 C C . PHE B 1 171 ? 18.328 -7.953 -28.531 1 88.88 171 PHE B C 1
ATOM 7145 O O . PHE B 1 171 ? 19.375 -8.266 -29.109 1 88.88 171 PHE B O 1
ATOM 7152 N N . LEU B 1 172 ? 18.125 -8.195 -27.266 1 89.12 172 LEU B N 1
ATOM 7153 C CA . LEU B 1 172 ? 19.188 -8.789 -26.469 1 89.12 172 LEU B CA 1
ATOM 7154 C C . LEU B 1 172 ? 19.109 -10.312 -26.5 1 89.12 172 LEU B C 1
ATOM 7156 O O . LEU B 1 172 ? 20.141 -10.984 -26.562 1 89.12 172 LEU B O 1
ATOM 7160 N N . PHE B 1 173 ? 17.844 -10.883 -26.469 1 90.5 173 PHE B N 1
ATOM 7161 C CA . PHE B 1 173 ? 17.75 -12.305 -26.172 1 90.5 173 PHE B CA 1
ATOM 7162 C C . PHE B 1 173 ? 17.062 -13.055 -27.312 1 90.5 173 PHE B C 1
ATOM 7164 O O . PHE B 1 173 ? 16.906 -14.273 -27.25 1 90.5 173 PHE B O 1
ATOM 7171 N N . SER B 1 174 ? 16.719 -12.523 -28.391 1 85.25 174 SER B N 1
ATOM 7172 C CA . SER B 1 174 ? 15.977 -13.195 -29.453 1 85.25 174 SER B CA 1
ATOM 7173 C C . SER B 1 174 ? 16.859 -14.203 -30.188 1 85.25 174 SER B C 1
ATOM 7175 O O . SER B 1 174 ? 16.359 -15.156 -30.781 1 85.25 174 SER B O 1
ATOM 7177 N N . GLU B 1 175 ? 18.141 -14.047 -30.047 1 83.44 175 GLU B N 1
ATOM 7178 C CA . GLU B 1 175 ? 19.047 -14.93 -30.781 1 83.44 175 GLU B CA 1
ATOM 7179 C C . GLU B 1 175 ? 19.188 -16.281 -30.078 1 83.44 175 GLU B C 1
ATOM 7181 O O . GLU B 1 175 ? 19.562 -17.266 -30.719 1 83.44 175 GLU B O 1
ATOM 7186 N N . ASN B 1 176 ? 18.844 -16.281 -28.828 1 81.62 176 ASN B N 1
ATOM 7187 C CA . ASN B 1 176 ? 18.922 -17.531 -28.094 1 81.62 176 ASN B CA 1
ATOM 7188 C C . ASN B 1 176 ? 17.734 -18.438 -28.406 1 81.62 176 ASN B C 1
ATOM 7190 O O . ASN B 1 176 ? 16.609 -18.156 -28 1 81.62 176 ASN B O 1
ATOM 7194 N N . HIS B 1 177 ? 17.922 -19.484 -29.078 1 77.62 177 HIS B N 1
ATOM 7195 C CA . HIS B 1 177 ? 16.875 -20.391 -29.562 1 77.62 177 HIS B CA 1
ATOM 7196 C C . HIS B 1 177 ? 16.234 -21.141 -28.406 1 77.62 177 HIS B C 1
ATOM 7198 O O . HIS B 1 177 ? 15.109 -21.641 -28.531 1 77.62 177 HIS B O 1
ATOM 7204 N N . THR B 1 178 ? 16.922 -21.172 -27.312 1 77.31 178 THR B N 1
ATOM 7205 C CA . THR B 1 178 ? 16.375 -21.922 -26.188 1 77.31 178 THR B CA 1
ATOM 7206 C C . THR B 1 178 ? 15.438 -21.047 -25.359 1 77.31 178 THR B C 1
ATOM 7208 O O . THR B 1 178 ? 14.656 -21.547 -24.547 1 77.31 178 THR B O 1
ATOM 7211 N N . ASN B 1 179 ? 15.508 -19.75 -25.656 1 83.69 179 ASN B N 1
ATOM 7212 C CA . ASN B 1 179 ? 14.648 -18.828 -24.906 1 83.69 179 ASN B CA 1
ATOM 7213 C C . ASN B 1 179 ? 13.328 -18.578 -25.625 1 83.69 179 ASN B C 1
ATOM 7215 O O . ASN B 1 179 ? 13.273 -17.781 -26.578 1 83.69 179 ASN B O 1
ATOM 7219 N N . LEU B 1 180 ? 12.289 -19.141 -25.125 1 83.25 180 LEU B N 1
ATOM 7220 C CA . LEU B 1 180 ? 10.992 -19.062 -25.766 1 83.25 180 LEU B CA 1
ATOM 7221 C C . LEU B 1 180 ? 10.25 -17.797 -25.344 1 83.25 180 LEU B C 1
ATOM 7223 O O . LEU B 1 180 ? 9.234 -17.438 -25.953 1 83.25 180 LEU B O 1
ATOM 7227 N N . TYR B 1 181 ? 10.797 -17.031 -24.406 1 89.19 181 TYR B N 1
ATOM 7228 C CA . TYR B 1 181 ? 10.102 -15.883 -23.859 1 89.19 181 TYR B CA 1
ATOM 7229 C C . TYR B 1 181 ? 10.312 -14.648 -24.734 1 89.19 181 TYR B C 1
ATOM 7231 O O . TYR B 1 181 ? 9.523 -13.703 -24.672 1 89.19 181 TYR B O 1
ATOM 7239 N N . PHE B 1 182 ? 11.414 -14.648 -25.594 1 91.5 182 PHE B N 1
ATOM 7240 C CA . PHE B 1 182 ? 11.734 -13.461 -26.375 1 91.5 182 PHE B CA 1
ATOM 7241 C C . PHE B 1 182 ? 11.93 -13.82 -27.844 1 91.5 182 PHE B C 1
ATOM 7243 O O . PHE B 1 182 ? 12.789 -13.242 -28.516 1 91.5 182 PHE B O 1
ATOM 7250 N N . LYS B 1 183 ? 11.133 -14.797 -28.344 1 87.88 183 LYS B N 1
ATOM 7251 C CA . LYS B 1 183 ? 11.289 -15.25 -29.719 1 87.88 183 LYS B CA 1
ATOM 7252 C C . LYS B 1 183 ? 10.828 -14.188 -30.703 1 87.88 183 LYS B C 1
ATOM 7254 O O . LYS B 1 183 ? 11.523 -13.883 -31.672 1 87.88 183 LYS B O 1
ATOM 7259 N N . THR B 1 184 ? 9.609 -13.664 -30.422 1 88.88 184 THR B N 1
ATOM 7260 C CA . THR B 1 184 ? 9.055 -12.594 -31.25 1 88.88 184 THR B CA 1
ATOM 7261 C C . THR B 1 184 ? 8.766 -11.352 -30.391 1 88.88 184 THR B C 1
ATOM 7263 O O . THR B 1 184 ? 8.828 -11.406 -29.172 1 88.88 184 THR B O 1
ATOM 7266 N N . LEU B 1 185 ? 8.562 -10.273 -31.094 1 89 185 LEU B N 1
ATOM 7267 C CA . LEU B 1 185 ? 8.305 -9.031 -30.391 1 89 185 LEU B CA 1
ATOM 7268 C C . LEU B 1 185 ? 7.02 -9.125 -29.578 1 89 185 LEU B C 1
ATOM 7270 O O . LEU B 1 185 ? 6.992 -8.719 -28.406 1 89 185 LEU B O 1
ATOM 7274 N N . PRO B 1 186 ? 5.91 -9.711 -30.125 1 90.62 186 PRO B N 1
ATOM 7275 C CA . PRO B 1 186 ? 4.727 -9.852 -29.266 1 90.62 186 PRO B CA 1
ATOM 7276 C C . PRO B 1 186 ? 4.961 -10.789 -28.094 1 90.62 186 PRO B C 1
ATOM 7278 O O . PRO B 1 186 ? 4.426 -10.562 -27 1 90.62 186 PRO B O 1
ATOM 7281 N N . ASP B 1 187 ? 5.789 -11.781 -28.297 1 91.88 187 ASP B N 1
ATOM 7282 C CA . ASP B 1 187 ? 6.121 -12.672 -27.188 1 91.88 187 ASP B CA 1
ATOM 7283 C C . ASP B 1 187 ? 6.914 -11.938 -26.109 1 91.88 187 ASP B C 1
ATOM 7285 O O . ASP B 1 187 ? 6.719 -12.172 -24.922 1 91.88 187 ASP B O 1
ATOM 7289 N N . SER B 1 188 ? 7.785 -11.078 -26.641 1 93.88 188 SER B N 1
ATOM 7290 C CA . SER B 1 188 ? 8.562 -10.281 -25.688 1 93.88 188 SER B CA 1
ATOM 7291 C C . SER B 1 188 ? 7.668 -9.344 -24.891 1 93.88 188 SER B C 1
ATOM 7293 O O . SER B 1 188 ? 7.871 -9.156 -23.688 1 93.88 188 SER B O 1
ATOM 7295 N N . PHE B 1 189 ? 6.684 -8.828 -25.547 1 95 189 PHE B N 1
ATOM 7296 C CA . PHE B 1 189 ? 5.762 -7.926 -24.859 1 95 189 PHE B CA 1
ATOM 7297 C C . PHE B 1 189 ? 4.957 -8.672 -23.797 1 95 189 PHE B C 1
ATOM 7299 O O . PHE B 1 189 ? 4.824 -8.211 -22.672 1 95 189 PHE B O 1
ATOM 7306 N N . VAL B 1 190 ? 4.438 -9.805 -24.188 1 95.38 190 VAL B N 1
ATOM 7307 C CA . VAL B 1 190 ? 3.623 -10.586 -23.266 1 95.38 190 VAL B CA 1
ATOM 7308 C C . VAL B 1 190 ? 4.473 -11.031 -22.062 1 95.38 190 VAL B C 1
ATOM 7310 O O . VAL B 1 190 ? 4.023 -10.977 -20.922 1 95.38 190 VAL B O 1
ATOM 7313 N N . SER B 1 191 ? 5.715 -11.398 -22.328 1 95.19 191 SER B N 1
ATOM 7314 C CA . SER B 1 191 ? 6.594 -11.844 -21.25 1 95.19 191 SER B CA 1
ATOM 7315 C C . SER B 1 191 ? 6.895 -10.711 -20.281 1 95.19 191 SER B C 1
ATOM 7317 O O . SER B 1 191 ? 6.879 -10.906 -19.062 1 95.19 191 SER B O 1
ATOM 7319 N N . MET B 1 192 ? 7.113 -9.539 -20.844 1 96.81 192 MET B N 1
ATOM 7320 C CA . MET B 1 192 ? 7.41 -8.398 -19.984 1 96.81 192 MET B CA 1
ATOM 7321 C C . MET B 1 192 ? 6.156 -7.941 -19.234 1 96.81 192 MET B C 1
ATOM 7323 O O . MET B 1 192 ? 6.242 -7.473 -18.094 1 96.81 192 MET B O 1
ATOM 7327 N N . PHE B 1 193 ? 5.016 -8.094 -19.891 1 96.44 193 PHE B N 1
ATOM 7328 C CA . PHE B 1 193 ? 3.752 -7.758 -19.234 1 96.44 193 PHE B CA 1
ATOM 7329 C C . PHE B 1 193 ? 3.49 -8.68 -18.047 1 96.44 193 PHE B C 1
ATOM 7331 O O . PHE B 1 193 ? 3.09 -8.227 -16.984 1 96.44 193 PHE B O 1
ATOM 7338 N N . VAL B 1 194 ? 3.738 -9.922 -18.25 1 96 194 VAL B N 1
ATOM 7339 C CA . VAL B 1 194 ? 3.547 -10.898 -17.188 1 96 194 VAL B CA 1
ATOM 7340 C C . VAL B 1 194 ? 4.562 -10.656 -16.062 1 96 194 VAL B C 1
ATOM 7342 O O . VAL B 1 194 ? 4.254 -10.844 -14.891 1 96 194 VAL B O 1
ATOM 7345 N N . LEU B 1 195 ? 5.742 -10.195 -16.484 1 96.25 195 LEU B N 1
ATOM 7346 C CA . LEU B 1 195 ? 6.793 -9.945 -15.5 1 96.25 195 LEU B CA 1
ATOM 7347 C C . LEU B 1 195 ? 6.414 -8.789 -14.578 1 96.25 195 LEU B C 1
ATOM 7349 O O . LEU B 1 195 ? 6.914 -8.695 -13.453 1 96.25 195 LEU B O 1
ATOM 7353 N N . LEU B 1 196 ? 5.527 -7.977 -15.016 1 94.12 196 LEU B N 1
ATOM 7354 C CA . LEU B 1 196 ? 5.023 -6.902 -14.164 1 94.12 196 LEU B CA 1
ATOM 7355 C C . LEU B 1 196 ? 4.363 -7.465 -12.914 1 94.12 196 LEU B C 1
ATOM 7357 O O . LEU B 1 196 ? 4.41 -6.844 -11.852 1 94.12 196 LEU B O 1
ATOM 7361 N N . THR B 1 197 ? 3.785 -8.68 -13.008 1 92.38 197 THR B N 1
ATOM 7362 C CA . THR B 1 197 ? 3.121 -9.336 -11.891 1 92.38 197 THR B CA 1
ATOM 7363 C C . THR B 1 197 ? 4.074 -10.297 -11.18 1 92.38 197 THR B C 1
ATOM 7365 O O . THR B 1 197 ? 3.705 -10.93 -10.188 1 92.38 197 THR B O 1
ATOM 7368 N N . THR B 1 198 ? 5.297 -10.43 -11.602 1 93.62 198 THR B N 1
ATOM 7369 C CA . THR B 1 198 ? 6.348 -11.289 -11.078 1 93.62 198 THR B CA 1
ATOM 7370 C C . THR B 1 198 ? 5.949 -12.758 -11.18 1 93.62 198 THR B C 1
ATOM 7372 O O . THR B 1 198 ? 6.59 -13.625 -10.578 1 93.62 198 THR B O 1
ATOM 7375 N N . ALA B 1 199 ? 4.91 -13.078 -11.961 1 93.62 199 ALA B N 1
ATOM 7376 C CA . ALA B 1 199 ? 4.391 -14.438 -12.016 1 93.62 199 ALA B CA 1
ATOM 7377 C C . ALA B 1 199 ? 5.34 -15.359 -12.789 1 93.62 199 ALA B C 1
ATOM 7379 O O . ALA B 1 199 ? 5.391 -16.562 -12.523 1 93.62 199 ALA B O 1
ATOM 7380 N N . ASN B 1 200 ? 6.078 -14.812 -13.758 1 92.88 200 ASN B N 1
ATOM 7381 C CA . ASN B 1 200 ? 6.961 -15.664 -14.547 1 92.88 200 ASN B CA 1
ATOM 7382 C C . ASN B 1 200 ? 8.414 -15.523 -14.102 1 92.88 200 ASN B C 1
ATOM 7384 O O . ASN B 1 200 ? 9.32 -16.062 -14.75 1 92.88 200 ASN B O 1
ATOM 7388 N N . PHE B 1 201 ? 8.656 -14.734 -13.07 1 94 201 PHE B N 1
ATOM 7389 C CA . PHE B 1 201 ? 10 -14.625 -12.516 1 94 201 PHE B CA 1
ATOM 7390 C C . PHE B 1 201 ? 10.242 -15.711 -11.477 1 94 201 PHE B C 1
ATOM 7392 O O . PHE B 1 201 ? 9.398 -15.953 -10.609 1 94 201 PHE B O 1
ATOM 7399 N N . PRO B 1 202 ? 11.344 -16.422 -11.5 1 93.06 202 PRO B N 1
ATOM 7400 C CA . PRO B 1 202 ? 12.57 -16.203 -12.273 1 93.06 202 PRO B CA 1
ATOM 7401 C C . PRO B 1 202 ? 12.625 -17.047 -13.539 1 93.06 202 PRO B C 1
ATOM 7403 O O . PRO B 1 202 ? 13.656 -17.094 -14.211 1 93.06 202 PRO B O 1
ATOM 7406 N N . ASP B 1 203 ? 11.594 -17.688 -13.906 1 90.5 203 ASP B N 1
ATOM 7407 C CA . ASP B 1 203 ? 11.586 -18.578 -15.055 1 90.5 203 ASP B CA 1
ATOM 7408 C C . ASP B 1 203 ? 11.984 -17.844 -16.328 1 90.5 203 ASP B C 1
ATOM 7410 O O . ASP B 1 203 ? 12.703 -18.391 -17.172 1 90.5 203 ASP B O 1
ATOM 7414 N N . VAL B 1 204 ? 11.562 -16.609 -16.453 1 92.5 204 VAL B N 1
ATOM 7415 C CA . VAL B 1 204 ? 11.812 -15.828 -17.656 1 92.5 204 VAL B CA 1
ATOM 7416 C C . VAL B 1 204 ? 13.281 -15.422 -17.719 1 92.5 204 VAL B C 1
ATOM 7418 O O . VAL B 1 204 ? 13.844 -15.25 -18.812 1 92.5 204 VAL B O 1
ATOM 7421 N N . MET B 1 205 ? 13.961 -15.305 -16.625 1 93.94 205 MET B N 1
ATOM 7422 C CA . MET B 1 205 ? 15.344 -14.844 -16.562 1 93.94 205 MET B CA 1
ATOM 7423 C C . MET B 1 205 ? 16.312 -16 -16.703 1 93.94 205 MET B C 1
ATOM 7425 O O . MET B 1 205 ? 17.438 -15.836 -17.203 1 93.94 205 MET B O 1
ATOM 7429 N N . MET B 1 206 ? 15.938 -17.266 -16.391 1 91.69 206 MET B N 1
ATOM 7430 C CA . MET B 1 206 ? 16.844 -18.391 -16.188 1 91.69 206 MET B CA 1
ATOM 7431 C C . MET B 1 206 ? 17.547 -18.781 -17.484 1 91.69 206 MET B C 1
ATOM 7433 O O . MET B 1 206 ? 18.75 -19 -17.5 1 91.69 206 MET B O 1
ATOM 7437 N N . PRO B 1 207 ? 16.781 -18.812 -18.609 1 89.31 207 PRO B N 1
ATOM 7438 C CA . PRO B 1 207 ? 17.484 -19.156 -19.844 1 89.31 207 PRO B CA 1
ATOM 7439 C C . PRO B 1 207 ? 18.562 -18.141 -20.219 1 89.31 207 PRO B C 1
ATOM 7441 O O . PRO B 1 207 ? 19.625 -18.531 -20.719 1 89.31 207 PRO B O 1
ATOM 7444 N N . SER B 1 208 ? 18.266 -16.875 -20.016 1 91.25 208 SER B N 1
ATOM 7445 C CA . SER B 1 208 ? 19.266 -15.844 -20.297 1 91.25 208 SER B CA 1
ATOM 7446 C C . SER B 1 208 ? 20.359 -15.836 -19.25 1 91.25 208 SER B C 1
ATOM 7448 O O . SER B 1 208 ? 21.516 -15.516 -19.547 1 91.25 208 SER B O 1
ATOM 7450 N N . TYR B 1 209 ? 20.031 -16.188 -18.031 1 92.12 209 TYR B N 1
ATOM 7451 C CA . TYR B 1 209 ? 20.984 -16.234 -16.938 1 92.12 209 TYR B CA 1
ATOM 7452 C C . TYR B 1 209 ? 21.969 -17.391 -17.125 1 92.12 209 TYR B C 1
ATOM 7454 O O . TYR B 1 209 ? 23.141 -17.297 -16.734 1 92.12 209 TYR B O 1
ATOM 7462 N N . ALA B 1 210 ? 21.531 -18.5 -17.766 1 89.06 210 ALA B N 1
ATOM 7463 C CA . ALA B 1 210 ? 22.391 -19.672 -18.031 1 89.06 210 ALA B CA 1
ATOM 7464 C C . ALA B 1 210 ? 23.469 -19.328 -19.047 1 89.06 210 ALA B C 1
ATOM 7466 O O . ALA B 1 210 ? 24.578 -19.875 -18.984 1 89.06 210 ALA B O 1
ATOM 7467 N N . THR B 1 211 ? 23.156 -18.375 -19.969 1 89.25 211 THR B N 1
ATOM 7468 C CA . THR B 1 211 ? 24.141 -17.984 -20.984 1 89.25 211 THR B CA 1
ATOM 7469 C C . THR B 1 211 ? 25.172 -17.031 -20.391 1 89.25 211 THR B C 1
ATOM 7471 O O . THR B 1 211 ? 26.375 -17.234 -20.578 1 89.25 211 THR B O 1
ATOM 7474 N N . SER B 1 212 ? 24.641 -16.031 -19.75 1 90.94 212 SER B N 1
ATOM 7475 C CA . SER B 1 212 ? 25.531 -15.078 -19.078 1 90.94 212 SER B CA 1
ATOM 7476 C C . SER B 1 212 ? 24.906 -14.562 -17.797 1 90.94 212 SER B C 1
ATOM 7478 O O . SER B 1 212 ? 23.734 -14.195 -17.75 1 90.94 212 SER B O 1
ATOM 7480 N N . LYS B 1 213 ? 25.688 -14.531 -16.734 1 91.12 213 LYS B N 1
ATOM 7481 C CA . LYS B 1 213 ? 25.219 -14.078 -15.43 1 91.12 213 LYS B CA 1
ATOM 7482 C C . LYS B 1 213 ? 24.922 -12.578 -15.445 1 91.12 213 LYS B C 1
ATOM 7484 O O . LYS B 1 213 ? 24.141 -12.086 -14.625 1 91.12 213 LYS B O 1
ATOM 7489 N N . PHE B 1 214 ? 25.406 -11.867 -16.406 1 91.25 214 PHE B N 1
ATOM 7490 C CA . PHE B 1 214 ? 25.219 -10.422 -16.469 1 91.25 214 PHE B CA 1
ATOM 7491 C C . PHE B 1 214 ? 23.828 -10.078 -17 1 91.25 214 PHE B C 1
ATOM 7493 O O . PHE B 1 214 ? 23.359 -8.953 -16.844 1 91.25 214 PHE B O 1
ATOM 7500 N N . ASN B 1 215 ? 23.188 -11.078 -17.609 1 93.75 215 ASN B N 1
ATOM 7501 C CA . ASN B 1 215 ? 21.859 -10.828 -18.141 1 93.75 215 ASN B CA 1
ATOM 7502 C C . ASN B 1 215 ? 20.844 -10.617 -17.016 1 93.75 215 ASN B C 1
ATOM 7504 O O . ASN B 1 215 ? 19.734 -10.125 -17.25 1 93.75 215 ASN B O 1
ATOM 7508 N N . ALA B 1 216 ? 21.312 -10.984 -15.75 1 95.44 216 ALA B N 1
ATOM 7509 C CA . ALA B 1 216 ? 20.422 -10.781 -14.609 1 95.44 216 ALA B CA 1
ATOM 7510 C C . ALA B 1 216 ? 20.172 -9.297 -14.367 1 95.44 216 ALA B C 1
ATOM 7512 O O . ALA B 1 216 ? 19.141 -8.922 -13.805 1 95.44 216 ALA B O 1
ATOM 7513 N N . ILE B 1 217 ? 21.062 -8.43 -14.875 1 95 217 ILE B N 1
ATOM 7514 C CA . ILE B 1 217 ? 20.938 -6.992 -14.656 1 95 217 ILE B CA 1
ATOM 7515 C C . ILE B 1 217 ? 19.703 -6.465 -15.383 1 95 217 ILE B C 1
ATOM 7517 O O . ILE B 1 217 ? 19.031 -5.562 -14.891 1 95 217 ILE B O 1
ATOM 7521 N N . PHE B 1 218 ? 19.328 -7.047 -16.547 1 95 218 PHE B N 1
ATOM 7522 C CA . PHE B 1 218 ? 18.156 -6.652 -17.312 1 95 218 PHE B CA 1
ATOM 7523 C C . PHE B 1 218 ? 16.875 -6.852 -16.5 1 95 218 PHE B C 1
ATOM 7525 O O . PHE B 1 218 ? 16.078 -5.934 -16.375 1 95 218 PHE B O 1
ATOM 7532 N N . TYR B 1 219 ? 16.766 -7.98 -15.883 1 96.94 219 TYR B N 1
ATOM 7533 C CA . TYR B 1 219 ? 15.547 -8.32 -15.148 1 96.94 219 TYR B CA 1
ATOM 7534 C C . TYR B 1 219 ? 15.5 -7.609 -13.805 1 96.94 219 TYR B C 1
ATOM 7536 O O . TYR B 1 219 ? 14.438 -7.164 -13.367 1 96.94 219 TYR B O 1
ATOM 7544 N N . ILE B 1 220 ? 16.672 -7.434 -13.164 1 95.69 220 ILE B N 1
ATOM 7545 C CA . ILE B 1 220 ? 16.734 -6.75 -11.875 1 95.69 220 ILE B CA 1
ATOM 7546 C C . ILE B 1 220 ? 16.375 -5.277 -12.055 1 95.69 220 ILE B C 1
ATOM 7548 O O . ILE B 1 220 ? 15.633 -4.711 -11.242 1 95.69 220 ILE B O 1
ATOM 7552 N N . SER B 1 221 ? 16.859 -4.695 -13.156 1 94.81 221 SER B N 1
ATOM 7553 C CA . SER B 1 221 ? 16.531 -3.299 -13.414 1 94.81 221 SER B CA 1
ATOM 7554 C C . SER B 1 221 ? 15.047 -3.121 -13.727 1 94.81 221 SER B C 1
ATOM 7556 O O . SER B 1 221 ? 14.422 -2.16 -13.273 1 94.81 221 SER B O 1
ATOM 7558 N N . TYR B 1 222 ? 14.453 -4.02 -14.461 1 95.94 222 TYR B N 1
ATOM 7559 C CA . TYR B 1 222 ? 13.031 -3.947 -14.797 1 95.94 222 TYR B CA 1
ATOM 7560 C C . TYR B 1 222 ? 12.172 -4.039 -13.539 1 95.94 222 TYR B C 1
ATOM 7562 O O . TYR B 1 222 ? 11.273 -3.219 -13.336 1 95.94 222 TYR B O 1
ATOM 7570 N N . ILE B 1 223 ? 12.445 -5.004 -12.711 1 96.06 223 ILE B N 1
ATOM 7571 C CA . ILE B 1 223 ? 11.633 -5.25 -11.516 1 96.06 223 ILE B CA 1
ATOM 7572 C C . ILE B 1 223 ? 11.805 -4.094 -10.531 1 96.06 223 ILE B C 1
ATOM 7574 O O . ILE B 1 223 ? 10.836 -3.67 -9.898 1 96.06 223 ILE B O 1
ATOM 7578 N N . SER B 1 224 ? 12.992 -3.561 -10.438 1 92.38 224 SER B N 1
ATOM 7579 C CA . SER B 1 224 ? 13.227 -2.443 -9.531 1 92.38 224 SER B CA 1
ATOM 7580 C C . SER B 1 224 ? 12.484 -1.192 -9.984 1 92.38 224 SER B C 1
ATOM 7582 O O . SER B 1 224 ? 11.812 -0.54 -9.188 1 92.38 224 SER B O 1
ATOM 7584 N N . ILE B 1 225 ? 12.461 -0.949 -11.25 1 90.5 225 ILE B N 1
ATOM 7585 C CA . ILE B 1 225 ? 11.875 0.279 -11.773 1 90.5 225 ILE B CA 1
ATOM 7586 C C . ILE B 1 225 ? 10.359 0.131 -11.852 1 90.5 225 ILE B C 1
ATOM 7588 O O . ILE B 1 225 ? 9.617 0.963 -11.32 1 90.5 225 ILE B O 1
ATOM 7592 N N . CYS B 1 226 ? 9.922 -0.931 -12.492 1 92.25 226 CYS B N 1
ATOM 7593 C CA . CYS B 1 226 ? 8.492 -1.073 -12.766 1 92.25 226 CYS B CA 1
ATOM 7594 C C . CYS B 1 226 ? 7.746 -1.547 -11.531 1 92.25 226 CYS B C 1
ATOM 7596 O O . CYS B 1 226 ? 6.707 -0.988 -11.172 1 92.25 226 CYS B O 1
ATOM 7598 N N . LEU B 1 227 ? 8.234 -2.486 -10.797 1 89.81 227 LEU B N 1
ATOM 7599 C CA . LEU B 1 227 ? 7.512 -3.084 -9.68 1 89.81 227 LEU B CA 1
ATOM 7600 C C . LEU B 1 227 ? 7.723 -2.275 -8.406 1 89.81 227 LEU B C 1
ATOM 7602 O O . LEU B 1 227 ? 6.754 -1.84 -7.773 1 89.81 227 LEU B O 1
ATOM 7606 N N . TYR B 1 228 ? 8.922 -1.939 -8.078 1 87.19 228 TYR B N 1
ATOM 7607 C CA . TYR B 1 228 ? 9.188 -1.385 -6.758 1 87.19 228 TYR B CA 1
ATOM 7608 C C . TYR B 1 228 ? 9.078 0.135 -6.773 1 87.19 228 TYR B C 1
ATOM 7610 O O . TYR B 1 228 ? 8.805 0.753 -5.738 1 87.19 228 TYR B O 1
ATOM 7618 N N . VAL B 1 229 ? 9.18 0.728 -7.961 1 86.06 229 VAL B N 1
ATOM 7619 C CA . VAL B 1 229 ? 9.094 2.184 -7.973 1 86.06 229 VAL B CA 1
ATOM 7620 C C . VAL B 1 229 ? 7.762 2.617 -8.586 1 86.06 229 VAL B C 1
ATOM 7622 O O . VAL B 1 229 ? 6.926 3.221 -7.91 1 86.06 229 VAL B O 1
ATOM 7625 N N . LEU B 1 230 ? 7.535 2.207 -9.836 1 87.81 230 LEU B N 1
ATOM 7626 C CA . LEU B 1 230 ? 6.391 2.742 -10.57 1 87.81 230 LEU B CA 1
ATOM 7627 C C . LEU B 1 230 ? 5.082 2.223 -9.992 1 87.81 230 LEU B C 1
ATOM 7629 O O . LEU B 1 230 ? 4.109 2.973 -9.875 1 87.81 230 LEU B O 1
ATOM 7633 N N . MET B 1 231 ? 4.98 0.997 -9.609 1 87.88 231 MET B N 1
ATOM 7634 C CA . MET B 1 231 ? 3.746 0.461 -9.047 1 87.88 231 MET B CA 1
ATOM 7635 C C . MET B 1 231 ? 3.443 1.104 -7.695 1 87.88 231 MET B C 1
ATOM 7637 O O . MET B 1 231 ? 2.279 1.327 -7.355 1 87.88 231 MET B O 1
ATOM 7641 N N . ASN B 1 232 ? 4.422 1.369 -6.953 1 82.88 232 ASN B N 1
ATOM 7642 C CA . ASN B 1 232 ? 4.215 2.049 -5.676 1 82.88 232 ASN B CA 1
ATOM 7643 C C . ASN B 1 232 ? 3.82 3.51 -5.879 1 82.88 232 ASN B C 1
ATOM 7645 O O . ASN B 1 232 ? 3.057 4.066 -5.09 1 82.88 232 ASN B O 1
ATOM 7649 N N . LEU B 1 233 ? 4.379 4.016 -6.941 1 82.44 233 LEU B N 1
ATOM 7650 C CA . LEU B 1 233 ? 3.961 5.367 -7.289 1 82.44 233 LEU B CA 1
ATOM 7651 C C . LEU B 1 233 ? 2.494 5.391 -7.707 1 82.44 233 LEU B C 1
ATOM 7653 O O . LEU B 1 233 ? 1.769 6.336 -7.391 1 82.44 233 LEU B O 1
ATOM 7657 N N . MET B 1 234 ? 2.143 4.402 -8.391 1 86.56 234 MET B N 1
ATOM 7658 C CA . MET B 1 234 ? 0.745 4.301 -8.797 1 86.56 234 MET B CA 1
ATOM 7659 C C . MET B 1 234 ? -0.172 4.199 -7.582 1 86.56 234 MET B C 1
ATOM 7661 O O . MET B 1 234 ? -1.21 4.863 -7.523 1 86.56 234 MET B O 1
ATOM 7665 N N . LEU B 1 235 ? 0.149 3.453 -6.645 1 85.94 235 LEU B N 1
ATOM 7666 C CA . LEU B 1 235 ? -0.633 3.314 -5.422 1 85.94 235 LEU B CA 1
ATOM 7667 C C . LEU B 1 235 ? -0.755 4.652 -4.699 1 85.94 235 LEU B C 1
ATOM 7669 O O . LEU B 1 235 ? -1.827 4.996 -4.195 1 85.94 235 LEU B O 1
ATOM 7673 N N . ALA B 1 236 ? 0.301 5.398 -4.719 1 83.31 236 ALA B N 1
ATOM 7674 C CA . ALA B 1 236 ? 0.308 6.699 -4.047 1 83.31 236 ALA B CA 1
ATOM 7675 C C . ALA B 1 236 ? -0.628 7.68 -4.746 1 83.31 236 ALA B C 1
ATOM 7677 O O . ALA B 1 236 ? -1.353 8.43 -4.086 1 83.31 236 ALA B O 1
ATOM 7678 N N . VAL B 1 237 ? -0.604 7.625 -6.047 1 83.38 237 VAL B N 1
ATOM 7679 C CA . VAL B 1 237 ? -1.451 8.531 -6.812 1 83.38 237 VAL B CA 1
ATOM 7680 C C . VAL B 1 237 ? -2.92 8.172 -6.598 1 83.38 237 VAL B C 1
ATOM 7682 O O . VAL B 1 237 ? -3.766 9.055 -6.438 1 83.38 237 VAL B O 1
ATOM 7685 N N . VAL B 1 238 ? -3.158 6.93 -6.605 1 85 238 VAL B N 1
ATOM 7686 C CA . VAL B 1 238 ? -4.535 6.477 -6.41 1 85 238 VAL B CA 1
ATOM 7687 C C . VAL B 1 238 ? -5 6.84 -5 1 85 238 VAL B C 1
ATOM 7689 O O . VAL B 1 238 ? -6.133 7.289 -4.812 1 85 238 VAL B O 1
ATOM 7692 N N . TYR B 1 239 ? -4.156 6.66 -4.047 1 83.12 239 TYR B N 1
ATOM 7693 C CA . TYR B 1 239 ? -4.48 6.988 -2.662 1 83.12 239 TYR B CA 1
ATOM 7694 C C . TYR B 1 239 ? -4.844 8.461 -2.521 1 83.12 239 TYR B C 1
ATOM 7696 O O . TYR B 1 239 ? -5.836 8.805 -1.876 1 83.12 239 TYR B O 1
ATOM 7704 N N . GLU B 1 240 ? -4.172 9.227 -3.121 1 80 240 GLU B N 1
ATOM 7705 C CA . GLU B 1 240 ? -4.406 10.664 -3.014 1 80 240 GLU B CA 1
ATOM 7706 C C . GLU B 1 240 ? -5.688 11.07 -3.732 1 80 240 GLU B C 1
ATOM 7708 O O . GLU B 1 240 ? -6.422 11.938 -3.256 1 80 240 GLU B O 1
ATOM 7713 N N . THR B 1 241 ? -5.816 10.5 -4.871 1 82.06 241 THR B N 1
ATOM 7714 C CA . THR B 1 241 ? -7.027 10.828 -5.621 1 82.06 241 THR B CA 1
ATOM 7715 C C . THR B 1 241 ? -8.273 10.367 -4.867 1 82.06 241 THR B C 1
ATOM 7717 O O . THR B 1 241 ? -9.266 11.102 -4.797 1 82.06 241 THR B O 1
ATOM 7720 N N . PHE B 1 242 ? -8.141 9.25 -4.312 1 80.94 242 PHE B N 1
ATOM 7721 C CA . PHE B 1 242 ? -9.281 8.703 -3.588 1 80.94 242 PHE B CA 1
ATOM 7722 C C . PHE B 1 242 ? -9.594 9.547 -2.352 1 80.94 242 PHE B C 1
ATOM 7724 O O . PHE B 1 242 ? -10.758 9.828 -2.064 1 80.94 242 PHE B O 1
ATOM 7731 N N . THR B 1 243 ? -8.633 9.945 -1.64 1 79.56 243 THR B N 1
ATOM 7732 C CA . THR B 1 243 ? -8.82 10.75 -0.437 1 79.56 243 THR B CA 1
ATOM 7733 C C . THR B 1 243 ? -9.406 12.117 -0.786 1 79.56 243 THR B C 1
ATOM 7735 O O . THR B 1 243 ? -10.242 12.648 -0.049 1 79.56 243 THR B O 1
ATOM 7738 N N . GLY B 1 244 ? -8.961 12.648 -1.877 1 81.19 244 GLY B N 1
ATOM 7739 C CA . GLY B 1 244 ? -9.508 13.922 -2.324 1 81.19 244 GLY B CA 1
ATOM 7740 C C . GLY B 1 244 ? -10.984 13.844 -2.686 1 81.19 244 GLY B C 1
ATOM 7741 O O . GLY B 1 244 ? -11.758 14.734 -2.328 1 81.19 244 GLY B O 1
ATOM 7742 N N . ILE B 1 245 ? -11.328 12.805 -3.262 1 85.38 245 ILE B N 1
ATOM 7743 C CA . ILE B 1 245 ? -12.727 12.625 -3.662 1 85.38 245 ILE B CA 1
ATOM 7744 C C . ILE B 1 245 ? -13.594 12.414 -2.424 1 85.38 245 ILE B C 1
ATOM 7746 O O . ILE B 1 245 ? -14.719 12.914 -2.355 1 85.38 245 ILE B O 1
ATOM 7750 N N . GLU B 1 246 ? -13.109 11.703 -1.476 1 81.12 246 GLU B N 1
ATOM 7751 C CA . GLU B 1 246 ? -13.859 11.453 -0.249 1 81.12 246 GLU B CA 1
ATOM 7752 C C . GLU B 1 246 ? -14.094 12.75 0.521 1 81.12 246 GLU B C 1
ATOM 7754 O O . GLU B 1 246 ? -15.172 12.953 1.084 1 81.12 246 GLU B O 1
ATOM 7759 N N . ARG B 1 247 ? -13.164 13.555 0.535 1 81.88 247 ARG B N 1
ATOM 7760 C CA . ARG B 1 247 ? -13.297 14.844 1.206 1 81.88 247 ARG B CA 1
ATOM 7761 C C . ARG B 1 247 ? -14.312 15.734 0.494 1 81.88 247 ARG B C 1
ATOM 7763 O O . ARG B 1 247 ? -15.117 16.406 1.14 1 81.88 247 ARG B O 1
ATOM 7770 N N . ASP B 1 248 ? -14.211 15.68 -0.75 1 85.31 248 ASP B N 1
ATOM 7771 C CA . ASP B 1 248 ? -15.141 16.484 -1.532 1 85.31 248 ASP B CA 1
ATOM 7772 C C . ASP B 1 248 ? -16.578 15.969 -1.397 1 85.31 248 ASP B C 1
ATOM 7774 O O . ASP B 1 248 ? -17.531 16.75 -1.389 1 85.31 248 ASP B O 1
ATOM 7778 N N . LYS B 1 249 ? -16.656 14.758 -1.295 1 83.75 249 LYS B N 1
ATOM 7779 C CA . LYS B 1 249 ? -17.969 14.172 -1.104 1 83.75 249 LYS B CA 1
ATOM 7780 C C . LYS B 1 249 ? -18.562 14.562 0.249 1 83.75 249 LYS B C 1
ATOM 7782 O O . LYS B 1 249 ? -19.75 14.836 0.357 1 83.75 249 LYS B O 1
ATOM 7787 N N . PHE B 1 250 ? -17.75 14.547 1.234 1 83.38 250 PHE B N 1
ATOM 7788 C CA . PHE B 1 250 ? -18.203 14.945 2.561 1 83.38 250 PHE B CA 1
ATOM 7789 C C . PHE B 1 250 ? -18.625 16.406 2.572 1 83.38 250 PHE B C 1
ATOM 7791 O O . PHE B 1 250 ? -19.656 16.75 3.146 1 83.38 250 PHE B O 1
ATOM 7798 N N . ARG B 1 251 ? -17.859 17.203 1.93 1 86.62 251 ARG B N 1
ATOM 7799 C CA . ARG B 1 251 ? -18.188 18.625 1.845 1 86.62 251 ARG B CA 1
ATOM 7800 C C . ARG B 1 251 ? -19.5 18.844 1.125 1 86.62 251 ARG B C 1
ATOM 7802 O O . ARG B 1 251 ? -20.359 19.578 1.611 1 86.62 251 ARG B O 1
ATOM 7809 N N . LYS B 1 252 ? -19.656 18.156 0.047 1 85.62 252 LYS B N 1
ATOM 7810 C CA . LYS B 1 252 ? -20.875 18.328 -0.741 1 85.62 252 LYS B CA 1
ATOM 7811 C C . LYS B 1 252 ? -22.109 17.828 0.023 1 85.62 252 LYS B C 1
ATOM 7813 O O . LYS B 1 252 ? -23.172 18.438 -0.055 1 85.62 252 LYS B O 1
ATOM 7818 N N . LEU B 1 253 ? -21.922 16.766 0.762 1 84.81 253 LEU B N 1
ATOM 7819 C CA . LEU B 1 253 ? -23.031 16.234 1.545 1 84.81 253 LEU B CA 1
ATOM 7820 C C . LEU B 1 253 ? -23.406 17.172 2.68 1 84.81 253 LEU B C 1
ATOM 7822 O O . LEU B 1 253 ? -24.594 17.375 2.959 1 84.81 253 LEU B O 1
ATOM 7826 N N . LEU B 1 254 ? -22.438 17.703 3.291 1 86.38 254 LEU B N 1
ATOM 7827 C CA . LEU B 1 254 ? -22.688 18.641 4.383 1 86.38 254 LEU B CA 1
ATOM 7828 C C . LEU B 1 254 ? -23.422 19.875 3.885 1 86.38 254 LEU B C 1
ATOM 7830 O O . LEU B 1 254 ? -24.375 20.344 4.516 1 86.38 254 LEU B O 1
ATOM 7834 N N . LEU B 1 255 ? -23 20.375 2.758 1 86.31 255 LEU B N 1
ATOM 7835 C CA . LEU B 1 255 ? -23.625 21.578 2.205 1 86.31 255 LEU B CA 1
ATOM 7836 C C . LEU B 1 255 ? -25.031 21.266 1.691 1 86.31 255 LEU B C 1
ATOM 7838 O O . LEU B 1 255 ? -25.922 22.109 1.791 1 86.31 255 LEU B O 1
ATOM 7842 N N . HIS B 1 256 ? -25.141 20.109 1.188 1 86.25 256 HIS B N 1
ATOM 7843 C CA . HIS B 1 256 ? -26.469 19.703 0.715 1 86.25 256 HIS B CA 1
ATOM 7844 C C . HIS B 1 256 ? -27.453 19.578 1.872 1 86.25 256 HIS B C 1
ATOM 7846 O O . HIS B 1 256 ? -28.609 19.953 1.743 1 86.25 256 HIS B O 1
ATOM 7852 N N . LYS B 1 257 ? -27.031 19.031 2.92 1 86.62 257 LYS B N 1
ATOM 7853 C CA . LYS B 1 257 ? -27.875 18.906 4.098 1 86.62 257 LYS B CA 1
ATOM 7854 C C . LYS B 1 257 ? -28.25 20.281 4.656 1 86.62 257 LYS B C 1
ATOM 7856 O O . LYS B 1 257 ? -29.391 20.484 5.098 1 86.62 257 LYS B O 1
ATOM 7861 N N . ARG B 1 258 ? -27.375 21.156 4.664 1 86.75 258 ARG B N 1
ATOM 7862 C CA . ARG B 1 258 ? -27.656 22.5 5.148 1 86.75 258 ARG B CA 1
ATOM 7863 C C . ARG B 1 258 ? -28.656 23.219 4.25 1 86.75 258 ARG B C 1
ATOM 7865 O O . ARG B 1 258 ? -29.531 23.938 4.734 1 86.75 258 ARG B O 1
ATOM 7872 N N . ARG B 1 259 ? -28.438 23 3.018 1 86.19 259 ARG B N 1
ATOM 7873 C CA . ARG B 1 259 ? -29.391 23.594 2.082 1 86.19 259 ARG B CA 1
ATOM 7874 C C . ARG B 1 259 ? -30.781 23 2.252 1 86.19 259 ARG B C 1
ATOM 7876 O O . ARG B 1 259 ? -31.781 23.719 2.146 1 86.19 259 ARG B O 1
ATOM 7883 N N . ALA B 1 260 ? -30.828 21.719 2.443 1 87 260 ALA B N 1
ATOM 7884 C CA . ALA B 1 260 ? -32.094 21.078 2.674 1 87 260 ALA B CA 1
ATOM 7885 C C . ALA B 1 260 ? -32.781 21.609 3.941 1 87 260 ALA B C 1
ATOM 7887 O O . ALA B 1 260 ? -34 21.797 3.98 1 87 260 ALA B O 1
ATOM 7888 N N . CYS B 1 261 ? -32 21.828 4.965 1 88.19 261 CYS B N 1
ATOM 7889 C CA . CYS B 1 261 ? -32.531 22.375 6.211 1 88.19 261 CYS B CA 1
ATOM 7890 C C . CYS B 1 261 ? -33.031 23.797 6.023 1 88.19 261 CYS B C 1
ATOM 7892 O O . CYS B 1 261 ? -34.062 24.188 6.598 1 88.19 261 CYS B O 1
ATOM 7894 N N . ASN B 1 262 ? -32.312 24.562 5.266 1 86.38 262 ASN B N 1
ATOM 7895 C CA . ASN B 1 262 ? -32.719 25.938 4.984 1 86.38 262 ASN B CA 1
ATOM 7896 C C . ASN B 1 262 ? -34.062 25.969 4.254 1 86.38 262 ASN B C 1
ATOM 7898 O O . ASN B 1 262 ? -34.938 26.781 4.57 1 86.38 262 ASN B O 1
ATOM 7902 N N . LEU B 1 263 ? -34.188 25.094 3.338 1 85.62 263 LEU B N 1
ATOM 7903 C CA . LEU B 1 263 ? -35.438 25.016 2.578 1 85.62 263 LEU B CA 1
ATOM 7904 C C . LEU B 1 263 ? -36.562 24.516 3.449 1 85.62 263 LEU B C 1
ATOM 7906 O O . LEU B 1 263 ? -37.688 25 3.348 1 85.62 263 LEU B O 1
ATOM 7910 N N . ALA B 1 264 ? -36.344 23.516 4.266 1 87.12 264 ALA B N 1
ATOM 7911 C CA . ALA B 1 264 ? -37.344 22.984 5.164 1 87.12 264 ALA B CA 1
ATOM 7912 C C . ALA B 1 264 ? -37.75 24.016 6.219 1 87.12 264 ALA B C 1
ATOM 7914 O O . ALA B 1 264 ? -38.938 24.109 6.586 1 87.12 264 ALA B O 1
ATOM 7915 N N . PHE B 1 265 ? -36.781 24.734 6.754 1 89.69 265 PHE B N 1
ATOM 7916 C CA . PHE B 1 265 ? -37.031 25.75 7.77 1 89.69 265 PHE B CA 1
ATOM 7917 C C . PHE B 1 265 ? -37.969 26.812 7.234 1 89.69 265 PHE B C 1
ATOM 7919 O O . PHE B 1 265 ? -38.906 27.25 7.941 1 89.69 265 PHE B O 1
ATOM 7926 N N . ARG B 1 266 ? -37.812 27.172 5.992 1 84.88 266 ARG B N 1
ATOM 7927 C CA . ARG B 1 266 ? -38.656 28.203 5.379 1 84.88 266 ARG B CA 1
ATOM 7928 C C . ARG B 1 266 ? -40.094 27.703 5.227 1 84.88 266 ARG B C 1
ATOM 7930 O O . ARG B 1 266 ? -41.031 28.516 5.27 1 84.88 266 ARG B O 1
ATOM 7937 N N . LEU B 1 267 ? -40.219 26.438 5.141 1 84.88 267 LEU B N 1
ATOM 7938 C CA . LEU B 1 267 ? -41.562 25.859 4.984 1 84.88 267 LEU B CA 1
ATOM 7939 C C . LEU B 1 267 ? -42.219 25.672 6.34 1 84.88 267 LEU B C 1
ATOM 7941 O O . LEU B 1 267 ? -43.438 25.609 6.426 1 84.88 267 LEU B O 1
ATOM 7945 N N . LEU B 1 268 ? -41.469 25.609 7.363 1 87.5 268 LEU B N 1
ATOM 7946 C CA . LEU B 1 268 ? -42 25.297 8.68 1 87.5 268 LEU B CA 1
ATOM 7947 C C . LEU B 1 268 ? -42.375 26.578 9.43 1 87.5 268 LEU B C 1
ATOM 7949 O O . LEU B 1 268 ? -43.188 26.562 10.359 1 87.5 268 LEU B O 1
ATOM 7953 N N . VAL B 1 269 ? -41.75 27.688 9.055 1 85.19 269 VAL B N 1
ATOM 7954 C CA . VAL B 1 269 ? -41.969 28.938 9.766 1 85.19 269 VAL B CA 1
ATOM 7955 C C . VAL B 1 269 ? -43.344 29.484 9.422 1 85.19 269 VAL B C 1
ATOM 7957 O O . VAL B 1 269 ? -43.875 29.266 8.32 1 85.19 269 VAL B O 1
ATOM 7960 N N . SER B 1 270 ? -44.031 30.047 10.422 1 79.75 270 SER B N 1
ATOM 7961 C CA . SER B 1 270 ? -45.344 30.656 10.25 1 79.75 270 SER B CA 1
ATOM 7962 C C . SER B 1 270 ? -45.219 32.125 9.906 1 79.75 270 SER B C 1
ATOM 7964 O O . SER B 1 270 ? -44.156 32.719 10.047 1 79.75 270 SER B O 1
ATOM 7966 N N . LYS B 1 271 ? -46.312 32.75 9.438 1 78.56 271 LYS B N 1
ATOM 7967 C CA . LYS B 1 271 ? -46.375 34.188 9.086 1 78.56 271 LYS B CA 1
ATOM 7968 C C . LYS B 1 271 ? -46.188 35.062 10.32 1 78.56 271 LYS B C 1
ATOM 7970 O O . LYS B 1 271 ? -45.625 36.156 10.234 1 78.56 271 LYS B O 1
ATOM 7975 N N . THR B 1 272 ? -46.562 34.531 11.516 1 72.62 272 THR B N 1
ATOM 7976 C CA . THR B 1 272 ? -46.5 35.312 12.75 1 72.62 272 THR B CA 1
ATOM 7977 C C . THR B 1 272 ? -45.094 35.344 13.297 1 72.62 272 THR B C 1
ATOM 7979 O O . THR B 1 272 ? -44.656 36.344 13.859 1 72.62 272 THR B O 1
ATOM 7982 N N . SER B 1 273 ? -44.375 34.219 13.125 1 79.44 273 SER B N 1
ATOM 7983 C CA . SER B 1 273 ? -43 34.125 13.562 1 79.44 273 SER B CA 1
ATOM 7984 C C . SER B 1 273 ? -42.094 33.625 12.438 1 79.44 273 SER B C 1
ATOM 7986 O O . SER B 1 273 ? -41.812 32.438 12.336 1 79.44 273 SER B O 1
ATOM 7988 N N . PRO B 1 274 ? -41.594 34.531 11.656 1 83.38 274 PRO B N 1
ATOM 7989 C CA . PRO B 1 274 ? -40.844 34.156 10.461 1 83.38 274 PRO B CA 1
ATOM 7990 C C . PRO B 1 274 ? -39.438 33.656 10.766 1 83.38 274 PRO B C 1
ATOM 7992 O O . PRO B 1 274 ? -38.781 33.062 9.914 1 83.38 274 PRO B O 1
ATOM 7995 N N . THR B 1 275 ? -38.938 33.75 12.031 1 86.06 275 THR B N 1
ATOM 7996 C CA . THR B 1 275 ? -37.531 33.438 12.258 1 86.06 275 THR B CA 1
ATOM 7997 C C . THR B 1 275 ? -37.406 32.25 13.227 1 86.06 275 THR B C 1
ATOM 7999 O O . THR B 1 275 ? -36.281 31.844 13.555 1 86.06 275 THR B O 1
ATOM 8002 N N . THR B 1 276 ? -38.562 31.781 13.703 1 89.25 276 THR B N 1
ATOM 8003 C CA . THR B 1 276 ? -38.438 30.719 14.703 1 89.25 276 THR B CA 1
ATOM 8004 C C . THR B 1 276 ? -39.469 29.625 14.461 1 89.25 276 THR B C 1
ATOM 8006 O O . THR B 1 276 ? -40.469 29.859 13.805 1 89.25 276 THR B O 1
ATOM 8009 N N . VAL B 1 277 ? -39.156 28.422 14.844 1 90.56 277 VAL B N 1
ATOM 8010 C CA . VAL B 1 277 ? -40.062 27.266 14.773 1 90.56 277 VAL B CA 1
ATOM 8011 C C . VAL B 1 277 ? -40.438 26.812 16.188 1 90.56 277 VAL B C 1
ATOM 8013 O O . VAL B 1 277 ? -39.562 26.578 17.016 1 90.56 277 VAL B O 1
ATOM 8016 N N . ARG B 1 278 ? -41.656 26.688 16.375 1 88.69 278 ARG B N 1
ATOM 8017 C CA . ARG B 1 278 ? -42.125 26.281 17.688 1 88.69 278 ARG B CA 1
ATOM 8018 C C . ARG B 1 278 ? -42.281 24.766 17.766 1 88.69 278 ARG B C 1
ATOM 8020 O O . ARG B 1 278 ? -42.094 24.062 16.781 1 88.69 278 ARG B O 1
ATOM 8027 N N . PHE B 1 279 ? -42.562 24.25 18.953 1 89.81 279 PHE B N 1
ATOM 8028 C CA . PHE B 1 279 ? -42.625 22.812 19.203 1 89.81 279 PHE B CA 1
ATOM 8029 C C . PHE B 1 279 ? -43.75 22.172 18.391 1 89.81 279 PHE B C 1
ATOM 8031 O O . PHE B 1 279 ? -43.594 21.047 17.906 1 89.81 279 PHE B O 1
ATOM 8038 N N . ARG B 1 280 ? -44.844 22.766 18.203 1 86.25 280 ARG B N 1
ATOM 8039 C CA . ARG B 1 280 ? -45.969 22.203 17.484 1 86.25 280 ARG B CA 1
ATOM 8040 C C . ARG B 1 280 ? -45.594 21.906 16.031 1 86.25 280 ARG B C 1
ATOM 8042 O O . ARG B 1 280 ? -45.969 20.875 15.484 1 86.25 280 ARG B O 1
ATOM 8049 N N . GLN B 1 281 ? -44.969 22.859 15.422 1 88.94 281 GLN B N 1
ATOM 8050 C CA . GLN B 1 281 ? -44.531 22.688 14.047 1 88.94 281 GLN B CA 1
ATOM 8051 C C . GLN B 1 281 ? -43.469 21.594 13.953 1 88.94 281 GLN B C 1
ATOM 8053 O O . GLN B 1 281 ? -43.438 20.828 12.992 1 88.94 281 GLN B O 1
ATOM 8058 N N . PHE B 1 282 ? -42.562 21.625 14.961 1 90.69 282 PHE B N 1
ATOM 8059 C CA . PHE B 1 282 ? -41.5 20.609 15 1 90.69 282 PHE B CA 1
ATOM 8060 C C . PHE B 1 282 ? -42.094 19.219 15.141 1 90.69 282 PHE B C 1
ATOM 8062 O O . PHE B 1 282 ? -41.656 18.281 14.469 1 90.69 282 PHE B O 1
ATOM 8069 N N . GLN B 1 283 ? -43.062 19.062 16.016 1 89 283 GLN B N 1
ATOM 8070 C CA . GLN B 1 283 ? -43.719 17.781 16.219 1 89 283 GLN B CA 1
ATOM 8071 C C . GLN B 1 283 ? -44.406 17.328 14.945 1 89 283 GLN B C 1
ATOM 8073 O O . GLN B 1 283 ? -44.406 16.125 14.617 1 89 283 GLN B O 1
ATOM 8078 N N . GLY B 1 284 ? -45 18.219 14.188 1 87.06 284 GLY B N 1
ATOM 8079 C CA . GLY B 1 284 ? -45.625 17.906 12.914 1 87.06 284 GLY B CA 1
ATOM 8080 C C . GLY B 1 284 ? -44.656 17.406 11.875 1 87.06 284 GLY B C 1
ATOM 8081 O O . GLY B 1 284 ? -44.938 16.469 11.125 1 87.06 284 GLY B O 1
ATOM 8082 N N . MET B 1 285 ? -43.594 18.031 11.852 1 88.88 285 MET B N 1
ATOM 8083 C CA . MET B 1 285 ? -42.562 17.625 10.906 1 88.88 285 MET B CA 1
ATOM 8084 C C . MET B 1 285 ? -42 16.25 11.25 1 88.88 285 MET B C 1
ATOM 8086 O O . MET B 1 285 ? -41.812 15.414 10.359 1 88.88 285 MET B O 1
ATOM 8090 N N . MET B 1 286 ? -41.781 15.992 12.547 1 89.06 286 MET B N 1
ATOM 8091 C CA . MET B 1 286 ? -41.188 14.734 13 1 89.06 286 MET B CA 1
ATOM 8092 C C . MET B 1 286 ? -42.156 13.57 12.773 1 89.06 286 MET B C 1
ATOM 8094 O O . MET B 1 286 ? -41.719 12.43 12.586 1 89.06 286 MET B O 1
ATOM 8098 N N . ARG B 1 287 ? -43.375 13.789 12.734 1 86.44 287 ARG B N 1
ATOM 8099 C CA . ARG B 1 287 ? -44.344 12.75 12.492 1 86.44 287 ARG B CA 1
ATOM 8100 C C . ARG B 1 287 ? -44.219 12.164 11.094 1 86.44 287 ARG B C 1
ATOM 8102 O O . ARG B 1 287 ? -44.5 10.984 10.875 1 86.44 287 ARG B O 1
ATOM 8109 N N . TYR B 1 288 ? -43.719 13.023 10.203 1 81.19 288 TYR B N 1
ATOM 8110 C CA . TYR B 1 288 ? -43.562 12.57 8.828 1 81.19 288 TYR B CA 1
ATOM 8111 C C . TYR B 1 288 ? -42.125 12.109 8.57 1 81.19 288 TYR B C 1
ATOM 8113 O O . TYR B 1 288 ? -41.906 11.148 7.828 1 81.19 288 TYR B O 1
ATOM 8121 N N . TYR B 1 289 ? -41.219 12.758 9.188 1 84 289 TYR B N 1
ATOM 8122 C CA . TYR B 1 289 ? -39.812 12.438 8.992 1 84 289 TYR B CA 1
ATOM 8123 C C . TYR B 1 289 ? -39.469 11.102 9.641 1 84 289 TYR B C 1
ATOM 8125 O O . TYR B 1 289 ? -38.75 10.281 9.047 1 84 289 TYR B O 1
ATOM 8133 N N . SER B 1 290 ? -39.812 10.898 10.875 1 85.88 290 SER B N 1
ATOM 8134 C CA . SER B 1 290 ? -39.594 9.664 11.617 1 85.88 290 SER B CA 1
ATOM 8135 C C . SER B 1 290 ? -40.844 9.234 12.391 1 85.88 290 SER B C 1
ATOM 8137 O O . SER B 1 290 ? -40.938 9.5 13.586 1 85.88 290 SER B O 1
ATOM 8139 N N . PRO B 1 291 ? -41.656 8.508 11.773 1 80.31 291 PRO B N 1
ATOM 8140 C CA . PRO B 1 291 ? -42.969 8.18 12.398 1 80.31 291 PRO B CA 1
ATOM 8141 C C . PRO B 1 291 ? -42.812 7.211 13.562 1 80.31 291 PRO B C 1
ATOM 8143 O O . PRO B 1 291 ? -43.719 7.129 14.414 1 80.31 291 PRO B O 1
ATOM 8146 N N . ARG B 1 292 ? -41.688 6.555 13.695 1 85.12 292 ARG B N 1
ATOM 8147 C CA . ARG B 1 292 ? -41.562 5.547 14.742 1 85.12 292 ARG B CA 1
ATOM 8148 C C . ARG B 1 292 ? -41 6.16 16.016 1 85.12 292 ARG B C 1
ATOM 8150 O O . ARG B 1 292 ? -40.906 5.48 17.047 1 85.12 292 ARG B O 1
ATOM 8157 N N . THR B 1 293 ? -40.719 7.445 15.938 1 88.31 293 THR B N 1
ATOM 8158 C CA . THR B 1 293 ? -40.156 8.086 17.125 1 88.31 293 THR B CA 1
ATOM 8159 C C . THR B 1 293 ? -41.25 8.445 18.109 1 88.31 293 THR B C 1
ATOM 8161 O O . THR B 1 293 ? -42.281 9 17.734 1 88.31 293 THR B O 1
ATOM 8164 N N . CYS B 1 294 ? -41.125 8 19.344 1 87.94 294 CYS B N 1
ATOM 8165 C CA . CYS B 1 294 ? -42.094 8.266 20.391 1 87.94 294 CYS B CA 1
ATOM 8166 C C . CYS B 1 294 ? -42.062 9.734 20.812 1 87.94 294 CYS B C 1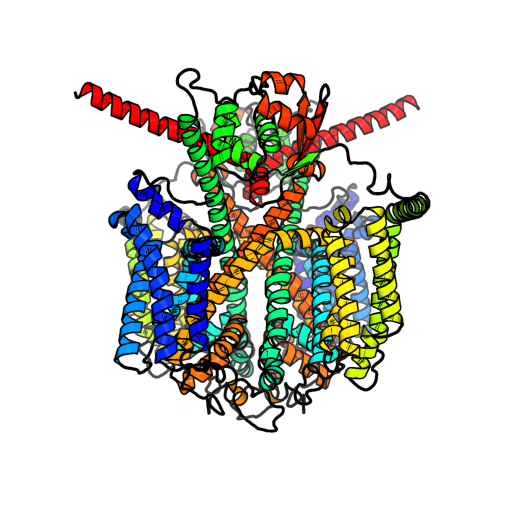
ATOM 8168 O O . CYS B 1 294 ? -41.125 10.453 20.5 1 87.94 294 CYS B O 1
ATOM 8170 N N . LEU B 1 295 ? -43.125 10.133 21.469 1 88.44 295 LEU B N 1
ATOM 8171 C CA . LEU B 1 295 ? -43.281 11.523 21.875 1 88.44 295 LEU B CA 1
ATOM 8172 C C . LEU B 1 295 ? -42.188 11.93 22.875 1 88.44 295 LEU B C 1
ATOM 8174 O O . LEU B 1 295 ? -41.719 13.055 22.828 1 88.44 295 LEU B O 1
ATOM 8178 N N . ARG B 1 296 ? -41.812 11.047 23.703 1 88.19 296 ARG B N 1
ATOM 8179 C CA . ARG B 1 296 ? -40.781 11.344 24.672 1 88.19 296 ARG B CA 1
ATOM 8180 C C . ARG B 1 296 ? -39.469 11.75 23.969 1 88.19 296 ARG B C 1
ATOM 8182 O O . ARG B 1 296 ? -38.844 12.75 24.328 1 88.19 296 ARG B O 1
ATOM 8189 N N . ASP B 1 297 ? -39.125 10.984 22.969 1 91.12 297 ASP B N 1
ATOM 8190 C CA . ASP B 1 297 ? -37.875 11.242 22.25 1 91.12 297 ASP B CA 1
ATOM 8191 C C . ASP B 1 297 ? -37.938 12.547 21.453 1 91.12 297 ASP B C 1
ATOM 8193 O O . ASP B 1 297 ? -36.969 13.258 21.328 1 91.12 297 ASP B O 1
ATOM 8197 N N . VAL B 1 298 ? -39.156 12.875 21.016 1 91.56 298 VAL B N 1
ATOM 8198 C CA . VAL B 1 298 ? -39.312 14.109 20.25 1 91.56 298 VAL B CA 1
ATOM 8199 C C . VAL B 1 298 ? -39.156 15.32 21.172 1 91.56 298 VAL B C 1
ATOM 8201 O O . VAL B 1 298 ? -38.531 16.312 20.781 1 91.56 298 VAL B O 1
ATOM 8204 N N . VAL B 1 299 ? -39.656 15.18 22.344 1 89.94 299 VAL B N 1
ATOM 8205 C CA . VAL B 1 299 ? -39.531 16.281 23.297 1 89.94 299 VAL B CA 1
ATOM 8206 C C . VAL B 1 299 ? -38.062 16.438 23.703 1 89.94 299 VAL B C 1
ATOM 8208 O O . VAL B 1 299 ? -37.562 17.562 23.812 1 89.94 299 VAL B O 1
ATOM 8211 N N . LEU B 1 300 ? -37.438 15.383 23.906 1 90.44 300 LEU B N 1
ATOM 8212 C CA . LEU B 1 300 ? -36.031 15.43 24.281 1 90.44 300 LEU B CA 1
ATOM 8213 C C . LEU B 1 300 ? -35.188 16.016 23.156 1 90.44 300 LEU B C 1
ATOM 8215 O O . LEU B 1 300 ? -34.25 16.781 23.406 1 90.44 300 LEU B O 1
ATOM 8219 N N . MET B 1 301 ? -35.5 15.703 21.922 1 92.38 301 MET B N 1
ATOM 8220 C CA . MET B 1 301 ? -34.781 16.219 20.766 1 92.38 301 MET B CA 1
ATOM 8221 C C . MET B 1 301 ? -34.938 17.734 20.672 1 92.38 301 MET B C 1
ATOM 8223 O O . MET B 1 301 ? -34 18.453 20.391 1 92.38 301 MET B O 1
ATOM 8227 N N . PHE B 1 302 ? -36.156 18.109 20.891 1 91.19 302 PHE B N 1
ATOM 8228 C CA . PHE B 1 302 ? -36.438 19.531 20.812 1 91.19 302 PHE B CA 1
ATOM 8229 C C . PHE B 1 302 ? -35.719 20.297 21.906 1 91.19 302 PHE B C 1
ATOM 8231 O O . PHE B 1 302 ? -35.156 21.391 21.672 1 91.19 302 PHE B O 1
ATOM 8238 N N . ARG B 1 303 ? -35.656 19.75 23.031 1 89.5 303 ARG B N 1
ATOM 8239 C CA . ARG B 1 303 ? -35 20.422 24.156 1 89.5 303 ARG B CA 1
ATOM 8240 C C . ARG B 1 303 ? -33.5 20.484 23.938 1 89.5 303 ARG B C 1
ATOM 8242 O O . ARG B 1 303 ? -32.844 21.453 24.344 1 89.5 303 ARG B O 1
ATOM 8249 N N . LEU B 1 304 ? -33 19.516 23.422 1 90.62 304 LEU B N 1
ATOM 8250 C CA . LEU B 1 304 ? -31.578 19.484 23.156 1 90.62 304 LEU B CA 1
ATOM 8251 C C . LEU B 1 304 ? -31.203 20.547 22.125 1 90.62 304 LEU B C 1
ATOM 8253 O O . LEU B 1 304 ? -30.141 21.172 22.234 1 90.62 304 LEU B O 1
ATOM 8257 N N . MET B 1 305 ? -32 20.719 21.125 1 90.88 305 MET B N 1
ATOM 8258 C CA . MET B 1 305 ? -31.719 21.688 20.047 1 90.88 305 MET B CA 1
ATOM 8259 C C . MET B 1 305 ? -31.938 23.109 20.531 1 90.88 305 MET B C 1
ATOM 8261 O O . MET B 1 305 ? -31.312 24.047 20.047 1 90.88 305 MET B O 1
ATOM 8265 N N . ASN B 1 306 ? -32.812 23.234 21.5 1 89.12 306 ASN B N 1
ATOM 8266 C CA . ASN B 1 306 ? -33.125 24.562 22 1 89.12 306 ASN B CA 1
ATOM 8267 C C . ASN B 1 306 ? -32.125 25.016 23.062 1 89.12 306 ASN B C 1
ATOM 8269 O O . ASN B 1 306 ? -32.469 25.078 24.25 1 89.12 306 ASN B O 1
ATOM 8273 N N . THR B 1 307 ? -30.984 25.438 22.672 1 82.62 307 THR B N 1
ATOM 8274 C CA . THR B 1 307 ? -29.906 25.844 23.578 1 82.62 307 THR B CA 1
ATOM 8275 C C . THR B 1 307 ? -30.25 27.172 24.266 1 82.62 307 THR B C 1
ATOM 8277 O O . THR B 1 307 ? -29.781 27.438 25.359 1 82.62 307 THR B O 1
ATOM 8280 N N . GLY B 1 308 ? -31.047 28.031 23.625 1 77 308 GLY B N 1
ATOM 8281 C CA . GLY B 1 308 ? -31.406 29.328 24.188 1 77 308 GLY B CA 1
ATOM 8282 C C . GLY B 1 308 ? -32.469 29.25 25.25 1 77 308 GLY B C 1
ATOM 8283 O O . GLY B 1 308 ? -32.656 30.188 26.031 1 77 308 GLY B O 1
ATOM 8284 N N . GLY B 1 309 ? -33.219 28.188 25.375 1 77.62 309 GLY B N 1
ATOM 8285 C CA . GLY B 1 309 ? -34.219 28 26.391 1 77.62 309 GLY B CA 1
ATOM 8286 C C . GLY B 1 309 ? -35.5 28.766 26.125 1 77.62 309 GLY B C 1
ATOM 8287 O O . GLY B 1 309 ? -36.375 28.891 26.984 1 77.62 309 GLY B O 1
ATOM 8288 N N . ASP B 1 310 ? -35.594 29.453 24.938 1 78.81 310 ASP B N 1
ATOM 8289 C CA . ASP B 1 310 ? -36.75 30.328 24.672 1 78.81 310 ASP B CA 1
ATOM 8290 C C . ASP B 1 310 ? -37.906 29.531 24.094 1 78.81 310 ASP B C 1
ATOM 8292 O O . ASP B 1 310 ? -39 30.078 23.875 1 78.81 310 ASP B O 1
ATOM 8296 N N . GLY B 1 311 ? -37.781 28.219 23.906 1 81.69 311 GLY B N 1
ATOM 8297 C CA . GLY B 1 311 ? -38.875 27.375 23.422 1 81.69 311 GLY B CA 1
ATOM 8298 C C . GLY B 1 311 ? -39.062 27.438 21.922 1 81.69 311 GLY B C 1
ATOM 8299 O O . GLY B 1 311 ? -40.031 26.891 21.375 1 81.69 311 GLY B O 1
ATOM 8300 N N . ALA B 1 312 ? -38.219 28.188 21.234 1 87.94 312 ALA B N 1
ATOM 8301 C CA . ALA B 1 312 ? -38.281 28.281 19.781 1 87.94 312 ALA B CA 1
ATOM 8302 C C . ALA B 1 312 ? -36.906 28.016 19.156 1 87.94 312 ALA B C 1
ATOM 8304 O O . ALA B 1 312 ? -35.875 28.328 19.766 1 87.94 312 ALA B O 1
ATOM 8305 N N . LEU B 1 313 ? -36.938 27.359 18.016 1 91.25 313 LEU B N 1
ATOM 8306 C CA . LEU B 1 313 ? -35.688 26.984 17.344 1 91.25 313 LEU B CA 1
ATOM 8307 C C . LEU B 1 313 ? -35.312 27.969 16.25 1 91.25 313 LEU B C 1
ATOM 8309 O O . LEU B 1 313 ? -36.188 28.359 15.453 1 91.25 313 LEU B O 1
ATOM 8313 N N . THR B 1 314 ? -34.156 28.484 16.344 1 90.44 314 THR B N 1
ATOM 8314 C CA . THR B 1 314 ? -33.625 29.312 15.273 1 90.44 314 THR B CA 1
ATOM 8315 C C . THR B 1 314 ? -33.062 28.453 14.141 1 90.44 314 THR B C 1
ATOM 8317 O O . THR B 1 314 ? -32.969 27.234 14.273 1 90.44 314 THR B O 1
ATOM 8320 N N . LEU B 1 315 ? -32.812 29.062 13.055 1 89.31 315 LEU B N 1
ATOM 8321 C CA . LEU B 1 315 ? -32.312 28.359 11.891 1 89.31 315 LEU B CA 1
ATOM 8322 C C . LEU B 1 315 ? -31 27.625 12.219 1 89.31 315 LEU B C 1
ATOM 8324 O O . LEU B 1 315 ? -30.812 26.469 11.82 1 89.31 315 LEU B O 1
ATOM 8328 N N . GLU B 1 316 ? -30.094 28.234 12.914 1 87.44 316 GLU B N 1
ATOM 8329 C CA . GLU B 1 316 ? -28.812 27.641 13.266 1 87.44 316 GLU B CA 1
ATOM 8330 C C . GLU B 1 316 ? -29 26.422 14.172 1 87.44 316 GLU B C 1
ATOM 8332 O O . GLU B 1 316 ? -28.266 25.438 14.062 1 87.44 316 GLU B O 1
ATOM 8337 N N . GLN B 1 317 ? -30 26.531 14.969 1 90 317 GLN B N 1
ATOM 8338 C CA . GLN B 1 317 ? -30.266 25.406 15.859 1 90 317 GLN B CA 1
ATOM 8339 C C . GLN B 1 317 ? -30.953 24.266 15.117 1 90 317 GLN B C 1
ATOM 8341 O O . GLN B 1 317 ? -30.719 23.094 15.422 1 90 317 GLN B O 1
ATOM 8346 N N . PHE B 1 318 ? -31.75 24.641 14.203 1 90.69 318 PHE B N 1
ATOM 8347 C CA . PHE B 1 318 ? -32.5 23.656 13.43 1 90.69 318 PHE B CA 1
ATOM 8348 C C . PHE B 1 318 ? -31.547 22.859 12.539 1 90.69 318 PHE B C 1
ATOM 8350 O O . PHE B 1 318 ? -31.844 21.703 12.203 1 90.69 318 PHE B O 1
ATOM 8357 N N . MET B 1 319 ? -30.469 23.391 12.219 1 88 319 MET B N 1
ATOM 8358 C CA . MET B 1 319 ? -29.516 22.734 11.328 1 88 319 MET B CA 1
ATOM 8359 C C . MET B 1 319 ? -28.938 21.484 11.984 1 88 319 MET B C 1
ATOM 8361 O O . MET B 1 319 ? -28.422 20.594 11.305 1 88 319 MET B O 1
ATOM 8365 N N . ASN B 1 320 ? -29.078 21.281 13.258 1 87.19 320 ASN B N 1
ATOM 8366 C CA . ASN B 1 320 ? -28.531 20.125 13.977 1 87.19 320 ASN B CA 1
ATOM 8367 C C . ASN B 1 320 ? -29.547 18.984 14.047 1 87.19 320 ASN B C 1
ATOM 8369 O O . ASN B 1 320 ? -29.359 18.031 14.812 1 87.19 320 ASN B O 1
ATOM 8373 N N . ILE B 1 321 ? -30.516 19.031 13.227 1 89.31 321 ILE B N 1
ATOM 8374 C CA . ILE B 1 321 ? -31.594 18.062 13.281 1 89.31 321 ILE B CA 1
ATOM 8375 C C . ILE B 1 321 ? -31.078 16.672 12.906 1 89.31 321 ILE B C 1
ATOM 8377 O O . ILE B 1 321 ? -31.484 15.672 13.508 1 89.31 321 ILE B O 1
ATOM 8381 N N . TYR B 1 322 ? -30.219 16.594 11.984 1 86.19 322 TYR B N 1
ATOM 8382 C CA . TYR B 1 322 ? -29.719 15.297 11.523 1 86.19 322 TYR B CA 1
ATOM 8383 C C . TYR B 1 322 ? -28.906 14.617 12.617 1 86.19 322 TYR B C 1
ATOM 8385 O O . TYR B 1 322 ? -28.891 13.383 12.711 1 86.19 322 TYR B O 1
ATOM 8393 N N . ASP B 1 323 ? -28.234 15.344 13.414 1 84.94 323 ASP B N 1
ATOM 8394 C CA . ASP B 1 323 ? -27.422 14.797 14.492 1 84.94 323 ASP B CA 1
ATOM 8395 C C . ASP B 1 323 ? -28.297 14.328 15.656 1 84.94 323 ASP B C 1
ATOM 8397 O O . ASP B 1 323 ? -28 13.328 16.297 1 84.94 323 ASP B O 1
ATOM 8401 N N . VAL B 1 324 ? -29.375 15.047 15.875 1 87.62 324 VAL B N 1
ATOM 8402 C CA . VAL B 1 324 ? -30.203 14.789 17.047 1 87.62 324 VAL B CA 1
ATOM 8403 C C . VAL B 1 324 ? -31.109 13.586 16.781 1 87.62 324 VAL B C 1
ATOM 8405 O O . VAL B 1 324 ? -31.438 12.844 17.719 1 87.62 324 VAL B O 1
ATOM 8408 N N . THR B 1 325 ? -31.391 13.375 15.516 1 86.94 325 THR B N 1
ATOM 8409 C CA . THR B 1 325 ? -32.281 12.266 15.188 1 86.94 325 THR B CA 1
ATOM 8410 C C . THR B 1 325 ? -31.562 10.93 15.32 1 86.94 325 THR B C 1
ATOM 8412 O O . THR B 1 325 ? -32.188 9.883 15.453 1 86.94 325 THR B O 1
ATOM 8415 N N . ASN B 1 326 ? -30.281 10.93 15.32 1 83.44 326 ASN B N 1
ATOM 8416 C CA . ASN B 1 326 ? -29.5 9.695 15.422 1 83.44 326 ASN B CA 1
ATOM 8417 C C . ASN B 1 326 ? -29.219 9.328 16.875 1 83.44 326 ASN B C 1
ATOM 8419 O O . ASN B 1 326 ? -28.609 8.297 17.156 1 83.44 326 ASN B O 1
ATOM 8423 N N . LEU B 1 327 ? -29.766 10.023 17.844 1 87.62 327 LEU B N 1
ATOM 8424 C CA . LEU B 1 327 ? -29.531 9.773 19.266 1 87.62 327 LEU B CA 1
ATOM 8425 C C . LEU B 1 327 ? -30.547 8.797 19.828 1 87.62 327 LEU B C 1
ATOM 8427 O O . LEU B 1 327 ? -31.734 8.867 19.484 1 87.62 327 LEU B O 1
ATOM 8431 N N . LYS B 1 328 ? -30.125 7.816 20.562 1 86.88 328 LYS B N 1
ATOM 8432 C CA . LYS B 1 328 ? -30.969 6.93 21.359 1 86.88 328 LYS B CA 1
ATOM 8433 C C . LYS B 1 328 ? -30.969 7.328 22.828 1 86.88 328 LYS B C 1
ATOM 8435 O O . LYS B 1 328 ? -29.906 7.465 23.438 1 86.88 328 LYS B O 1
ATOM 8440 N N . TRP B 1 329 ? -32.125 7.473 23.359 1 87 329 TRP B N 1
ATOM 8441 C CA . TRP B 1 329 ? -32.25 8.078 24.688 1 87 329 TRP B CA 1
ATOM 8442 C C . TRP B 1 329 ? -32.469 7.012 25.75 1 87 329 TRP B C 1
ATOM 8444 O O . TRP B 1 329 ? -33.219 6.043 25.516 1 87 329 TRP B O 1
ATOM 8454 N N . HIS B 1 330 ? -31.719 7.109 26.844 1 82.81 330 HIS B N 1
ATOM 8455 C CA . HIS B 1 330 ? -31.906 6.277 28.031 1 82.81 330 HIS B CA 1
ATOM 8456 C C . HIS B 1 330 ? -31.844 7.113 29.297 1 82.81 330 HIS B C 1
ATOM 8458 O O . HIS B 1 330 ? -31.219 8.164 29.328 1 82.81 330 HIS B O 1
ATOM 8464 N N . MET B 1 331 ? -32.562 6.695 30.297 1 79.12 331 MET B N 1
ATOM 8465 C CA . MET B 1 331 ? -32.562 7.406 31.562 1 79.12 331 MET B CA 1
ATOM 8466 C C . MET B 1 331 ? -31.234 7.242 32.281 1 79.12 331 MET B C 1
ATOM 8468 O O . MET B 1 331 ? -30.625 6.168 32.25 1 79.12 331 MET B O 1
ATOM 8472 N N . LYS B 1 332 ? -30.5 8.352 32.594 1 73.12 332 LYS B N 1
ATOM 8473 C CA . LYS B 1 332 ? -29.188 8.383 33.219 1 73.12 332 LYS B CA 1
ATOM 8474 C C . LYS B 1 332 ? -29.141 7.48 34.469 1 73.12 332 LYS B C 1
ATOM 8476 O O . LYS B 1 332 ? -28.156 6.793 34.688 1 73.12 332 LYS B O 1
ATOM 8481 N N . ASP B 1 333 ? -30.094 7.625 35.5 1 61.12 333 ASP B N 1
ATOM 8482 C CA . ASP B 1 333 ? -29.984 6.918 36.781 1 61.12 333 ASP B CA 1
ATOM 8483 C C . ASP B 1 333 ? -30.109 5.41 36.594 1 61.12 333 ASP B C 1
ATOM 8485 O O . ASP B 1 333 ? -31.109 4.926 36.031 1 61.12 333 ASP B O 1
ATOM 8489 N N . PRO B 1 334 ? -28.938 4.758 36.469 1 56.47 334 PRO B N 1
ATOM 8490 C CA . PRO B 1 334 ? -28.984 3.301 36.312 1 56.47 334 PRO B CA 1
ATOM 8491 C C . PRO B 1 334 ? -29.891 2.617 37.312 1 56.47 334 PRO B C 1
ATOM 8493 O O . PRO B 1 334 ? -29.859 2.936 38.5 1 56.47 334 PRO B O 1
ATOM 8496 N N . PRO B 1 335 ? -30.906 2.092 36.75 1 54.19 335 PRO B N 1
ATOM 8497 C CA . PRO B 1 335 ? -31.734 1.336 37.688 1 54.19 335 PRO B CA 1
ATOM 8498 C C . PRO B 1 335 ? -30.906 0.447 38.594 1 54.19 335 PRO B C 1
ATOM 8500 O O . PRO B 1 335 ? -29.766 0.094 38.281 1 54.19 335 PRO B O 1
ATOM 8503 N N . ASP B 1 336 ? -31.266 0.306 39.875 1 58.53 336 ASP B N 1
ATOM 8504 C CA . ASP B 1 336 ? -30.766 -0.73 40.781 1 58.53 336 ASP B CA 1
ATOM 8505 C C . ASP B 1 336 ? -30.406 -1.997 40 1 58.53 336 ASP B C 1
ATOM 8507 O O . ASP B 1 336 ? -30.953 -2.273 38.938 1 58.53 336 ASP B O 1
ATOM 8511 N N . PRO B 1 337 ? -29.141 -2.521 40.344 1 64.62 337 PRO B N 1
ATOM 8512 C CA . PRO B 1 337 ? -28.844 -3.814 39.719 1 64.62 337 PRO B CA 1
ATOM 8513 C C . PRO B 1 337 ? -30.078 -4.699 39.562 1 64.62 337 PRO B C 1
ATOM 8515 O O . PRO B 1 337 ? -31.016 -4.602 40.344 1 64.62 337 PRO B O 1
ATOM 8518 N N . TRP B 1 338 ? -30.234 -5.285 38.406 1 65.5 338 TRP B N 1
ATOM 8519 C CA . TRP B 1 338 ? -31.422 -6.027 38 1 65.5 338 TRP B CA 1
ATOM 8520 C C . TRP B 1 338 ? -31.875 -6.98 39.094 1 65.5 338 TRP B C 1
ATOM 8522 O O . TRP B 1 338 ? -33.062 -7.348 39.188 1 65.5 338 TRP B O 1
ATOM 8532 N N . PHE B 1 339 ? -30.891 -7.277 40.031 1 68 339 PHE B N 1
ATOM 8533 C CA . PHE B 1 339 ? -31.234 -8.289 41.031 1 68 339 PHE B CA 1
ATOM 8534 C C . PHE B 1 339 ? -31.656 -7.645 42.344 1 68 339 PHE B C 1
ATOM 8536 O O . PHE B 1 339 ? -31.828 -8.328 43.344 1 68 339 PHE B O 1
ATOM 8543 N N . SER B 1 340 ? -31.734 -6.418 42.375 1 67.44 340 SER B N 1
ATOM 8544 C CA . SER B 1 340 ? -32.062 -5.801 43.656 1 67.44 340 SER B CA 1
ATOM 8545 C C . SER B 1 340 ? -33.406 -6.297 44.188 1 67.44 340 SER B C 1
ATOM 8547 O O . SER B 1 340 ? -33.594 -6.43 45.406 1 67.44 340 SER B O 1
ATOM 8549 N N . ALA B 1 341 ? -34.312 -6.746 43.219 1 64.88 341 ALA B N 1
ATOM 8550 C CA . ALA B 1 341 ? -35.625 -7.176 43.656 1 64.88 341 ALA B CA 1
ATOM 8551 C C . ALA B 1 341 ? -35.719 -8.695 43.719 1 64.88 341 ALA B C 1
ATOM 8553 O O . ALA B 1 341 ? -36.781 -9.25 44 1 64.88 341 ALA B O 1
ATOM 8554 N N . ALA B 1 342 ? -34.594 -9.297 43.438 1 70.81 342 ALA B N 1
ATOM 8555 C CA . ALA B 1 342 ? -34.688 -10.758 43.344 1 70.81 342 ALA B CA 1
ATOM 8556 C C . ALA B 1 342 ? -34.688 -11.398 44.719 1 70.81 342 ALA B C 1
ATOM 8558 O O . ALA B 1 342 ? -34.531 -10.719 45.719 1 70.81 342 ALA B O 1
ATOM 8559 N N . TRP B 1 343 ? -35.031 -12.703 44.812 1 74.81 343 TRP B N 1
ATOM 8560 C CA . TRP B 1 343 ? -35.125 -13.516 46.031 1 74.81 343 TRP B CA 1
ATOM 8561 C C . TRP B 1 343 ? -33.781 -13.477 46.812 1 74.81 343 TRP B C 1
ATOM 8563 O O . TRP B 1 343 ? -32.719 -13.445 46.188 1 74.81 343 TRP B O 1
ATOM 8573 N N . PRO B 1 344 ? -33.875 -13.32 48.094 1 75.88 344 PRO B N 1
ATOM 8574 C CA . PRO B 1 344 ? -32.719 -13.062 48.969 1 75.88 344 PRO B CA 1
ATOM 8575 C C . PRO B 1 344 ? -31.547 -14.016 48.688 1 75.88 344 PRO B C 1
ATOM 8577 O O . PRO B 1 344 ? -30.406 -13.578 48.531 1 75.88 344 PRO B O 1
ATOM 8580 N N . PRO B 1 345 ? -31.812 -15.281 48.594 1 77.94 345 PRO B N 1
ATOM 8581 C CA . PRO B 1 345 ? -30.641 -16.109 48.312 1 77.94 345 PRO B CA 1
ATOM 8582 C C . PRO B 1 345 ? -30.031 -15.867 46.938 1 77.94 345 PRO B C 1
ATOM 8584 O O . PRO B 1 345 ? -28.812 -15.93 46.781 1 77.94 345 PRO B O 1
ATOM 8587 N N . LEU B 1 346 ? -30.766 -15.617 46 1 78.06 346 LEU B N 1
ATOM 8588 C CA . LEU B 1 346 ? -30.281 -15.297 44.656 1 78.06 346 LEU B CA 1
ATOM 8589 C C . LEU B 1 346 ? -29.531 -13.969 44.656 1 78.06 346 LEU B C 1
ATOM 8591 O O . LEU B 1 346 ? -28.547 -13.812 43.938 1 78.06 346 LEU B O 1
ATOM 8595 N N . ARG B 1 347 ? -29.938 -13.195 45.562 1 82 347 ARG B N 1
ATOM 8596 C CA . ARG B 1 347 ? -29.297 -11.891 45.688 1 82 347 ARG B CA 1
ATOM 8597 C C . ARG B 1 347 ? -27.875 -12.023 46.219 1 82 347 ARG B C 1
ATOM 8599 O O . ARG B 1 347 ? -26.969 -11.305 45.781 1 82 347 ARG B O 1
ATOM 8606 N N . TRP B 1 348 ? -27.844 -12.953 47.156 1 81.94 348 TRP B N 1
ATOM 8607 C CA . TRP B 1 348 ? -26.516 -13.18 47.719 1 81.94 348 TRP B CA 1
ATOM 8608 C C . TRP B 1 348 ? -25.562 -13.703 46.656 1 81.94 348 TRP B C 1
ATOM 8610 O O . TRP B 1 348 ? -24.422 -13.266 46.562 1 81.94 348 TRP B O 1
ATOM 8620 N N . PHE B 1 349 ? -26.062 -14.625 45.906 1 84.25 349 PHE B N 1
ATOM 8621 C CA . PHE B 1 349 ? -25.25 -15.203 44.812 1 84.25 349 PHE B CA 1
ATOM 8622 C C . PHE B 1 349 ? -24.906 -14.141 43.781 1 84.25 349 PHE B C 1
ATOM 8624 O O . PHE B 1 349 ? -23.781 -14.109 43.281 1 84.25 349 PHE B O 1
ATOM 8631 N N . CYS B 1 350 ? -25.734 -13.328 43.469 1 84.94 350 CYS B N 1
ATOM 8632 C CA . CYS B 1 350 ? -25.516 -12.297 42.469 1 84.94 350 CYS B CA 1
ATOM 8633 C C . CYS B 1 350 ? -24.531 -11.242 42.969 1 84.94 350 CYS B C 1
ATOM 8635 O O . CYS B 1 350 ? -23.703 -10.75 42.188 1 84.94 350 CYS B O 1
ATOM 8637 N N . ARG B 1 351 ? -24.609 -10.977 44.219 1 85 351 ARG B N 1
ATOM 8638 C CA . ARG B 1 351 ? -23.672 -10 44.812 1 85 351 ARG B CA 1
ATOM 8639 C C . ARG B 1 351 ? -22.266 -10.562 44.844 1 85 351 ARG B C 1
ATOM 8641 O O . ARG B 1 351 ? -21.297 -9.836 44.656 1 85 351 ARG B O 1
ATOM 8648 N N . ALA B 1 352 ? -22.281 -11.836 45.156 1 87.81 352 ALA B N 1
ATOM 8649 C CA . ALA B 1 352 ? -20.969 -12.492 45.188 1 87.81 352 ALA B CA 1
ATOM 8650 C C . ALA B 1 352 ? -20.359 -12.539 43.781 1 87.81 352 ALA B C 1
ATOM 8652 O O . ALA B 1 352 ? -19.156 -12.336 43.625 1 87.81 352 ALA B O 1
ATOM 8653 N N . ALA B 1 353 ? -21.141 -12.82 42.812 1 87.69 353 ALA B N 1
ATOM 8654 C CA . ALA B 1 353 ? -20.688 -12.859 41.438 1 87.69 353 ALA B CA 1
ATOM 8655 C C . ALA B 1 353 ? -20.219 -11.477 40.969 1 87.69 353 ALA B C 1
ATOM 8657 O O . ALA B 1 353 ? -19.219 -11.359 40.281 1 87.69 353 ALA B O 1
ATOM 8658 N N . ARG B 1 354 ? -20.859 -10.539 41.375 1 87.5 354 ARG B N 1
ATOM 8659 C CA . ARG B 1 354 ? -20.5 -9.18 41 1 87.5 354 ARG B CA 1
ATOM 8660 C C . ARG B 1 354 ? -19.172 -8.758 41.625 1 87.5 354 ARG B C 1
ATOM 8662 O O . ARG B 1 354 ? -18.359 -8.102 40.969 1 87.5 354 ARG B O 1
ATOM 8669 N N . ARG B 1 355 ? -19.047 -9.203 42.844 1 87.62 355 ARG B N 1
ATOM 8670 C CA . ARG B 1 355 ? -17.812 -8.883 43.5 1 87.62 355 ARG B CA 1
ATOM 8671 C C . ARG B 1 355 ? -16.625 -9.578 42.844 1 87.62 355 ARG B C 1
ATOM 8673 O O . ARG B 1 355 ? -15.531 -9.008 42.75 1 87.62 355 ARG B O 1
ATOM 8680 N N . LEU B 1 356 ? -16.891 -10.703 42.406 1 89.06 356 LEU B N 1
ATOM 8681 C CA . LEU B 1 356 ? -15.836 -11.477 41.75 1 89.06 356 LEU B CA 1
ATOM 8682 C C . LEU B 1 356 ? -15.492 -10.883 40.406 1 89.06 356 LEU B C 1
ATOM 8684 O O . LEU B 1 356 ? -14.312 -10.797 40.031 1 89.06 356 LEU B O 1
ATOM 8688 N N . VAL B 1 357 ? -16.438 -10.516 39.688 1 87.56 357 VAL B N 1
ATOM 8689 C CA . VAL B 1 357 ? -16.25 -10.023 38.312 1 87.56 357 VAL B CA 1
ATOM 8690 C C . VAL B 1 357 ? -15.625 -8.625 38.375 1 87.56 357 VAL B C 1
ATOM 8692 O O . VAL B 1 357 ? -14.844 -8.258 37.5 1 87.56 357 VAL B O 1
ATOM 8695 N N . LEU B 1 358 ? -15.969 -7.875 39.375 1 84.81 358 LEU B N 1
ATOM 8696 C CA . LEU B 1 358 ? -15.453 -6.516 39.469 1 84.81 358 LEU B CA 1
ATOM 8697 C C . LEU B 1 358 ? -14.062 -6.508 40.094 1 84.81 358 LEU B C 1
ATOM 8699 O O . LEU B 1 358 ? -13.414 -5.465 40.188 1 84.81 358 LEU B O 1
ATOM 8703 N N . TRP B 1 359 ? -13.648 -7.73 40.5 1 84.75 359 TRP B N 1
ATOM 8704 C CA . TRP B 1 359 ? -12.289 -7.867 41.031 1 84.75 359 TRP B CA 1
ATOM 8705 C C . TRP B 1 359 ? -11.258 -7.543 39.969 1 84.75 359 TRP B C 1
ATOM 8707 O O . TRP B 1 359 ? -11.352 -8.016 38.844 1 84.75 359 TRP B O 1
ATOM 8717 N N . PRO B 1 360 ? -10.344 -6.641 40.188 1 85.38 360 PRO B N 1
ATOM 8718 C CA . PRO B 1 360 ? -9.383 -6.195 39.156 1 85.38 360 PRO B CA 1
ATOM 8719 C C . PRO B 1 360 ? -8.523 -7.336 38.625 1 85.38 360 PRO B C 1
ATOM 8721 O O . PRO B 1 360 ? -8 -7.25 37.531 1 85.38 360 PRO B O 1
ATOM 8724 N N . TYR B 1 361 ? -8.367 -8.391 39.344 1 89 361 TYR B N 1
ATOM 8725 C CA . TYR B 1 361 ? -7.52 -9.492 38.906 1 89 361 TYR B CA 1
ATOM 8726 C C . TYR B 1 361 ? -8.328 -10.555 38.188 1 89 361 TYR B C 1
ATOM 8728 O O . TYR B 1 361 ? -7.777 -11.547 37.688 1 89 361 TYR B O 1
ATOM 8736 N N . PHE B 1 362 ? -9.578 -10.391 38.094 1 89.44 362 PHE B N 1
ATOM 8737 C CA . PHE B 1 362 ? -10.438 -11.359 37.438 1 89.44 362 PHE B CA 1
ATOM 8738 C C . PHE B 1 362 ? -10.023 -11.531 35.969 1 89.44 362 PHE B C 1
ATOM 8740 O O . PHE B 1 362 ? -9.93 -12.656 35.469 1 89.44 362 PHE B O 1
ATOM 8747 N N . ASP B 1 363 ? -9.703 -10.477 35.344 1 86.38 363 ASP B N 1
ATOM 8748 C CA . ASP B 1 363 ? -9.328 -10.531 33.938 1 86.38 363 ASP B CA 1
ATOM 8749 C C . ASP B 1 363 ? -8 -11.266 33.781 1 86.38 363 ASP B C 1
ATOM 8751 O O . ASP B 1 363 ? -7.816 -11.992 32.781 1 86.38 363 ASP B O 1
ATOM 8755 N N . HIS B 1 364 ? -7.152 -11.133 34.75 1 89.81 364 HIS B N 1
ATOM 8756 C CA . HIS B 1 364 ? -5.867 -11.812 34.656 1 89.81 364 HIS B CA 1
ATOM 8757 C C . HIS B 1 364 ? -6.027 -13.32 34.812 1 89.81 364 HIS B C 1
ATOM 8759 O O . HIS B 1 364 ? -5.312 -14.094 34.156 1 89.81 364 HIS B O 1
ATOM 8765 N N . VAL B 1 365 ? -6.934 -13.641 35.625 1 92.25 365 VAL B N 1
ATOM 8766 C CA . VAL B 1 365 ? -7.195 -15.062 35.812 1 92.25 365 VAL B CA 1
ATOM 8767 C C . VAL B 1 365 ? -7.758 -15.664 34.5 1 92.25 365 VAL B C 1
ATOM 8769 O O . VAL B 1 365 ? -7.371 -16.766 34.094 1 92.25 365 VAL B O 1
ATOM 8772 N N . VAL B 1 366 ? -8.641 -14.961 33.938 1 90.31 366 VAL B N 1
ATOM 8773 C CA . VAL B 1 366 ? -9.242 -15.43 32.688 1 90.31 366 VAL B CA 1
ATOM 8774 C C . VAL B 1 366 ? -8.164 -15.547 31.625 1 90.31 366 VAL B C 1
ATOM 8776 O O . VAL B 1 366 ? -8.133 -16.531 30.859 1 90.31 366 VAL B O 1
ATOM 8779 N N . TYR B 1 367 ? -7.242 -14.648 31.562 1 91 367 TYR B N 1
ATOM 8780 C CA . TYR B 1 367 ? -6.164 -14.703 30.578 1 91 367 TYR B CA 1
ATOM 8781 C C . TYR B 1 367 ? -5.25 -15.898 30.828 1 91 367 TYR B C 1
ATOM 8783 O O . TYR B 1 367 ? -4.785 -16.547 29.891 1 91 367 TYR B O 1
ATOM 8791 N N . MET B 1 368 ? -5.07 -16.203 32.031 1 93.25 368 MET B N 1
ATOM 8792 C CA . MET B 1 368 ? -4.258 -17.359 32.375 1 93.25 368 MET B CA 1
ATOM 8793 C C . MET B 1 368 ? -4.949 -18.656 31.938 1 93.25 368 MET B C 1
ATOM 8795 O O . MET B 1 368 ? -4.289 -19.594 31.516 1 93.25 368 MET B O 1
ATOM 8799 N N . LEU B 1 369 ? -6.215 -18.625 32.125 1 92.94 369 LEU B N 1
ATOM 8800 C CA . LEU B 1 369 ? -6.98 -19.781 31.688 1 92.94 369 LEU B CA 1
ATOM 8801 C C . LEU B 1 369 ? -6.883 -19.953 30.172 1 92.94 369 LEU B C 1
ATOM 8803 O O . LEU B 1 369 ? -6.77 -21.062 29.672 1 92.94 369 LEU B O 1
ATOM 8807 N N . ILE B 1 370 ? -6.91 -18.844 29.484 1 93 370 ILE B N 1
ATOM 8808 C CA . ILE B 1 370 ? -6.836 -18.875 28.016 1 93 370 ILE B CA 1
ATOM 8809 C C . ILE B 1 370 ? -5.457 -19.375 27.594 1 93 370 ILE B C 1
ATOM 8811 O O . ILE B 1 370 ? -5.344 -20.219 26.688 1 93 370 ILE B O 1
ATOM 8815 N N . VAL B 1 371 ? -4.438 -18.922 28.266 1 92.75 371 VAL B N 1
ATOM 8816 C CA . VAL B 1 371 ? -3.078 -19.359 27.969 1 92.75 371 VAL B CA 1
ATOM 8817 C C . VAL B 1 371 ? -2.932 -20.844 28.297 1 92.75 371 VAL B C 1
ATOM 8819 O O . VAL B 1 371 ? -2.281 -21.594 27.562 1 92.75 371 VAL B O 1
ATOM 8822 N N . GLY B 1 372 ? -3.508 -21.234 29.391 1 92.44 372 GLY B N 1
ATOM 8823 C CA . GLY B 1 372 ? -3.518 -22.641 29.75 1 92.44 372 GLY B CA 1
ATOM 8824 C C . GLY B 1 372 ? -4.18 -23.531 28.703 1 92.44 372 GLY B C 1
ATOM 8825 O O . GLY B 1 372 ? -3.676 -24.609 28.375 1 92.44 372 GLY B O 1
ATOM 8826 N N . ASN B 1 373 ? -5.293 -23.047 28.188 1 91.81 373 ASN B N 1
ATOM 8827 C CA . ASN B 1 373 ? -5.961 -23.766 27.109 1 91.81 373 ASN B CA 1
ATOM 8828 C C . ASN B 1 373 ? -5.074 -23.844 25.859 1 91.81 373 ASN B C 1
ATOM 8830 O O . ASN B 1 373 ? -5.039 -24.875 25.188 1 91.81 373 ASN B O 1
ATOM 8834 N N . GLY B 1 374 ? -4.387 -22.797 25.578 1 89.94 374 GLY B N 1
ATOM 8835 C CA . GLY B 1 374 ? -3.465 -22.797 24.453 1 89.94 374 GLY B CA 1
ATOM 8836 C C . GLY B 1 374 ? -2.344 -23.797 24.594 1 89.94 374 GLY B C 1
ATOM 8837 O O . GLY B 1 374 ? -2.014 -24.516 23.641 1 89.94 374 GLY B O 1
ATOM 8838 N N . LEU B 1 375 ? -1.839 -23.906 25.75 1 91.56 375 LEU B N 1
ATOM 8839 C CA . LEU B 1 375 ? -0.775 -24.859 26.031 1 91.56 375 LEU B CA 1
ATOM 8840 C C . LEU B 1 375 ? -1.296 -26.297 25.938 1 91.56 375 LEU B C 1
ATOM 8842 O O . LEU B 1 375 ? -0.601 -27.172 25.438 1 91.56 375 LEU B O 1
ATOM 8846 N N . ALA B 1 376 ? -2.451 -26.469 26.453 1 90.81 376 ALA B N 1
ATOM 8847 C CA . ALA B 1 376 ? -3.066 -27.781 26.359 1 90.81 376 ALA B CA 1
ATOM 8848 C C . ALA B 1 376 ? -3.287 -28.172 24.891 1 90.81 376 ALA B C 1
ATOM 8850 O O . ALA B 1 376 ? -3.1 -29.344 24.531 1 90.81 376 ALA B O 1
ATOM 8851 N N . MET B 1 377 ? -3.684 -27.219 24.156 1 89.44 377 MET B N 1
ATOM 8852 C CA . MET B 1 377 ? -3.893 -27.469 22.734 1 89.44 377 MET B CA 1
ATOM 8853 C C . MET B 1 377 ? -2.584 -27.859 22.047 1 89.44 377 MET B C 1
ATOM 8855 O O . MET B 1 377 ? -2.557 -28.766 21.219 1 89.44 377 MET B O 1
ATOM 8859 N N . LEU B 1 378 ? -1.5 -27.203 22.422 1 86.94 378 LEU B N 1
ATOM 8860 C CA . LEU B 1 378 ? -0.193 -27.469 21.828 1 86.94 378 LEU B CA 1
ATOM 8861 C C . LEU B 1 378 ? 0.269 -28.891 22.172 1 86.94 378 LEU B C 1
ATOM 8863 O O . LEU B 1 378 ? 0.827 -29.578 21.328 1 86.94 378 LEU B O 1
ATOM 8867 N N . VAL B 1 379 ? -0.041 -29.344 23.359 1 87.25 379 VAL B N 1
ATOM 8868 C CA . VAL B 1 379 ? 0.332 -30.688 23.781 1 87.25 379 VAL B CA 1
ATOM 8869 C C . VAL B 1 379 ? -0.49 -31.719 23.016 1 87.25 379 VAL B C 1
ATOM 8871 O O . VAL B 1 379 ? 0.037 -32.75 22.594 1 87.25 379 VAL B O 1
ATOM 8874 N N . ARG B 1 380 ? -1.705 -31.391 22.781 1 86.81 380 ARG B N 1
ATOM 8875 C CA . ARG B 1 380 ? -2.586 -32.312 22.078 1 86.81 380 ARG B CA 1
ATOM 8876 C C . ARG B 1 380 ? -2.221 -32.406 20.609 1 86.81 380 ARG B C 1
ATOM 8878 O O . ARG B 1 380 ? -2.354 -33.5 20 1 86.81 380 ARG B O 1
ATOM 8885 N N . VAL B 1 381 ? -1.771 -31.359 20.078 1 81.75 381 VAL B N 1
ATOM 8886 C CA . VAL B 1 381 ? -1.395 -31.359 18.672 1 81.75 381 VAL B CA 1
ATOM 8887 C C . VAL B 1 381 ? -0.144 -32.219 18.453 1 81.75 381 VAL B C 1
ATOM 8889 O O . VAL B 1 381 ? -0.022 -32.906 17.453 1 81.75 381 VAL B O 1
ATOM 8892 N N . ILE B 1 382 ? 0.698 -32.219 19.453 1 81.5 382 ILE B N 1
ATOM 8893 C CA . ILE B 1 382 ? 1.943 -32.969 19.344 1 81.5 382 ILE B CA 1
ATOM 8894 C C . ILE B 1 382 ? 1.675 -34.469 19.578 1 81.5 382 ILE B C 1
ATOM 8896 O O . ILE B 1 382 ? 2.342 -35.312 19 1 81.5 382 ILE B O 1
ATOM 8900 N N . GLN B 1 383 ? 0.577 -34.719 20.312 1 79.5 383 GLN B N 1
ATOM 8901 C CA . GLN B 1 383 ? 0.243 -36.125 20.641 1 79.5 383 GLN B CA 1
ATOM 8902 C C . GLN B 1 383 ? -0.537 -36.781 19.5 1 79.5 383 GLN B C 1
ATOM 8904 O O . GLN B 1 383 ? -1.637 -36.312 19.156 1 79.5 383 GLN B O 1
ATOM 8909 N N . TYR B 1 384 ? 0.072 -37.094 18.422 1 69.81 384 TYR B N 1
ATOM 8910 C CA . TYR B 1 384 ? -0.582 -37.719 17.281 1 69.81 384 TYR B CA 1
ATOM 8911 C C . TYR B 1 384 ? -1.188 -39.062 17.641 1 69.81 384 TYR B C 1
ATOM 8913 O O . TYR B 1 384 ? -0.517 -39.906 18.234 1 69.81 384 TYR B O 1
ATOM 8921 N N . ALA B 1 385 ? -2.605 -39.219 17.516 1 67.06 385 ALA B N 1
ATOM 8922 C CA . ALA B 1 385 ? -3.332 -40.406 17.953 1 67.06 385 ALA B CA 1
ATOM 8923 C C . ALA B 1 385 ? -3.561 -41.375 16.797 1 67.06 385 ALA B C 1
ATOM 8925 O O . ALA B 1 385 ? -4.578 -42.062 16.75 1 67.06 385 ALA B O 1
ATOM 8926 N N . GLY B 1 386 ? -2.68 -41.531 15.945 1 66.88 386 GLY B N 1
ATOM 8927 C CA . GLY B 1 386 ? -2.732 -42.594 14.969 1 66.88 386 GLY B CA 1
ATOM 8928 C C . GLY B 1 386 ? -3.609 -42.281 13.773 1 66.88 386 GLY B C 1
ATOM 8929 O O . GLY B 1 386 ? -3.27 -42.625 12.641 1 66.88 386 GLY B O 1
ATOM 8930 N N . SER B 1 387 ? -4.961 -41.875 14.055 1 78.44 387 SER B N 1
ATOM 8931 C CA . SER B 1 387 ? -5.875 -41.531 12.969 1 78.44 387 SER B CA 1
ATOM 8932 C C . SER B 1 387 ? -6.316 -40.062 13.055 1 78.44 387 SER B C 1
ATOM 8934 O O . SER B 1 387 ? -6.172 -39.438 14.102 1 78.44 387 SER B O 1
ATOM 8936 N N . LEU B 1 388 ? -6.742 -39.562 11.953 1 81.69 388 LEU B N 1
ATOM 8937 C CA . LEU B 1 388 ? -7.184 -38.188 11.898 1 81.69 388 LEU B CA 1
ATOM 8938 C C . LEU B 1 388 ? -8.422 -37.969 12.766 1 81.69 388 LEU B C 1
ATOM 8940 O O . LEU B 1 388 ? -8.523 -36.969 13.461 1 81.69 388 LEU B O 1
ATOM 8944 N N . GLU B 1 389 ? -9.312 -38.938 12.68 1 83.12 389 GLU B N 1
ATOM 8945 C CA . GLU B 1 389 ? -10.547 -38.812 13.453 1 83.12 389 GLU B CA 1
ATOM 8946 C C . GLU B 1 389 ? -10.266 -38.875 14.953 1 83.12 389 GLU B C 1
ATOM 8948 O O . GLU B 1 389 ? -10.844 -38.125 15.727 1 83.12 389 GLU B O 1
ATOM 8953 N N . ALA B 1 390 ? -9.375 -39.719 15.25 1 83.81 390 ALA B N 1
ATOM 8954 C CA . ALA B 1 390 ? -9.023 -39.844 16.656 1 83.81 390 ALA B CA 1
ATOM 8955 C C . ALA B 1 390 ? -8.266 -38.625 17.156 1 83.81 390 ALA B C 1
ATOM 8957 O O . ALA B 1 390 ? -8.461 -38.188 18.281 1 83.81 390 ALA B O 1
ATOM 8958 N N . SER B 1 391 ? -7.469 -38.156 16.312 1 84.5 391 SER B N 1
ATOM 8959 C CA . SER B 1 391 ? -6.711 -36.969 16.688 1 84.5 391 SER B CA 1
ATOM 8960 C C . SER B 1 391 ? -7.625 -35.781 16.844 1 84.5 391 SER B C 1
ATOM 8962 O O . SER B 1 391 ? -7.426 -34.938 17.734 1 84.5 391 SER B O 1
ATOM 8964 N N . ALA B 1 392 ? -8.609 -35.719 15.984 1 84.56 392 ALA B N 1
ATOM 8965 C CA . ALA B 1 392 ? -9.578 -34.625 16.078 1 84.56 392 ALA B CA 1
ATOM 8966 C C . ALA B 1 392 ? -10.391 -34.719 17.359 1 84.56 392 ALA B C 1
ATOM 8968 O O . ALA B 1 392 ? -10.656 -33.719 18.016 1 84.56 392 ALA B O 1
ATOM 8969 N N . ARG B 1 393 ? -10.75 -35.969 17.703 1 83.81 393 ARG B N 1
ATOM 8970 C CA . ARG B 1 393 ? -11.508 -36.188 18.922 1 83.81 393 ARG B CA 1
ATOM 8971 C C . ARG B 1 393 ? -10.68 -35.844 20.156 1 83.81 393 ARG B C 1
ATOM 8973 O O . ARG B 1 393 ? -11.18 -35.25 21.109 1 83.81 393 ARG B O 1
ATOM 8980 N N . ASN B 1 394 ? -9.461 -36.156 20.031 1 84.62 394 ASN B N 1
ATOM 8981 C CA . ASN B 1 394 ? -8.578 -35.844 21.156 1 84.62 394 ASN B CA 1
ATOM 8982 C C . ASN B 1 394 ? -8.312 -34.344 21.266 1 84.62 394 ASN B C 1
ATOM 8984 O O . ASN B 1 394 ? -8.078 -33.844 22.359 1 84.62 394 ASN B O 1
ATOM 8988 N N . PHE B 1 395 ? -8.406 -33.719 20.219 1 85.06 395 PHE B N 1
ATOM 8989 C CA . PHE B 1 395 ? -8.109 -32.281 20.219 1 85.06 395 PHE B CA 1
ATOM 8990 C C . PHE B 1 395 ? -9.297 -31.469 20.734 1 85.06 395 PHE B C 1
ATOM 8992 O O . PHE B 1 395 ? -9.133 -30.547 21.531 1 85.06 395 PHE B O 1
ATOM 8999 N N . ILE B 1 396 ? -10.531 -31.781 20.328 1 82.62 396 ILE B N 1
ATOM 9000 C CA . ILE B 1 396 ? -11.672 -30.922 20.656 1 82.62 396 ILE B CA 1
ATOM 9001 C C . ILE B 1 396 ? -12.562 -31.641 21.672 1 82.62 396 ILE B C 1
ATOM 9003 O O . ILE B 1 396 ? -13.383 -31 22.344 1 82.62 396 ILE B O 1
ATOM 9007 N N . ALA B 1 397 ? -12.391 -32.969 21.906 1 78.81 397 ALA B N 1
ATOM 9008 C CA . ALA B 1 397 ? -13.305 -33.688 22.797 1 78.81 397 ALA B CA 1
ATOM 9009 C C . ALA B 1 397 ? -12.539 -34.406 23.906 1 78.81 397 ALA B C 1
ATOM 9011 O O . ALA B 1 397 ? -12.984 -35.469 24.391 1 78.81 397 ALA B O 1
ATOM 9012 N N . SER B 1 398 ? -11.477 -33.969 24.234 1 86.44 398 SER B N 1
ATOM 9013 C CA . SER B 1 398 ? -10.742 -34.562 25.344 1 86.44 398 SER B CA 1
ATOM 9014 C C . SER B 1 398 ? -11.195 -33.969 26.688 1 86.44 398 SER B C 1
ATOM 9016 O O . SER B 1 398 ? -11.977 -33.031 26.719 1 86.44 398 SER B O 1
ATOM 9018 N N . TRP B 1 399 ? -10.742 -34.469 27.703 1 88.25 399 TRP B N 1
ATOM 9019 C CA . TRP B 1 399 ? -11.148 -34.062 29.031 1 88.25 399 TRP B CA 1
ATOM 9020 C C . TRP B 1 399 ? -10.664 -32.656 29.344 1 88.25 399 TRP B C 1
ATOM 9022 O O . TRP B 1 399 ? -11.367 -31.875 30 1 88.25 399 TRP B O 1
ATOM 9032 N N . ASP B 1 400 ? -9.453 -32.375 28.891 1 89.69 400 ASP B N 1
ATOM 9033 C CA . ASP B 1 400 ? -8.93 -31.047 29.141 1 89.69 400 ASP B CA 1
ATOM 9034 C C . ASP B 1 400 ? -9.75 -29.984 28.422 1 89.69 400 ASP B C 1
ATOM 9036 O O . ASP B 1 400 ? -10 -28.906 28.969 1 89.69 400 ASP B O 1
ATOM 9040 N N . THR B 1 401 ? -10.211 -30.359 27.203 1 89.44 401 THR B N 1
ATOM 9041 C CA . THR B 1 401 ? -11.008 -29.406 26.438 1 89.44 401 THR B CA 1
ATOM 9042 C C . THR B 1 401 ? -12.336 -29.141 27.141 1 89.44 401 THR B C 1
ATOM 9044 O O . THR B 1 401 ? -12.773 -27.984 27.219 1 89.44 401 THR B O 1
ATOM 9047 N N . TYR B 1 402 ? -12.906 -30.203 27.641 1 91 402 TYR B N 1
ATOM 9048 C CA . TYR B 1 402 ? -14.18 -30.016 28.328 1 91 402 TYR B CA 1
ATOM 9049 C C . TYR B 1 402 ? -14 -29.234 29.625 1 91 402 TYR B C 1
ATOM 9051 O O . TYR B 1 402 ? -14.875 -28.469 30.016 1 91 402 TYR B O 1
ATOM 9059 N N . LEU B 1 403 ? -12.867 -29.484 30.172 1 93.19 403 LEU B N 1
ATOM 9060 C CA . LEU B 1 403 ? -12.578 -28.719 31.391 1 93.19 403 LEU B CA 1
ATOM 9061 C C . LEU B 1 403 ? -12.5 -27.234 31.094 1 93.19 403 LEU B C 1
ATOM 9063 O O . LEU B 1 403 ? -13.141 -26.422 31.781 1 93.19 403 LEU B O 1
ATOM 9067 N N . PHE B 1 404 ? -11.711 -26.891 30.172 1 93.31 404 PHE B N 1
ATOM 9068 C CA . PHE B 1 404 ? -11.539 -25.484 29.844 1 93.31 404 PHE B CA 1
ATOM 9069 C C . PHE B 1 404 ? -12.828 -24.891 29.312 1 93.31 404 PHE B C 1
ATOM 9071 O O . PHE B 1 404 ? -13.172 -23.75 29.641 1 93.31 404 PHE B O 1
ATOM 9078 N N . MET B 1 405 ? -13.609 -25.594 28.531 1 92.19 405 MET B N 1
ATOM 9079 C CA . MET B 1 405 ? -14.883 -25.094 28.016 1 92.19 405 MET B CA 1
ATOM 9080 C C . MET B 1 405 ? -15.867 -24.859 29.141 1 92.19 405 MET B C 1
ATOM 9082 O O . MET B 1 405 ? -16.609 -23.859 29.125 1 92.19 405 MET B O 1
ATOM 9086 N N . ALA B 1 406 ? -15.812 -25.703 30.078 1 93.69 406 ALA B N 1
ATOM 9087 C CA . ALA B 1 406 ? -16.688 -25.547 31.234 1 93.69 406 ALA B CA 1
ATOM 9088 C C . ALA B 1 406 ? -16.312 -24.312 32.031 1 93.69 406 ALA B C 1
ATOM 9090 O O . ALA B 1 406 ? -17.188 -23.562 32.5 1 93.69 406 ALA B O 1
ATOM 9091 N N . LEU B 1 407 ? -15.008 -24.188 32.156 1 94.12 407 LEU B N 1
ATOM 9092 C CA . LEU B 1 407 ? -14.539 -23.016 32.906 1 94.12 407 LEU B CA 1
ATOM 9093 C C . LEU B 1 407 ? -14.906 -21.734 32.188 1 94.12 407 LEU B C 1
ATOM 9095 O O . LEU B 1 407 ? -15.258 -20.734 32.844 1 94.12 407 LEU B O 1
ATOM 9099 N N . PHE B 1 408 ? -14.844 -21.719 30.906 1 94.31 408 PHE B N 1
ATOM 9100 C CA . PHE B 1 408 ? -15.211 -20.547 30.141 1 94.31 408 PHE B CA 1
ATOM 9101 C C . PHE B 1 408 ? -16.703 -20.281 30.219 1 94.31 408 PHE B C 1
ATOM 9103 O O . PHE B 1 408 ? -17.141 -19.125 30.266 1 94.31 408 PHE B O 1
ATOM 9110 N N . LEU B 1 409 ? -17.453 -21.312 30.25 1 93.44 409 LEU B N 1
ATOM 9111 C CA . LEU B 1 409 ? -18.891 -21.172 30.391 1 93.44 409 LEU B CA 1
ATOM 9112 C C . LEU B 1 409 ? -19.266 -20.625 31.766 1 93.44 409 LEU B C 1
ATOM 9114 O O . LEU B 1 409 ? -20.188 -19.828 31.891 1 93.44 409 LEU B O 1
ATOM 9118 N N . VAL B 1 410 ? -18.578 -21.078 32.75 1 93.19 410 VAL B N 1
ATOM 9119 C CA . VAL B 1 410 ? -18.812 -20.578 34.094 1 93.19 410 VAL B CA 1
ATOM 9120 C C . VAL B 1 410 ? -18.453 -19.094 34.188 1 93.19 410 VAL B C 1
ATOM 9122 O O . VAL B 1 410 ? -19.172 -18.312 34.812 1 93.19 410 VAL B O 1
ATOM 9125 N N . GLU B 1 411 ? -17.391 -18.766 33.562 1 92.69 411 GLU B N 1
ATOM 9126 C CA . GLU B 1 411 ? -17 -17.359 33.5 1 92.69 411 GLU B CA 1
ATOM 9127 C C . GLU B 1 411 ? -18.094 -16.516 32.844 1 92.69 411 GLU B C 1
ATOM 9129 O O . GLU B 1 411 ? -18.453 -15.453 33.375 1 92.69 411 GLU B O 1
ATOM 9134 N N . ALA B 1 412 ? -18.656 -17 31.797 1 92.31 412 ALA B N 1
ATOM 9135 C CA . ALA B 1 412 ? -19.703 -16.266 31.078 1 92.31 412 ALA B CA 1
ATOM 9136 C C . ALA B 1 412 ? -20.969 -16.156 31.922 1 92.31 412 ALA B C 1
ATOM 9138 O O . ALA B 1 412 ? -21.594 -15.102 31.984 1 92.31 412 ALA B O 1
ATOM 9139 N N . MET B 1 413 ? -21.25 -17.234 32.656 1 91.81 413 MET B N 1
ATOM 9140 C CA . MET B 1 413 ? -22.438 -17.234 33.5 1 91.81 413 MET B CA 1
ATOM 9141 C C . MET B 1 413 ? -22.266 -16.281 34.656 1 91.81 413 MET B C 1
ATOM 9143 O O . MET B 1 413 ? -23.203 -15.562 35.031 1 91.81 413 MET B O 1
ATOM 9147 N N . LEU B 1 414 ? -21.109 -16.266 35.188 1 90.88 414 LEU B N 1
ATOM 9148 C CA . LEU B 1 414 ? -20.828 -15.367 36.312 1 90.88 414 LEU B CA 1
ATOM 9149 C C . LEU B 1 414 ? -20.938 -13.914 35.844 1 90.88 414 LEU B C 1
ATOM 9151 O O . LEU B 1 414 ? -21.5 -13.078 36.562 1 90.88 414 LEU B O 1
ATOM 9155 N N . LYS B 1 415 ? -20.422 -13.609 34.656 1 91.12 415 LYS B N 1
ATOM 9156 C CA . LYS B 1 415 ? -20.484 -12.242 34.156 1 91.12 415 LYS B CA 1
ATOM 9157 C C . LYS B 1 415 ? -21.922 -11.836 33.844 1 91.12 415 LYS B C 1
ATOM 9159 O O . LYS B 1 415 ? -22.297 -10.688 34.062 1 91.12 415 LYS B O 1
ATOM 9164 N N . ILE B 1 416 ? -22.672 -12.812 33.344 1 88.75 416 ILE B N 1
ATOM 9165 C CA . ILE B 1 416 ? -24.062 -12.531 33 1 88.75 416 ILE B CA 1
ATOM 9166 C C . ILE B 1 416 ? -24.859 -12.273 34.281 1 88.75 416 ILE B C 1
ATOM 9168 O O . ILE B 1 416 ? -25.688 -11.352 34.312 1 88.75 416 ILE B O 1
ATOM 9172 N N . ILE B 1 417 ? -24.594 -13.086 35.312 1 85.88 417 ILE B N 1
ATOM 9173 C CA . ILE B 1 417 ? -25.312 -12.938 36.562 1 85.88 417 ILE B CA 1
ATOM 9174 C C . ILE B 1 417 ? -24.906 -11.633 37.25 1 85.88 417 ILE B C 1
ATOM 9176 O O . ILE B 1 417 ? -25.734 -10.938 37.812 1 85.88 417 ILE B O 1
ATOM 9180 N N . ALA B 1 418 ? -23.672 -11.266 37.094 1 85 418 ALA B N 1
ATOM 9181 C CA . ALA B 1 418 ? -23.156 -10.086 37.781 1 85 418 ALA B CA 1
ATOM 9182 C C . ALA B 1 418 ? -23.609 -8.805 37.094 1 85 418 ALA B C 1
ATOM 9184 O O . ALA B 1 418 ? -24.016 -7.844 37.75 1 85 418 ALA B O 1
ATOM 9185 N N . LEU B 1 419 ? -23.547 -8.719 35.812 1 83.25 419 LEU B N 1
ATOM 9186 C CA . LEU B 1 419 ? -23.797 -7.488 35.062 1 83.25 419 LEU B CA 1
ATOM 9187 C C . LEU B 1 419 ? -25.203 -7.457 34.5 1 83.25 419 LEU B C 1
ATOM 9189 O O . LEU B 1 419 ? -25.781 -6.383 34.312 1 83.25 419 LEU B O 1
ATOM 9193 N N . GLY B 1 420 ? -25.766 -8.578 34.281 1 81.19 420 GLY B N 1
ATOM 9194 C CA . GLY B 1 420 ? -27.047 -8.656 33.594 1 81.19 420 GLY B CA 1
ATOM 9195 C C . GLY B 1 420 ? -26.891 -8.969 32.125 1 81.19 420 GLY B C 1
ATOM 9196 O O . GLY B 1 420 ? -25.844 -8.734 31.531 1 81.19 420 GLY B O 1
ATOM 9197 N N . TRP B 1 421 ? -27.891 -9.484 31.516 1 83.31 421 TRP B N 1
ATOM 9198 C CA . TRP B 1 421 ? -27.859 -9.953 30.125 1 83.31 421 TRP B CA 1
ATOM 9199 C C . TRP B 1 421 ? -27.656 -8.789 29.156 1 83.31 421 TRP B C 1
ATOM 9201 O O . TRP B 1 421 ? -26.859 -8.875 28.234 1 83.31 421 TRP B O 1
ATOM 9211 N N . ASN B 1 422 ? -28.266 -7.688 29.375 1 79.75 422 ASN B N 1
ATOM 9212 C CA . ASN B 1 422 ? -28.203 -6.551 28.469 1 79.75 422 ASN B CA 1
ATOM 9213 C C . ASN B 1 422 ? -26.844 -5.871 28.516 1 79.75 422 ASN B C 1
ATOM 9215 O O . ASN B 1 422 ? -26.297 -5.504 27.469 1 79.75 422 ASN B O 1
ATOM 9219 N N . GLU B 1 423 ? -26.359 -5.832 29.703 1 79.75 423 GLU B N 1
ATOM 9220 C CA . GLU B 1 423 ? -25.047 -5.207 29.812 1 79.75 423 GLU B CA 1
ATOM 9221 C C . GLU B 1 423 ? -23.938 -6.125 29.297 1 79.75 423 GLU B C 1
ATOM 9223 O O . GLU B 1 423 ? -22.969 -5.66 28.703 1 79.75 423 GLU B O 1
ATOM 9228 N N . TYR B 1 424 ? -24.141 -7.328 29.484 1 86.75 424 TYR B N 1
ATOM 9229 C CA . TYR B 1 424 ? -23.172 -8.297 28.984 1 86.75 424 TYR B CA 1
ATOM 9230 C C . TYR B 1 424 ? -23.125 -8.281 27.453 1 86.75 424 TYR B C 1
ATOM 9232 O O . TYR B 1 424 ? -22.031 -8.297 26.859 1 86.75 424 TYR B O 1
ATOM 9240 N N . MET B 1 425 ? -24.234 -8.156 26.812 1 86.31 425 MET B N 1
ATOM 9241 C CA . MET B 1 425 ? -24.297 -8.211 25.344 1 86.31 425 MET B CA 1
ATOM 9242 C C . MET B 1 425 ? -23.875 -6.879 24.734 1 86.31 425 MET B C 1
ATOM 9244 O O . MET B 1 425 ? -23.594 -6.809 23.547 1 86.31 425 MET B O 1
ATOM 9248 N N . SER B 1 426 ? -23.828 -5.891 25.578 1 79.31 426 SER B N 1
ATOM 9249 C CA . SER B 1 426 ? -23.422 -4.578 25.078 1 79.31 426 SER B CA 1
ATOM 9250 C C . SER B 1 426 ? -21.922 -4.523 24.797 1 79.31 426 SER B C 1
ATOM 9252 O O . SER B 1 426 ? -21.469 -3.707 24 1 79.31 426 SER B O 1
ATOM 9254 N N . SER B 1 427 ? -21.25 -5.477 25.422 1 81.56 427 SER B N 1
ATOM 9255 C CA . SER B 1 427 ? -19.812 -5.551 25.172 1 81.56 427 SER B CA 1
ATOM 9256 C C . SER B 1 427 ? -19.5 -6.492 24.016 1 81.56 427 SER B C 1
ATOM 9258 O O . SER B 1 427 ? -19.828 -7.68 24.062 1 81.56 427 SER B O 1
ATOM 9260 N N . GLY B 1 428 ? -18.906 -5.973 22.969 1 80.94 428 GLY B N 1
ATOM 9261 C CA . GLY B 1 428 ? -18.562 -6.777 21.797 1 80.94 428 GLY B CA 1
ATOM 9262 C C . GLY B 1 428 ? -17.625 -7.918 22.125 1 80.94 428 GLY B C 1
ATOM 9263 O O . GLY B 1 428 ? -17.719 -9 21.531 1 80.94 428 GLY B O 1
ATOM 9264 N N . TRP B 1 429 ? -16.703 -7.754 23.062 1 83.12 429 TRP B N 1
ATOM 9265 C CA . TRP B 1 429 ? -15.734 -8.781 23.422 1 83.12 429 TRP B CA 1
ATOM 9266 C C . TRP B 1 429 ? -16.406 -9.938 24.156 1 83.12 429 TRP B C 1
ATOM 9268 O O . TRP B 1 429 ? -16.047 -11.102 23.969 1 83.12 429 TRP B O 1
ATOM 9278 N N . ASN B 1 430 ? -17.406 -9.539 24.938 1 89.12 430 ASN B N 1
ATOM 9279 C CA . ASN B 1 430 ? -18.125 -10.586 25.656 1 89.12 430 ASN B CA 1
ATOM 9280 C C . ASN B 1 430 ? -18.984 -11.43 24.719 1 89.12 430 ASN B C 1
ATOM 9282 O O . ASN B 1 430 ? -19.078 -12.648 24.859 1 89.12 430 ASN B O 1
ATOM 9286 N N . VAL B 1 431 ? -19.516 -10.703 23.828 1 89.44 431 VAL B N 1
ATOM 9287 C CA . VAL B 1 431 ? -20.328 -11.422 22.844 1 89.44 431 VAL B CA 1
ATOM 9288 C C . VAL B 1 431 ? -19.438 -12.367 22.031 1 89.44 431 VAL B C 1
ATOM 9290 O O . VAL B 1 431 ? -19.844 -13.492 21.719 1 89.44 431 VAL B O 1
ATOM 9293 N N . PHE B 1 432 ? -18.266 -11.891 21.703 1 87.94 432 PHE B N 1
ATOM 9294 C CA . PHE B 1 432 ? -17.312 -12.711 20.953 1 87.94 432 PHE B CA 1
ATOM 9295 C C . PHE B 1 432 ? -16.891 -13.93 21.781 1 87.94 432 PHE B C 1
ATOM 9297 O O . PHE B 1 432 ? -16.859 -15.047 21.25 1 87.94 432 PHE B O 1
ATOM 9304 N N . ASP B 1 433 ? -16.672 -13.703 22.969 1 90.38 433 ASP B N 1
ATOM 9305 C CA . ASP B 1 433 ? -16.234 -14.797 23.828 1 90.38 433 ASP B CA 1
ATOM 9306 C C . ASP B 1 433 ? -17.344 -15.844 23.984 1 90.38 433 ASP B C 1
ATOM 9308 O O . ASP B 1 433 ? -17.078 -17.047 23.938 1 90.38 433 ASP B O 1
ATOM 9312 N N . LEU B 1 434 ? -18.516 -15.336 24.156 1 92.88 434 LEU B N 1
ATOM 9313 C CA . LEU B 1 434 ? -19.625 -16.25 24.328 1 92.88 434 LEU B CA 1
ATOM 9314 C C . LEU B 1 434 ? -19.891 -17.031 23.047 1 92.88 434 LEU B C 1
ATOM 9316 O O . LEU B 1 434 ? -20.125 -18.25 23.078 1 92.88 434 LEU B O 1
ATOM 9320 N N . SER B 1 435 ? -19.859 -16.359 21.969 1 93.25 435 SER B N 1
ATOM 9321 C CA . SER B 1 435 ? -20.109 -17 20.688 1 93.25 435 SER B CA 1
ATOM 9322 C C . SER B 1 435 ? -19.062 -18.062 20.375 1 93.25 435 SER B C 1
ATOM 9324 O O . SER B 1 435 ? -19.391 -19.172 19.922 1 93.25 435 SER B O 1
ATOM 9326 N N . VAL B 1 436 ? -17.859 -17.75 20.656 1 91.81 436 VAL B N 1
ATOM 9327 C CA . VAL B 1 436 ? -16.781 -18.688 20.344 1 91.81 436 VAL B CA 1
ATOM 9328 C C . VAL B 1 436 ? -16.844 -19.891 21.281 1 91.81 436 VAL B C 1
ATOM 9330 O O . VAL B 1 436 ? -16.594 -21.016 20.859 1 91.81 436 VAL B O 1
ATOM 9333 N N . THR B 1 437 ? -17.172 -19.688 22.562 1 92.31 437 THR B N 1
ATOM 9334 C CA . THR B 1 437 ? -17.281 -20.766 23.516 1 92.31 437 THR B CA 1
ATOM 9335 C C . THR B 1 437 ? -18.453 -21.688 23.172 1 92.31 437 THR B C 1
ATOM 9337 O O . THR B 1 437 ? -18.328 -22.906 23.188 1 92.31 437 THR B O 1
ATOM 9340 N N . LEU B 1 438 ? -19.531 -21.109 22.766 1 93.44 438 LEU B N 1
ATOM 9341 C CA . LEU B 1 438 ? -20.688 -21.906 22.391 1 93.44 438 LEU B CA 1
ATOM 9342 C C . LEU B 1 438 ? -20.422 -22.672 21.094 1 93.44 438 LEU B C 1
ATOM 9344 O O . LEU B 1 438 ? -20.859 -23.812 20.953 1 93.44 438 LEU B O 1
ATOM 9348 N N . ALA B 1 439 ? -19.75 -22.016 20.234 1 92.5 439 ALA B N 1
ATOM 9349 C CA . ALA B 1 439 ? -19.406 -22.672 18.984 1 92.5 439 ALA B CA 1
ATOM 9350 C C . ALA B 1 439 ? -18.469 -23.859 19.234 1 92.5 439 ALA B C 1
ATOM 9352 O O . ALA B 1 439 ? -18.609 -24.906 18.578 1 92.5 439 ALA B O 1
ATOM 9353 N N . ALA B 1 440 ? -17.547 -23.688 20.156 1 90.75 440 ALA B N 1
ATOM 9354 C CA . ALA B 1 440 ? -16.625 -24.781 20.484 1 90.75 440 ALA B CA 1
ATOM 9355 C C . ALA B 1 440 ? -17.375 -25.938 21.141 1 90.75 440 ALA B C 1
ATOM 9357 O O . ALA B 1 440 ? -17.094 -27.109 20.844 1 90.75 440 ALA B O 1
ATOM 9358 N N . VAL B 1 441 ? -18.359 -25.672 21.953 1 90.81 441 VAL B N 1
ATOM 9359 C CA . VAL B 1 441 ? -19.156 -26.703 22.609 1 90.81 441 VAL B CA 1
ATOM 9360 C C . VAL B 1 441 ? -20.016 -27.422 21.562 1 90.81 441 VAL B C 1
ATOM 9362 O O . VAL B 1 441 ? -20.094 -28.656 21.547 1 90.81 441 VAL B O 1
ATOM 9365 N N . PHE B 1 442 ? -20.547 -26.625 20.734 1 90.88 442 PHE B N 1
ATOM 9366 C CA . PHE B 1 442 ? -21.359 -27.219 19.688 1 90.88 442 PHE B CA 1
ATOM 9367 C C . PHE B 1 442 ? -20.5 -28.062 18.734 1 90.88 442 PHE B C 1
ATOM 9369 O O . PHE B 1 442 ? -20.953 -29.109 18.266 1 90.88 442 PHE B O 1
ATOM 9376 N N . GLY B 1 443 ? -19.344 -27.594 18.484 1 89.38 443 GLY B N 1
ATOM 9377 C CA . GLY B 1 443 ? -18.438 -28.344 17.641 1 89.38 443 GLY B CA 1
ATOM 9378 C C . GLY B 1 443 ? -18.031 -29.672 18.234 1 89.38 443 GLY B C 1
ATOM 9379 O O . GLY B 1 443 ? -17.969 -30.688 17.531 1 89.38 443 GLY B O 1
ATOM 9380 N N . SER B 1 444 ? -17.797 -29.672 19.547 1 88.56 444 SER B N 1
ATOM 9381 C CA . SER B 1 444 ? -17.438 -30.906 20.234 1 88.56 444 SER B CA 1
ATOM 9382 C C . SER B 1 444 ? -18.578 -31.922 20.188 1 88.56 444 SER B C 1
ATOM 9384 O O . SER B 1 444 ? -18.359 -33.125 19.984 1 88.56 444 SER B O 1
ATOM 9386 N N . LEU B 1 445 ? -19.812 -31.453 20.266 1 88.75 445 LEU B N 1
ATOM 9387 C CA . LEU B 1 445 ? -20.969 -32.312 20.234 1 88.75 445 LEU B CA 1
ATOM 9388 C C . LEU B 1 445 ? -21.219 -32.844 18.812 1 88.75 445 LEU B C 1
ATOM 9390 O O . LEU B 1 445 ? -21.609 -34 18.641 1 88.75 445 LEU B O 1
ATOM 9394 N N . LEU B 1 446 ? -20.938 -31.984 17.922 1 89.38 446 LEU B N 1
ATOM 9395 C CA . LEU B 1 446 ? -21.109 -32.375 16.531 1 89.38 446 LEU B CA 1
ATOM 9396 C C . LEU B 1 446 ? -20.109 -33.469 16.141 1 89.38 446 LEU B C 1
ATOM 9398 O O . LEU B 1 446 ? -20.453 -34.375 15.398 1 89.38 446 LEU B O 1
ATOM 9402 N N . LEU B 1 447 ? -18.891 -33.312 16.625 1 87.81 447 LEU B N 1
ATOM 9403 C CA . LEU B 1 447 ? -17.859 -34.312 16.312 1 87.81 447 LEU B CA 1
ATOM 9404 C C . LEU B 1 447 ? -18.188 -35.656 16.969 1 87.81 447 LEU B C 1
ATOM 9406 O O . LEU B 1 447 ? -17.891 -36.719 16.406 1 87.81 447 LEU B O 1
ATOM 9410 N N . LEU B 1 448 ? -18.812 -35.656 18.156 1 86.25 448 LEU B N 1
ATOM 9411 C CA . LEU B 1 448 ? -19.203 -36.875 18.828 1 86.25 448 LEU B CA 1
ATOM 9412 C C . LEU B 1 448 ? -20.328 -37.594 18.078 1 86.25 448 LEU B C 1
ATOM 9414 O O . LEU B 1 448 ? -20.375 -38.812 18.016 1 86.25 448 LEU B O 1
ATOM 9418 N N . ALA B 1 449 ? -21.141 -36.719 17.359 1 88.94 449 ALA B N 1
ATOM 9419 C CA . ALA B 1 449 ? -22.25 -37.281 16.578 1 88.94 449 ALA B CA 1
ATOM 9420 C C . ALA B 1 449 ? -21.781 -37.719 15.203 1 88.94 449 ALA B C 1
ATOM 9422 O O . ALA B 1 449 ? -22.188 -38.781 14.719 1 88.94 449 ALA B O 1
ATOM 9423 N N . ARG B 1 450 ? -20.953 -36.875 14.586 1 90 450 ARG B N 1
ATOM 9424 C CA . ARG B 1 450 ? -20.391 -37.188 13.266 1 90 450 ARG B CA 1
ATOM 9425 C C . ARG B 1 450 ? -18.875 -37.062 13.266 1 90 450 ARG B C 1
ATOM 9427 O O . ARG B 1 450 ? -18.344 -35.969 13.016 1 90 450 ARG B O 1
ATOM 9434 N N . PRO B 1 451 ? -18.234 -38.094 13.43 1 84.12 451 PRO B N 1
ATOM 9435 C CA . PRO B 1 451 ? -16.781 -38.094 13.555 1 84.12 451 PRO B CA 1
ATOM 9436 C C . PRO B 1 451 ? -16.078 -37.656 12.266 1 84.12 451 PRO B C 1
ATOM 9438 O O . PRO B 1 451 ? -14.914 -37.281 12.289 1 84.12 451 PRO B O 1
ATOM 9441 N N . SER B 1 452 ? -16.844 -37.656 11.141 1 81.94 452 SER B N 1
ATOM 9442 C CA . SER B 1 452 ? -16.219 -37.344 9.859 1 81.94 452 SER B CA 1
ATOM 9443 C C . SER B 1 452 ? -16.047 -35.844 9.688 1 81.94 452 SER B C 1
ATOM 9445 O O . SER B 1 452 ? -15.273 -35.375 8.852 1 81.94 452 SER B O 1
ATOM 9447 N N . PHE B 1 453 ? -16.703 -35.062 10.562 1 85.19 453 PHE B N 1
ATOM 9448 C CA . PHE B 1 453 ? -16.641 -33.625 10.438 1 85.19 453 PHE B CA 1
ATOM 9449 C C . PHE B 1 453 ? -15.492 -33.062 11.266 1 85.19 453 PHE B C 1
ATOM 9451 O O . PHE B 1 453 ? -15.711 -32.344 12.25 1 85.19 453 PHE B O 1
ATOM 9458 N N . THR B 1 454 ? -14.281 -33.281 10.797 1 85.44 454 THR B N 1
ATOM 9459 C CA . THR B 1 454 ? -13.078 -32.938 11.531 1 85.44 454 THR B CA 1
ATOM 9460 C C . THR B 1 454 ? -12.797 -31.438 11.43 1 85.44 454 THR B C 1
ATOM 9462 O O . THR B 1 454 ? -11.977 -30.891 12.172 1 85.44 454 THR B O 1
ATOM 9465 N N . ALA B 1 455 ? -13.586 -30.688 10.57 1 83.88 455 ALA B N 1
ATOM 9466 C CA . ALA B 1 455 ? -13.359 -29.266 10.359 1 83.88 455 ALA B CA 1
ATOM 9467 C C . ALA B 1 455 ? -13.711 -28.453 11.609 1 83.88 455 ALA B C 1
ATOM 9469 O O . ALA B 1 455 ? -13.25 -27.328 11.773 1 83.88 455 ALA B O 1
ATOM 9470 N N . VAL B 1 456 ? -14.383 -29.016 12.531 1 87.25 456 VAL B N 1
ATOM 9471 C CA . VAL B 1 456 ? -14.867 -28.297 13.711 1 87.25 456 VAL B CA 1
ATOM 9472 C C . VAL B 1 456 ? -13.703 -28.031 14.672 1 87.25 456 VAL B C 1
ATOM 9474 O O . VAL B 1 456 ? -13.82 -27.203 15.586 1 87.25 456 VAL B O 1
ATOM 9477 N N . VAL B 1 457 ? -12.531 -28.594 14.43 1 85.38 457 VAL B N 1
ATOM 9478 C CA . VAL B 1 457 ? -11.359 -28.453 15.281 1 85.38 457 VAL B CA 1
ATOM 9479 C C . VAL B 1 457 ? -10.906 -26.984 15.305 1 85.38 457 VAL B C 1
ATOM 9481 O O . VAL B 1 457 ? -10.344 -26.516 16.297 1 85.38 457 VAL B O 1
ATOM 9484 N N . VAL B 1 458 ? -11.281 -26.234 14.227 1 86.81 458 VAL B N 1
ATOM 9485 C CA . VAL B 1 458 ? -10.789 -24.875 14.094 1 86.81 458 VAL B CA 1
ATOM 9486 C C . VAL B 1 458 ? -11.5 -23.969 15.094 1 86.81 458 VAL B C 1
ATOM 9488 O O . VAL B 1 458 ? -11.031 -22.859 15.391 1 86.81 458 VAL B O 1
ATOM 9491 N N . LEU B 1 459 ? -12.523 -24.422 15.719 1 88.5 459 LEU B N 1
ATOM 9492 C CA . LEU B 1 459 ? -13.328 -23.594 16.609 1 88.5 459 LEU B CA 1
ATOM 9493 C C . LEU B 1 459 ? -12.664 -23.469 17.984 1 88.5 459 LEU B C 1
ATOM 9495 O O . LEU B 1 459 ? -12.891 -22.484 18.688 1 88.5 459 LEU B O 1
ATOM 9499 N N . ARG B 1 460 ? -11.789 -24.391 18.406 1 88.44 460 ARG B N 1
ATOM 9500 C CA . ARG B 1 460 ? -11.172 -24.375 19.719 1 88.44 460 ARG B CA 1
ATOM 9501 C C . ARG B 1 460 ? -10.133 -23.266 19.828 1 88.44 460 ARG B C 1
ATOM 9503 O O . ARG B 1 460 ? -10.141 -22.5 20.797 1 88.44 460 ARG B O 1
ATOM 9510 N N . PRO B 1 461 ? -9.328 -23.062 18.797 1 88.62 461 PRO B N 1
ATOM 9511 C CA . PRO B 1 461 ? -8.289 -22.031 18.922 1 88.62 461 PRO B CA 1
ATOM 9512 C C . PRO B 1 461 ? -8.859 -20.609 18.859 1 88.62 461 PRO B C 1
ATOM 9514 O O . PRO B 1 461 ? -8.172 -19.656 19.219 1 88.62 461 PRO B O 1
ATOM 9517 N N . LEU B 1 462 ? -10.039 -20.391 18.453 1 89.44 462 LEU B N 1
ATOM 9518 C CA . LEU B 1 462 ? -10.609 -19.062 18.25 1 89.44 462 LEU B CA 1
ATOM 9519 C C . LEU B 1 462 ? -10.688 -18.312 19.578 1 89.44 462 LEU B C 1
ATOM 9521 O O . LEU B 1 462 ? -10.664 -17.078 19.594 1 89.44 462 LEU B O 1
ATOM 9525 N N . ARG B 1 463 ? -10.734 -19.031 20.719 1 89.38 463 ARG B N 1
ATOM 9526 C CA . ARG B 1 463 ? -10.797 -18.391 22.031 1 89.38 463 ARG B CA 1
ATOM 9527 C C . ARG B 1 463 ? -9.492 -17.688 22.359 1 89.38 463 ARG B C 1
ATOM 9529 O O . ARG B 1 463 ? -9.461 -16.781 23.203 1 89.38 463 ARG B O 1
ATOM 9536 N N . LEU B 1 464 ? -8.453 -18.125 21.719 1 89.44 464 LEU B N 1
ATOM 9537 C CA . LEU B 1 464 ? -7.145 -17.516 21.953 1 89.44 464 LEU B CA 1
ATOM 9538 C C . LEU B 1 464 ? -7.098 -16.094 21.438 1 89.44 464 LEU B C 1
ATOM 9540 O O . LEU B 1 464 ? -6.242 -15.305 21.844 1 89.44 464 LEU B O 1
ATOM 9544 N N . LEU B 1 465 ? -8.016 -15.742 20.578 1 86.88 465 LEU B N 1
ATOM 9545 C CA . LEU B 1 465 ? -8.039 -14.406 20 1 86.88 465 LEU B CA 1
ATOM 9546 C C . LEU B 1 465 ? -8.305 -13.352 21.062 1 86.88 465 LEU B C 1
ATOM 9548 O O . LEU B 1 465 ? -7.961 -12.18 20.875 1 86.88 465 LEU B O 1
ATOM 9552 N N . ARG B 1 466 ? -8.859 -13.773 22.219 1 86.31 466 ARG B N 1
ATOM 9553 C CA . ARG B 1 466 ? -9.117 -12.852 23.312 1 86.31 466 ARG B CA 1
ATOM 9554 C C . ARG B 1 466 ? -7.812 -12.312 23.891 1 86.31 466 ARG B C 1
ATOM 9556 O O . ARG B 1 466 ? -7.789 -11.234 24.484 1 86.31 466 ARG B O 1
ATOM 9563 N N . LEU B 1 467 ? -6.801 -13.07 23.75 1 85.31 467 LEU B N 1
ATOM 9564 C CA . LEU B 1 467 ? -5.512 -12.648 24.297 1 85.31 467 LEU B CA 1
ATOM 9565 C C . LEU B 1 467 ? -5.027 -11.375 23.609 1 85.31 467 LEU B C 1
ATOM 9567 O O . LEU B 1 467 ? -4.258 -10.609 24.188 1 85.31 467 LEU B O 1
ATOM 9571 N N . PHE B 1 468 ? -5.531 -11.188 22.453 1 80.81 468 PHE B N 1
ATOM 9572 C CA . PHE B 1 468 ? -5.074 -10.023 21.688 1 80.81 468 PHE B CA 1
ATOM 9573 C C . PHE B 1 468 ? -5.75 -8.758 22.203 1 80.81 468 PHE B C 1
ATOM 9575 O O . PHE B 1 468 ? -5.328 -7.648 21.859 1 80.81 468 PHE B O 1
ATOM 9582 N N . LYS B 1 469 ? -6.715 -8.898 23.016 1 78.44 469 LYS B N 1
ATOM 9583 C CA . LYS B 1 469 ? -7.355 -7.75 23.656 1 78.44 469 LYS B CA 1
ATOM 9584 C C . LYS B 1 469 ? -6.445 -7.117 24.703 1 78.44 469 LYS B C 1
ATOM 9586 O O . LYS B 1 469 ? -6.609 -5.945 25.047 1 78.44 469 LYS B O 1
ATOM 9591 N N . LEU B 1 470 ? -5.465 -7.887 25.141 1 77.88 470 LEU B N 1
ATOM 9592 C CA . LEU B 1 470 ? -4.59 -7.43 26.219 1 77.88 470 LEU B CA 1
ATOM 9593 C C . LEU B 1 470 ? -3.795 -6.203 25.781 1 77.88 470 LEU B C 1
ATOM 9595 O O . LEU B 1 470 ? -3.582 -5.281 26.578 1 77.88 470 LEU B O 1
ATOM 9599 N N . LYS B 1 471 ? -3.518 -6.215 24.531 1 78.06 471 LYS B N 1
ATOM 9600 C CA . LYS B 1 471 ? -2.736 -5.086 24.047 1 78.06 471 LYS B CA 1
ATOM 9601 C C . LYS B 1 471 ? -3.635 -4.031 23.406 1 78.06 471 LYS B C 1
ATOM 9603 O O . LYS B 1 471 ? -4.52 -4.359 22.609 1 78.06 471 LYS B O 1
ATOM 9608 N N . LYS B 1 472 ? -3.439 -2.793 23.859 1 76.94 472 LYS B N 1
ATOM 9609 C CA . LYS B 1 472 ? -4.238 -1.67 23.375 1 76.94 472 LYS B CA 1
ATOM 9610 C C . LYS B 1 472 ? -4.176 -1.572 21.859 1 76.94 472 LYS B C 1
ATOM 9612 O O . LYS B 1 472 ? -5.188 -1.285 21.203 1 76.94 472 LYS B O 1
ATOM 9617 N N . ARG B 1 473 ? -3.137 -1.95 21.406 1 75.12 473 ARG B N 1
ATOM 9618 C CA . ARG B 1 473 ? -2.947 -1.839 19.969 1 75.12 473 ARG B CA 1
ATOM 9619 C C . ARG B 1 473 ? -3.895 -2.768 19.219 1 75.12 473 ARG B C 1
ATOM 9621 O O . ARG B 1 473 ? -4.449 -2.393 18.188 1 75.12 473 ARG B O 1
ATOM 9628 N N . TYR B 1 474 ? -4.059 -3.979 19.719 1 79.56 474 TYR B N 1
ATOM 9629 C CA . TYR B 1 474 ? -4.938 -4.941 19.062 1 79.56 474 TYR B CA 1
ATOM 9630 C C . TYR B 1 474 ? -6.395 -4.492 19.141 1 79.56 474 TYR B C 1
ATOM 9632 O O . TYR B 1 474 ? -7.172 -4.723 18.219 1 79.56 474 TYR B O 1
ATOM 9640 N N . ARG B 1 475 ? -6.68 -3.855 20.172 1 77.06 475 ARG B N 1
ATOM 9641 C CA . ARG B 1 475 ? -8.031 -3.312 20.297 1 77.06 475 ARG B CA 1
ATOM 9642 C C . ARG B 1 475 ? -8.281 -2.244 19.234 1 77.06 475 ARG B C 1
ATOM 9644 O O . ARG B 1 475 ? -9.375 -2.186 18.656 1 77.06 475 ARG B O 1
ATOM 9651 N N . ASP B 1 476 ? -7.27 -1.518 18.984 1 74.06 476 ASP B N 1
ATOM 9652 C CA . ASP B 1 476 ? -7.379 -0.478 17.969 1 74.06 476 ASP B CA 1
ATOM 9653 C C . ASP B 1 476 ? -7.508 -1.088 16.578 1 74.06 476 ASP B C 1
ATOM 9655 O O . ASP B 1 476 ? -8.266 -0.591 15.742 1 74.06 476 ASP B O 1
ATOM 9659 N N . ILE B 1 477 ? -6.848 -2.117 16.453 1 75.94 477 ILE B N 1
ATOM 9660 C CA . ILE B 1 477 ? -6.875 -2.781 15.156 1 75.94 477 ILE B CA 1
ATOM 9661 C C . ILE B 1 477 ? -8.25 -3.391 14.914 1 75.94 477 ILE B C 1
ATOM 9663 O O . ILE B 1 477 ? -8.82 -3.254 13.828 1 75.94 477 ILE B O 1
ATOM 9667 N N . PHE B 1 478 ? -8.812 -4.043 15.906 1 77.81 478 PHE B N 1
ATOM 9668 C CA . PHE B 1 478 ? -10.117 -4.668 15.766 1 77.81 478 PHE B CA 1
ATOM 9669 C C . PHE B 1 478 ? -11.211 -3.613 15.625 1 77.81 478 PHE B C 1
ATOM 9671 O O . PHE B 1 478 ? -12.172 -3.807 14.883 1 77.81 478 PHE B O 1
ATOM 9678 N N . GLY B 1 479 ? -11.055 -2.518 16.359 1 74.5 479 GLY B N 1
ATOM 9679 C CA . GLY B 1 479 ? -11.992 -1.418 16.219 1 74.5 479 GLY B CA 1
ATOM 9680 C C . GLY B 1 479 ? -11.992 -0.822 14.82 1 74.5 479 GLY B C 1
ATOM 9681 O O . GLY B 1 479 ? -13.055 -0.493 14.273 1 74.5 479 GLY B O 1
ATOM 9682 N N . THR B 1 480 ? -10.852 -0.787 14.312 1 73.12 480 THR B N 1
ATOM 9683 C CA . THR B 1 480 ? -10.711 -0.257 12.961 1 73.12 480 THR B CA 1
ATOM 9684 C C . THR B 1 480 ? -11.312 -1.22 11.938 1 73.12 480 THR B C 1
ATOM 9686 O O . THR B 1 480 ? -11.93 -0.792 10.961 1 73.12 480 THR B O 1
ATOM 9689 N N . LEU B 1 481 ? -11.164 -2.5 12.172 1 78.56 481 LEU B N 1
ATOM 9690 C CA . LEU B 1 481 ? -11.719 -3.502 11.266 1 78.56 481 LEU B CA 1
ATOM 9691 C C . LEU B 1 481 ? -13.234 -3.42 11.234 1 78.56 481 LEU B C 1
ATOM 9693 O O . LEU B 1 481 ? -13.852 -3.588 10.172 1 78.56 481 LEU B O 1
ATOM 9697 N N . VAL B 1 482 ? -13.766 -3.113 12.336 1 77.31 482 VAL B N 1
ATOM 9698 C CA . VAL B 1 482 ? -15.219 -3.006 12.414 1 77.31 482 VAL B CA 1
ATOM 9699 C C . VAL B 1 482 ? -15.68 -1.755 11.672 1 77.31 482 VAL B C 1
ATOM 9701 O O . VAL B 1 482 ? -16.688 -1.782 10.961 1 77.31 482 VAL B O 1
ATOM 9704 N N . LEU B 1 483 ? -14.961 -0.774 11.805 1 73.62 483 LEU B N 1
ATOM 9705 C CA . LEU B 1 483 ? -15.305 0.476 11.133 1 73.62 483 LEU B CA 1
ATOM 9706 C C . LEU B 1 483 ? -15.125 0.345 9.625 1 73.62 483 LEU B C 1
ATOM 9708 O O . LEU B 1 483 ? -15.844 0.988 8.859 1 73.62 483 LEU B O 1
ATOM 9712 N N . LEU B 1 484 ? -14.219 -0.53 9.219 1 77.56 484 LEU B N 1
ATOM 9713 C CA . LEU B 1 484 ? -13.906 -0.708 7.809 1 77.56 484 LEU B CA 1
ATOM 9714 C C . LEU B 1 484 ? -14.805 -1.775 7.184 1 77.56 484 LEU B C 1
ATOM 9716 O O . LEU B 1 484 ? -14.852 -1.909 5.957 1 77.56 484 LEU B O 1
ATOM 9720 N N . SER B 1 485 ? -15.57 -2.473 7.938 1 83.31 485 SER B N 1
ATOM 9721 C CA . SER B 1 485 ? -16.328 -3.629 7.473 1 83.31 485 SER B CA 1
ATOM 9722 C C . SER B 1 485 ? -17.328 -3.238 6.383 1 83.31 485 SER B C 1
ATOM 9724 O O . SER B 1 485 ? -17.484 -3.955 5.391 1 83.31 485 SER B O 1
ATOM 9726 N N . PRO B 1 486 ? -18 -2.086 6.426 1 82 486 PRO B N 1
ATOM 9727 C CA . PRO B 1 486 ? -18.922 -1.743 5.344 1 82 486 PRO B CA 1
ATOM 9728 C C . PRO B 1 486 ? -18.219 -1.517 4.012 1 82 486 PRO B C 1
ATOM 9730 O O . PRO B 1 486 ? -18.734 -1.898 2.957 1 82 486 PRO B O 1
ATOM 9733 N N . LEU B 1 487 ? -17.141 -0.884 4.141 1 81 487 LEU B N 1
ATOM 9734 C CA . LEU B 1 487 ? -16.344 -0.66 2.941 1 81 487 LEU B CA 1
ATOM 9735 C C . LEU B 1 487 ? -15.867 -1.982 2.352 1 81 487 LEU B C 1
ATOM 9737 O O . LEU B 1 487 ? -15.906 -2.178 1.134 1 81 487 LEU B O 1
ATOM 9741 N N . MET B 1 488 ? -15.406 -2.887 3.215 1 84.06 488 MET B N 1
ATOM 9742 C CA . MET B 1 488 ? -14.93 -4.191 2.768 1 84.06 488 MET B CA 1
ATOM 9743 C C . MET B 1 488 ? -16.047 -4.992 2.123 1 84.06 488 MET B C 1
ATOM 9745 O O . MET B 1 488 ? -15.828 -5.699 1.135 1 84.06 488 MET B O 1
ATOM 9749 N N . TRP B 1 489 ? -17.203 -4.848 2.645 1 87.75 489 TRP B N 1
ATOM 9750 C CA . TRP B 1 489 ? -18.359 -5.535 2.074 1 87.75 489 TRP B CA 1
ATOM 9751 C C . TRP B 1 489 ? -18.703 -4.973 0.699 1 87.75 489 TRP B C 1
ATOM 9753 O O . TRP B 1 489 ? -19 -5.727 -0.23 1 87.75 489 TRP B O 1
ATOM 9763 N N . SER B 1 490 ? -18.672 -3.689 0.597 1 88.44 490 SER B N 1
ATOM 9764 C CA . SER B 1 490 ? -18.953 -3.064 -0.692 1 88.44 490 SER B CA 1
ATOM 9765 C C . SER B 1 490 ? -17.922 -3.475 -1.737 1 88.44 490 SER B C 1
ATOM 9767 O O . SER B 1 490 ? -18.266 -3.742 -2.889 1 88.44 490 SER B O 1
ATOM 9769 N N . THR B 1 491 ? -16.734 -3.555 -1.316 1 86.88 491 THR B N 1
ATOM 9770 C CA . THR B 1 491 ? -15.664 -3.963 -2.223 1 86.88 491 THR B CA 1
ATOM 9771 C C . THR B 1 491 ? -15.852 -5.41 -2.664 1 86.88 491 THR B C 1
ATOM 9773 O O . THR B 1 491 ? -15.625 -5.746 -3.828 1 86.88 491 THR B O 1
ATOM 9776 N N . ALA B 1 492 ? -16.234 -6.238 -1.76 1 89.38 492 ALA B N 1
ATOM 9777 C CA . ALA B 1 492 ? -16.469 -7.645 -2.076 1 89.38 492 ALA B CA 1
ATOM 9778 C C . ALA B 1 492 ? -17.562 -7.801 -3.115 1 89.38 492 ALA B C 1
ATOM 9780 O O . ALA B 1 492 ? -17.438 -8.602 -4.047 1 89.38 492 ALA B O 1
ATOM 9781 N N . ILE B 1 493 ? -18.562 -7.004 -3.018 1 92 493 ILE B N 1
ATOM 9782 C CA . ILE B 1 493 ? -19.688 -7.094 -3.951 1 92 493 ILE B CA 1
ATOM 9783 C C . ILE B 1 493 ? -19.25 -6.574 -5.32 1 92 493 ILE B C 1
ATOM 9785 O O . ILE B 1 493 ? -19.625 -7.141 -6.352 1 92 493 ILE B O 1
ATOM 9789 N N . VAL B 1 494 ? -18.516 -5.527 -5.301 1 91.25 494 VAL B N 1
ATOM 9790 C CA . VAL B 1 494 ? -18.016 -4.992 -6.562 1 91.25 494 VAL B CA 1
ATOM 9791 C C . VAL B 1 494 ? -17.141 -6.039 -7.258 1 91.25 494 VAL B C 1
ATOM 9793 O O . VAL B 1 494 ? -17.234 -6.23 -8.477 1 91.25 494 VAL B O 1
ATOM 9796 N N . MET B 1 495 ? -16.297 -6.707 -6.508 1 91.81 495 MET B N 1
ATOM 9797 C CA . MET B 1 495 ? -15.461 -7.762 -7.082 1 91.81 495 MET B CA 1
ATOM 9798 C C . MET B 1 495 ? -16.312 -8.883 -7.645 1 91.81 495 MET B C 1
ATOM 9800 O O . MET B 1 495 ? -16 -9.445 -8.695 1 91.81 495 MET B O 1
ATOM 9804 N N . MET B 1 496 ? -17.391 -9.172 -6.961 1 93.56 496 MET B N 1
ATOM 9805 C CA . MET B 1 496 ? -18.297 -10.211 -7.438 1 93.56 496 MET B CA 1
ATOM 9806 C C . MET B 1 496 ? -18.969 -9.797 -8.742 1 93.56 496 MET B C 1
ATOM 9808 O O . MET B 1 496 ? -19.219 -10.633 -9.609 1 93.56 496 MET B O 1
ATOM 9812 N N . VAL B 1 497 ? -19.25 -8.523 -8.844 1 92.88 497 VAL B N 1
ATOM 9813 C CA . VAL B 1 497 ? -19.859 -7.992 -10.062 1 92.88 497 VAL B CA 1
ATOM 9814 C C . VAL B 1 497 ? -18.859 -8.094 -11.219 1 92.88 497 VAL B C 1
ATOM 9816 O O . VAL B 1 497 ? -19.219 -8.523 -12.32 1 92.88 497 VAL B O 1
ATOM 9819 N N . VAL B 1 498 ? -17.672 -7.77 -10.938 1 94 498 VAL B N 1
ATOM 9820 C CA . VAL B 1 498 ? -16.625 -7.855 -11.961 1 94 498 VAL B CA 1
ATOM 9821 C C . VAL B 1 498 ? -16.438 -9.312 -12.367 1 94 498 VAL B C 1
ATOM 9823 O O . VAL B 1 498 ? -16.312 -9.625 -13.562 1 94 498 VAL B O 1
ATOM 9826 N N . TYR B 1 499 ? -16.422 -10.211 -11.398 1 96.5 499 TYR B N 1
ATOM 9827 C CA . TYR B 1 499 ? -16.281 -11.633 -11.688 1 96.5 499 TYR B CA 1
ATOM 9828 C C . TYR B 1 499 ? -17.438 -12.133 -12.547 1 96.5 499 TYR B C 1
ATOM 9830 O O . TYR B 1 499 ? -17.234 -12.898 -13.484 1 96.5 499 TYR B O 1
ATOM 9838 N N . TYR B 1 500 ? -18.625 -11.68 -12.211 1 96.44 500 TYR B N 1
ATOM 9839 C CA . TYR B 1 500 ? -19.797 -12.102 -12.984 1 96.44 500 TYR B CA 1
ATOM 9840 C C . TYR B 1 500 ? -19.672 -11.625 -14.43 1 96.44 500 TYR B C 1
ATOM 9842 O O . TYR B 1 500 ? -19.938 -12.391 -15.367 1 96.44 500 TYR B O 1
ATOM 9850 N N . PHE B 1 501 ? -19.25 -10.438 -14.617 1 95.62 501 PHE B N 1
ATOM 9851 C CA . PHE B 1 501 ? -19.094 -9.852 -15.938 1 95.62 501 PHE B CA 1
ATOM 9852 C C . PHE B 1 501 ? -18.094 -10.641 -16.766 1 95.62 501 PHE B C 1
ATOM 9854 O O . PHE B 1 501 ? -18.391 -11.086 -17.875 1 95.62 501 PHE B O 1
ATOM 9861 N N . PHE B 1 502 ? -17 -10.922 -16.266 1 97.06 502 PHE B N 1
ATOM 9862 C CA . PHE B 1 502 ? -15.945 -11.609 -17.016 1 97.06 502 PHE B CA 1
ATOM 9863 C C . PHE B 1 502 ? -16.219 -13.109 -17.078 1 97.06 502 PHE B C 1
ATOM 9865 O O . PHE B 1 502 ? -15.789 -13.781 -18.016 1 97.06 502 PHE B O 1
ATOM 9872 N N . ALA B 1 503 ? -16.906 -13.633 -16.047 1 96.88 503 ALA B N 1
ATOM 9873 C CA . ALA B 1 503 ? -17.25 -15.055 -16.078 1 96.88 503 ALA B CA 1
ATOM 9874 C C . ALA B 1 503 ? -18.172 -15.367 -17.25 1 96.88 503 ALA B C 1
ATOM 9876 O O . ALA B 1 503 ? -17.969 -16.344 -17.969 1 96.88 503 ALA B O 1
ATOM 9877 N N . ILE B 1 504 ? -19.172 -14.492 -17.516 1 95.44 504 ILE B N 1
ATOM 9878 C CA . ILE B 1 504 ? -20.125 -14.703 -18.609 1 95.44 504 ILE B CA 1
ATOM 9879 C C . ILE B 1 504 ? -19.406 -14.578 -19.953 1 95.44 504 ILE B C 1
ATOM 9881 O O . ILE B 1 504 ? -19.594 -15.414 -20.844 1 95.44 504 ILE B O 1
ATOM 9885 N N . ILE B 1 505 ? -18.547 -13.602 -20.047 1 95.12 505 ILE B N 1
ATOM 9886 C CA . ILE B 1 505 ? -17.812 -13.414 -21.281 1 95.12 505 ILE B CA 1
ATOM 9887 C C . ILE B 1 505 ? -16.859 -14.594 -21.5 1 95.12 505 ILE B C 1
ATOM 9889 O O . ILE B 1 505 ? -16.734 -15.094 -22.625 1 95.12 505 ILE B O 1
ATOM 9893 N N . GLY B 1 506 ? -16.219 -15.055 -20.484 1 95.5 506 GLY B N 1
ATOM 9894 C CA . GLY B 1 506 ? -15.328 -16.203 -20.594 1 95.5 506 GLY B CA 1
ATOM 9895 C C . GLY B 1 506 ? -16.047 -17.484 -20.969 1 95.5 506 GLY B C 1
ATOM 9896 O O . GLY B 1 506 ? -15.531 -18.281 -21.75 1 95.5 506 GLY B O 1
ATOM 9897 N N . MET B 1 507 ? -17.219 -17.672 -20.406 1 94.25 507 MET B N 1
ATOM 9898 C CA . MET B 1 507 ? -18 -18.859 -20.719 1 94.25 507 MET B CA 1
ATOM 9899 C C . MET B 1 507 ? -18.406 -18.859 -22.203 1 94.25 507 MET B C 1
ATOM 9901 O O . MET B 1 507 ? -18.359 -19.906 -22.859 1 94.25 507 MET B O 1
ATOM 9905 N N . GLU B 1 508 ? -18.75 -17.703 -22.703 1 92.94 508 GLU B N 1
ATOM 9906 C CA . GLU B 1 508 ? -19.172 -17.594 -24.094 1 92.94 508 GLU B CA 1
ATOM 9907 C C . GLU B 1 508 ? -18 -17.797 -25.047 1 92.94 508 GLU B C 1
ATOM 9909 O O . GLU B 1 508 ? -18.141 -18.375 -26.125 1 92.94 508 GLU B O 1
ATOM 9914 N N . LEU B 1 509 ? -16.828 -17.406 -24.609 1 93.25 509 LEU B N 1
ATOM 9915 C CA . LEU B 1 509 ? -15.68 -17.469 -25.484 1 93.25 509 LEU B CA 1
ATOM 9916 C C . LEU B 1 509 ? -14.961 -18.812 -25.359 1 93.25 509 LEU B C 1
ATOM 9918 O O . LEU B 1 509 ? -14.469 -19.359 -26.344 1 93.25 509 LEU B O 1
ATOM 9922 N N . PHE B 1 510 ? -14.891 -19.422 -24.125 1 94.06 510 PHE B N 1
ATOM 9923 C CA . PHE B 1 510 ? -13.914 -20.484 -23.906 1 94.06 510 PHE B CA 1
ATOM 9924 C C . PHE B 1 510 ? -14.594 -21.75 -23.406 1 94.06 510 PHE B C 1
ATOM 9926 O O . PHE B 1 510 ? -13.93 -22.75 -23.156 1 94.06 510 PHE B O 1
ATOM 9933 N N . SER B 1 511 ? -15.883 -21.844 -23.281 1 90.25 511 SER B N 1
ATOM 9934 C CA . SER B 1 511 ? -16.562 -23 -22.688 1 90.25 511 SER B CA 1
ATOM 9935 C C . SER B 1 511 ? -16.391 -24.25 -23.562 1 90.25 511 SER B C 1
ATOM 9937 O O . SER B 1 511 ? -16.422 -25.375 -23.062 1 90.25 511 SER B O 1
ATOM 9939 N N . LYS B 1 512 ? -16.047 -24.109 -24.812 1 88.06 512 LYS B N 1
ATOM 9940 C CA . LYS B 1 512 ? -16 -25.234 -25.75 1 88.06 512 LYS B CA 1
ATOM 9941 C C . LYS B 1 512 ? -14.633 -25.906 -25.734 1 88.06 512 LYS B C 1
ATOM 9943 O O . LYS B 1 512 ? -14.492 -27.031 -26.203 1 88.06 512 LYS B O 1
ATOM 9948 N N . TYR B 1 513 ? -13.695 -25.344 -25.047 1 90.31 513 TYR B N 1
ATOM 9949 C CA . TYR B 1 513 ? -12.336 -25.859 -25.125 1 90.31 513 TYR B CA 1
ATOM 9950 C C . TYR B 1 513 ? -12.016 -26.734 -23.922 1 90.31 513 TYR B C 1
ATOM 9952 O O . TYR B 1 513 ? -12.25 -26.344 -22.781 1 90.31 513 TYR B O 1
ATOM 9960 N N . ASP B 1 514 ? -11.609 -27.938 -24.203 1 87.44 514 ASP B N 1
ATOM 9961 C CA . ASP B 1 514 ? -11.102 -28.844 -23.172 1 87.44 514 ASP B CA 1
ATOM 9962 C C . ASP B 1 514 ? -9.578 -28.781 -23.094 1 87.44 514 ASP B C 1
ATOM 9964 O O . ASP B 1 514 ? -8.883 -29.062 -24.062 1 87.44 514 ASP B O 1
ATOM 9968 N N . LEU B 1 515 ? -9.055 -28.422 -21.969 1 88.25 515 LEU B N 1
ATOM 9969 C CA . LEU B 1 515 ? -7.637 -28.141 -21.812 1 88.25 515 LEU B CA 1
ATOM 9970 C C . LEU B 1 515 ? -6.875 -29.375 -21.375 1 88.25 515 LEU B C 1
ATOM 9972 O O . LEU B 1 515 ? -5.672 -29.312 -21.109 1 88.25 515 LEU B O 1
ATOM 9976 N N . ARG B 1 516 ? -7.508 -30.656 -21.422 1 83.31 516 ARG B N 1
ATOM 9977 C CA . ARG B 1 516 ? -6.816 -31.891 -21.062 1 83.31 516 ARG B CA 1
ATOM 9978 C C . ARG B 1 516 ? -5.801 -32.281 -22.125 1 83.31 516 ARG B C 1
ATOM 9980 O O . ARG B 1 516 ? -6.145 -32.406 -23.312 1 83.31 516 ARG B O 1
ATOM 9987 N N . ASN B 1 517 ? -4.434 -32.25 -21.578 1 83.69 517 ASN B N 1
ATOM 9988 C CA . ASN B 1 517 ? -3.312 -32.625 -22.438 1 83.69 517 ASN B CA 1
ATOM 9989 C C . ASN B 1 517 ? -3.168 -31.672 -23.625 1 83.69 517 ASN B C 1
ATOM 9991 O O . ASN B 1 517 ? -2.898 -32.094 -24.75 1 83.69 517 ASN B O 1
ATOM 9995 N N . CYS B 1 518 ? -3.346 -30.531 -23.297 1 85.81 518 CYS B N 1
ATOM 9996 C CA . CYS B 1 518 ? -3.213 -29.516 -24.344 1 85.81 518 CYS B CA 1
ATOM 9997 C C . CYS B 1 518 ? -1.819 -28.891 -24.328 1 85.81 518 CYS B C 1
ATOM 9999 O O . CYS B 1 518 ? -0.942 -29.359 -23.578 1 85.81 518 CYS B O 1
ATOM 10001 N N . CYS B 1 519 ? -1.565 -27.891 -25.219 1 83.5 519 CYS B N 1
ATOM 10002 C CA . CYS B 1 519 ? -0.396 -27.016 -25.266 1 83.5 519 CYS B CA 1
ATOM 10003 C C . CYS B 1 519 ? 0.873 -27.828 -25.531 1 83.5 519 CYS B C 1
ATOM 10005 O O . CYS B 1 519 ? 1.868 -27.672 -24.812 1 83.5 519 CYS B O 1
ATOM 10007 N N . ILE B 1 520 ? 0.816 -28.609 -26.438 1 82 520 ILE B N 1
ATOM 10008 C CA . ILE B 1 520 ? 1.975 -29.422 -26.781 1 82 520 ILE B CA 1
ATOM 10009 C C . ILE B 1 520 ? 3.086 -28.531 -27.344 1 82 520 ILE B C 1
ATOM 10011 O O . ILE B 1 520 ? 2.832 -27.656 -28.172 1 82 520 ILE B O 1
ATOM 10015 N N . ASN B 1 521 ? 4.355 -28.531 -26.906 1 76 521 ASN B N 1
ATOM 10016 C CA . ASN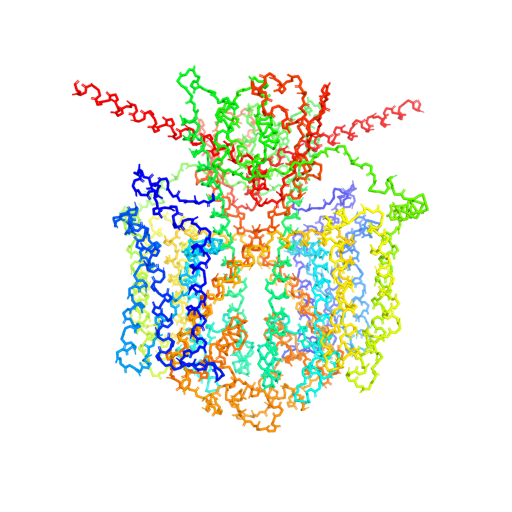 B 1 521 ? 5.539 -27.812 -27.375 1 76 521 ASN B CA 1
ATOM 10017 C C . ASN B 1 521 ? 5.582 -26.391 -26.828 1 76 521 ASN B C 1
ATOM 10019 O O . ASN B 1 521 ? 6.098 -25.484 -27.484 1 76 521 ASN B O 1
ATOM 10023 N N . THR B 1 522 ? 4.816 -26.203 -25.781 1 80.06 522 THR B N 1
ATOM 10024 C CA . THR B 1 522 ? 4.875 -24.891 -25.125 1 80.06 522 THR B CA 1
ATOM 10025 C C . THR B 1 522 ? 5.5 -25.016 -23.734 1 80.06 522 THR B C 1
ATOM 10027 O O . THR B 1 522 ? 5.793 -26.125 -23.281 1 80.06 522 THR B O 1
ATOM 10030 N N . THR B 1 523 ? 5.832 -23.875 -23.109 1 75.75 523 THR B N 1
ATOM 10031 C CA . THR B 1 523 ? 6.469 -23.859 -21.797 1 75.75 523 THR B CA 1
ATOM 10032 C C . THR B 1 523 ? 5.496 -24.328 -20.703 1 75.75 523 THR B C 1
ATOM 10034 O O . THR B 1 523 ? 5.91 -24.656 -19.594 1 75.75 523 THR B O 1
ATOM 10037 N N . VAL B 1 524 ? 4.145 -24.484 -21.062 1 82.94 524 VAL B N 1
ATOM 10038 C CA . VAL B 1 524 ? 3.162 -24.781 -20.031 1 82.94 524 VAL B CA 1
ATOM 10039 C C . VAL B 1 524 ? 2.615 -26.188 -20.219 1 82.94 524 VAL B C 1
ATOM 10041 O O . VAL B 1 524 ? 1.664 -26.594 -19.547 1 82.94 524 VAL B O 1
ATOM 10044 N N . GLN B 1 525 ? 3.186 -27.078 -21.031 1 81.62 525 GLN B N 1
ATOM 10045 C CA . GLN B 1 525 ? 2.701 -28.406 -21.359 1 81.62 525 GLN B CA 1
ATOM 10046 C C . GLN B 1 525 ? 2.623 -29.297 -20.125 1 81.62 525 GLN B C 1
ATOM 10048 O O . GLN B 1 525 ? 1.652 -30.031 -19.938 1 81.62 525 GLN B O 1
ATOM 10053 N N . ASN B 1 526 ? 3.561 -29.094 -19.188 1 77.81 526 ASN B N 1
ATOM 10054 C CA . ASN B 1 526 ? 3.658 -29.984 -18.031 1 77.81 526 ASN B CA 1
ATOM 10055 C C . ASN B 1 526 ? 2.527 -29.734 -17.031 1 77.81 526 ASN B C 1
ATOM 10057 O O . ASN B 1 526 ? 2.166 -30.625 -16.266 1 77.81 526 ASN B O 1
ATOM 10061 N N . PHE B 1 527 ? 1.952 -28.578 -17.078 1 83.81 527 PHE B N 1
ATOM 10062 C CA . PHE B 1 527 ? 0.909 -28.234 -16.125 1 83.81 527 PHE B CA 1
ATOM 10063 C C . PHE B 1 527 ? -0.422 -28.859 -16.516 1 83.81 527 PHE B C 1
ATOM 10065 O O . PHE B 1 527 ? -1.334 -28.953 -15.695 1 83.81 527 PHE B O 1
ATOM 10072 N N . TYR B 1 528 ? -0.58 -29.297 -17.781 1 86 528 TYR B N 1
ATOM 10073 C CA . TYR B 1 528 ? -1.86 -29.797 -18.281 1 86 528 TYR B CA 1
ATOM 10074 C C . TYR B 1 528 ? -1.773 -31.266 -18.641 1 86 528 TYR B C 1
ATOM 10076 O O . TYR B 1 528 ? -2.67 -31.812 -19.297 1 86 528 TYR B O 1
ATOM 10084 N N . HIS B 1 529 ? -0.676 -31.891 -18.219 1 80.06 529 HIS B N 1
ATOM 10085 C CA . HIS B 1 529 ? -0.543 -33.312 -18.469 1 80.06 529 HIS B CA 1
ATOM 10086 C C . HIS B 1 529 ? -1.487 -34.125 -17.578 1 80.06 529 HIS B C 1
ATOM 10088 O O . HIS B 1 529 ? -1.498 -33.938 -16.359 1 80.06 529 HIS B O 1
ATOM 10094 N N . TYR B 1 530 ? -2.404 -34.844 -18.156 1 74 530 TYR B N 1
ATOM 10095 C CA . TYR B 1 530 ? -3.393 -35.625 -17.422 1 74 530 TYR B CA 1
ATOM 10096 C C . TYR B 1 530 ? -2.914 -37.062 -17.219 1 74 530 TYR B C 1
ATOM 10098 O O . TYR B 1 530 ? -2.506 -37.719 -18.172 1 74 530 TYR B O 1
ATOM 10106 N N . SER B 1 531 ? -2.441 -37.438 -16.078 1 65.31 531 SER B N 1
ATOM 10107 C CA . SER B 1 531 ? -2.203 -38.844 -15.773 1 65.31 531 SER B CA 1
ATOM 10108 C C . SER B 1 531 ? -3.102 -39.344 -14.641 1 65.31 531 SER B C 1
ATOM 10110 O O . SER B 1 531 ? -3.354 -38.594 -13.68 1 65.31 531 SER B O 1
ATOM 10112 N N . GLU B 1 532 ? -4.023 -40.375 -14.812 1 56.47 532 GLU B N 1
ATOM 10113 C CA . GLU B 1 532 ? -4.902 -40.906 -13.781 1 56.47 532 GLU B CA 1
ATOM 10114 C C . GLU B 1 532 ? -4.168 -41.094 -12.461 1 56.47 532 GLU B C 1
ATOM 10116 O O . GLU B 1 532 ? -4.75 -40.906 -11.391 1 56.47 532 GLU B O 1
ATOM 10121 N N . ASP B 1 533 ? -3.074 -41.75 -12.422 1 50.94 533 ASP B N 1
ATOM 10122 C CA . ASP B 1 533 ? -2.385 -42.125 -11.195 1 50.94 533 ASP B CA 1
ATOM 10123 C C . ASP B 1 533 ? -1.437 -41.031 -10.734 1 50.94 533 ASP B C 1
ATOM 10125 O O . ASP B 1 533 ? -0.659 -41.219 -9.797 1 50.94 533 ASP B O 1
ATOM 10129 N N . SER B 1 534 ? -1.104 -40 -11.523 1 50.69 534 SER B N 1
ATOM 10130 C CA . SER B 1 534 ? 0.174 -39.312 -11.352 1 50.69 534 SER B CA 1
ATOM 10131 C C . SER B 1 534 ? 0.075 -38.219 -10.289 1 50.69 534 SER B C 1
ATOM 10133 O O . SER B 1 534 ? -0.95 -37.531 -10.18 1 50.69 534 SER B O 1
ATOM 10135 N N . THR B 1 535 ? 0.655 -38.312 -9.234 1 52 535 THR B N 1
ATOM 10136 C CA . THR B 1 535 ? 1.059 -37.406 -8.156 1 52 535 THR B CA 1
ATOM 10137 C C . THR B 1 535 ? 1.489 -36.062 -8.719 1 52 535 THR B C 1
ATOM 10139 O O . THR B 1 535 ? 1.835 -35.156 -7.961 1 52 535 THR B O 1
ATOM 10142 N N . ALA B 1 536 ? 1.524 -35.812 -10.156 1 54.81 536 ALA B N 1
ATOM 10143 C CA . ALA B 1 536 ? 2.293 -34.719 -10.711 1 54.81 536 ALA B CA 1
ATOM 10144 C C . ALA B 1 536 ? 1.459 -33.438 -10.742 1 54.81 536 ALA B C 1
ATOM 10146 O O . ALA B 1 536 ? 0.239 -33.469 -10.57 1 54.81 536 ALA B O 1
ATOM 10147 N N . ILE B 1 537 ? 2.021 -32.188 -10.828 1 60.12 537 ILE B N 1
ATOM 10148 C CA . ILE B 1 537 ? 1.626 -30.766 -10.914 1 60.12 537 ILE B CA 1
ATOM 10149 C C . ILE B 1 537 ? 0.592 -30.594 -12.023 1 60.12 537 ILE B C 1
ATOM 10151 O O . ILE B 1 537 ? -0.077 -29.562 -12.102 1 60.12 537 ILE B O 1
ATOM 10155 N N . GLY B 1 538 ? -0.229 -31.594 -12.445 1 68.56 538 GLY B N 1
ATOM 10156 C CA . GLY B 1 538 ? -0.979 -31.469 -13.688 1 68.56 538 GLY B CA 1
ATOM 10157 C C . GLY B 1 538 ? -2.465 -31.25 -13.469 1 68.56 538 GLY B C 1
ATOM 10158 O O . GLY B 1 538 ? -3.293 -31.891 -14.125 1 68.56 538 GLY B O 1
ATOM 10159 N N . TYR B 1 539 ? -2.99 -30.312 -12.562 1 83.38 539 TYR B N 1
ATOM 10160 C CA . TYR B 1 539 ? -4.422 -30.188 -12.32 1 83.38 539 TYR B CA 1
ATOM 10161 C C . TYR B 1 539 ? -4.949 -28.859 -12.883 1 83.38 539 TYR B C 1
ATOM 10163 O O . TYR B 1 539 ? -6.098 -28.484 -12.633 1 83.38 539 TYR B O 1
ATOM 10171 N N . TYR B 1 540 ? -4.227 -28.266 -13.82 1 90.19 540 TYR B N 1
ATOM 10172 C CA . TYR B 1 540 ? -4.625 -26.938 -14.281 1 90.19 540 TYR B CA 1
ATOM 10173 C C . TYR B 1 540 ? -5.781 -27.031 -15.266 1 90.19 540 TYR B C 1
ATOM 10175 O O . TYR B 1 540 ? -6.41 -26.031 -15.594 1 90.19 540 TYR B O 1
ATOM 10183 N N . TYR B 1 541 ? -6.137 -28.312 -15.758 1 89 541 TYR B N 1
ATOM 10184 C CA . TYR B 1 541 ? -7.266 -28.5 -16.656 1 89 541 TYR B CA 1
ATOM 10185 C C . TYR B 1 541 ? -8.586 -28.219 -15.953 1 89 541 TYR B C 1
ATOM 10187 O O . TYR B 1 541 ? -9.609 -27.984 -16.609 1 89 541 TYR B O 1
ATOM 10195 N N . LEU B 1 542 ? -8.555 -28.172 -14.602 1 90.62 542 LEU B N 1
ATOM 10196 C CA . LEU B 1 542 ? -9.758 -27.906 -13.828 1 90.62 542 LEU B CA 1
ATOM 10197 C C . LEU B 1 542 ? -10.102 -26.422 -13.836 1 90.62 542 LEU B C 1
ATOM 10199 O O . LEU B 1 542 ? -11.227 -26.031 -13.508 1 90.62 542 LEU B O 1
ATOM 10203 N N . ASN B 1 543 ? -9.148 -25.562 -14.188 1 91.88 543 ASN B N 1
ATOM 10204 C CA . ASN B 1 543 ? -9.383 -24.125 -14.328 1 91.88 543 ASN B CA 1
ATOM 10205 C C . ASN B 1 543 ? -9.961 -23.781 -15.703 1 91.88 543 ASN B C 1
ATOM 10207 O O . ASN B 1 543 ? -9.219 -23.453 -16.625 1 91.88 543 ASN B O 1
ATOM 10211 N N . SER B 1 544 ? -11.258 -23.922 -15.82 1 91.31 544 SER B N 1
ATOM 10212 C CA . SER B 1 544 ? -11.945 -23.719 -17.094 1 91.31 544 SER B CA 1
ATOM 10213 C C . SER B 1 544 ? -13.148 -22.797 -16.922 1 91.31 544 SER B C 1
ATOM 10215 O O . SER B 1 544 ? -13.414 -22.312 -15.828 1 91.31 544 SER B O 1
ATOM 10217 N N . PHE B 1 545 ? -13.688 -22.438 -18.016 1 94.69 545 PHE B N 1
ATOM 10218 C CA . PHE B 1 545 ? -14.867 -21.578 -18.062 1 94.69 545 PHE B CA 1
ATOM 10219 C C . PHE B 1 545 ? -16.094 -22.375 -18.469 1 94.69 545 PHE B C 1
ATOM 10221 O O . PHE B 1 545 ? -16.891 -21.906 -19.297 1 94.69 545 PHE B O 1
ATOM 10228 N N . THR B 1 546 ? -16.266 -23.594 -17.875 1 91.56 546 THR B N 1
ATOM 10229 C CA . THR B 1 546 ? -17.344 -24.5 -18.266 1 91.56 546 THR B CA 1
ATOM 10230 C C . THR B 1 546 ? -18.656 -24.078 -17.641 1 91.56 546 THR B C 1
ATOM 10232 O O . THR B 1 546 ? -19.719 -24.234 -18.234 1 91.56 546 THR B O 1
ATOM 10235 N N . ASP B 1 547 ? -18.578 -23.641 -16.438 1 91.94 547 ASP B N 1
ATOM 10236 C CA . ASP B 1 547 ? -19.75 -23.188 -15.719 1 91.94 547 ASP B CA 1
ATOM 10237 C C . ASP B 1 547 ? -19.453 -21.922 -14.906 1 91.94 547 ASP B C 1
ATOM 10239 O O . ASP B 1 547 ? -18.297 -21.484 -14.844 1 91.94 547 ASP B O 1
ATOM 10243 N N . LEU B 1 548 ? -20.516 -21.375 -14.422 1 93 548 LEU B N 1
ATOM 10244 C CA . LEU B 1 548 ? -20.391 -20.094 -13.727 1 93 548 LEU B CA 1
ATOM 10245 C C . LEU B 1 548 ? -19.562 -20.25 -12.453 1 93 548 LEU B C 1
ATOM 10247 O O . LEU B 1 548 ? -18.688 -19.422 -12.164 1 93 548 LEU B O 1
ATOM 10251 N N . LEU B 1 549 ? -19.75 -21.297 -11.703 1 92.56 549 LEU B N 1
ATOM 10252 C CA . LEU B 1 549 ? -19.047 -21.5 -10.445 1 92.56 549 LEU B CA 1
ATOM 10253 C C . LEU B 1 549 ? -17.562 -21.781 -10.703 1 92.56 549 LEU B C 1
ATOM 10255 O O . LEU B 1 549 ? -16.688 -21.234 -10.023 1 92.56 549 LEU B O 1
ATOM 10259 N N . THR B 1 550 ? -17.312 -22.656 -11.703 1 94.06 550 THR B N 1
ATOM 10260 C CA . THR B 1 550 ? -15.922 -22.969 -12.062 1 94.06 550 THR B CA 1
ATOM 10261 C C . THR B 1 550 ? -15.227 -21.734 -12.633 1 94.06 550 THR B C 1
ATOM 10263 O O . THR B 1 550 ? -14.055 -21.5 -12.359 1 94.06 550 THR B O 1
ATOM 10266 N N . SER B 1 551 ? -16.016 -20.969 -13.367 1 95.5 551 SER B N 1
ATOM 10267 C CA . SER B 1 551 ? -15.453 -19.719 -13.898 1 95.5 551 SER B CA 1
ATOM 10268 C C . SER B 1 551 ? -15.117 -18.75 -12.773 1 95.5 551 SER B C 1
ATOM 10270 O O . SER B 1 551 ? -14.109 -18.031 -12.844 1 95.5 551 SER B O 1
ATOM 10272 N N . GLY B 1 552 ? -15.992 -18.734 -11.773 1 95.25 552 GLY B N 1
ATOM 10273 C CA . GLY B 1 552 ? -15.727 -17.875 -10.633 1 95.25 552 GLY B CA 1
ATOM 10274 C C . GLY B 1 552 ? -14.445 -18.219 -9.906 1 95.25 552 GLY B C 1
ATOM 10275 O O . GLY B 1 552 ? -13.664 -17.344 -9.547 1 95.25 552 GLY B O 1
ATOM 10276 N N . VAL B 1 553 ? -14.203 -19.484 -9.766 1 96 553 VAL B N 1
ATOM 10277 C CA . VAL B 1 553 ? -12.984 -19.922 -9.086 1 96 553 VAL B CA 1
ATOM 10278 C C . VAL B 1 553 ? -11.773 -19.641 -9.961 1 96 553 VAL B C 1
ATOM 10280 O O . VAL B 1 553 ? -10.727 -19.203 -9.461 1 96 553 VAL B O 1
ATOM 10283 N N . THR B 1 554 ? -11.938 -19.812 -11.234 1 96.56 554 THR B N 1
ATOM 10284 C CA . THR B 1 554 ? -10.852 -19.531 -12.172 1 96.56 554 THR B CA 1
ATOM 10285 C C . THR B 1 554 ? -10.508 -18.047 -12.156 1 96.56 554 THR B C 1
ATOM 10287 O O . THR B 1 554 ? -9.328 -17.688 -12.164 1 96.56 554 THR B O 1
ATOM 10290 N N . LEU B 1 555 ? -11.508 -17.266 -12.141 1 97.19 555 LEU B N 1
ATOM 10291 C CA . LEU B 1 555 ? -11.273 -15.82 -12.117 1 97.19 555 LEU B CA 1
ATOM 10292 C C . LEU B 1 555 ? -10.641 -15.391 -10.797 1 97.19 555 LEU B C 1
ATOM 10294 O O . LEU B 1 555 ? -9.836 -14.461 -10.766 1 97.19 555 LEU B O 1
ATOM 10298 N N . PHE B 1 556 ? -11 -16.047 -9.734 1 96 556 PHE B N 1
ATOM 10299 C CA . PHE B 1 556 ? -10.336 -15.766 -8.461 1 96 556 PHE B CA 1
ATOM 10300 C C . PHE B 1 556 ? -8.859 -16.109 -8.531 1 96 556 PHE B C 1
ATOM 10302 O O . PHE B 1 556 ? -8.016 -15.375 -8.016 1 96 556 PHE B O 1
ATOM 10309 N N . GLU B 1 557 ? -8.594 -17.219 -9.156 1 96.12 557 GLU B N 1
ATOM 10310 C CA . GLU B 1 557 ? -7.199 -17.609 -9.352 1 96.12 557 GLU B CA 1
ATOM 10311 C C . GLU B 1 557 ? -6.438 -16.562 -10.164 1 96.12 557 GLU B C 1
ATOM 10313 O O . GLU B 1 557 ? -5.277 -16.266 -9.875 1 96.12 557 GLU B O 1
ATOM 10318 N N . LEU B 1 558 ? -7.129 -16.031 -11.117 1 96.38 558 LEU B N 1
ATOM 10319 C CA . LEU B 1 558 ? -6.5 -15.031 -11.961 1 96.38 558 LEU B CA 1
ATOM 10320 C C . LEU B 1 558 ? -6.27 -13.734 -11.188 1 96.38 558 LEU B C 1
ATOM 10322 O O . LEU B 1 558 ? -5.316 -13.008 -11.453 1 96.38 558 LEU B O 1
ATOM 10326 N N . THR B 1 559 ? -7.113 -13.484 -10.242 1 94.62 559 THR B N 1
ATOM 10327 C CA . THR B 1 559 ? -6.992 -12.281 -9.438 1 94.62 559 THR B CA 1
ATOM 10328 C C . THR B 1 559 ? -5.777 -12.359 -8.516 1 94.62 559 THR B C 1
ATOM 10330 O O . THR B 1 559 ? -5.133 -11.352 -8.234 1 94.62 559 THR B O 1
ATOM 10333 N N . VAL B 1 560 ? -5.398 -13.539 -8.023 1 93.25 560 VAL B N 1
ATOM 10334 C CA . VAL B 1 560 ? -4.238 -13.742 -7.164 1 93.25 560 VAL B CA 1
ATOM 10335 C C . VAL B 1 560 ? -2.957 -13.578 -7.977 1 93.25 560 VAL B C 1
ATOM 10337 O O . VAL B 1 560 ? -1.896 -13.273 -7.422 1 93.25 560 VAL B O 1
ATOM 10340 N N . VAL B 1 561 ? -3.021 -13.602 -9.258 1 90.38 561 VAL B N 1
ATOM 10341 C CA . VAL B 1 561 ? -2.066 -13.211 -10.289 1 90.38 561 VAL B CA 1
ATOM 10342 C C . VAL B 1 561 ? -0.957 -14.258 -10.391 1 90.38 561 VAL B C 1
ATOM 10344 O O . VAL B 1 561 ? -0.29 -14.367 -11.422 1 90.38 561 VAL B O 1
ATOM 10347 N N . ASN B 1 562 ? -0.787 -15.164 -9.312 1 90.94 562 ASN B N 1
ATOM 10348 C CA . ASN B 1 562 ? 0.274 -16.156 -9.445 1 90.94 562 ASN B CA 1
ATOM 10349 C C . ASN B 1 562 ? -0.046 -17.172 -10.539 1 90.94 562 ASN B C 1
ATOM 10351 O O . ASN B 1 562 ? -1.153 -17.719 -10.586 1 90.94 562 ASN B O 1
ATOM 10355 N N . ASN B 1 563 ? 0.762 -17.453 -11.469 1 90.81 563 ASN B N 1
ATOM 10356 C CA . ASN B 1 563 ? 0.683 -18.438 -12.539 1 90.81 563 ASN B CA 1
ATOM 10357 C C . ASN B 1 563 ? -0.509 -18.172 -13.453 1 90.81 563 ASN B C 1
ATOM 10359 O O . ASN B 1 563 ? -1.062 -19.094 -14.047 1 90.81 563 ASN B O 1
ATOM 10363 N N . TRP B 1 564 ? -0.966 -16.875 -13.469 1 93.5 564 TRP B N 1
ATOM 10364 C CA . TRP B 1 564 ? -2.098 -16.547 -14.328 1 93.5 564 TRP B CA 1
ATOM 10365 C C . TRP B 1 564 ? -1.721 -16.672 -15.805 1 93.5 564 TRP B C 1
ATOM 10367 O O . TRP B 1 564 ? -2.572 -16.969 -16.641 1 93.5 564 TRP B O 1
ATOM 10377 N N . PHE B 1 565 ? -0.4 -16.562 -16.078 1 93.44 565 PHE B N 1
ATOM 10378 C CA . PHE B 1 565 ? 0.05 -16.625 -17.453 1 93.44 565 PHE B CA 1
ATOM 10379 C C . PHE B 1 565 ? -0.028 -18.062 -17.984 1 93.44 565 PHE B C 1
ATOM 10381 O O . PHE B 1 565 ? -0.111 -18.266 -19.203 1 93.44 565 PHE B O 1
ATOM 10388 N N . ILE B 1 566 ? -0.012 -19.062 -17.078 1 92.88 566 ILE B N 1
ATOM 10389 C CA . ILE B 1 566 ? -0.133 -20.453 -17.484 1 92.88 566 ILE B CA 1
ATOM 10390 C C . ILE B 1 566 ? -1.522 -20.703 -18.062 1 92.88 566 ILE B C 1
ATOM 10392 O O . ILE B 1 566 ? -1.659 -21.328 -19.125 1 92.88 566 ILE B O 1
ATOM 10396 N N . ILE B 1 567 ? -2.52 -20.141 -17.422 1 94.31 567 ILE B N 1
ATOM 10397 C CA . ILE B 1 567 ? -3.893 -20.281 -17.906 1 94.31 567 ILE B CA 1
ATOM 10398 C C . ILE B 1 567 ? -4.078 -19.484 -19.188 1 94.31 567 ILE B C 1
ATOM 10400 O O . ILE B 1 567 ? -4.688 -19.969 -20.141 1 94.31 567 ILE B O 1
ATOM 10404 N N . MET B 1 568 ? -3.535 -18.297 -19.25 1 95.19 568 MET B N 1
ATOM 10405 C CA . MET B 1 568 ? -3.635 -17.453 -20.438 1 95.19 568 MET B CA 1
ATOM 10406 C C . MET B 1 568 ? -2.986 -18.109 -21.641 1 95.19 568 MET B C 1
ATOM 10408 O O . MET B 1 568 ? -3.578 -18.156 -22.719 1 95.19 568 MET B O 1
ATOM 10412 N N . ASP B 1 569 ? -1.813 -18.719 -21.469 1 93.12 569 ASP B N 1
ATOM 10413 C CA . ASP B 1 569 ? -1.079 -19.297 -22.578 1 93.12 569 ASP B CA 1
ATOM 10414 C C . ASP B 1 569 ? -1.737 -20.594 -23.047 1 93.12 569 ASP B C 1
ATOM 10416 O O . ASP B 1 569 ? -1.65 -20.953 -24.219 1 93.12 569 ASP B O 1
ATOM 10420 N N . ALA B 1 570 ? -2.34 -21.328 -22.094 1 93.25 570 ALA B N 1
ATOM 10421 C CA . ALA B 1 570 ? -3.072 -22.531 -22.5 1 93.25 570 ALA B CA 1
ATOM 10422 C C . ALA B 1 570 ? -4.223 -22.188 -23.438 1 93.25 570 ALA B C 1
ATOM 10424 O O . ALA B 1 570 ? -4.383 -22.812 -24.484 1 93.25 570 ALA B O 1
ATOM 10425 N N . PHE B 1 571 ? -4.98 -21.156 -23.078 1 94.31 571 PHE B N 1
ATOM 10426 C CA . PHE B 1 571 ? -6.09 -20.75 -23.922 1 94.31 571 PHE B CA 1
ATOM 10427 C C . PHE B 1 571 ? -5.578 -20.094 -25.203 1 94.31 571 PHE B C 1
ATOM 10429 O O . PHE B 1 571 ? -6.215 -20.203 -26.25 1 94.31 571 PHE B O 1
ATOM 10436 N N . ALA B 1 572 ? -4.434 -19.438 -25.141 1 93.75 572 ALA B N 1
ATOM 10437 C CA . ALA B 1 572 ? -3.85 -18.844 -26.328 1 93.75 572 ALA B CA 1
ATOM 10438 C C . ALA B 1 572 ? -3.428 -19.906 -27.344 1 93.75 572 ALA B C 1
ATOM 10440 O O . ALA B 1 572 ? -3.502 -19.703 -28.547 1 93.75 572 ALA B O 1
ATOM 10441 N N . SER B 1 573 ? -2.959 -21.047 -26.859 1 91.44 573 SER B N 1
ATOM 10442 C CA . SER B 1 573 ? -2.543 -22.141 -27.719 1 91.44 573 SER B CA 1
ATOM 10443 C C . SER B 1 573 ? -3.746 -22.844 -28.344 1 91.44 573 SER B C 1
ATOM 10445 O O . SER B 1 573 ? -3.713 -23.234 -29.516 1 91.44 573 SER B O 1
ATOM 10447 N N . GLU B 1 574 ? -4.824 -22.953 -27.578 1 91.75 574 GLU B N 1
ATOM 10448 C CA . GLU B 1 574 ? -5.977 -23.719 -28.047 1 91.75 574 GLU B CA 1
ATOM 10449 C C . GLU B 1 574 ? -6.969 -22.828 -28.797 1 91.75 574 GLU B C 1
ATOM 10451 O O . GLU B 1 574 ? -7.496 -23.219 -29.844 1 91.75 574 GLU B O 1
ATOM 10456 N N . ALA B 1 575 ? -7.289 -21.719 -28.297 1 91.94 575 ALA B N 1
ATOM 10457 C CA . ALA B 1 575 ? -8.281 -20.828 -28.891 1 91.94 575 ALA B CA 1
ATOM 10458 C C . ALA B 1 575 ? -7.633 -19.844 -29.859 1 91.94 575 ALA B C 1
ATOM 10460 O O . ALA B 1 575 ? -8.258 -19.406 -30.828 1 91.94 575 ALA B O 1
ATOM 10461 N N . GLY B 1 576 ? -6.402 -19.453 -29.625 1 91.44 576 GLY B N 1
ATOM 10462 C CA . GLY B 1 576 ? -5.719 -18.469 -30.453 1 91.44 576 GLY B CA 1
ATOM 10463 C C . GLY B 1 576 ? -5.074 -17.344 -29.656 1 91.44 576 GLY B C 1
ATOM 10464 O O . GLY B 1 576 ? -5.465 -17.094 -28.516 1 91.44 576 GLY B O 1
ATOM 10465 N N . PRO B 1 577 ? -4.113 -16.688 -30.234 1 92 577 PRO B N 1
ATOM 10466 C CA . PRO B 1 577 ? -3.357 -15.656 -29.531 1 92 577 PRO B CA 1
ATOM 10467 C C . PRO B 1 577 ? -4.219 -14.461 -29.141 1 92 577 PRO B C 1
ATOM 10469 O O . PRO B 1 577 ? -3.877 -13.719 -28.219 1 92 577 PRO B O 1
ATOM 10472 N N . TRP B 1 578 ? -5.363 -14.32 -29.719 1 93 578 TRP B N 1
ATOM 10473 C CA . TRP B 1 578 ? -6.238 -13.195 -29.391 1 93 578 TRP B CA 1
ATOM 10474 C C . TRP B 1 578 ? -6.812 -13.352 -28 1 93 578 TRP B C 1
ATOM 10476 O O . TRP B 1 578 ? -7.219 -12.367 -27.375 1 93 578 TRP B O 1
ATOM 10486 N N . SER B 1 579 ? -6.887 -14.578 -27.5 1 95.38 579 SER B N 1
ATOM 10487 C CA . SER B 1 579 ? -7.461 -14.836 -26.188 1 95.38 579 SER B CA 1
ATOM 10488 C C . SER B 1 579 ? -6.648 -14.164 -25.094 1 95.38 579 SER B C 1
ATOM 10490 O O . SER B 1 579 ? -7.156 -13.945 -23.984 1 95.38 579 SER B O 1
ATOM 10492 N N . ARG B 1 580 ? -5.383 -13.789 -25.406 1 96.19 580 ARG B N 1
ATOM 10493 C CA . ARG B 1 580 ? -4.531 -13.133 -24.422 1 96.19 580 ARG B CA 1
ATOM 10494 C C . ARG B 1 580 ? -5.098 -11.773 -24.016 1 96.19 580 ARG B C 1
ATOM 10496 O O . ARG B 1 580 ? -4.895 -11.312 -22.906 1 96.19 580 ARG B O 1
ATOM 10503 N N . ILE B 1 581 ? -5.852 -11.195 -24.891 1 96.06 581 ILE B N 1
ATOM 10504 C CA . ILE B 1 581 ? -6.422 -9.883 -24.625 1 96.06 581 ILE B CA 1
ATOM 10505 C C . ILE B 1 581 ? -7.438 -9.977 -23.484 1 96.06 581 ILE B C 1
ATOM 10507 O O . ILE B 1 581 ? -7.531 -9.078 -22.656 1 96.06 581 ILE B O 1
ATOM 10511 N N . PHE B 1 582 ? -8.219 -11.062 -23.469 1 96.88 582 PHE B N 1
ATOM 10512 C CA . PHE B 1 582 ? -9.203 -11.281 -22.406 1 96.88 582 PHE B CA 1
ATOM 10513 C C . PHE B 1 582 ? -8.531 -11.32 -21.047 1 96.88 582 PHE B C 1
ATOM 10515 O O . PHE B 1 582 ? -8.945 -10.617 -20.125 1 96.88 582 PHE B O 1
ATOM 10522 N N . PHE B 1 583 ? -7.477 -12.031 -20.953 1 97.5 583 PHE B N 1
ATOM 10523 C CA . PHE B 1 583 ? -6.809 -12.227 -19.672 1 97.5 583 PHE B CA 1
ATOM 10524 C C . PHE B 1 583 ? -6.047 -10.977 -19.25 1 97.5 583 PHE B C 1
ATOM 10526 O O . PHE B 1 583 ? -6.043 -10.602 -18.078 1 97.5 583 PHE B O 1
ATOM 10533 N N . MET B 1 584 ? -5.418 -10.289 -20.234 1 96.56 584 MET B N 1
ATOM 10534 C CA . MET B 1 584 ? -4.695 -9.062 -19.922 1 96.56 584 MET B CA 1
ATOM 10535 C C . MET B 1 584 ? -5.656 -7.953 -19.5 1 96.56 584 MET B C 1
ATOM 10537 O O . MET B 1 584 ? -5.359 -7.18 -18.594 1 96.56 584 MET B O 1
ATOM 10541 N N . SER B 1 585 ? -6.801 -7.914 -20.156 1 96 585 SER B N 1
ATOM 10542 C CA . SER B 1 585 ? -7.809 -6.934 -19.766 1 96 585 SER B CA 1
ATOM 10543 C C . SER B 1 585 ? -8.344 -7.215 -18.359 1 96 585 SER B C 1
ATOM 10545 O O . SER B 1 585 ? -8.562 -6.289 -17.578 1 96 585 SER B O 1
ATOM 10547 N N . PHE B 1 586 ? -8.602 -8.445 -18.078 1 97.12 586 PHE B N 1
ATOM 10548 C CA . PHE B 1 586 ? -9.07 -8.82 -16.75 1 97.12 586 PHE B CA 1
ATOM 10549 C C . PHE B 1 586 ? -8.07 -8.383 -15.688 1 97.12 586 PHE B C 1
ATOM 10551 O O . PHE B 1 586 ? -8.453 -7.836 -14.648 1 97.12 586 PHE B O 1
ATOM 10558 N N . TYR B 1 587 ? -6.809 -8.609 -15.969 1 95.88 587 TYR B N 1
ATOM 10559 C CA . TYR B 1 587 ? -5.777 -8.211 -15.016 1 95.88 587 TYR B CA 1
ATOM 10560 C C . TYR B 1 587 ? -5.777 -6.703 -14.812 1 95.88 587 TYR B C 1
ATOM 10562 O O . TYR B 1 587 ? -5.695 -6.223 -13.68 1 95.88 587 TYR B O 1
ATOM 10570 N N . LEU B 1 588 ? -5.852 -5.965 -15.867 1 94.19 588 LEU B N 1
ATOM 10571 C CA . LEU B 1 588 ? -5.828 -4.508 -15.766 1 94.19 588 LEU B CA 1
ATOM 10572 C C . LEU B 1 588 ? -7.023 -3.998 -14.961 1 94.19 588 LEU B C 1
ATOM 10574 O O . LEU B 1 588 ? -6.879 -3.109 -14.125 1 94.19 588 LEU B O 1
ATOM 10578 N N . PHE B 1 589 ? -8.18 -4.637 -15.164 1 92.56 589 PHE B N 1
ATOM 10579 C CA . PHE B 1 589 ? -9.375 -4.254 -14.43 1 92.56 589 PHE B CA 1
ATOM 10580 C C . PHE B 1 589 ? -9.219 -4.559 -12.938 1 92.56 589 PHE B C 1
ATOM 10582 O O . PHE B 1 589 ? -9.5 -3.709 -12.094 1 92.56 589 PHE B O 1
ATOM 10589 N N . THR B 1 590 ? -8.789 -5.723 -12.68 1 92.38 590 THR B N 1
ATOM 10590 C CA . THR B 1 590 ? -8.672 -6.141 -11.281 1 92.38 590 THR B CA 1
ATOM 10591 C C . THR B 1 590 ? -7.551 -5.383 -10.586 1 92.38 590 THR B C 1
ATOM 10593 O O . THR B 1 590 ? -7.645 -5.082 -9.391 1 92.38 590 THR B O 1
ATOM 10596 N N . MET B 1 591 ? -6.5 -5.051 -11.305 1 91.19 591 MET B N 1
ATOM 10597 C CA . MET B 1 591 ? -5.402 -4.27 -10.734 1 91.19 591 MET B CA 1
ATOM 10598 C C . MET B 1 591 ? -5.891 -2.906 -10.266 1 91.19 591 MET B C 1
ATOM 10600 O O . MET B 1 591 ? -5.523 -2.451 -9.18 1 91.19 591 MET B O 1
ATOM 10604 N N . VAL B 1 592 ? -6.73 -2.346 -11.008 1 88.31 592 VAL B N 1
ATOM 10605 C CA . VAL B 1 592 ? -7.262 -1.03 -10.664 1 88.31 592 VAL B CA 1
ATOM 10606 C C . VAL B 1 592 ? -8.164 -1.139 -9.438 1 88.31 592 VAL B C 1
ATOM 10608 O O . VAL B 1 592 ? -8.016 -0.373 -8.484 1 88.31 592 VAL B O 1
ATOM 10611 N N . VAL B 1 593 ? -9.047 -2.111 -9.492 1 88.06 593 VAL B N 1
ATOM 10612 C CA . VAL B 1 593 ? -10 -2.277 -8.398 1 88.06 593 VAL B CA 1
ATOM 10613 C C . VAL B 1 593 ? -9.25 -2.594 -7.109 1 88.06 593 VAL B C 1
ATOM 10615 O O . VAL B 1 593 ? -9.531 -1.999 -6.062 1 88.06 593 VAL B O 1
ATOM 10618 N N . LEU B 1 594 ? -8.305 -3.453 -7.184 1 87.94 594 LEU B N 1
ATOM 10619 C CA . LEU B 1 594 ? -7.578 -3.863 -5.984 1 87.94 594 LEU B CA 1
ATOM 10620 C C . LEU B 1 594 ? -6.727 -2.719 -5.445 1 87.94 594 LEU B C 1
ATOM 10622 O O . LEU B 1 594 ? -6.586 -2.562 -4.23 1 87.94 594 LEU B O 1
ATOM 10626 N N . THR B 1 595 ? -6.141 -1.994 -6.316 1 87.19 595 THR B N 1
ATOM 10627 C CA . THR B 1 595 ? -5.348 -0.85 -5.875 1 87.19 595 THR B CA 1
ATOM 10628 C C . THR B 1 595 ? -6.219 0.159 -5.133 1 87.19 595 THR B C 1
ATOM 10630 O O . THR B 1 595 ? -5.789 0.738 -4.133 1 87.19 595 THR B O 1
ATOM 10633 N N . ILE B 1 596 ? -7.387 0.329 -5.562 1 84.19 596 ILE B N 1
ATOM 10634 C CA . ILE B 1 596 ? -8.305 1.261 -4.922 1 84.19 596 ILE B CA 1
ATOM 10635 C C . ILE B 1 596 ? -8.742 0.706 -3.566 1 84.19 596 ILE B C 1
ATOM 10637 O O . ILE B 1 596 ? -8.914 1.46 -2.605 1 84.19 596 ILE B O 1
ATOM 10641 N N . VAL B 1 597 ? -8.883 -0.545 -3.549 1 81.06 597 VAL B N 1
ATOM 10642 C CA . VAL B 1 597 ? -9.242 -1.183 -2.289 1 81.06 597 VAL B CA 1
ATOM 10643 C C . VAL B 1 597 ? -8.141 -0.961 -1.258 1 81.06 597 VAL B C 1
ATOM 10645 O O . VAL B 1 597 ? -8.414 -0.582 -0.117 1 81.06 597 VAL B O 1
ATOM 10648 N N . VAL B 1 598 ? -6.969 -1.187 -1.652 1 83.06 598 VAL B N 1
ATOM 10649 C CA . VAL B 1 598 ? -5.836 -0.99 -0.756 1 83.06 598 VAL B CA 1
ATOM 10650 C C . VAL B 1 598 ? -5.781 0.467 -0.301 1 83.06 598 VAL B C 1
ATOM 10652 O O . VAL B 1 598 ? -5.594 0.746 0.885 1 83.06 598 VAL B O 1
ATOM 10655 N N . ALA B 1 599 ? -5.988 1.329 -1.181 1 81.62 599 ALA B N 1
ATOM 10656 C CA . ALA B 1 599 ? -5.973 2.754 -0.862 1 81.62 599 ALA B CA 1
ATOM 10657 C C . ALA B 1 599 ? -7.086 3.109 0.12 1 81.62 599 ALA B C 1
ATOM 10659 O O . ALA B 1 599 ? -6.879 3.902 1.042 1 81.62 599 ALA B O 1
ATOM 10660 N N . SER B 1 600 ? -8.219 2.506 -0.054 1 79.12 600 SER B N 1
ATOM 10661 C CA . SER B 1 600 ? -9.359 2.787 0.808 1 79.12 600 SER B CA 1
ATOM 10662 C C . SER B 1 600 ? -9.125 2.275 2.225 1 79.12 600 SER B C 1
ATOM 10664 O O . SER B 1 600 ? -9.516 2.924 3.197 1 79.12 600 SER B O 1
ATOM 10666 N N . VAL B 1 601 ? -8.516 1.181 2.279 1 78.75 601 VAL B N 1
ATOM 10667 C CA . VAL B 1 601 ? -8.203 0.609 3.586 1 78.75 601 VAL B CA 1
ATOM 10668 C C . VAL B 1 601 ? -7.164 1.474 4.297 1 78.75 601 VAL B C 1
ATOM 10670 O O . VAL B 1 601 ? -7.297 1.762 5.488 1 78.75 601 VAL B O 1
ATOM 10673 N N . LEU B 1 602 ? -6.246 1.915 3.594 1 79 602 LEU B N 1
ATOM 10674 C CA . LEU B 1 602 ? -5.207 2.773 4.148 1 79 602 LEU B CA 1
ATOM 10675 C C . LEU B 1 602 ? -5.801 4.078 4.672 1 79 602 LEU B C 1
ATOM 10677 O O . LEU B 1 602 ? -5.438 4.539 5.754 1 79 602 LEU B O 1
ATOM 10681 N N . GLU B 1 603 ? -6.688 4.582 3.943 1 77.31 603 GLU B N 1
ATOM 10682 C CA . GLU B 1 603 ? -7.312 5.844 4.336 1 77.31 603 GLU B CA 1
ATOM 10683 C C . GLU B 1 603 ? -8.18 5.664 5.578 1 77.31 603 GLU B C 1
ATOM 10685 O O . GLU B 1 603 ? -8.18 6.52 6.465 1 77.31 603 GLU B O 1
ATOM 10690 N N . ALA B 1 604 ? -8.914 4.648 5.594 1 76.06 604 ALA B N 1
ATOM 10691 C CA . ALA B 1 604 ? -9.797 4.398 6.73 1 76.06 604 ALA B CA 1
ATOM 10692 C C . ALA B 1 604 ? -8.992 4.168 8.008 1 76.06 604 ALA B C 1
ATOM 10694 O O . ALA B 1 604 ? -9.359 4.668 9.07 1 76.06 604 ALA B O 1
ATOM 10695 N N . PHE B 1 605 ? -7.961 3.527 7.871 1 74.69 605 PHE B N 1
ATOM 10696 C CA . PHE B 1 605 ? -7.117 3.264 9.031 1 74.69 605 PHE B CA 1
ATOM 10697 C C . PHE B 1 605 ? -6.434 4.539 9.5 1 74.69 605 PHE B C 1
ATOM 10699 O O . PHE B 1 605 ? -6.359 4.805 10.703 1 74.69 605 PHE B O 1
ATOM 10706 N N . ARG B 1 606 ? -5.957 5.23 8.609 1 74 606 ARG B N 1
ATOM 10707 C CA . ARG B 1 606 ? -5.316 6.496 8.969 1 74 606 ARG B CA 1
ATOM 10708 C C . ARG B 1 606 ? -6.301 7.426 9.672 1 74 606 ARG B C 1
ATOM 10710 O O . ARG B 1 606 ? -5.945 8.078 10.656 1 74 606 ARG B O 1
ATOM 10717 N N . PHE B 1 607 ? -7.395 7.484 9.188 1 74.25 607 PHE B N 1
ATOM 10718 C CA . PHE B 1 607 ? -8.43 8.328 9.766 1 74.25 607 PHE B CA 1
ATOM 10719 C C . PHE B 1 607 ? -8.719 7.914 11.211 1 74.25 607 PHE B C 1
ATOM 10721 O O . PHE B 1 607 ? -8.836 8.766 12.094 1 74.25 607 PHE B O 1
ATOM 10728 N N . ARG B 1 608 ? -8.82 6.719 11.414 1 73.5 608 ARG B N 1
ATOM 10729 C CA . ARG B 1 608 ? -9.141 6.238 12.75 1 73.5 608 ARG B CA 1
ATOM 10730 C C . ARG B 1 608 ? -7.992 6.488 13.719 1 73.5 608 ARG B C 1
ATOM 10732 O O . ARG B 1 608 ? -8.211 6.887 14.859 1 73.5 608 ARG B O 1
ATOM 10739 N N . ILE B 1 609 ? -6.887 6.309 13.25 1 68.81 609 ILE B N 1
ATOM 10740 C CA . ILE B 1 609 ? -5.734 6.48 14.125 1 68.81 609 ILE B CA 1
ATOM 10741 C C . ILE B 1 609 ? -5.551 7.961 14.453 1 68.81 609 ILE B C 1
ATOM 10743 O O . ILE B 1 609 ? -5.262 8.32 15.602 1 68.81 609 ILE B O 1
ATOM 10747 N N . GLN B 1 610 ? -5.699 8.711 13.461 1 69.81 610 GLN B N 1
ATOM 10748 C CA . GLN B 1 610 ? -5.617 10.148 13.711 1 69.81 610 GLN B CA 1
ATOM 10749 C C . GLN B 1 610 ? -6.707 10.609 14.672 1 69.81 610 GLN B C 1
ATOM 10751 O O . GLN B 1 610 ? -6.477 11.469 15.523 1 69.81 610 GLN B O 1
ATOM 10756 N N . TYR B 1 611 ? -7.871 10.023 14.523 1 73.25 611 TYR B N 1
ATOM 10757 C CA . TYR B 1 611 ? -8.984 10.328 15.414 1 73.25 611 TYR B CA 1
ATOM 10758 C C . TYR B 1 611 ? -8.648 9.945 16.859 1 73.25 611 TYR B C 1
ATOM 10760 O O . TYR B 1 611 ? -8.914 10.719 17.781 1 73.25 611 TYR B O 1
ATOM 10768 N N . LYS B 1 612 ? -8.07 8.852 17.016 1 71.12 612 LYS B N 1
ATOM 10769 C CA . LYS B 1 612 ? -7.762 8.375 18.359 1 71.12 612 LYS B CA 1
ATOM 10770 C C . LYS B 1 612 ? -6.641 9.195 19 1 71.12 612 LYS B C 1
ATOM 10772 O O . LYS B 1 612 ? -6.609 9.383 20.219 1 71.12 612 LYS B O 1
ATOM 10777 N N . LYS B 1 613 ? -5.809 9.711 18.125 1 68.25 613 LYS B N 1
ATOM 10778 C CA . LYS B 1 613 ? -4.703 10.523 18.641 1 68.25 613 LYS B CA 1
ATOM 10779 C C . LYS B 1 613 ? -5.188 11.914 19.047 1 68.25 613 LYS B C 1
ATOM 10781 O O . LYS B 1 613 ? -4.691 12.484 20.016 1 68.25 613 LYS B O 1
ATOM 10786 N N . GLN B 1 614 ? -6.125 12.352 18.328 1 69.06 614 GLN B N 1
ATOM 10787 C CA . GLN B 1 614 ? -6.586 13.711 18.562 1 69.06 614 GLN B CA 1
ATOM 10788 C C . GLN B 1 614 ? -7.676 13.742 19.641 1 69.06 614 GLN B C 1
ATOM 10790 O O . GLN B 1 614 ? -7.926 14.781 20.25 1 69.06 614 GLN B O 1
ATOM 10795 N N . THR B 1 615 ? -8.383 12.602 19.766 1 71.38 615 THR B N 1
ATOM 10796 C CA . THR B 1 615 ? -9.539 12.617 20.641 1 71.38 615 THR B CA 1
ATOM 10797 C C . THR B 1 615 ? -9.289 11.742 21.875 1 71.38 615 THR B C 1
ATOM 10799 O O . THR B 1 615 ? -9.047 10.539 21.75 1 71.38 615 THR B O 1
ATOM 10802 N N . SER B 1 616 ? -9.172 12.383 22.969 1 72.25 616 SER B N 1
ATOM 10803 C CA . SER B 1 616 ? -9.07 11.648 24.234 1 72.25 616 SER B CA 1
ATOM 10804 C C . SER B 1 616 ? -10.328 10.836 24.5 1 72.25 616 SER B C 1
ATOM 10806 O O . SER B 1 616 ? -11.367 11.062 23.875 1 72.25 616 SER B O 1
ATOM 10808 N N . LYS B 1 617 ? -10.312 9.844 25.266 1 71.88 617 LYS B N 1
ATOM 10809 C CA . LYS B 1 617 ? -11.477 9.039 25.625 1 71.88 617 LYS B CA 1
ATOM 10810 C C . LYS B 1 617 ? -12.586 9.898 26.219 1 71.88 617 LYS B C 1
ATOM 10812 O O . LYS B 1 617 ? -13.766 9.672 25.969 1 71.88 617 LYS B O 1
ATOM 10817 N N . ARG B 1 618 ? -12.203 10.859 26.938 1 70.62 618 ARG B N 1
ATOM 10818 C CA . ARG B 1 618 ? -13.18 11.758 27.547 1 70.62 618 ARG B CA 1
ATOM 10819 C C . ARG B 1 618 ? -13.875 12.609 26.5 1 70.62 618 ARG B C 1
ATOM 10821 O O . ARG B 1 618 ? -15.094 12.797 26.547 1 70.62 618 ARG B O 1
ATOM 10828 N N . ASP B 1 619 ? -13.039 13.008 25.562 1 75.12 619 ASP B N 1
ATOM 10829 C CA . ASP B 1 619 ? -13.609 13.828 24.5 1 75.12 619 ASP B CA 1
ATOM 10830 C C . ASP B 1 619 ? -14.562 13.008 23.625 1 75.12 619 ASP B C 1
ATOM 10832 O O . ASP B 1 619 ? -15.586 13.516 23.156 1 75.12 619 ASP B O 1
ATOM 10836 N N . GLU B 1 620 ? -14.148 11.836 23.531 1 76.94 620 GLU B N 1
ATOM 10837 C CA . GLU B 1 620 ? -14.992 10.961 22.719 1 76.94 620 GLU B CA 1
ATOM 10838 C C . GLU B 1 620 ? -16.328 10.688 23.406 1 76.94 620 GLU B C 1
ATOM 10840 O O . GLU B 1 620 ? -17.375 10.672 22.75 1 76.94 620 GLU B O 1
ATOM 10845 N N . GLU B 1 621 ? -16.312 10.5 24.688 1 75.44 621 GLU B N 1
ATOM 10846 C CA . GLU B 1 621 ? -17.547 10.266 25.422 1 75.44 621 GLU B CA 1
ATOM 10847 C C . GLU B 1 621 ? -18.453 11.5 25.406 1 75.44 621 GLU B C 1
ATOM 10849 O O . GLU B 1 621 ? -19.672 11.383 25.297 1 75.44 621 GLU B O 1
ATOM 10854 N N . GLN B 1 622 ? -17.797 12.562 25.453 1 74.94 622 GLN B N 1
ATOM 10855 C CA . GLN B 1 622 ? -18.562 13.805 25.453 1 74.94 622 GLN B CA 1
ATOM 10856 C C . GLN B 1 622 ? -19.188 14.055 24.078 1 74.94 622 GLN B C 1
ATOM 10858 O O . GLN B 1 622 ? -20.25 14.68 23.984 1 74.94 622 GLN B O 1
ATOM 10863 N N . MET B 1 623 ? -18.516 13.539 23.172 1 77.62 623 MET B N 1
ATOM 10864 C CA . MET B 1 623 ? -19.016 13.742 21.812 1 77.62 623 MET B CA 1
ATOM 10865 C C . MET B 1 623 ? -20.141 12.773 21.5 1 77.62 623 MET B C 1
ATOM 10867 O O . MET B 1 623 ? -21.078 13.109 20.766 1 77.62 623 MET B O 1
ATOM 10871 N N . LEU B 1 624 ? -20.109 11.664 22.125 1 81.25 624 LEU B N 1
ATOM 10872 C CA . LEU B 1 624 ? -21.078 10.625 21.797 1 81.25 624 LEU B CA 1
ATOM 10873 C C . LEU B 1 624 ? -22.281 10.688 22.734 1 81.25 624 LEU B C 1
ATOM 10875 O O . LEU B 1 624 ? -23.359 10.188 22.406 1 81.25 624 LEU B O 1
ATOM 10879 N N . HIS B 1 625 ? -22.047 11.336 23.891 1 84.44 625 HIS B N 1
ATOM 10880 C CA . HIS B 1 625 ? -23.125 11.406 24.875 1 84.44 625 HIS B CA 1
ATOM 10881 C C . HIS B 1 625 ? -23.609 12.836 25.062 1 84.44 625 HIS B C 1
ATOM 10883 O O . HIS B 1 625 ? -22.812 13.773 25.078 1 84.44 625 HIS B O 1
ATOM 10889 N N . GLU B 1 626 ? -24.906 12.922 24.922 1 87.38 626 GLU B N 1
ATOM 10890 C CA . GLU B 1 626 ? -25.562 14.203 25.203 1 87.38 626 GLU B CA 1
ATOM 10891 C C . GLU B 1 626 ? -26.516 14.086 26.391 1 87.38 626 GLU B C 1
ATOM 10893 O O . GLU B 1 626 ? -27.281 13.125 26.484 1 87.38 626 GLU B O 1
ATOM 10898 N N . GLU B 1 627 ? -26.359 14.969 27.312 1 86.75 627 GLU B N 1
ATOM 10899 C CA . GLU B 1 627 ? -27.219 14.961 28.484 1 86.75 627 GLU B CA 1
ATOM 10900 C C . GLU B 1 627 ? -28.281 16.062 28.391 1 86.75 627 GLU B C 1
ATOM 10902 O O . GLU B 1 627 ? -27.984 17.188 28.016 1 86.75 627 GLU B O 1
ATOM 10907 N N . VAL B 1 628 ? -29.484 15.594 28.594 1 89.25 628 VAL B N 1
ATOM 10908 C CA . VAL B 1 628 ? -30.594 16.531 28.594 1 89.25 628 VAL B CA 1
ATOM 10909 C C . VAL B 1 628 ? -31.328 16.484 29.938 1 89.25 628 VAL B C 1
ATOM 10911 O O . VAL B 1 628 ? -31.656 15.398 30.422 1 89.25 628 VAL B O 1
ATOM 10914 N N . VAL B 1 629 ? -31.469 17.641 30.531 1 86.69 629 VAL B N 1
ATOM 10915 C CA . VAL B 1 629 ? -32.188 17.766 31.797 1 86.69 629 VAL B CA 1
ATOM 10916 C C . VAL B 1 629 ? -33.562 18.406 31.547 1 86.69 629 VAL B C 1
ATOM 10918 O O . VAL B 1 629 ? -33.656 19.469 30.922 1 86.69 629 VAL B O 1
ATOM 10921 N N . VAL B 1 630 ? -34.562 17.719 31.922 1 87.25 630 VAL B N 1
ATOM 10922 C CA . VAL B 1 630 ? -35.906 18.219 31.688 1 87.25 630 VAL B CA 1
ATOM 10923 C C . VAL B 1 630 ? -36.625 18.406 33.031 1 87.25 630 VAL B C 1
ATOM 10925 O O . VAL B 1 630 ? -36.688 17.484 33.844 1 87.25 630 VAL B O 1
ATOM 10928 N N . GLU B 1 631 ? -37.094 19.672 33.188 1 86.56 631 GLU B N 1
ATOM 10929 C CA . GLU B 1 631 ? -37.938 19.969 34.344 1 86.56 631 GLU B CA 1
ATOM 10930 C C . GLU B 1 631 ? -39.438 19.859 33.969 1 86.56 631 GLU B C 1
ATOM 10932 O O . GLU B 1 631 ? -39.844 20.312 32.906 1 86.56 631 GLU B O 1
ATOM 10937 N N . TRP B 1 632 ? -40.219 19.312 34.844 1 87.25 632 TRP B N 1
ATOM 10938 C CA . TRP B 1 632 ? -41.625 19.094 34.594 1 87.25 632 TRP B CA 1
ATOM 10939 C C . TRP B 1 632 ? -42.344 20.422 34.406 1 87.25 632 TRP B C 1
ATOM 10941 O O . TRP B 1 632 ? -43.25 20.547 33.562 1 87.25 632 TRP B O 1
ATOM 10951 N N . SER B 1 633 ? -42 21.453 35.156 1 83.38 633 SER B N 1
ATOM 10952 C CA . SER B 1 633 ? -42.656 22.75 35.031 1 83.38 633 SER B CA 1
ATOM 10953 C C . SER B 1 633 ? -42.406 23.391 33.688 1 83.38 633 SER B C 1
ATOM 10955 O O . SER B 1 633 ? -43.312 24.016 33.094 1 83.38 633 SER B O 1
ATOM 10957 N N . ALA B 1 634 ? -41.25 23.062 33.156 1 83.06 634 ALA B N 1
ATOM 10958 C CA . ALA B 1 634 ? -40.906 23.609 31.859 1 83.06 634 ALA B CA 1
ATOM 10959 C C . ALA B 1 634 ? -41.656 22.875 30.75 1 83.06 634 ALA B C 1
ATOM 10961 O O . ALA B 1 634 ? -42 23.469 29.719 1 83.06 634 ALA B O 1
ATOM 10962 N N . LEU B 1 635 ? -41.938 21.672 31 1 85.88 635 LEU B N 1
ATOM 10963 C CA . LEU B 1 635 ? -42.656 20.859 30.016 1 85.88 635 LEU B CA 1
ATOM 10964 C C . LEU B 1 635 ? -44.125 21.297 29.922 1 85.88 635 LEU B C 1
ATOM 10966 O O . LEU B 1 635 ? -44.688 21.281 28.828 1 85.88 635 LEU B O 1
ATOM 10970 N N . ILE B 1 636 ? -44.656 21.688 31.016 1 81.31 636 ILE B N 1
ATOM 10971 C CA . ILE B 1 636 ? -46.062 22.141 31.047 1 81.31 636 ILE B CA 1
ATOM 10972 C C . ILE B 1 636 ? -46.188 23.438 30.25 1 81.31 636 ILE B C 1
ATOM 10974 O O . ILE B 1 636 ? -47.156 23.641 29.516 1 81.31 636 ILE B O 1
ATOM 10978 N N . GLY B 1 637 ? -45.156 24.266 30.344 1 78.31 637 GLY B N 1
ATOM 10979 C CA . GLY B 1 637 ? -45.188 25.531 29.625 1 78.31 637 GLY B CA 1
ATOM 10980 C C . GLY B 1 637 ? -45 25.359 28.125 1 78.31 637 GLY B C 1
ATOM 10981 O O . GLY B 1 637 ? -45.531 26.141 27.328 1 78.31 637 GLY B O 1
ATOM 10982 N N . GLN B 1 638 ? -44.312 24.312 27.797 1 79.75 638 GLN B N 1
ATOM 10983 C CA . GLN B 1 638 ? -43.969 24.094 26.391 1 79.75 638 GLN B CA 1
ATOM 10984 C C . GLN B 1 638 ? -45.094 23.359 25.672 1 79.75 638 GLN B C 1
ATOM 10986 O O . GLN B 1 638 ? -45.406 23.641 24.516 1 79.75 638 GLN B O 1
ATOM 10991 N N . LEU B 1 639 ? -45.719 22.328 26.406 1 82.25 639 LEU B N 1
ATOM 10992 C CA . LEU B 1 639 ? -46.75 21.5 25.797 1 82.25 639 LEU B CA 1
ATOM 10993 C C . LEU B 1 639 ? -48.125 21.969 26.203 1 82.25 639 LEU B C 1
ATOM 10995 O O . LEU B 1 639 ? -48.438 22.062 27.406 1 82.25 639 LEU B O 1
ATOM 10999 N N . GLN B 1 640 ? -48.906 22.703 25.516 1 72.56 640 GLN B N 1
ATOM 11000 C CA . GLN B 1 640 ? -50.188 23.25 25.875 1 72.56 640 GLN B CA 1
ATOM 11001 C C . GLN B 1 640 ? -51.312 22.219 25.734 1 72.56 640 GLN B C 1
ATOM 11003 O O . GLN B 1 640 ? -52.469 22.484 26.047 1 72.56 640 GLN B O 1
ATOM 11008 N N . ASP B 1 641 ? -50.844 21 25.391 1 82.12 641 ASP B N 1
ATOM 11009 C CA . ASP B 1 641 ? -51.844 19.984 25.188 1 82.12 641 ASP B CA 1
ATOM 11010 C C . ASP B 1 641 ? -51.906 19.016 26.359 1 82.12 641 ASP B C 1
ATOM 11012 O O . ASP B 1 641 ? -50.906 18.359 26.688 1 82.12 641 ASP B O 1
ATOM 11016 N N . ALA B 1 642 ? -53 18.953 27.016 1 81.38 642 ALA B N 1
ATOM 11017 C CA . ALA B 1 642 ? -53.219 18.141 28.203 1 81.38 642 ALA B CA 1
ATOM 11018 C C . ALA B 1 642 ? -53.062 16.641 27.891 1 81.38 642 ALA B C 1
ATOM 11020 O O . ALA B 1 642 ? -52.531 15.883 28.703 1 81.38 642 ALA B O 1
ATOM 11021 N N . LYS B 1 643 ? -53.438 16.234 26.734 1 85.31 643 LYS B N 1
ATOM 11022 C CA . LYS B 1 643 ? -53.375 14.82 26.375 1 85.31 643 LYS B CA 1
ATOM 11023 C C . LYS B 1 643 ? -51.906 14.359 26.234 1 85.31 643 LYS B C 1
ATOM 11025 O O . LYS B 1 643 ? -51.562 13.258 26.641 1 85.31 643 LYS B O 1
ATOM 11030 N N . GLN B 1 644 ? -51.156 15.148 25.703 1 87.25 644 GLN B N 1
ATOM 11031 C CA . GLN B 1 644 ? -49.75 14.828 25.531 1 87.25 644 GLN B CA 1
ATOM 11032 C C . GLN B 1 644 ? -49.031 14.773 26.875 1 87.25 644 GLN B C 1
ATOM 11034 O O . GLN B 1 644 ? -48.125 13.945 27.078 1 87.25 644 GLN B O 1
ATOM 11039 N N . LEU B 1 645 ? -49.438 15.617 27.766 1 85.94 645 LEU B N 1
ATOM 11040 C CA . LEU B 1 645 ? -48.812 15.664 29.078 1 85.94 645 LEU B CA 1
ATOM 11041 C C . LEU B 1 645 ? -49.094 14.398 29.875 1 85.94 645 LEU B C 1
ATOM 11043 O O . LEU B 1 645 ? -48.281 13.914 30.641 1 85.94 645 LEU B O 1
ATOM 11047 N N . GLU B 1 646 ? -50.312 13.891 29.703 1 85.19 646 GLU B N 1
ATOM 11048 C CA . GLU B 1 646 ? -50.688 12.656 30.391 1 85.19 646 GLU B CA 1
ATOM 11049 C C . GLU B 1 646 ? -49.844 11.477 29.891 1 85.19 646 GLU B C 1
ATOM 11051 O O . GLU B 1 646 ? -49.469 10.602 30.672 1 85.19 646 GLU B O 1
ATOM 11056 N N . GLN B 1 647 ? -49.531 11.445 28.625 1 85.5 647 GLN B N 1
ATOM 11057 C CA . GLN B 1 647 ? -48.75 10.367 28.047 1 85.5 647 GLN B CA 1
ATOM 11058 C C . GLN B 1 647 ? -47.312 10.422 28.531 1 85.5 647 GLN B C 1
ATOM 11060 O O . GLN B 1 647 ? -46.656 9.391 28.625 1 85.5 647 GLN B O 1
ATOM 11065 N N . LEU B 1 648 ? -46.875 11.578 28.875 1 87.75 648 LEU B N 1
ATOM 11066 C CA . LEU B 1 648 ? -45.469 11.789 29.234 1 87.75 648 LEU B CA 1
ATOM 11067 C C . LEU B 1 648 ? -45.25 11.594 30.734 1 87.75 648 LEU B C 1
ATOM 11069 O O . LEU B 1 648 ? -44.125 11.578 31.219 1 87.75 648 LEU B O 1
ATOM 11073 N N . GLN B 1 649 ? -46.312 11.398 31.516 1 83.75 649 GLN B N 1
ATOM 11074 C CA . GLN B 1 649 ? -46.219 11.273 32.969 1 83.75 649 GLN B CA 1
ATOM 11075 C C . GLN B 1 649 ? -45.5 10 33.375 1 83.75 649 GLN B C 1
ATOM 11077 O O . GLN B 1 649 ? -44.844 9.938 34.438 1 83.75 649 GLN B O 1
ATOM 11082 N N . ASP B 1 650 ? -45.531 9.023 32.469 1 81.56 650 ASP B N 1
ATOM 11083 C CA . ASP B 1 650 ? -44.875 7.75 32.75 1 81.56 650 ASP B CA 1
ATOM 11084 C C . ASP B 1 650 ? -43.375 7.836 32.5 1 81.56 650 ASP B C 1
ATOM 11086 O O . ASP B 1 650 ? -42.594 7.078 33.094 1 81.56 650 ASP B O 1
ATOM 11090 N N . ASP B 1 651 ? -42.938 8.719 31.688 1 84.62 651 ASP B N 1
ATOM 11091 C CA . ASP B 1 651 ? -41.531 8.781 31.281 1 84.62 651 ASP B CA 1
ATOM 11092 C C . ASP B 1 651 ? -40.781 9.859 32.062 1 84.62 651 ASP B C 1
ATOM 11094 O O . ASP B 1 651 ? -39.562 9.844 32.125 1 84.62 651 ASP B O 1
ATOM 11098 N N . PHE B 1 652 ? -41.531 10.898 32.562 1 85.75 652 PHE B N 1
ATOM 11099 C CA . PHE B 1 652 ? -40.875 12 33.281 1 85.75 652 PHE B CA 1
ATOM 11100 C C . PHE B 1 652 ? -41.375 12.055 34.719 1 85.75 652 PHE B C 1
ATOM 11102 O O . PHE B 1 652 ? -42.469 11.633 35.031 1 85.75 652 PHE B O 1
ATOM 11109 N N . ARG B 1 653 ? -40.562 12.406 35.625 1 83 653 ARG B N 1
ATOM 11110 C CA . ARG B 1 653 ? -40.906 12.562 37.031 1 83 653 ARG B CA 1
ATOM 11111 C C . ARG B 1 653 ? -41.812 13.773 37.25 1 83 653 ARG B C 1
ATOM 11113 O O . ARG B 1 653 ? -41.406 14.914 37.031 1 83 653 ARG B O 1
ATOM 11120 N N . VAL B 1 654 ? -43 13.445 37.688 1 81.5 654 VAL B N 1
ATOM 11121 C CA . VAL B 1 654 ? -44 14.516 37.906 1 81.5 654 VAL B CA 1
ATOM 11122 C C . VAL B 1 654 ? -43.531 15.383 39.094 1 81.5 654 VAL B C 1
ATOM 11124 O O . VAL B 1 654 ? -43.281 14.883 40.188 1 81.5 654 VAL B O 1
ATOM 11127 N N . GLY B 1 655 ? -43.312 16.578 38.875 1 77.5 655 GLY B N 1
ATOM 11128 C CA . GLY B 1 655 ? -42.938 17.516 39.906 1 77.5 655 GLY B CA 1
ATOM 11129 C C . GLY B 1 655 ? -41.438 17.578 40.156 1 77.5 655 GLY B C 1
ATOM 11130 O O . GLY B 1 655 ? -40.969 18.328 41.031 1 77.5 655 GLY B O 1
ATOM 11131 N N . GLY B 1 656 ? -40.656 16.828 39.344 1 82.88 656 GLY B N 1
ATOM 11132 C CA . GLY B 1 656 ? -39.219 16.797 39.562 1 82.88 656 GLY B CA 1
ATOM 11133 C C . GLY B 1 656 ? -38.406 16.938 38.281 1 82.88 656 GLY B C 1
ATOM 11134 O O . GLY B 1 656 ? -38.906 17.469 37.281 1 82.88 656 GLY B O 1
ATOM 11135 N N . VAL B 1 657 ? -37 16.75 38.438 1 87 657 VAL B N 1
ATOM 11136 C CA . VAL B 1 657 ? -36.062 16.844 37.344 1 87 657 VAL B CA 1
ATOM 11137 C C . VAL B 1 657 ? -35.656 15.453 36.875 1 87 657 VAL B C 1
ATOM 11139 O O . VAL B 1 657 ? -35.469 14.555 37.688 1 87 657 VAL B O 1
ATOM 11142 N N . SER B 1 658 ? -35.875 15.172 35.594 1 86.81 658 SER B N 1
ATOM 11143 C CA . SER B 1 658 ? -35.438 13.93 34.969 1 86.81 658 SER B CA 1
ATOM 11144 C C . SER B 1 658 ? -34.25 14.164 34.031 1 86.81 658 SER B C 1
ATOM 11146 O O . SER B 1 658 ? -34.188 15.172 33.344 1 86.81 658 SER B O 1
ATOM 11148 N N . CYS B 1 659 ? -33.25 13.32 34.188 1 87.5 659 CYS B N 1
ATOM 11149 C CA . CYS B 1 659 ? -32.062 13.43 33.344 1 87.5 659 CYS B CA 1
ATOM 11150 C C . CYS B 1 659 ? -31.969 12.25 32.375 1 87.5 659 CYS B C 1
ATOM 11152 O O . CYS B 1 659 ? -32.031 11.094 32.812 1 87.5 659 CYS B O 1
ATOM 11154 N N . TYR B 1 660 ? -31.969 12.594 31.125 1 88.81 660 TYR B N 1
ATOM 11155 C CA . TYR B 1 660 ? -31.812 11.57 30.094 1 88.81 660 TYR B CA 1
ATOM 11156 C C . TYR B 1 660 ? -30.484 11.703 29.375 1 88.81 660 TYR B C 1
ATOM 11158 O O . TYR B 1 660 ? -29.953 12.812 29.234 1 88.81 660 TYR B O 1
ATOM 11166 N N . ILE B 1 661 ? -29.953 10.594 29 1 88.69 661 ILE B N 1
ATOM 11167 C CA . ILE B 1 661 ? -28.703 10.57 28.25 1 88.69 661 ILE B CA 1
ATOM 11168 C C . ILE B 1 661 ? -28.953 10.031 26.844 1 88.69 661 ILE B C 1
ATOM 11170 O O . ILE B 1 661 ? -29.562 8.977 26.672 1 88.69 661 ILE B O 1
ATOM 11174 N N . GLY B 1 662 ? -28.578 10.898 25.828 1 87.94 662 GLY B N 1
ATOM 11175 C CA . GLY B 1 662 ? -28.625 10.469 24.438 1 87.94 662 GLY B CA 1
ATOM 11176 C C . GLY B 1 662 ? -27.297 9.953 23.922 1 87.94 662 GLY B C 1
ATOM 11177 O O . GLY B 1 662 ? -26.266 10.625 24.078 1 87.94 662 GLY B O 1
ATOM 11178 N N . ARG B 1 663 ? -27.359 8.742 23.391 1 86.5 663 ARG B N 1
ATOM 11179 C CA . ARG B 1 663 ? -26.141 8.133 22.875 1 86.5 663 ARG B CA 1
ATOM 11180 C C . ARG B 1 663 ? -26.203 7.992 21.344 1 86.5 663 ARG B C 1
ATOM 11182 O O . ARG B 1 663 ? -27.234 7.586 20.797 1 86.5 663 ARG B O 1
ATOM 11189 N N . ARG B 1 664 ? -25.109 8.484 20.75 1 85.06 664 ARG B N 1
ATOM 11190 C CA . ARG B 1 664 ? -25 8.328 19.312 1 85.06 664 ARG B CA 1
ATOM 11191 C C . ARG B 1 664 ? -24.016 7.215 18.953 1 85.06 664 ARG B C 1
ATOM 11193 O O . ARG B 1 664 ? -23.078 6.941 19.719 1 85.06 664 ARG B O 1
ATOM 11200 N N . ARG B 1 665 ? -24.25 6.562 17.844 1 76.88 665 ARG B N 1
ATOM 11201 C CA . ARG B 1 665 ? -23.344 5.52 17.375 1 76.88 665 ARG B CA 1
ATOM 11202 C C . ARG B 1 665 ? -22.109 6.129 16.719 1 76.88 665 ARG B C 1
ATOM 11204 O O . ARG B 1 665 ? -22.188 7.215 16.141 1 76.88 665 ARG B O 1
ATOM 11211 N N . ARG B 1 666 ? -21.047 5.367 16.828 1 77 666 ARG B N 1
ATOM 11212 C CA . ARG B 1 666 ? -19.781 5.805 16.234 1 77 666 ARG B CA 1
ATOM 11213 C C . ARG B 1 666 ? -19.766 5.527 14.734 1 77 666 ARG B C 1
ATOM 11215 O O . ARG B 1 666 ? -19.297 4.469 14.297 1 77 666 ARG B O 1
ATOM 11222 N N . THR B 1 667 ? -20.312 6.492 14 1 74.12 667 THR B N 1
ATOM 11223 C CA . THR B 1 667 ? -20.281 6.352 12.547 1 74.12 667 THR B CA 1
ATOM 11224 C C . THR B 1 667 ? -19.188 7.219 11.945 1 74.12 667 THR B C 1
ATOM 11226 O O . THR B 1 667 ? -18.641 8.094 12.617 1 74.12 667 THR B O 1
ATOM 11229 N N . ARG B 1 668 ? -18.828 6.91 10.781 1 75 668 ARG B N 1
ATOM 11230 C CA . ARG B 1 668 ? -17.781 7.648 10.078 1 75 668 ARG B CA 1
ATOM 11231 C C . ARG B 1 668 ? -18.156 9.125 9.938 1 75 668 ARG B C 1
ATOM 11233 O O . ARG B 1 668 ? -17.297 9.992 10.062 1 75 668 ARG B O 1
ATOM 11240 N N . GLU B 1 669 ? -19.391 9.383 9.781 1 75.94 669 GLU B N 1
ATOM 11241 C CA . GLU B 1 669 ? -19.828 10.766 9.602 1 75.94 669 GLU B CA 1
ATOM 11242 C C . GLU B 1 669 ? -19.594 11.586 10.867 1 75.94 669 GLU B C 1
ATOM 11244 O O . GLU B 1 669 ? -19.172 12.742 10.797 1 75.94 669 GLU B O 1
ATOM 11249 N N . VAL B 1 670 ? -19.891 10.977 11.953 1 79.25 670 VAL B N 1
ATOM 11250 C CA . VAL B 1 670 ? -19.734 11.672 13.227 1 79.25 670 VAL B CA 1
ATOM 11251 C C . VAL B 1 670 ? -18.25 11.938 13.484 1 79.25 670 VAL B C 1
ATOM 11253 O O . VAL B 1 670 ? -17.875 13.016 13.953 1 79.25 670 VAL B O 1
ATOM 11256 N N . LEU B 1 671 ? -17.516 10.992 13.086 1 78.88 671 LEU B N 1
ATOM 11257 C CA . LEU B 1 671 ? -16.078 11.133 13.328 1 78.88 671 LEU B CA 1
ATOM 11258 C C . LEU B 1 671 ? -15.469 12.164 12.383 1 78.88 671 LEU B C 1
ATOM 11260 O O . LEU B 1 671 ? -14.602 12.938 12.781 1 78.88 671 LEU B O 1
ATOM 11264 N N . GLN B 1 672 ? -15.969 12.164 11.156 1 79.75 672 GLN B N 1
ATOM 11265 C CA . GLN B 1 672 ? -15.477 13.125 10.172 1 79.75 672 GLN B CA 1
ATOM 11266 C C . GLN B 1 672 ? -15.828 14.555 10.57 1 79.75 672 GLN B C 1
ATOM 11268 O O . GLN B 1 672 ? -15.039 15.477 10.367 1 79.75 672 GLN B O 1
ATOM 11273 N N . LYS B 1 673 ? -17 14.711 11.133 1 80.5 673 LYS B N 1
ATOM 11274 C CA . LYS B 1 673 ? -17.422 16.031 11.57 1 80.5 673 LYS B CA 1
ATOM 11275 C C . LYS B 1 673 ? -16.484 16.578 12.648 1 80.5 673 LYS B C 1
ATOM 11277 O O . LYS B 1 673 ? -16.188 17.781 12.68 1 80.5 673 LYS B O 1
ATOM 11282 N N . HIS B 1 674 ? -16.078 15.594 13.406 1 78.75 674 HIS B N 1
ATOM 11283 C CA . HIS B 1 674 ? -15.18 16.016 14.469 1 78.75 674 HIS B CA 1
ATOM 11284 C C . HIS B 1 674 ? -13.781 16.312 13.93 1 78.75 674 HIS B C 1
ATOM 11286 O O . HIS B 1 674 ? -13.133 17.266 14.359 1 78.75 674 HIS B O 1
ATOM 11292 N N . MET B 1 675 ? -13.336 15.609 13.008 1 76.69 675 MET B N 1
ATOM 11293 C CA . MET B 1 675 ? -11.977 15.719 12.492 1 76.69 675 MET B CA 1
ATOM 11294 C C . MET B 1 675 ? -11.836 16.953 11.594 1 76.69 675 MET B C 1
ATOM 11296 O O . MET B 1 675 ? -10.797 17.609 11.602 1 76.69 675 MET B O 1
ATOM 11300 N N . TYR B 1 676 ? -12.914 17.25 10.891 1 76.12 676 TYR B N 1
ATOM 11301 C CA . TYR B 1 676 ? -12.852 18.359 9.945 1 76.12 676 TYR B CA 1
ATOM 11302 C C . TYR B 1 676 ? -13.523 19.609 10.516 1 76.12 676 TYR B C 1
ATOM 11304 O O . TYR B 1 676 ? -14.117 20.391 9.773 1 76.12 676 TYR B O 1
ATOM 11312 N N . THR B 1 677 ? -13.523 19.734 11.727 1 78.19 677 THR B N 1
ATOM 11313 C CA . THR B 1 677 ? -14.195 20.859 12.352 1 78.19 677 THR B CA 1
ATOM 11314 C C . THR B 1 677 ? -13.633 22.188 11.836 1 78.19 677 THR B C 1
ATOM 11316 O O . THR B 1 677 ? -14.383 23.109 11.531 1 78.19 677 THR B O 1
ATOM 11319 N N . ALA B 1 678 ? -12.297 22.25 11.695 1 74.38 678 ALA B N 1
ATOM 11320 C CA . ALA B 1 678 ? -11.672 23.484 11.227 1 74.38 678 ALA B CA 1
ATOM 11321 C C . ALA B 1 678 ? -11.984 23.734 9.75 1 74.38 678 ALA B C 1
ATOM 11323 O O . ALA B 1 678 ? -12.258 24.859 9.352 1 74.38 678 ALA B O 1
ATOM 11324 N N . GLU B 1 679 ? -12.008 22.75 9.008 1 79.62 679 GLU B N 1
ATOM 11325 C CA . GLU B 1 679 ? -12.289 22.875 7.578 1 79.62 679 GLU B CA 1
ATOM 11326 C C . GLU B 1 679 ? -13.758 23.203 7.332 1 79.62 679 GLU B C 1
ATOM 11328 O O . GLU B 1 679 ? -14.078 23.938 6.398 1 79.62 679 GLU B O 1
ATOM 11333 N N . ILE B 1 680 ? -14.609 22.656 8.117 1 84.62 680 ILE B N 1
ATOM 11334 C CA . ILE B 1 680 ? -16.047 22.891 7.973 1 84.62 680 ILE B CA 1
ATOM 11335 C C . ILE B 1 680 ? -16.328 24.391 8.156 1 84.62 680 ILE B C 1
ATOM 11337 O O . ILE B 1 680 ? -17.141 24.953 7.418 1 84.62 680 ILE B O 1
ATOM 11341 N N . LYS B 1 681 ? -15.641 24.938 9.062 1 82.69 681 LYS B N 1
ATOM 11342 C CA . LYS B 1 681 ? -15.812 26.375 9.258 1 82.69 681 LYS B CA 1
ATOM 11343 C C . LYS B 1 681 ? -15.398 27.156 8.023 1 82.69 681 LYS B C 1
ATOM 11345 O O . LYS B 1 681 ? -16.078 28.094 7.621 1 82.69 681 LYS B O 1
ATOM 11350 N N . LYS B 1 682 ? -14.367 26.703 7.402 1 81.69 682 LYS B N 1
ATOM 11351 C CA . LYS B 1 682 ? -13.891 27.375 6.188 1 81.69 682 LYS B CA 1
ATOM 11352 C C . LYS B 1 682 ? -14.852 27.156 5.027 1 81.69 682 LYS B C 1
ATOM 11354 O O . LYS B 1 682 ? -15.094 28.062 4.234 1 81.69 682 LYS B O 1
ATOM 11359 N N . TRP B 1 683 ? -15.414 25.984 4.977 1 83.69 683 TRP B N 1
ATOM 11360 C CA . TRP B 1 683 ? -16.359 25.656 3.908 1 83.69 683 TRP B CA 1
ATOM 11361 C C . TRP B 1 683 ? -17.625 26.484 4.031 1 83.69 683 TRP B C 1
ATOM 11363 O O . TRP B 1 683 ? -18.172 26.953 3.029 1 83.69 683 TRP B O 1
ATOM 11373 N N . LEU B 1 684 ? -18.016 26.672 5.234 1 84.44 684 LEU B N 1
ATOM 11374 C CA . LEU B 1 684 ? -19.234 27.422 5.488 1 84.44 684 LEU B CA 1
ATOM 11375 C C . LEU B 1 684 ? -19.031 28.906 5.203 1 84.44 684 LEU B C 1
ATOM 11377 O O . LEU B 1 684 ? -19.922 29.562 4.676 1 84.44 684 LEU B O 1
ATOM 11381 N N . GLU B 1 685 ? -17.844 29.328 5.48 1 83.88 685 GLU B N 1
ATOM 11382 C CA . GLU B 1 685 ? -17.531 30.734 5.191 1 83.88 685 GLU B CA 1
ATOM 11383 C C . GLU B 1 685 ? -17.469 30.984 3.688 1 83.88 685 GLU B C 1
ATOM 11385 O O . GLU B 1 685 ? -17.953 32 3.205 1 83.88 685 GLU B O 1
ATOM 11390 N N . THR B 1 686 ? -16.922 30.109 2.992 1 81 686 THR B N 1
ATOM 11391 C CA . THR B 1 686 ? -16.812 30.234 1.545 1 81 686 THR B CA 1
ATOM 11392 C C . THR B 1 686 ? -18.188 30.172 0.89 1 81 686 THR B C 1
ATOM 11394 O O . THR B 1 686 ? -18.453 30.891 -0.079 1 81 686 THR B O 1
ATOM 11397 N N . GLU B 1 687 ? -19.047 29.328 1.39 1 79.38 687 GLU B N 1
ATOM 11398 C CA . GLU B 1 687 ? -20.391 29.219 0.847 1 79.38 687 GLU B CA 1
ATOM 11399 C C . GLU B 1 687 ? -21.203 30.484 1.108 1 79.38 687 GLU B C 1
ATOM 11401 O O . GLU B 1 687 ? -22 30.906 0.266 1 79.38 687 GLU B O 1
ATOM 11406 N N . GLU B 1 688 ? -20.984 31 2.225 1 76.62 688 GLU B N 1
ATOM 11407 C CA . GLU B 1 688 ? -21.672 32.25 2.561 1 76.62 688 GLU B CA 1
ATOM 11408 C C . GLU B 1 688 ? -21.25 33.375 1.639 1 76.62 688 GLU B C 1
ATOM 11410 O O . GLU B 1 688 ? -22.078 34.188 1.222 1 76.62 688 GLU B O 1
ATOM 11415 N N . ILE B 1 689 ? -20.031 33.312 1.316 1 73.69 689 ILE B N 1
ATOM 11416 C CA . ILE B 1 689 ? -19.531 34.344 0.423 1 73.69 689 ILE B CA 1
ATOM 11417 C C . ILE B 1 689 ? -20.078 34.156 -0.982 1 73.69 689 ILE B C 1
ATOM 11419 O O . ILE B 1 689 ? -20.469 35.125 -1.652 1 73.69 689 ILE B O 1
ATOM 11423 N N . GLU B 1 690 ? -20.188 32.875 -1.332 1 74.12 690 GLU B N 1
ATOM 11424 C CA . GLU B 1 690 ? -20.719 32.562 -2.658 1 74.12 690 GLU B CA 1
ATOM 11425 C C . GLU B 1 690 ? -22.203 32.875 -2.746 1 74.12 690 GLU B C 1
ATOM 11427 O O . GLU B 1 690 ? -22.688 33.344 -3.783 1 74.12 690 GLU B O 1
ATOM 11432 N N . ASP B 1 691 ? -22.953 32.656 -1.684 1 70 691 ASP B N 1
ATOM 11433 C CA . ASP B 1 691 ? -24.375 32.938 -1.641 1 70 691 ASP B CA 1
ATOM 11434 C C . ASP B 1 691 ? -24.609 34.469 -1.685 1 70 691 ASP B C 1
ATOM 11436 O O . ASP B 1 691 ? -25.547 34.906 -2.34 1 70 691 ASP B O 1
ATOM 11440 N N . ILE B 1 692 ? -23.75 35.094 -1.02 1 62.44 692 ILE B N 1
ATOM 11441 C CA . ILE B 1 692 ? -23.844 36.531 -1.034 1 62.44 692 ILE B CA 1
ATOM 11442 C C . ILE B 1 692 ? -23.562 37.062 -2.439 1 62.44 692 ILE B C 1
ATOM 11444 O O . ILE B 1 692 ? -24.25 37.969 -2.928 1 62.44 692 ILE B O 1
ATOM 11448 N N . ASP B 1 693 ? -22.641 36.438 -3.014 1 64 693 ASP B N 1
ATOM 11449 C CA . ASP B 1 693 ? -22.281 36.844 -4.363 1 64 693 ASP B CA 1
ATOM 11450 C C . ASP B 1 693 ? -23.391 36.5 -5.359 1 64 693 ASP B C 1
ATOM 11452 O O . ASP B 1 693 ? -23.688 37.312 -6.258 1 64 693 ASP B O 1
ATOM 11456 N N . ASN B 1 694 ? -24.016 35.344 -5.117 1 62.78 694 ASN B N 1
ATOM 11457 C CA . ASN B 1 694 ? -25.109 34.969 -5.992 1 62.78 694 ASN B CA 1
ATOM 11458 C C . ASN B 1 694 ? -26.375 35.781 -5.723 1 62.78 694 ASN B C 1
ATOM 11460 O O . ASN B 1 694 ? -27.125 36.094 -6.648 1 62.78 694 ASN B O 1
ATOM 11464 N N . ASN B 1 695 ? -26.672 36.031 -4.465 1 57.47 695 ASN B N 1
ATOM 11465 C CA . ASN B 1 695 ? -27.812 36.875 -4.129 1 57.47 695 ASN B CA 1
ATOM 11466 C C . ASN B 1 695 ? -27.578 38.312 -4.57 1 57.47 695 ASN B C 1
ATOM 11468 O O . ASN B 1 695 ? -28.516 39 -5.016 1 57.47 695 ASN B O 1
ATOM 11472 N N . THR B 1 696 ? -26.438 38.75 -4.363 1 54.75 696 THR B N 1
ATOM 11473 C CA . THR B 1 696 ? -26.156 40.094 -4.863 1 54.75 696 THR B CA 1
ATOM 11474 C C . THR B 1 696 ? -26.25 40.156 -6.387 1 54.75 696 THR B C 1
ATOM 11476 O O . THR B 1 696 ? -26.703 41.125 -6.953 1 54.75 696 THR B O 1
ATOM 11479 N N . ALA B 1 697 ? -25.969 39.062 -7.02 1 59.16 697 ALA B N 1
ATOM 11480 C CA . ALA B 1 697 ? -26.109 39 -8.477 1 59.16 697 ALA B CA 1
ATOM 11481 C C . ALA B 1 697 ? -27.578 38.875 -8.883 1 59.16 697 ALA B C 1
ATOM 11483 O O . ALA B 1 697 ? -28 39.469 -9.883 1 59.16 697 ALA B O 1
ATOM 11484 N N . SER B 1 698 ? -28.312 38.062 -8.125 1 55.22 698 SER B N 1
ATOM 11485 C CA . SER B 1 698 ? -29.75 37.938 -8.414 1 55.22 698 SER B CA 1
ATOM 11486 C C . SER B 1 698 ? -30.5 39.219 -8.094 1 55.22 698 SER B C 1
ATOM 11488 O O . SER B 1 698 ? -31.438 39.594 -8.797 1 55.22 698 SER B O 1
ATOM 11490 N N . THR B 1 699 ? -30.188 39.812 -7.004 1 50.69 699 THR B N 1
ATOM 11491 C CA . THR B 1 699 ? -30.828 41.094 -6.703 1 50.69 699 THR B CA 1
ATOM 11492 C C . THR B 1 699 ? -30.469 42.156 -7.766 1 50.69 699 THR B C 1
ATOM 11494 O O . THR B 1 699 ? -31.297 43 -8.102 1 50.69 699 THR B O 1
ATOM 11497 N N . VAL B 1 700 ? -29.391 42 -8.289 1 53.44 700 VAL B N 1
ATOM 11498 C CA . VAL B 1 700 ? -29.016 42.906 -9.383 1 53.44 700 VAL B CA 1
ATOM 11499 C C . VAL B 1 700 ? -29.812 42.531 -10.633 1 53.44 700 VAL B C 1
ATOM 11501 O O . VAL B 1 700 ? -30.297 43.406 -11.352 1 53.44 700 VAL B O 1
ATOM 11504 N N . ASP B 1 701 ? -29.969 41.25 -10.742 1 52 701 ASP B N 1
ATOM 11505 C CA . ASP B 1 701 ? -30.734 40.812 -11.906 1 52 701 ASP B CA 1
ATOM 11506 C C . ASP B 1 701 ? -32.219 41.125 -11.719 1 52 701 ASP B C 1
ATOM 11508 O O . ASP B 1 701 ? -32.906 41.5 -12.664 1 52 701 ASP B O 1
ATOM 11512 N N . THR B 1 702 ? -32.719 40.969 -10.523 1 49.88 702 THR B N 1
ATOM 11513 C CA . THR B 1 702 ? -34.094 41.312 -10.273 1 49.88 702 THR B CA 1
ATOM 11514 C C . THR B 1 702 ? -34.281 42.844 -10.289 1 49.88 702 THR B C 1
ATOM 11516 O O . THR B 1 702 ? -35.312 43.344 -10.75 1 49.88 702 THR B O 1
ATOM 11519 N N . ASN B 1 703 ? -33.375 43.5 -9.773 1 45.53 703 ASN B N 1
ATOM 11520 C CA . ASN B 1 703 ? -33.5 44.969 -9.859 1 45.53 703 ASN B CA 1
ATOM 11521 C C . ASN B 1 703 ? -33.375 45.438 -11.297 1 45.53 703 ASN B C 1
ATOM 11523 O O . ASN B 1 703 ? -34 46.438 -11.672 1 45.53 703 ASN B O 1
ATOM 11527 N N . ASP B 1 704 ? -32.562 44.781 -12.031 1 46.09 704 ASP B N 1
ATOM 11528 C CA . ASP B 1 704 ? -32.469 45.188 -13.422 1 46.09 704 ASP B CA 1
ATOM 11529 C C . ASP B 1 704 ? -33.75 44.875 -14.188 1 46.09 704 ASP B C 1
ATOM 11531 O O . ASP B 1 704 ? -34.062 45.531 -15.172 1 46.09 704 ASP B O 1
ATOM 11535 N N . ARG B 1 705 ? -34.469 43.844 -13.828 1 47.09 705 ARG B N 1
ATOM 11536 C CA . ARG B 1 705 ? -35.75 43.562 -14.469 1 47.09 705 ARG B CA 1
ATOM 11537 C C . ARG B 1 705 ? -36.844 44.531 -14.008 1 47.09 705 ARG B C 1
ATOM 11539 O O . ARG B 1 705 ? -37.781 44.812 -14.75 1 47.09 705 ARG B O 1
ATOM 11546 N N . LEU B 1 706 ? -36.781 45 -12.766 1 41.88 706 LEU B N 1
ATOM 11547 C CA . LEU B 1 706 ? -37.812 45.938 -12.352 1 41.88 706 LEU B CA 1
ATOM 11548 C C . LEU B 1 706 ? -37.625 47.281 -13.094 1 41.88 706 LEU B C 1
ATOM 11550 O O . LEU B 1 706 ? -38.625 48 -13.289 1 41.88 706 LEU B O 1
ATOM 11554 N N . ILE B 1 707 ? -36.375 47.656 -13.336 1 44.72 707 ILE B N 1
ATOM 11555 C CA . ILE B 1 707 ? -36.219 48.938 -14.055 1 44.72 707 ILE B CA 1
ATOM 11556 C C . ILE B 1 707 ? -36.719 48.75 -15.492 1 44.72 707 ILE B C 1
ATOM 11558 O O . ILE B 1 707 ? -37.062 49.75 -16.141 1 44.72 707 ILE B O 1
ATOM 11562 N N . ALA B 1 708 ? -36.562 47.531 -16.109 1 43.31 708 ALA B N 1
ATOM 11563 C CA . ALA B 1 708 ? -36.938 47.406 -17.516 1 43.31 708 ALA B CA 1
ATOM 11564 C C . ALA B 1 708 ? -38.438 47.25 -17.688 1 43.31 708 ALA B C 1
ATOM 11566 O O . ALA B 1 708 ? -38.938 47.281 -18.797 1 43.31 708 ALA B O 1
ATOM 11567 N N . SER B 1 709 ? -39.156 46.938 -16.641 1 31.19 709 SER B N 1
ATOM 11568 C CA . SER B 1 709 ? -40.594 47 -16.891 1 31.19 709 SER B CA 1
ATOM 11569 C C . SER B 1 709 ? -41.125 48.438 -16.719 1 31.19 709 SER B C 1
ATOM 11571 O O . SER B 1 709 ? -40.719 49.156 -15.789 1 31.19 709 SER B O 1
#

Sequence (1418 aa):
ENNEKFDSHPRHPSALPAYLLVHNNWYYGLDLAASLILLALALAEEPSVVNFKLPIGIHATLEMVALGIIAVELALKLRWTGIGTIIKHKRTTLKGVTLIIMFLETLVVIIRRESHFRVTRALRPIFLIDTKACGNVRRFIRQILQSLPPILDMLGLLMFFVCSYALLGYFLFSENHTNLYFKTLPDSFVSMFVLLTTANFPDVMMPSYATSKFNAIFYISYISICLYVLMNLMLAVVYETFTGIERDKFRKLLLHKRRACNLAFRLLVSKTSPTTVRFRQFQGMMRYYSPRTCLRDVVLMFRLMNTGGDGALTLEQFMNIYDVTNLKWHMKDPPDPWFSAAWPPLRWFCRAARRLVLWPYFDHVVYMLIVGNGLAMLVRVIQYAGSLEASARNFIASWDTYLFMALFLVEAMLKIIALGWNEYMSSGWNVFDLSVTLAAVFGSLLLLARPSFTAVVVLRPLRLLRLFKLKKRYRDIFGTLVLLSPLMWSTAIVMMVVYYFFAIIGMELFSKYDLRNCCINTTVQNFYHYSEDSTAIGYYYLNSFTDLLTSGVTLFELTVVNNWFIIMDAFASEAGPWSRIFFMSFYLFTMVVLTIVVASVLEAFRFRIQYKKQTSKRDEEQMLHEEVVVEWSALIGQLQDAKQLEQLQDDFRVGGVSCYIGRRRRTREVLQKHMYTAEIKKWLETEEIEDIDNNTASTVDTNDRLIASENNEKFDSHPRHPSALPAYLLVHNNWYYGLDLAASLILLALALAEEPSVVNFKLPIGIHATLEMVALGIIAVELALKLRWTGIGTIIKHKRTTLKGVTLIIMFLETLVVIIRRESHFRVTRALRPIFLIDTKACGNVRRFIRQILQSLPPILDMLGLLMFFVCSYALLGYFLFSENHTNLYFKTLPDSFVSMFVLLTTANFPDVMMPSYATSKFNAIFYISYISICLYVLMNLMLAVVYETFTGIERDKFRKLLLHKRRACNLAFRLLVSKTSPTTVRFRQFQGMMRYYSPRTCLRDVVLMFRLMNTGGDGALTLEQFMNIYDVTNLKWHMKDPPDPWFSAAWPPLRWFCRAARRLVLWPYFDHVVYMLIVGNGLAMLVRVIQYAGSLEASARNFIASWDTYLFMALFLVEAMLKIIALGWNEYMSSGWNVFDLSVTLAAVFGSLLLLARPSFTAVVVLRPLRLLRLFKLKKRYRDIFGTLVLLSPLMWSTAIVMMVVYYFFAIIGMELFSKYDLRNCCINTTVQNFYHYSEDSTAIGYYYLNSFTDLLTSGVTLFELTVVNNWFIIMDAFASEAGPWSRIFFMSFYLFTMVVLTIVVASVLEAFRFRIQYKKQTSKRDEEQMLHEEVVVEWSALIGQLQDAKQLEQLQDDFRVGGVSCYIGRRRRTREVLQKHMYTAEIKKWLETEEIEDIDNNTASTVDTNDRLIAS

InterPro domains:
  IPR005821 Ion transport domain [PF00520] (35-248)
  IPR005821 Ion transport domain [PF00520] (359-605)
  IPR011992 EF-hand domain pair [SSF47473] (272-325)
  IPR027359 Voltage-dependent channel domain superfamily [G3DSA:1.20.120.350] (352-478)
  IPR028801 Two pore channel protein 1 [PTHR46474] (1-611)

pLDDT: mean 84.4, std 10.01, range [31.19, 97.5]

Foldseek 3Di:
DPPDDPLLDFPDPVLVVLVCVLPDPVLLVLLLVLLVLLLCLQCQDPLHDPVRHDQLVVSLVSNLVSLVSVVVNLVSSCVGRPPVVQVVVPLSVVVVVLSVVSNVVSVVCNVVSDDDLCLSSLCSCSSNCPRPVNVVLVVVVVLLVQLVPVLVVLVVVLLVLLLVLLVVCLVPPCPPPVQPQNVDSVSSSVSSLLVLLVQCPPVNVVVVCVVPVCSVVSSVVSCCPNPVPSLVVSLVSSLVSSVVVVVVVLLVVLVVLLVVLVVVLCVLADPVGRFWHALVSQVVVCCVVPVVDDPVLSVLLQQQLCPVLPRIHGSVSSSCSVVSVQWDKDFPPPDDQPCPVPDVVLVVLLVVLLVLVPPPCNVVVLLVLLVVLVVVLVVLVVPDPPDLLVSLCCNLPNPVNVVSLVVLVVNLVSCCSHRNDVVQVVDPLSVQSVVLSVLSVVLNVVCVVPSVPSVSSVSSNSNNVSNLVVDPVSVLVVVLCVQCVVVVVSLVVVVVSLLSSLLSVQCSQWLPDQLAQADPPDPLNQCRDDDPVDPGNNPCSQQGSSGSVSSSVNLVVVLVSNCVVSVQVSCCRVRHVVSNCSSSVSNVVSSSSVSSSVSVSVVSSVLSVVLPVVADPVNVCVLFKDKDKDALVSVCVSDVDPVSNVVCCVVAPVRGITMMMIGHDDHPSSSVCVVCVVVSVVSVVVVVVVVVVVVVVVVVVVVVVVVVD/DPPDDPLLDFPDPVLVVLVCVLPDPVLLVLLLVLLVLLLCLQCQDPLHDPVRHDQLVVSLVSNLVSLVSVVVNLVSSCVGRPPVVQVVDPLSVVVVVLSVVVNVVSVVCNVVSDDDLCLSSLCSCSSNCPRPVNVVLVVVVVLLVQLVPVLVVLVVVLLVLLLVLLVVCLVPPCVPPVQPQNVDSVSSSVSSLLVLLVQCPPVNVVVVCVVPVCSVVSSVVSCCPNPVPSLVVSLVSSLVSSVVVVVVVLLVVLVVLLVVLVVVLCVLADPVGRFWHALVSQVVVCCVVPVVDDPVLSVLLQQQLCPVLPRIHGSVSSSCSVVSVQWDKDFPPPDDQPCPVPDVVLVVLLVVLQVLVPPPCNVVVLLVLLVVLVVVLVVLVVPDPPDLLVSLCCNLPNPVNVVSLVVLVVNLVSCCSHRNDVVQVVDPLSVQSVVLSVLSVVLNVVCVVPSVPSVSSVSSNSNNVSNLVVDPVSVLVVVLCVQCVVVVVSLVVVVVSLLSSLLSVQCSQWLPDQLAQADPPDPLNQCRDDDPVDPGNPPCSQCGSSGSVSSSVNLVVVLVSNCVVSVQVSCCRVRHVVSNVSSSVSNVVSSSSVSSVVSVSVVSSVLSVVLPVVADPVNVCPLFKDKDKDALVSVCVSDVDPVSNVVCCVVAPHRGITMMMIGHDDHPSSSVCVVCVVVSVVSVVVVVVVVCVVVVVVVVVVVVVVVVD